Protein AF-0000000087533659 (afdb_homodimer)

Structure (mmCIF, N/CA/C/O backbone):
data_AF-0000000087533659-model_v1
#
loop_
_entity.id
_entity.type
_entity.pdbx_description
1 polymer 'Bifunctional NAD(P)H-hydrate repair enzyme'
#
loop_
_atom_site.group_PDB
_atom_site.id
_atom_site.type_symbol
_atom_site.label_atom_id
_atom_site.label_alt_id
_atom_site.label_comp_id
_atom_site.label_asym_id
_atom_site.label_entity_id
_atom_site.label_seq_id
_atom_site.pdbx_PDB_ins_code
_atom_site.Cartn_x
_atom_site.Cartn_y
_atom_site.Cartn_z
_atom_site.occupancy
_atom_site.B_iso_or_equiv
_atom_site.auth_seq_id
_atom_site.auth_comp_id
_atom_site.auth_asym_id
_atom_site.auth_atom_id
_atom_site.pdbx_PDB_model_num
ATOM 1 N N . MET A 1 1 ? -3.066 15.188 9.977 1 86.69 1 MET A N 1
ATOM 2 C CA . MET A 1 1 ? -1.955 14.453 10.578 1 86.69 1 MET A CA 1
ATOM 3 C C . MET A 1 1 ? -1.372 15.219 11.758 1 86.69 1 MET A C 1
ATOM 5 O O . MET A 1 1 ? -1.217 16.438 11.695 1 86.69 1 MET A O 1
ATOM 9 N N . ARG A 1 2 ? -1.07 14.602 12.844 1 92.38 2 ARG A N 1
ATOM 10 C CA . ARG A 1 2 ? -0.542 15.227 14.055 1 92.38 2 ARG A CA 1
ATOM 11 C C . ARG A 1 2 ? 0.973 15.375 13.969 1 92.38 2 ARG A C 1
ATOM 13 O O . ARG A 1 2 ? 1.664 14.5 13.445 1 92.38 2 ARG A O 1
ATOM 20 N N . VAL A 1 3 ? 1.448 16.5 14.422 1 95.06 3 VAL A N 1
ATOM 21 C CA . VAL A 1 3 ? 2.873 16.766 14.602 1 95.06 3 VAL A CA 1
ATOM 22 C C . VAL A 1 3 ? 3.215 16.781 16.094 1 95.06 3 VAL A C 1
ATOM 24 O O . VAL A 1 3 ? 2.609 17.516 16.859 1 95.06 3 VAL A O 1
ATOM 27 N N . VAL A 1 4 ? 4.207 15.977 16.484 1 94.81 4 VAL A N 1
ATOM 28 C CA . VAL A 1 4 ? 4.348 15.742 17.922 1 94.81 4 VAL A CA 1
ATOM 29 C C . VAL A 1 4 ? 5.805 15.922 18.328 1 94.81 4 VAL A C 1
ATOM 31 O O . VAL A 1 4 ? 6.707 15.836 17.5 1 94.81 4 VAL A O 1
ATOM 34 N N . THR A 1 5 ? 6.008 16.219 19.609 1 92.12 5 THR A N 1
ATOM 35 C CA . THR A 1 5 ? 7.332 16.156 20.219 1 92.12 5 THR A CA 1
ATOM 36 C C . THR A 1 5 ? 7.703 14.727 20.578 1 92.12 5 THR A C 1
ATOM 38 O O . THR A 1 5 ? 6.844 13.836 20.562 1 92.12 5 THR A O 1
ATOM 41 N N . ALA A 1 6 ? 9 14.5 20.812 1 92.81 6 ALA A N 1
ATOM 42 C CA . ALA A 1 6 ? 9.43 13.18 21.266 1 92.81 6 ALA A CA 1
ATOM 43 C C . ALA A 1 6 ? 8.703 12.766 22.531 1 92.81 6 ALA A C 1
ATOM 45 O O . ALA A 1 6 ? 8.344 11.602 22.703 1 92.81 6 ALA A O 1
ATOM 46 N N . GLU A 1 7 ? 8.492 13.719 23.391 1 92.12 7 GLU A N 1
ATOM 47 C CA . GLU A 1 7 ? 7.82 13.453 24.672 1 92.12 7 GLU A CA 1
ATOM 48 C C . GLU A 1 7 ? 6.367 13.047 24.438 1 92.12 7 GLU A C 1
ATOM 50 O O . GLU A 1 7 ? 5.883 12.102 25.062 1 92.12 7 GLU A O 1
ATOM 55 N N . GLN A 1 8 ? 5.688 13.727 23.578 1 92.31 8 GLN A N 1
ATOM 56 C CA . GLN A 1 8 ? 4.297 13.406 23.281 1 92.31 8 GLN A CA 1
ATOM 57 C C . GLN A 1 8 ? 4.176 12.031 22.641 1 92.31 8 GLN A C 1
ATOM 59 O O . GLN A 1 8 ? 3.242 11.281 22.938 1 92.31 8 GLN A O 1
ATOM 64 N N . MET A 1 9 ? 5.086 11.742 21.75 1 93.5 9 MET A N 1
ATOM 65 C CA . MET A 1 9 ? 5.09 10.422 21.109 1 93.5 9 MET A CA 1
ATOM 66 C C . MET A 1 9 ? 5.305 9.32 22.156 1 93.5 9 MET A C 1
ATOM 68 O O . MET A 1 9 ? 4.633 8.289 22.109 1 93.5 9 MET A O 1
ATOM 72 N N . ARG A 1 10 ? 6.234 9.539 23.094 1 93.06 10 ARG A N 1
ATOM 73 C CA . ARG A 1 10 ? 6.5 8.586 24.156 1 93.06 10 ARG A CA 1
ATOM 74 C C . ARG A 1 10 ? 5.27 8.383 25.031 1 93.06 10 ARG A C 1
ATOM 76 O O . ARG A 1 10 ? 4.965 7.254 25.438 1 93.06 10 ARG A O 1
ATOM 83 N N . GLU A 1 11 ? 4.637 9.477 25.25 1 94.75 11 GLU A N 1
ATOM 84 C CA . GLU A 1 11 ? 3.42 9.398 26.047 1 94.75 11 GLU A CA 1
ATOM 85 C C . GLU A 1 11 ? 2.332 8.609 25.328 1 94.75 11 GLU A C 1
ATOM 87 O O . GLU A 1 11 ? 1.639 7.789 25.938 1 94.75 11 GLU A O 1
ATOM 92 N N . ALA A 1 12 ? 2.162 8.875 24.062 1 94.12 12 ALA A N 1
ATOM 93 C CA . ALA A 1 12 ? 1.2 8.117 23.266 1 94.12 12 ALA A CA 1
ATOM 94 C C . ALA A 1 12 ? 1.513 6.625 23.297 1 94.12 12 ALA A C 1
ATOM 96 O O . ALA A 1 12 ? 0.61 5.801 23.453 1 94.12 12 ALA A O 1
ATOM 97 N N . ASP A 1 13 ? 2.814 6.27 23.219 1 94.88 13 ASP A N 1
ATOM 98 C CA . ASP A 1 13 ? 3.254 4.879 23.281 1 94.88 13 ASP A CA 1
ATOM 99 C C . ASP A 1 13 ? 2.9 4.258 24.641 1 94.88 13 ASP A C 1
ATOM 101 O O . ASP A 1 13 ? 2.375 3.145 24.688 1 94.88 13 ASP A O 1
ATOM 105 N N . ARG A 1 14 ? 3.232 5.008 25.625 1 95.5 14 ARG A N 1
ATOM 106 C CA . ARG A 1 14 ? 2.959 4.527 26.969 1 95.5 14 ARG A CA 1
ATOM 107 C C . ARG A 1 14 ? 1.471 4.258 27.172 1 95.5 14 ARG A C 1
ATOM 109 O O . ARG A 1 14 ? 1.088 3.205 27.688 1 95.5 14 ARG A O 1
ATOM 116 N N . LEU A 1 15 ? 0.651 5.207 26.734 1 96.12 15 LEU A N 1
ATOM 117 C CA . LEU A 1 15 ? -0.795 5.066 26.875 1 96.12 15 LEU A CA 1
ATOM 118 C C . LEU A 1 15 ? -1.303 3.871 26.078 1 96.12 15 LEU A C 1
ATOM 120 O O . LEU A 1 15 ? -2.154 3.117 26.547 1 96.12 15 LEU A O 1
ATOM 124 N N . ALA A 1 16 ? -0.802 3.654 24.859 1 96.06 16 ALA A N 1
ATOM 125 C CA . ALA A 1 16 ? -1.194 2.523 24.031 1 96.06 16 ALA A CA 1
ATOM 126 C C . ALA A 1 16 ? -0.857 1.197 24.703 1 96.06 16 ALA A C 1
ATOM 128 O O . ALA A 1 16 ? -1.651 0.254 24.656 1 96.06 16 ALA A O 1
ATOM 129 N N . ILE A 1 17 ? 0.297 1.137 25.344 1 96.25 17 ILE A N 1
ATOM 130 C CA . ILE A 1 17 ? 0.801 -0.095 25.953 1 96.25 17 ILE A CA 1
ATOM 131 C C . ILE A 1 17 ? 0.111 -0.338 27.281 1 96.25 17 ILE A C 1
ATOM 133 O O . ILE A 1 17 ? -0.455 -1.41 27.516 1 96.25 17 ILE A O 1
ATOM 137 N N . GLU A 1 18 ? 0.108 0.674 28.094 1 96.44 18 GLU A N 1
ATOM 138 C CA . GLU A 1 18 ? -0.308 0.487 29.484 1 96.44 18 GLU A CA 1
ATOM 139 C C . GLU A 1 18 ? -1.823 0.601 29.625 1 96.44 18 GLU A C 1
ATOM 141 O O . GLU A 1 18 ? -2.436 -0.134 30.406 1 96.44 18 GLU A O 1
ATOM 146 N N . GLU A 1 19 ? -2.424 1.496 28.938 1 95.31 19 GLU A N 1
ATOM 147 C CA . GLU A 1 19 ? -3.854 1.736 29.109 1 95.31 19 GLU A CA 1
ATOM 148 C C . GLU A 1 19 ? -4.68 0.925 28.125 1 95.31 19 GLU A C 1
ATOM 150 O O . GLU A 1 19 ? -5.664 0.289 28.5 1 95.31 19 GLU A O 1
ATOM 155 N N . ILE A 1 20 ? -4.285 0.924 26.906 1 95.44 20 ILE A N 1
ATOM 156 C CA . ILE A 1 20 ? -5.043 0.204 25.891 1 95.44 20 ILE A CA 1
ATOM 157 C C . ILE A 1 20 ? -4.672 -1.276 25.922 1 95.44 20 ILE A C 1
ATOM 159 O O . ILE A 1 20 ? -5.508 -2.139 25.641 1 95.44 20 ILE A O 1
ATOM 163 N N . GLY A 1 21 ? -3.406 -1.553 26.25 1 96.94 21 GLY A N 1
ATOM 164 C CA . GLY A 1 21 ? -2.975 -2.936 26.375 1 96.94 21 GLY A CA 1
ATOM 165 C C . GLY A 1 21 ? -2.285 -3.465 25.125 1 96.94 21 GLY A C 1
ATOM 166 O O . GLY A 1 21 ? -2.131 -4.676 24.969 1 96.94 21 GLY A O 1
ATOM 167 N N . MET A 1 22 ? -1.903 -2.645 24.203 1 96.88 22 MET A N 1
ATOM 168 C CA . MET A 1 22 ? -1.147 -3.096 23.031 1 96.88 22 MET A CA 1
ATOM 169 C C . MET A 1 22 ? 0.26 -3.527 23.438 1 96.88 22 MET A C 1
ATOM 171 O O . MET A 1 22 ? 0.96 -2.801 24.141 1 96.88 22 MET A O 1
ATOM 175 N N . LYS A 1 23 ? 0.652 -4.68 23.031 1 97.19 23 LYS A N 1
ATOM 176 C CA . LYS A 1 23 ? 2.006 -5.148 23.297 1 97.19 23 LYS A CA 1
ATOM 177 C C . LYS A 1 23 ? 3.041 -4.309 22.562 1 97.19 23 LYS A C 1
ATOM 179 O O . LYS A 1 23 ? 2.824 -3.916 21.422 1 97.19 23 LYS A O 1
ATOM 184 N N . GLU A 1 24 ? 4.137 -4.02 23.266 1 96.81 24 GLU A N 1
ATOM 185 C CA . GLU A 1 24 ? 5.203 -3.23 22.656 1 96.81 24 GLU A CA 1
ATOM 186 C C . GLU A 1 24 ? 5.723 -3.895 21.375 1 96.81 24 GLU A C 1
ATOM 188 O O . GLU A 1 24 ? 6.023 -3.213 20.391 1 96.81 24 GLU A O 1
ATOM 193 N N . GLU A 1 25 ? 5.832 -5.254 21.422 1 97.69 25 GLU A N 1
ATOM 194 C CA . GLU A 1 25 ? 6.297 -6.02 20.281 1 97.69 25 GLU A CA 1
ATOM 195 C C . GLU A 1 25 ? 5.367 -5.832 19.078 1 97.69 25 GLU A C 1
ATOM 197 O O . GLU A 1 25 ? 5.816 -5.828 17.938 1 97.69 25 GLU A O 1
ATOM 202 N N . LEU A 1 26 ? 4.078 -5.656 19.422 1 97.56 26 LEU A N 1
ATOM 203 C CA . LEU A 1 26 ? 3.072 -5.465 18.391 1 97.56 26 LEU A CA 1
ATOM 204 C C . LEU A 1 26 ? 3.25 -4.113 17.703 1 97.56 26 LEU A C 1
ATOM 206 O O . LEU A 1 26 ? 3.232 -4.031 16.484 1 97.56 26 LEU A O 1
ATOM 210 N N . LEU A 1 27 ? 3.473 -3.074 18.453 1 97.12 27 LEU A N 1
ATOM 211 C CA . LEU A 1 27 ? 3.668 -1.733 17.906 1 97.12 27 LEU A CA 1
ATOM 212 C C . LEU A 1 27 ? 4.922 -1.675 17.031 1 97.12 27 LEU A C 1
ATOM 214 O O . LEU A 1 27 ? 4.91 -1.064 15.969 1 97.12 27 LEU A O 1
ATOM 218 N N . MET A 1 28 ? 5.98 -2.311 17.531 1 97.94 28 MET A N 1
ATOM 219 C CA . MET A 1 28 ? 7.23 -2.334 16.781 1 97.94 28 MET A CA 1
ATOM 220 C C . MET A 1 28 ? 7.078 -3.135 15.492 1 97.94 28 MET A C 1
ATOM 222 O O . MET A 1 28 ? 7.617 -2.754 14.453 1 97.94 28 MET A O 1
ATOM 226 N N . GLU A 1 29 ? 6.316 -4.238 15.539 1 98.25 29 GLU A N 1
ATOM 227 C CA . GLU A 1 29 ? 6 -5.02 14.344 1 98.25 29 GLU A CA 1
ATOM 228 C C . GLU A 1 29 ? 5.242 -4.176 13.32 1 98.25 29 GLU A C 1
ATOM 230 O O . GLU A 1 29 ? 5.594 -4.164 12.141 1 98.25 29 GLU A O 1
ATOM 235 N N . ASN A 1 30 ? 4.219 -3.477 13.781 1 98.06 30 ASN A N 1
ATOM 236 C CA . ASN A 1 30 ? 3.447 -2.596 12.906 1 98.06 30 ASN A CA 1
ATOM 237 C C . ASN A 1 30 ? 4.336 -1.554 12.234 1 98.06 30 ASN A C 1
ATOM 239 O O . ASN A 1 30 ? 4.227 -1.32 11.031 1 98.06 30 ASN A O 1
ATOM 243 N N . ALA A 1 31 ? 5.207 -0.966 13.031 1 98.06 31 ALA A N 1
ATOM 244 C CA . ALA A 1 31 ? 6.109 0.076 12.547 1 98.06 31 ALA A CA 1
ATOM 245 C C . ALA A 1 31 ? 7.047 -0.468 11.469 1 98.06 31 ALA A C 1
ATOM 247 O O . ALA A 1 31 ? 7.152 0.104 10.383 1 98.06 31 ALA A O 1
ATOM 248 N N . GLY A 1 32 ? 7.68 -1.577 11.773 1 98.31 32 GLY A N 1
ATOM 249 C CA . GLY A 1 32 ? 8.625 -2.166 10.844 1 98.31 32 GLY A CA 1
ATOM 250 C C . GLY A 1 32 ? 7.984 -2.604 9.539 1 98.31 32 GLY A C 1
ATOM 251 O O . GLY A 1 32 ? 8.539 -2.369 8.461 1 98.31 32 GLY A O 1
ATOM 252 N N . ARG A 1 33 ? 6.844 -3.201 9.594 1 98.06 33 ARG A N 1
ATOM 253 C CA . ARG A 1 33 ? 6.168 -3.688 8.398 1 98.06 33 ARG A CA 1
ATOM 254 C C . ARG A 1 33 ? 5.672 -2.527 7.539 1 98.06 33 ARG A C 1
ATOM 256 O O . ARG A 1 33 ? 5.77 -2.57 6.309 1 98.06 33 ARG A O 1
ATOM 263 N N . ALA A 1 34 ? 5.082 -1.532 8.242 1 97.81 34 ALA A N 1
ATOM 264 C CA . ALA A 1 34 ? 4.637 -0.349 7.508 1 97.81 34 ALA A CA 1
ATOM 265 C C . ALA A 1 34 ? 5.809 0.325 6.797 1 97.81 34 ALA A C 1
ATOM 267 O O . ALA A 1 34 ? 5.691 0.723 5.633 1 97.81 34 ALA A O 1
ATOM 268 N N . ALA A 1 35 ? 6.91 0.418 7.48 1 98.56 35 ALA A N 1
ATOM 269 C CA . ALA A 1 35 ? 8.102 1.027 6.898 1 98.56 35 ALA A CA 1
ATOM 270 C C . ALA A 1 35 ? 8.625 0.203 5.723 1 98.56 35 ALA A C 1
ATOM 272 O O . ALA A 1 35 ? 8.977 0.752 4.676 1 98.56 35 ALA A O 1
ATOM 273 N N . ALA A 1 36 ? 8.703 -1.085 5.883 1 98.44 36 ALA A N 1
ATOM 274 C CA . ALA A 1 36 ? 9.164 -1.969 4.82 1 98.44 36 ALA A CA 1
ATOM 275 C C . ALA A 1 36 ? 8.305 -1.825 3.57 1 98.44 36 ALA A C 1
ATOM 277 O O . ALA A 1 36 ? 8.82 -1.738 2.455 1 98.44 36 ALA A O 1
ATOM 278 N N . ALA A 1 37 ? 7 -1.829 3.777 1 97.44 37 ALA A N 1
ATOM 279 C CA . ALA A 1 37 ? 6.082 -1.674 2.654 1 97.44 37 ALA A CA 1
ATOM 280 C C . ALA A 1 37 ? 6.34 -0.367 1.91 1 97.44 37 ALA A C 1
ATOM 282 O O . ALA A 1 37 ? 6.34 -0.337 0.678 1 97.44 37 ALA A O 1
ATOM 283 N N . LYS A 1 38 ? 6.543 0.7 2.664 1 98.12 38 LYS A N 1
ATOM 284 C CA . LYS A 1 38 ? 6.801 1.998 2.047 1 98.12 38 LYS A CA 1
ATOM 285 C C . LYS A 1 38 ? 8.125 1.99 1.284 1 98.12 38 LYS A C 1
ATOM 287 O O . LYS A 1 38 ? 8.227 2.568 0.201 1 98.12 38 LYS A O 1
ATOM 292 N N . ILE A 1 39 ? 9.141 1.37 1.821 1 98.5 39 ILE A N 1
ATOM 293 C CA . ILE A 1 39 ? 10.445 1.279 1.176 1 98.5 39 ILE A CA 1
ATOM 294 C C . ILE A 1 39 ? 10.312 0.546 -0.157 1 98.5 39 ILE A C 1
ATOM 296 O O . ILE A 1 39 ? 10.875 0.973 -1.167 1 98.5 39 ILE A O 1
ATOM 300 N N . ILE A 1 40 ? 9.578 -0.531 -0.207 1 96.94 40 ILE A N 1
ATOM 301 C CA . ILE A 1 40 ? 9.352 -1.288 -1.433 1 96.94 40 ILE A CA 1
ATOM 302 C C . ILE A 1 40 ? 8.664 -0.398 -2.471 1 96.94 40 ILE A C 1
ATOM 304 O O . ILE A 1 40 ? 8.992 -0.456 -3.658 1 96.94 40 ILE A O 1
ATOM 308 N N . GLU A 1 41 ? 7.707 0.399 -1.991 1 96.12 41 GLU A N 1
ATOM 309 C CA . GLU A 1 41 ? 7.004 1.323 -2.877 1 96.12 41 GLU A CA 1
ATOM 310 C C . GLU A 1 41 ? 7.961 2.357 -3.465 1 96.12 41 GLU A C 1
ATOM 312 O O . GLU A 1 41 ? 7.871 2.691 -4.648 1 96.12 41 GLU A O 1
ATOM 317 N N . LEU A 1 42 ? 8.859 2.895 -2.662 1 96.69 42 LEU A N 1
ATOM 318 C CA . LEU A 1 42 ? 9.773 3.961 -3.062 1 96.69 42 LEU A CA 1
ATOM 319 C C . LEU A 1 42 ? 10.836 3.436 -4.02 1 96.69 42 LEU A C 1
ATOM 321 O O . LEU A 1 42 ? 11.328 4.176 -4.871 1 96.69 42 LEU A O 1
ATOM 325 N N . TYR A 1 43 ? 11.164 2.227 -3.826 1 96.31 43 TYR A N 1
ATOM 326 C CA . TYR A 1 43 ? 12.227 1.638 -4.629 1 96.31 43 TYR A CA 1
ATOM 327 C C . TYR A 1 43 ? 11.75 0.358 -5.309 1 96.31 43 TYR A C 1
ATOM 329 O O . TYR A 1 43 ? 12.211 -0.737 -4.973 1 96.31 43 TYR A O 1
ATOM 337 N N . PRO A 1 44 ? 10.922 0.583 -6.352 1 91.69 44 PRO A N 1
ATOM 338 C CA . PRO A 1 44 ? 10.422 -0.59 -7.066 1 91.69 44 PRO A CA 1
ATOM 339 C C . PRO A 1 44 ? 11.539 -1.429 -7.684 1 91.69 44 PRO A C 1
ATOM 341 O O . PRO A 1 44 ? 12.484 -0.88 -8.258 1 91.69 44 PRO A O 1
ATOM 344 N N . GLY A 1 45 ? 11.516 -2.744 -7.488 1 88.06 45 GLY A N 1
ATOM 345 C CA . GLY A 1 45 ? 12.508 -3.641 -8.055 1 88.06 45 GLY A CA 1
ATOM 346 C C . GLY A 1 45 ? 13.719 -3.836 -7.16 1 88.06 45 GLY A C 1
ATOM 347 O O . GLY A 1 45 ? 14.695 -4.461 -7.562 1 88.06 45 GLY A O 1
ATOM 348 N N . LEU A 1 46 ? 13.633 -3.23 -5.961 1 93.62 46 LEU A N 1
ATOM 349 C CA . LEU A 1 46 ? 14.719 -3.395 -5 1 93.62 46 LEU A CA 1
ATOM 350 C C . LEU A 1 46 ? 15.07 -4.867 -4.82 1 93.62 46 LEU A C 1
ATOM 352 O O . LEU A 1 46 ? 14.188 -5.699 -4.613 1 93.62 46 LEU A O 1
ATOM 356 N N . GLN A 1 47 ? 16.375 -5.18 -4.902 1 92.94 47 GLN A N 1
ATOM 357 C CA . GLN A 1 47 ? 16.812 -6.566 -4.797 1 92.94 47 GLN A CA 1
ATOM 358 C C . GLN A 1 47 ? 17.656 -6.789 -3.545 1 92.94 47 GLN A C 1
ATOM 360 O O . GLN A 1 47 ? 17.578 -7.852 -2.92 1 92.94 47 GLN A O 1
ATOM 365 N N . TYR A 1 48 ? 18.469 -5.742 -3.229 1 96.62 48 TYR A N 1
ATOM 366 C CA . TYR A 1 48 ? 19.391 -5.852 -2.109 1 96.62 48 TYR A CA 1
ATOM 367 C C . TYR A 1 48 ? 19.312 -4.621 -1.212 1 96.62 48 TYR A C 1
ATOM 369 O O . TYR A 1 48 ? 19.328 -3.486 -1.699 1 96.62 48 TYR A O 1
ATOM 377 N N . ALA A 1 49 ? 19.188 -4.812 0.046 1 98.44 49 ALA A N 1
ATOM 378 C CA . ALA A 1 49 ? 19.141 -3.717 1.012 1 98.44 49 ALA A CA 1
ATOM 379 C C . ALA A 1 49 ? 20.062 -3.99 2.199 1 98.44 49 ALA A C 1
ATOM 381 O O . ALA A 1 49 ? 20.422 -5.141 2.465 1 98.44 49 ALA A O 1
ATOM 382 N N . ALA A 1 50 ? 20.516 -2.992 2.797 1 98.75 50 ALA A N 1
ATOM 383 C CA . ALA A 1 50 ? 21.234 -3.074 4.062 1 98.75 50 ALA A CA 1
ATOM 384 C C . ALA A 1 50 ? 20.531 -2.279 5.152 1 98.75 50 ALA A C 1
ATOM 386 O O . ALA A 1 50 ? 20.016 -1.187 4.902 1 98.75 50 ALA A O 1
ATOM 387 N N . VAL A 1 51 ? 20.469 -2.852 6.32 1 98.81 51 VAL A N 1
ATOM 388 C CA . VAL A 1 51 ? 19.938 -2.154 7.488 1 98.81 51 VAL A CA 1
ATOM 389 C C . VAL A 1 51 ? 21.047 -1.92 8.5 1 98.81 51 VAL A C 1
ATOM 391 O O . VAL A 1 51 ? 21.766 -2.855 8.883 1 98.81 51 VAL A O 1
ATOM 394 N N . LEU A 1 52 ? 21.281 -0.685 8.836 1 98.69 52 LEU A N 1
ATOM 395 C CA . LEU A 1 52 ? 22.125 -0.371 9.984 1 98.69 52 LEU A CA 1
ATOM 396 C C . LEU A 1 52 ? 21.266 -0.188 11.242 1 98.69 52 LEU A C 1
ATOM 398 O O . LEU A 1 52 ? 20.5 0.767 11.336 1 98.69 52 LEU A O 1
ATOM 402 N N . ALA A 1 53 ? 21.484 -1.095 12.195 1 97.88 53 ALA A N 1
ATOM 403 C CA . ALA A 1 53 ? 20.578 -1.159 13.344 1 97.88 53 ALA A CA 1
ATOM 404 C C . ALA A 1 53 ? 21.297 -0.716 14.617 1 97.88 53 ALA A C 1
ATOM 406 O O . ALA A 1 53 ? 22.453 -1.079 14.852 1 97.88 53 ALA A O 1
ATOM 407 N N . GLY A 1 54 ? 20.641 0.131 15.406 1 96.25 54 GLY A N 1
ATOM 408 C CA . GLY A 1 54 ? 21.141 0.512 16.719 1 96.25 54 GLY A CA 1
ATOM 409 C C . GLY A 1 54 ? 20.672 -0.405 17.828 1 96.25 54 GLY A C 1
ATOM 410 O O . GLY A 1 54 ? 20.203 -1.518 17.562 1 96.25 54 GLY A O 1
ATOM 411 N N . LYS A 1 55 ? 20.797 0.024 19.078 1 92.94 55 LYS A N 1
ATOM 412 C CA . LYS A 1 55 ? 20.547 -0.825 20.25 1 92.94 55 LYS A CA 1
ATOM 413 C C . LYS A 1 55 ? 19.156 -0.541 20.828 1 92.94 55 LYS A C 1
ATOM 415 O O . LYS A 1 55 ? 18.75 -1.183 21.797 1 92.94 55 LYS A O 1
ATOM 420 N N . GLY A 1 56 ? 18.5 0.427 20.312 1 93.38 56 GLY A N 1
ATOM 421 C CA . GLY A 1 56 ? 17.203 0.809 20.859 1 93.38 56 GLY A CA 1
ATOM 422 C C . GLY A 1 56 ? 16.031 0.411 19.984 1 93.38 56 GLY A C 1
ATOM 423 O O . GLY A 1 56 ? 16.125 -0.573 19.234 1 93.38 56 GLY A O 1
ATOM 424 N N . ASN A 1 57 ? 14.945 1.153 20.109 1 93.56 57 ASN A N 1
ATOM 425 C CA . ASN A 1 57 ? 13.711 0.845 19.391 1 93.56 57 ASN A CA 1
ATOM 426 C C . ASN A 1 57 ? 13.891 0.958 17.891 1 93.56 57 ASN A C 1
ATOM 428 O O . ASN A 1 57 ? 13.32 0.165 17.125 1 93.56 57 ASN A O 1
ATOM 432 N N . ASN A 1 58 ? 14.68 1.933 17.484 1 95.88 58 ASN A N 1
ATOM 433 C CA . ASN A 1 58 ? 14.922 2.043 16.047 1 95.88 58 ASN A CA 1
ATOM 434 C C . ASN A 1 58 ? 15.617 0.8 15.5 1 95.88 58 ASN A C 1
ATOM 436 O O . ASN A 1 58 ? 15.336 0.365 14.383 1 95.88 58 ASN A O 1
ATOM 440 N N . GLY A 1 59 ? 16.578 0.337 16.344 1 96.75 59 GLY A N 1
ATOM 441 C CA . GLY A 1 59 ? 17.188 -0.922 15.961 1 96.75 59 GLY A CA 1
ATOM 442 C C . GLY A 1 59 ? 16.188 -2.053 15.812 1 96.75 59 GLY A C 1
ATOM 443 O O . GLY A 1 59 ? 16.25 -2.83 14.859 1 96.75 59 GLY A O 1
ATOM 444 N N . GLY A 1 60 ? 15.289 -2.148 16.781 1 97.69 60 GLY A N 1
ATOM 445 C CA . GLY A 1 60 ? 14.211 -3.125 16.703 1 97.69 60 GLY A CA 1
ATOM 446 C C . GLY A 1 60 ? 13.391 -2.998 15.43 1 97.69 60 GLY A C 1
ATOM 447 O O . GLY A 1 60 ? 13.094 -4 14.773 1 97.69 60 GLY A O 1
ATOM 448 N N . ASP A 1 61 ? 13.047 -1.742 15.078 1 98.25 61 ASP A N 1
ATOM 449 C CA . ASP A 1 61 ? 12.359 -1.504 13.812 1 98.25 61 ASP A CA 1
ATOM 450 C C . ASP A 1 61 ? 13.172 -2.041 12.641 1 98.25 61 ASP A C 1
ATOM 452 O O . ASP A 1 61 ? 12.617 -2.619 11.703 1 98.25 61 ASP A O 1
ATOM 456 N N . GLY A 1 62 ? 14.453 -1.829 12.75 1 98.56 62 GLY A N 1
ATOM 457 C CA . GLY A 1 62 ? 15.344 -2.289 11.695 1 98.56 62 GLY A CA 1
ATOM 458 C C . GLY A 1 62 ? 15.273 -3.787 11.469 1 98.56 62 GLY A C 1
ATOM 459 O O . GLY A 1 62 ? 15.227 -4.246 10.328 1 98.56 62 GLY A O 1
ATOM 460 N N . TYR A 1 63 ? 15.281 -4.574 12.562 1 98.38 63 TYR A N 1
ATOM 461 C CA . TYR A 1 63 ? 15.195 -6.027 12.453 1 98.38 63 TYR A CA 1
ATOM 462 C C . TYR A 1 63 ? 13.867 -6.449 11.836 1 98.38 63 TYR A C 1
ATOM 464 O O . TYR A 1 63 ? 13.82 -7.375 11.023 1 98.38 63 TYR A O 1
ATOM 472 N N . THR A 1 64 ? 12.797 -5.777 12.242 1 98.38 64 THR A N 1
ATOM 473 C CA . THR A 1 64 ? 11.484 -6.066 11.68 1 98.38 64 THR A CA 1
ATOM 474 C C . THR A 1 64 ? 11.453 -5.754 10.188 1 98.38 64 THR A C 1
ATOM 476 O O . THR A 1 64 ? 10.945 -6.547 9.391 1 98.38 64 THR A O 1
ATOM 479 N N . ILE A 1 65 ? 12.023 -4.598 9.82 1 98.75 65 ILE A N 1
ATOM 480 C CA . ILE A 1 65 ? 12.078 -4.195 8.422 1 98.75 65 ILE A CA 1
ATOM 481 C C . ILE A 1 65 ? 12.828 -5.246 7.609 1 98.75 65 ILE A C 1
ATOM 483 O O . ILE A 1 65 ? 12.352 -5.695 6.566 1 98.75 65 ILE A O 1
ATOM 487 N N . ALA A 1 66 ? 13.977 -5.68 8.094 1 98.62 66 ALA A N 1
ATOM 488 C CA . ALA A 1 66 ? 14.805 -6.656 7.391 1 98.62 66 ALA A CA 1
ATOM 489 C C . ALA A 1 66 ? 14.055 -7.969 7.195 1 98.62 66 ALA A C 1
ATOM 491 O O . ALA A 1 66 ? 14.031 -8.523 6.094 1 98.62 66 ALA A O 1
ATOM 492 N N . ARG A 1 67 ? 13.453 -8.445 8.258 1 97.5 67 ARG A N 1
ATOM 493 C CA . ARG A 1 67 ? 12.695 -9.695 8.188 1 97.5 67 ARG A CA 1
ATOM 494 C C . ARG A 1 67 ? 11.562 -9.594 7.172 1 97.5 67 ARG A C 1
ATOM 496 O O . ARG A 1 67 ? 11.336 -10.523 6.398 1 97.5 67 ARG A O 1
ATOM 503 N N . THR A 1 68 ? 10.867 -8.492 7.188 1 97.19 68 THR A N 1
ATOM 504 C CA . THR A 1 68 ? 9.742 -8.266 6.289 1 97.19 68 THR A CA 1
ATOM 505 C C . THR A 1 68 ? 10.219 -8.211 4.836 1 97.19 68 THR A C 1
ATOM 507 O O . THR A 1 68 ? 9.625 -8.852 3.963 1 97.19 68 THR A O 1
ATOM 510 N N . LEU A 1 69 ? 11.289 -7.465 4.602 1 97.38 69 LEU A N 1
ATOM 511 C CA . LEU A 1 69 ? 11.844 -7.383 3.25 1 97.38 69 LEU A CA 1
ATOM 512 C C . LEU A 1 69 ? 12.258 -8.766 2.746 1 97.38 69 LEU A C 1
ATOM 514 O O . LEU A 1 69 ? 11.984 -9.117 1.596 1 97.38 69 LEU A O 1
ATOM 518 N N . GLU A 1 70 ? 12.875 -9.57 3.6 1 95.56 70 GLU A N 1
ATOM 519 C CA . GLU A 1 70 ? 13.281 -10.922 3.242 1 95.56 70 GLU A CA 1
ATOM 520 C C . GLU A 1 70 ? 12.078 -11.781 2.857 1 95.56 70 GLU A C 1
ATOM 522 O O . GLU A 1 70 ? 12.133 -12.539 1.891 1 95.56 70 GLU A O 1
ATOM 527 N N . SER A 1 71 ? 11.047 -11.586 3.607 1 91.5 71 SER A N 1
ATOM 528 C CA . SER A 1 71 ? 9.836 -12.352 3.328 1 91.5 71 SER A CA 1
ATOM 529 C C . SER A 1 71 ? 9.234 -11.969 1.981 1 91.5 71 SER A C 1
ATOM 531 O O . SER A 1 71 ? 8.5 -12.75 1.376 1 91.5 71 SER A O 1
ATOM 533 N N . GLU A 1 72 ? 9.555 -10.789 1.52 1 90.88 72 GLU A N 1
ATOM 534 C CA . GLU A 1 72 ? 9.055 -10.297 0.238 1 90.88 72 GLU A CA 1
ATOM 535 C C . GLU A 1 72 ? 10.047 -10.586 -0.887 1 90.88 72 GLU A C 1
ATOM 537 O O . GLU A 1 72 ? 9.875 -10.109 -2.01 1 90.88 72 GLU A O 1
ATOM 542 N N . GLY A 1 73 ? 11.102 -11.281 -0.579 1 89.19 73 GLY A N 1
ATOM 543 C CA . GLY A 1 73 ? 12.039 -11.734 -1.596 1 89.19 73 GLY A CA 1
ATOM 544 C C . GLY A 1 73 ? 13.188 -10.766 -1.82 1 89.19 73 GLY A C 1
ATOM 545 O O . GLY A 1 73 ? 13.938 -10.891 -2.795 1 89.19 73 GLY A O 1
ATOM 546 N N . ILE A 1 74 ? 13.328 -9.758 -0.997 1 94.25 74 ILE A N 1
ATOM 547 C CA . ILE A 1 74 ? 14.422 -8.797 -1.085 1 94.25 74 ILE A CA 1
ATOM 548 C C . ILE A 1 74 ? 15.539 -9.203 -0.126 1 94.25 74 ILE A C 1
ATOM 550 O O . ILE A 1 74 ? 15.336 -9.242 1.09 1 94.25 74 ILE A O 1
ATOM 554 N N . ARG A 1 75 ? 16.656 -9.484 -0.642 1 96.31 75 ARG A N 1
ATOM 555 C CA . ARG A 1 75 ? 17.781 -9.859 0.198 1 96.31 75 ARG A CA 1
ATOM 556 C C . ARG A 1 75 ? 18.234 -8.688 1.062 1 96.31 75 ARG A C 1
ATOM 558 O O . ARG A 1 75 ? 18.531 -7.609 0.549 1 96.31 75 ARG A O 1
ATOM 565 N N . THR A 1 76 ? 18.281 -8.883 2.377 1 98.12 76 THR A N 1
ATOM 566 C CA . THR A 1 76 ? 18.562 -7.777 3.283 1 98.12 76 THR A CA 1
ATOM 567 C C . THR A 1 76 ? 19.594 -8.188 4.332 1 98.12 76 THR A C 1
ATOM 569 O O . THR A 1 76 ? 19.391 -9.156 5.066 1 98.12 76 THR A O 1
ATOM 572 N N . ASP A 1 77 ? 20.688 -7.461 4.367 1 98.25 77 ASP A N 1
ATOM 573 C CA . ASP A 1 77 ? 21.688 -7.672 5.402 1 98.25 77 ASP A CA 1
ATOM 574 C C . ASP A 1 77 ? 21.516 -6.684 6.551 1 98.25 77 ASP A C 1
ATOM 576 O O . ASP A 1 77 ? 21.328 -5.488 6.324 1 98.25 77 ASP A O 1
ATOM 580 N N . VAL A 1 78 ? 21.578 -7.223 7.758 1 98.5 78 VAL A N 1
ATOM 581 C CA . VAL A 1 78 ? 21.516 -6.352 8.922 1 98.5 78 VAL A CA 1
ATOM 582 C C . VAL A 1 78 ? 22.906 -6.211 9.539 1 98.5 78 VAL A C 1
ATOM 584 O O . VAL A 1 78 ? 23.578 -7.211 9.812 1 98.5 78 VAL A O 1
ATOM 587 N N . TYR A 1 79 ? 23.328 -4.973 9.656 1 98.31 79 TYR A N 1
ATOM 588 C CA . TYR A 1 79 ? 24.547 -4.633 10.391 1 98.31 79 TYR A CA 1
ATOM 589 C C . TYR A 1 79 ? 24.219 -3.936 11.703 1 98.31 79 TYR A C 1
ATOM 591 O O . TYR A 1 79 ? 23.641 -2.842 11.703 1 98.31 79 TYR A O 1
ATOM 599 N N . PHE A 1 80 ? 24.516 -4.555 12.852 1 97.12 80 PHE A N 1
ATOM 600 C CA . PHE A 1 80 ? 24.297 -3.855 14.117 1 97.12 80 PHE A CA 1
ATOM 601 C C . PHE A 1 80 ? 25.516 -3.004 14.477 1 97.12 80 PHE A C 1
ATOM 603 O O . PHE A 1 80 ? 26.641 -3.5 14.5 1 97.12 80 PHE A O 1
ATOM 610 N N . VAL A 1 81 ? 25.312 -1.719 14.648 1 95 81 VAL A N 1
ATOM 611 C CA . VAL A 1 81 ? 26.375 -0.777 14.992 1 95 81 VAL A CA 1
ATOM 612 C C . VAL A 1 81 ? 26.688 -0.88 16.484 1 95 81 VAL A C 1
ATOM 614 O O . VAL A 1 81 ? 27.859 -0.782 16.891 1 95 81 VAL A O 1
ATOM 617 N N . SER A 1 82 ? 25.688 -1.061 17.25 1 86.75 82 SER A N 1
ATOM 618 C CA . SER A 1 82 ? 25.797 -1.404 18.672 1 86.75 82 SER A CA 1
ATOM 619 C C . SER A 1 82 ? 24.656 -2.311 19.109 1 86.75 82 SER A C 1
ATOM 621 O O . SER A 1 82 ? 23.516 -2.123 18.688 1 86.75 82 SER A O 1
ATOM 623 N N . SER A 1 83 ? 25.031 -3.395 19.703 1 75.56 83 SER A N 1
ATOM 624 C CA . SER A 1 83 ? 23.984 -4.281 20.219 1 75.56 83 SER A CA 1
ATOM 625 C C . SER A 1 83 ? 24.031 -4.379 21.734 1 75.56 83 SER A C 1
ATOM 627 O O . SER A 1 83 ? 23.281 -5.156 22.328 1 75.56 83 SER A O 1
ATOM 629 N N . ASP A 1 84 ? 24.859 -3.576 22.328 1 80.69 84 ASP A N 1
ATOM 630 C CA . ASP A 1 84 ? 25 -3.609 23.781 1 80.69 84 ASP A CA 1
ATOM 631 C C . ASP A 1 84 ? 23.734 -3.129 24.469 1 80.69 84 ASP A C 1
ATOM 633 O O . ASP A 1 84 ? 23.281 -2.008 24.234 1 80.69 84 ASP A O 1
ATOM 637 N N . GLY A 1 85 ? 23.062 -4.078 25.156 1 83.69 85 GLY A N 1
ATOM 638 C CA . GLY A 1 85 ? 21.938 -3.66 25.969 1 83.69 85 GLY A CA 1
ATOM 639 C C . GLY A 1 85 ? 20.609 -3.816 25.266 1 83.69 85 GLY A C 1
ATOM 640 O O . GLY A 1 85 ? 19.578 -3.293 25.719 1 83.69 85 GLY A O 1
ATOM 641 N N . LEU A 1 86 ? 20.656 -4.445 24.156 1 89.38 86 LEU A N 1
ATOM 642 C CA . LEU A 1 86 ? 19.391 -4.688 23.469 1 89.38 86 LEU A CA 1
ATOM 643 C C . LEU A 1 86 ? 18.406 -5.438 24.359 1 89.38 86 LEU A C 1
ATOM 645 O O . LEU A 1 86 ? 18.75 -6.477 24.938 1 89.38 86 LEU A O 1
ATOM 649 N N . LYS A 1 87 ? 17.219 -4.902 24.578 1 93.75 87 LYS A N 1
ATOM 650 C CA . LYS A 1 87 ? 16.219 -5.504 25.469 1 93.75 87 LYS A CA 1
ATOM 651 C C . LYS A 1 87 ? 14.812 -5.25 24.953 1 93.75 87 LYS A C 1
ATOM 653 O O . LYS A 1 87 ? 14.617 -4.547 23.953 1 93.75 87 LYS A O 1
ATOM 658 N N . GLY A 1 88 ? 13.898 -5.891 25.578 1 95.81 88 GLY A N 1
ATOM 659 C CA . GLY A 1 88 ? 12.5 -5.637 25.297 1 95.81 88 GLY A CA 1
ATOM 660 C C . GLY A 1 88 ? 12.086 -6.035 23.891 1 95.81 88 GLY A C 1
ATOM 661 O O . GLY A 1 88 ? 12.453 -7.109 23.422 1 95.81 88 GLY A O 1
ATOM 662 N N . ALA A 1 89 ? 11.266 -5.168 23.312 1 97 89 ALA A N 1
ATOM 663 C CA . ALA A 1 89 ? 10.719 -5.441 21.984 1 97 89 ALA A CA 1
ATOM 664 C C . ALA A 1 89 ? 11.828 -5.535 20.938 1 97 89 ALA A C 1
ATOM 666 O O . ALA A 1 89 ? 11.75 -6.348 20.016 1 97 89 ALA A O 1
ATOM 667 N N . ALA A 1 90 ? 12.875 -4.734 21.094 1 96.94 90 ALA A N 1
ATOM 668 C CA . ALA A 1 90 ? 13.992 -4.762 20.156 1 96.94 90 ALA A CA 1
ATOM 669 C C . ALA A 1 90 ? 14.68 -6.125 20.156 1 96.94 90 ALA A C 1
ATOM 671 O O . ALA A 1 90 ? 14.984 -6.68 19.094 1 96.94 90 ALA A O 1
ATOM 672 N N . LEU A 1 91 ? 14.93 -6.641 21.359 1 97.56 91 LEU A N 1
ATOM 673 C CA . LEU A 1 91 ? 15.531 -7.961 21.484 1 97.56 91 LEU A CA 1
ATOM 674 C C . LEU A 1 91 ? 14.609 -9.039 20.906 1 97.56 91 LEU A C 1
ATOM 676 O O . LEU A 1 91 ? 15.07 -9.961 20.234 1 97.56 91 LEU A O 1
ATOM 680 N N . TYR A 1 92 ? 13.375 -8.938 21.203 1 97.94 92 TYR A N 1
ATOM 681 C CA . TYR A 1 92 ? 12.383 -9.859 20.672 1 97.94 92 TYR A CA 1
ATOM 682 C C . TYR A 1 92 ? 12.469 -9.93 19.141 1 97.94 92 TYR A C 1
ATOM 684 O O . TYR A 1 92 ? 12.539 -11.023 18.578 1 97.94 92 TYR A O 1
ATOM 692 N N . HIS A 1 93 ? 12.492 -8.812 18.453 1 97.94 93 HIS A N 1
ATOM 693 C CA . HIS A 1 93 ? 12.477 -8.781 16.984 1 97.94 93 HIS A CA 1
ATOM 694 C C . HIS A 1 93 ? 13.828 -9.195 16.406 1 97.94 93 HIS A C 1
ATOM 696 O O . HIS A 1 93 ? 13.891 -9.789 15.336 1 97.94 93 HIS A O 1
ATOM 702 N N . ARG A 1 94 ? 14.945 -8.883 17.125 1 97.5 94 ARG A N 1
ATOM 703 C CA . ARG A 1 94 ? 16.219 -9.445 16.703 1 97.5 94 ARG A CA 1
ATOM 704 C C . ARG A 1 94 ? 16.188 -10.969 16.734 1 97.5 94 ARG A C 1
ATOM 706 O O . ARG A 1 94 ? 16.656 -11.625 15.805 1 97.5 94 ARG A O 1
ATOM 713 N N . THR A 1 95 ? 15.625 -11.5 17.812 1 97.44 95 THR A N 1
ATOM 714 C CA . THR A 1 95 ? 15.516 -12.945 17.953 1 97.44 95 THR A CA 1
ATOM 715 C C . THR A 1 95 ? 14.68 -13.539 16.828 1 97.44 95 THR A C 1
ATOM 717 O O . THR A 1 95 ? 15.031 -14.578 16.266 1 97.44 95 THR A O 1
ATOM 720 N N . LEU A 1 96 ? 13.562 -12.922 16.5 1 97.5 96 LEU A N 1
ATOM 721 C CA . LEU A 1 96 ? 12.727 -13.375 15.391 1 97.5 96 LEU A CA 1
ATOM 722 C C . LEU A 1 96 ? 13.508 -13.391 14.086 1 97.5 96 LEU A C 1
ATOM 724 O O . LEU A 1 96 ? 13.391 -14.336 13.297 1 97.5 96 LEU A O 1
ATOM 728 N N . TYR A 1 97 ? 14.266 -12.312 13.883 1 97.31 97 TYR A N 1
ATOM 729 C CA . TYR A 1 97 ? 15.102 -12.219 12.695 1 97.31 97 TYR A CA 1
ATOM 730 C C . TYR A 1 97 ? 16.062 -13.398 12.609 1 97.31 97 TYR A C 1
ATOM 732 O O . TYR A 1 97 ? 16.156 -14.055 11.562 1 97.31 97 TYR A O 1
ATOM 740 N N . GLU A 1 98 ? 16.688 -13.688 13.688 1 97.19 98 GLU A N 1
ATOM 741 C CA . GLU A 1 98 ? 17.656 -14.781 13.742 1 97.19 98 GLU A CA 1
ATOM 742 C C . GLU A 1 98 ? 16.984 -16.125 13.57 1 97.19 98 GLU A C 1
ATOM 744 O O . GLU A 1 98 ? 17.453 -16.984 12.82 1 97.19 98 GLU A O 1
ATOM 749 N N . LYS A 1 99 ? 15.906 -16.297 14.203 1 96.44 99 LYS A N 1
ATOM 750 C CA . LYS A 1 99 ? 15.172 -17.562 14.141 1 96.44 99 LYS A CA 1
ATOM 751 C C . LYS A 1 99 ? 14.555 -17.766 12.758 1 96.44 99 LYS A C 1
ATOM 753 O O . LYS A 1 99 ? 14.156 -18.875 12.406 1 96.44 99 LYS A O 1
ATOM 758 N N . SER A 1 100 ? 14.391 -16.719 12.016 1 95.38 100 SER A N 1
ATOM 759 C CA . SER A 1 100 ? 13.891 -16.812 10.648 1 95.38 100 SER A CA 1
ATOM 760 C C . SER A 1 100 ? 14.984 -17.266 9.688 1 95.38 100 SER A C 1
ATOM 762 O O . SER A 1 100 ? 14.75 -17.375 8.484 1 95.38 100 SER A O 1
ATOM 764 N N . GLY A 1 101 ? 16.172 -17.438 10.148 1 94.12 101 GLY A N 1
ATOM 765 C CA . GLY A 1 101 ? 17.234 -18.031 9.352 1 94.12 101 GLY A CA 1
ATOM 766 C C . GLY A 1 101 ? 18.297 -17.016 8.945 1 94.12 101 GLY A C 1
ATOM 767 O O . GLY A 1 101 ? 19.141 -17.312 8.086 1 94.12 101 GLY A O 1
ATOM 768 N N . PHE A 1 102 ? 18.281 -15.859 9.578 1 96.5 102 PHE A N 1
ATOM 769 C CA . PHE A 1 102 ? 19.219 -14.812 9.18 1 96.5 102 PHE A CA 1
ATOM 770 C C . PHE A 1 102 ? 20.172 -14.477 10.32 1 96.5 102 PHE A C 1
ATOM 772 O O . PHE A 1 102 ? 19.891 -14.781 11.484 1 96.5 102 PHE A O 1
ATOM 779 N N . THR A 1 103 ? 21.312 -13.922 10 1 97 103 THR A N 1
ATOM 780 C CA . THR A 1 103 ? 22.312 -13.586 11 1 97 103 THR A CA 1
ATOM 781 C C . THR A 1 103 ? 22.781 -12.141 10.844 1 97 103 THR A C 1
ATOM 783 O O . THR A 1 103 ? 23.359 -11.773 9.812 1 97 103 THR A O 1
ATOM 786 N N . PRO A 1 104 ? 22.516 -11.383 11.859 1 96.94 104 PRO A N 1
ATOM 787 C CA . PRO A 1 104 ? 23.062 -10.016 11.797 1 96.94 104 PRO A CA 1
ATOM 788 C C . PRO A 1 104 ? 24.578 -9.977 11.922 1 96.94 104 PRO A C 1
ATOM 790 O O . PRO A 1 104 ? 25.172 -10.844 12.578 1 96.94 104 PRO A O 1
ATOM 793 N N . ARG A 1 105 ? 25.188 -8.984 11.305 1 96.69 105 ARG A N 1
ATOM 794 C CA . ARG A 1 105 ? 26.625 -8.805 11.344 1 96.69 105 ARG A CA 1
ATOM 795 C C . ARG A 1 105 ? 27 -7.512 12.07 1 96.69 105 ARG A C 1
ATOM 797 O O . ARG A 1 105 ? 26.234 -6.547 12.055 1 96.69 105 ARG A O 1
ATOM 804 N N . GLN A 1 106 ? 28.125 -7.555 12.734 1 96.62 106 GLN A N 1
ATOM 805 C CA . GLN A 1 106 ? 28.609 -6.316 13.336 1 96.62 106 GLN A CA 1
ATOM 806 C C . GLN A 1 106 ? 29.094 -5.34 12.258 1 96.62 106 GLN A C 1
ATOM 808 O O . GLN A 1 106 ? 29.812 -5.73 11.336 1 96.62 106 GLN A O 1
ATOM 813 N N . PHE A 1 107 ? 28.703 -4.113 12.43 1 97.44 107 PHE A N 1
ATOM 814 C CA . PHE A 1 107 ? 29.109 -3.09 11.477 1 97.44 107 PHE A CA 1
ATOM 815 C C . PHE A 1 107 ? 30.594 -2.811 11.578 1 97.44 107 PHE A C 1
ATOM 817 O O . PHE A 1 107 ? 31.125 -2.607 12.68 1 97.44 107 PHE A O 1
ATOM 824 N N . ASP A 1 108 ? 31.234 -2.881 10.445 1 96.31 108 ASP A N 1
ATOM 825 C CA . ASP A 1 108 ? 32.625 -2.512 10.289 1 96.31 108 ASP A CA 1
ATOM 826 C C . ASP A 1 108 ? 32.812 -1.519 9.141 1 96.31 108 ASP A C 1
ATOM 828 O O . ASP A 1 108 ? 32.656 -1.877 7.973 1 96.31 108 ASP A O 1
ATOM 832 N N . PRO A 1 109 ? 33.188 -0.29 9.539 1 95.06 109 PRO A N 1
ATOM 833 C CA . PRO A 1 109 ? 33.312 0.748 8.516 1 95.06 109 PRO A CA 1
ATOM 834 C C . PRO A 1 109 ? 34.281 0.374 7.406 1 95.06 109 PRO A C 1
ATOM 836 O O . PRO A 1 109 ? 34.125 0.812 6.266 1 95.06 109 PRO A O 1
ATOM 839 N N . SER A 1 110 ? 35.25 -0.42 7.629 1 94 110 SER A N 1
ATOM 840 C CA . SER A 1 110 ? 36.281 -0.766 6.664 1 94 110 SER A CA 1
ATOM 841 C C . SER A 1 110 ? 35.781 -1.823 5.68 1 94 110 SER A C 1
ATOM 843 O O . SER A 1 110 ? 36.25 -1.894 4.547 1 94 110 SER A O 1
ATOM 845 N N . SER A 1 111 ? 34.781 -2.561 6.035 1 94.44 111 SER A N 1
ATOM 846 C CA . SER A 1 111 ? 34.375 -3.678 5.199 1 94.44 111 SER A CA 1
ATOM 847 C C . SER A 1 111 ? 32.969 -3.422 4.602 1 94.44 111 SER A C 1
ATOM 849 O O . SER A 1 111 ? 32.562 -4.113 3.668 1 94.44 111 SER A O 1
ATOM 851 N N . PHE A 1 112 ? 32.312 -2.424 5.125 1 96.25 112 PHE A N 1
ATOM 852 C CA . PHE A 1 112 ? 30.969 -2.154 4.641 1 96.25 112 PHE A CA 1
ATOM 853 C C . PHE A 1 112 ? 31 -1.626 3.213 1 96.25 112 PHE A C 1
ATOM 855 O O . PHE A 1 112 ? 31.594 -0.576 2.945 1 96.25 112 PHE A O 1
ATOM 862 N N . GLN A 1 113 ? 30.391 -2.381 2.26 1 95.12 113 GLN A N 1
ATOM 863 C CA . GLN A 1 113 ? 30.328 -1.996 0.853 1 95.12 113 GLN A CA 1
ATOM 864 C C . GLN A 1 113 ? 28.984 -1.389 0.499 1 95.12 113 GLN A C 1
ATOM 866 O O . GLN A 1 113 ? 28.125 -2.055 -0.1 1 95.12 113 GLN A O 1
ATOM 871 N N . ALA A 1 114 ? 28.875 -0.153 0.681 1 95.19 114 ALA A N 1
ATOM 872 C CA . ALA A 1 114 ? 27.609 0.562 0.521 1 95.19 114 ALA A CA 1
ATOM 873 C C . ALA A 1 114 ? 27.094 0.454 -0.913 1 95.19 114 ALA A C 1
ATOM 875 O O . ALA A 1 114 ? 25.891 0.36 -1.141 1 95.19 114 ALA A O 1
ATOM 876 N N . ASP A 1 115 ? 27.938 0.357 -1.867 1 93.69 115 ASP A N 1
ATOM 877 C CA . ASP A 1 115 ? 27.578 0.42 -3.281 1 93.69 115 ASP A CA 1
ATOM 878 C C . ASP A 1 115 ? 27.031 -0.917 -3.768 1 93.69 115 ASP A C 1
ATOM 880 O O . ASP A 1 115 ? 26.5 -1.012 -4.879 1 93.69 115 ASP A O 1
ATOM 884 N N . SER A 1 116 ? 27.078 -1.908 -2.902 1 95 116 SER A N 1
ATOM 885 C CA . SER A 1 116 ? 26.547 -3.227 -3.256 1 95 116 SER A CA 1
ATOM 886 C C . SER A 1 116 ? 25.047 -3.316 -3 1 95 116 SER A C 1
ATOM 888 O O . SER A 1 116 ? 24.406 -4.305 -3.369 1 95 116 SER A O 1
ATOM 890 N N . TYR A 1 117 ? 24.531 -2.311 -2.381 1 97.38 117 TYR A N 1
ATOM 891 C CA . TYR A 1 117 ? 23.109 -2.334 -2.014 1 97.38 117 TYR A CA 1
ATOM 892 C C . TYR A 1 117 ? 22.328 -1.329 -2.84 1 97.38 117 TYR A C 1
ATOM 894 O O . TYR A 1 117 ? 22.875 -0.341 -3.328 1 97.38 117 TYR A O 1
ATOM 902 N N . GLY A 1 118 ? 21.062 -1.645 -3.023 1 97.38 118 GLY A N 1
ATOM 903 C CA . GLY A 1 118 ? 20.172 -0.703 -3.688 1 97.38 118 GLY A CA 1
ATOM 904 C C . GLY A 1 118 ? 19.688 0.401 -2.77 1 97.38 118 GLY A C 1
ATOM 905 O O . GLY A 1 118 ? 19.359 1.496 -3.23 1 97.38 118 GLY A O 1
ATOM 906 N N . VAL A 1 119 ? 19.594 0.107 -1.495 1 98.5 119 VAL A N 1
ATOM 907 C CA . VAL A 1 119 ? 19.172 1.06 -0.477 1 98.5 119 VAL A CA 1
ATOM 908 C C . VAL A 1 119 ? 19.828 0.729 0.855 1 98.5 119 VAL A C 1
ATOM 910 O O . VAL A 1 119 ? 20.047 -0.443 1.175 1 98.5 119 VAL A O 1
ATOM 913 N N . ILE A 1 120 ? 20.203 1.726 1.571 1 98.88 120 ILE A N 1
ATOM 914 C CA . ILE A 1 120 ? 20.672 1.581 2.943 1 98.88 120 ILE A CA 1
ATOM 915 C C . ILE A 1 120 ? 19.641 2.17 3.906 1 98.88 120 ILE A C 1
ATOM 917 O O . ILE A 1 120 ? 19.203 3.312 3.738 1 98.88 120 ILE A O 1
ATOM 921 N N . ILE A 1 121 ? 19.234 1.39 4.902 1 98.88 121 ILE A N 1
ATOM 922 C CA . ILE A 1 121 ? 18.219 1.786 5.859 1 98.88 121 ILE A CA 1
ATOM 923 C C . ILE A 1 121 ? 18.859 2.184 7.184 1 98.88 121 ILE A C 1
ATOM 925 O O . ILE A 1 121 ? 19.516 1.364 7.828 1 98.88 121 ILE A O 1
ATOM 929 N N . ASP A 1 122 ? 18.703 3.443 7.516 1 98.75 122 ASP A N 1
ATOM 930 C CA . ASP A 1 122 ? 19.188 3.98 8.781 1 98.75 122 ASP A CA 1
ATOM 931 C C . ASP A 1 122 ? 18.203 3.711 9.914 1 98.75 122 ASP A C 1
ATOM 933 O O . ASP A 1 122 ? 17.234 4.457 10.086 1 98.75 122 ASP A O 1
ATOM 937 N N . ALA A 1 123 ? 18.453 2.715 10.656 1 98.38 123 ALA A N 1
ATOM 938 C CA . ALA A 1 123 ? 17.688 2.369 11.852 1 98.38 123 ALA A CA 1
ATOM 939 C C . ALA A 1 123 ? 18.562 2.404 13.094 1 98.38 123 ALA A C 1
ATOM 941 O O . ALA A 1 123 ? 18.453 1.546 13.977 1 98.38 123 ALA A O 1
ATOM 942 N N . MET A 1 124 ? 19.438 3.352 13.156 1 97.31 124 MET A N 1
ATOM 943 C CA . MET A 1 124 ? 20.453 3.361 14.211 1 97.31 124 MET A CA 1
ATOM 944 C C . MET A 1 124 ? 19.938 4.074 15.461 1 97.31 124 MET A C 1
ATOM 946 O O . MET A 1 124 ? 19.781 3.455 16.516 1 97.31 124 MET A O 1
ATOM 950 N N . LEU A 1 125 ? 19.672 5.395 15.242 1 95.38 125 LEU A N 1
ATOM 951 C CA . LEU A 1 125 ? 19.281 6.203 16.391 1 95.38 125 LEU A CA 1
ATOM 952 C C . LEU A 1 125 ? 17.922 6.863 16.172 1 95.38 125 LEU A C 1
ATOM 954 O O . LEU A 1 125 ? 17.578 7.215 15.039 1 95.38 125 LEU A O 1
ATOM 958 N N . GLY A 1 126 ? 17.188 7.012 17.266 1 92.88 126 GLY A N 1
ATOM 959 C CA . GLY A 1 126 ? 15.867 7.609 17.203 1 92.88 126 GLY A CA 1
ATOM 960 C C . GLY A 1 126 ? 15.789 8.969 17.875 1 92.88 126 GLY A C 1
ATOM 961 O O . GLY A 1 126 ? 16.719 9.773 17.766 1 92.88 126 GLY A O 1
ATOM 962 N N . THR A 1 127 ? 14.656 9.258 18.531 1 88.81 127 THR A N 1
ATOM 963 C CA . THR A 1 127 ? 14.336 10.586 19.047 1 88.81 127 THR A CA 1
ATOM 964 C C . THR A 1 127 ? 15.023 10.82 20.391 1 88.81 127 THR A C 1
ATOM 966 O O . THR A 1 127 ? 14.922 11.906 20.969 1 88.81 127 THR A O 1
ATOM 969 N N . GLY A 1 128 ? 15.805 9.906 20.859 1 81.5 128 GLY A N 1
ATOM 970 C CA . GLY A 1 128 ? 16.391 10.031 22.188 1 81.5 128 GLY A CA 1
ATOM 971 C C . GLY A 1 128 ? 17.734 10.711 22.188 1 81.5 128 GLY A C 1
ATOM 972 O O . GLY A 1 128 ? 18.297 11 23.25 1 81.5 128 GLY A O 1
ATOM 973 N N . ILE A 1 129 ? 18.219 11.102 21.109 1 79.62 129 ILE A N 1
ATOM 974 C CA . ILE A 1 129 ? 19.594 11.57 21.031 1 79.62 129 ILE A CA 1
ATOM 975 C C . ILE A 1 129 ? 19.641 13.086 21.203 1 79.62 129 ILE A C 1
ATOM 977 O O . ILE A 1 129 ? 18.734 13.797 20.766 1 79.62 129 ILE A O 1
ATOM 981 N N . LYS A 1 130 ? 20.656 13.43 22 1 82.62 130 LYS A N 1
ATOM 982 C CA . LYS A 1 130 ? 20.953 14.852 22.188 1 82.62 130 LYS A CA 1
ATOM 983 C C . LYS A 1 130 ? 22.406 15.164 21.828 1 82.62 130 LYS A C 1
ATOM 985 O O . LYS A 1 130 ? 23.312 14.422 22.219 1 82.62 130 LYS A O 1
ATOM 990 N N . GLY A 1 131 ? 22.594 16.156 21.031 1 87.88 131 GLY A N 1
ATOM 991 C CA . GLY A 1 131 ? 23.938 16.594 20.703 1 87.88 131 GLY A CA 1
ATOM 992 C C . GLY A 1 131 ? 24.578 15.781 19.594 1 87.88 131 GLY A C 1
ATOM 993 O O . GLY A 1 131 ? 23.875 15.211 18.75 1 87.88 131 GLY A O 1
ATOM 994 N N . GLU A 1 132 ? 25.922 15.789 19.562 1 93.31 132 GLU A N 1
ATOM 995 C CA . GLU A 1 132 ? 26.656 15.109 18.5 1 93.31 132 GLU A CA 1
ATOM 996 C C . GLU A 1 132 ? 26.547 13.594 18.641 1 93.31 132 GLU A C 1
ATOM 998 O O . GLU A 1 132 ? 26.484 13.07 19.75 1 93.31 132 GLU A O 1
ATOM 1003 N N . VAL A 1 133 ? 26.516 12.953 17.469 1 94.31 133 VAL A N 1
ATOM 1004 C CA . VAL A 1 133 ? 26.5 11.492 17.453 1 94.31 133 VAL A CA 1
ATOM 1005 C C . VAL A 1 133 ? 27.828 10.945 17.969 1 94.31 133 VAL A C 1
ATOM 1007 O O . VAL A 1 133 ? 28.891 11.406 17.562 1 94.31 133 VAL A O 1
ATOM 1010 N N . LYS A 1 134 ? 27.75 10.008 18.859 1 92.88 134 LYS A N 1
ATOM 1011 C CA . LYS A 1 134 ? 28.938 9.461 19.516 1 92.88 134 LYS A CA 1
ATOM 1012 C C . LYS A 1 134 ? 29.344 8.133 18.891 1 92.88 134 LYS A C 1
ATOM 1014 O O . LYS A 1 134 ? 28.562 7.508 18.172 1 92.88 134 LYS A O 1
ATOM 1019 N N . PRO A 1 135 ? 30.641 7.691 19.109 1 92.12 135 PRO A N 1
ATOM 1020 C CA . PRO A 1 135 ? 31.031 6.355 18.656 1 92.12 135 PRO A CA 1
ATOM 1021 C C . PRO A 1 135 ? 30.188 5.246 19.266 1 92.12 135 PRO A C 1
ATOM 1023 O O . PRO A 1 135 ? 29.766 5.348 20.422 1 92.12 135 PRO A O 1
ATOM 1026 N N . PRO A 1 136 ? 30 4.223 18.547 1 93.75 136 PRO A N 1
ATOM 1027 C CA . PRO A 1 136 ? 30.516 3.908 17.219 1 93.75 136 PRO A CA 1
ATOM 1028 C C . PRO A 1 136 ? 29.625 4.445 16.094 1 93.75 136 PRO A C 1
ATOM 1030 O O . PRO A 1 136 ? 29.891 4.223 14.922 1 93.75 136 PRO A O 1
ATOM 1033 N N . PHE A 1 137 ? 28.578 5.156 16.422 1 95.88 137 PHE A N 1
ATOM 1034 C CA . PHE A 1 137 ? 27.578 5.582 15.438 1 95.88 137 PHE A CA 1
ATOM 1035 C C . PHE A 1 137 ? 28.141 6.672 14.531 1 95.88 137 PHE A C 1
ATOM 1037 O O . PHE A 1 137 ? 27.766 6.777 13.367 1 95.88 137 PHE A O 1
ATOM 1044 N N . ASP A 1 138 ? 29.062 7.477 15.062 1 95.25 138 ASP A N 1
ATOM 1045 C CA . ASP A 1 138 ? 29.672 8.547 14.281 1 95.25 138 ASP A CA 1
ATOM 1046 C C . ASP A 1 138 ? 30.422 7.996 13.078 1 95.25 138 ASP A C 1
ATOM 1048 O O . ASP A 1 138 ? 30.391 8.594 12 1 95.25 138 ASP A O 1
ATOM 1052 N N . LYS A 1 139 ? 31.062 6.801 13.195 1 95.5 139 LYS A N 1
ATOM 1053 C CA . LYS A 1 139 ? 31.766 6.156 12.094 1 95.5 139 LYS A CA 1
ATOM 1054 C C . LYS A 1 139 ? 30.797 5.707 11 1 95.5 139 LYS A C 1
ATOM 1056 O O . LYS A 1 139 ? 31.094 5.809 9.812 1 95.5 139 LYS A O 1
ATOM 1061 N N . ALA A 1 140 ? 29.688 5.203 11.461 1 96.94 140 ALA A N 1
ATOM 1062 C CA . ALA A 1 140 ? 28.656 4.809 10.5 1 96.94 140 ALA A CA 1
ATOM 1063 C C . ALA A 1 140 ? 28.156 6.008 9.711 1 96.94 140 ALA A C 1
ATOM 1065 O O . ALA A 1 140 ? 27.984 5.926 8.492 1 96.94 140 ALA A O 1
ATOM 1066 N N . VAL A 1 141 ? 27.953 7.113 10.398 1 97.06 141 VAL A N 1
ATOM 1067 C CA . VAL A 1 141 ? 27.484 8.336 9.758 1 97.06 141 VAL A CA 1
ATOM 1068 C C . VAL A 1 141 ? 28.5 8.789 8.703 1 97.06 141 VAL A C 1
ATOM 1070 O O . VAL A 1 141 ? 28.109 9.195 7.602 1 97.06 141 VAL A O 1
ATOM 1073 N N . GLN A 1 142 ? 29.734 8.664 9.016 1 95.94 142 GLN A N 1
ATOM 1074 C CA . GLN A 1 142 ? 30.797 9.055 8.094 1 95.94 142 GLN A CA 1
ATOM 1075 C C . GLN A 1 142 ? 30.766 8.203 6.836 1 95.94 142 GLN A C 1
ATOM 1077 O O . GLN A 1 142 ? 30.906 8.719 5.723 1 95.94 142 GLN A O 1
ATOM 1082 N N . VAL A 1 143 ? 30.594 6.961 7.016 1 96.19 143 VAL A N 1
ATOM 1083 C CA . VAL A 1 143 ? 30.547 6.035 5.891 1 96.19 143 VAL A CA 1
ATOM 1084 C C . VAL A 1 143 ? 29.359 6.363 5 1 96.19 143 VAL A C 1
ATOM 1086 O O . VAL A 1 143 ? 29.484 6.41 3.773 1 96.19 143 VAL A O 1
ATOM 1089 N N . LEU A 1 144 ? 28.188 6.605 5.617 1 97.06 144 LEU A N 1
ATOM 1090 C CA . LEU A 1 144 ? 26.969 6.902 4.883 1 97.06 144 LEU A CA 1
ATOM 1091 C C . LEU A 1 144 ? 27.094 8.219 4.117 1 97.06 144 LEU A C 1
ATOM 1093 O O . LEU A 1 144 ? 26.5 8.383 3.057 1 97.06 144 LEU A O 1
ATOM 1097 N N . GLY A 1 145 ? 27.906 9.117 4.66 1 95.69 145 GLY A N 1
ATOM 1098 C CA . GLY A 1 145 ? 28.094 10.414 4.031 1 95.69 145 GLY A CA 1
ATOM 1099 C C . GLY A 1 145 ? 28.906 10.344 2.746 1 95.69 145 GLY A C 1
ATOM 1100 O O . GLY A 1 145 ? 28.891 11.281 1.95 1 95.69 145 GLY A O 1
ATOM 1101 N N . LYS A 1 146 ? 29.516 9.211 2.416 1 94.69 146 LYS A N 1
ATOM 1102 C CA . LYS A 1 146 ? 30.422 9.086 1.283 1 94.69 146 LYS A CA 1
ATOM 1103 C C . LYS A 1 146 ? 29.812 8.242 0.174 1 94.69 146 LYS A C 1
ATOM 1105 O O . LYS A 1 146 ? 30.406 8.062 -0.888 1 94.69 146 LYS A O 1
ATOM 1110 N N . THR A 1 147 ? 28.703 7.738 0.35 1 95.94 147 THR A N 1
ATOM 1111 C CA . THR A 1 147 ? 28.125 6.828 -0.634 1 95.94 147 THR A CA 1
ATOM 1112 C C . THR A 1 147 ? 27.094 7.539 -1.495 1 95.94 147 THR A C 1
ATOM 1114 O O . THR A 1 147 ? 26.469 8.516 -1.058 1 95.94 147 THR A O 1
ATOM 1117 N N . ASP A 1 148 ? 26.891 7.008 -2.668 1 95.81 148 ASP A N 1
ATOM 1118 C CA . ASP A 1 148 ? 25.812 7.484 -3.543 1 95.81 148 ASP A CA 1
ATOM 1119 C C . ASP A 1 148 ? 24.578 6.59 -3.439 1 95.81 148 ASP A C 1
ATOM 1121 O O . ASP A 1 148 ? 23.547 6.887 -4.035 1 95.81 148 ASP A O 1
ATOM 1125 N N . THR A 1 149 ? 24.719 5.484 -2.666 1 97.62 149 THR A N 1
ATOM 1126 C CA . THR A 1 149 ? 23.562 4.621 -2.447 1 97.62 149 THR A CA 1
ATOM 1127 C C . THR A 1 149 ? 22.469 5.359 -1.682 1 97.62 149 THR A C 1
ATOM 1129 O O . THR A 1 149 ? 22.75 6.043 -0.693 1 97.62 149 THR A O 1
ATOM 1132 N N . PRO A 1 150 ? 21.234 5.301 -2.15 1 98.5 150 PRO A N 1
ATOM 1133 C CA . PRO A 1 150 ? 20.156 5.984 -1.437 1 98.5 150 PRO A CA 1
ATOM 1134 C C . PRO A 1 150 ? 20.047 5.547 0.022 1 98.5 150 PRO A C 1
ATOM 1136 O O . PRO A 1 150 ? 20.219 4.363 0.331 1 98.5 150 PRO A O 1
ATOM 1139 N N . ILE A 1 151 ? 19.828 6.516 0.896 1 98.81 151 ILE A N 1
ATOM 1140 C CA . ILE A 1 151 ? 19.672 6.266 2.324 1 98.81 151 ILE A CA 1
ATOM 1141 C C . ILE A 1 151 ? 18.25 6.57 2.75 1 98.81 151 ILE A C 1
ATOM 1143 O O . ILE A 1 151 ? 17.719 7.656 2.477 1 98.81 151 ILE A O 1
ATOM 1147 N N . VAL A 1 152 ? 17.562 5.617 3.379 1 98.88 152 VAL A N 1
ATOM 1148 C CA . VAL A 1 152 ? 16.234 5.812 3.945 1 98.88 152 VAL A CA 1
ATOM 1149 C C . VAL A 1 152 ? 16.297 5.75 5.469 1 98.88 152 VAL A C 1
ATOM 1151 O O . VAL A 1 152 ? 16.719 4.738 6.035 1 98.88 152 VAL A O 1
ATOM 1154 N N . ALA A 1 153 ? 15.945 6.812 6.105 1 98.88 153 ALA A N 1
ATOM 1155 C CA . ALA A 1 153 ? 15.906 6.828 7.566 1 98.88 153 ALA A CA 1
ATOM 1156 C C . ALA A 1 153 ? 14.555 6.344 8.086 1 98.88 153 ALA A C 1
ATOM 1158 O O . ALA A 1 153 ? 13.516 6.613 7.48 1 98.88 153 ALA A O 1
ATOM 1159 N N . VAL A 1 154 ? 14.633 5.633 9.234 1 98.62 154 VAL A N 1
ATOM 1160 C CA . VAL A 1 154 ? 13.414 5.152 9.883 1 98.62 154 VAL A CA 1
ATOM 1161 C C . VAL A 1 154 ? 13.031 6.094 11.023 1 98.62 154 VAL A C 1
ATOM 1163 O O . VAL A 1 154 ? 13.805 6.301 11.961 1 98.62 154 VAL A O 1
ATOM 1166 N N . ASP A 1 155 ? 11.844 6.652 10.922 1 98.06 155 ASP A N 1
ATOM 1167 C CA . ASP A 1 155 ? 11.211 7.562 11.875 1 98.06 155 ASP A CA 1
ATOM 1168 C C . ASP A 1 155 ? 11.875 8.938 11.844 1 98.06 155 ASP A C 1
ATOM 1170 O O . ASP A 1 155 ? 11.203 9.953 11.648 1 98.06 155 ASP A O 1
ATOM 1174 N N . ILE A 1 156 ? 13.141 9.016 12.062 1 97.81 156 ILE A N 1
ATOM 1175 C CA . ILE A 1 156 ? 13.945 10.227 12.086 1 97.81 156 ILE A CA 1
ATOM 1176 C C . ILE A 1 156 ? 15.391 9.898 11.711 1 97.81 156 ILE A C 1
ATOM 1178 O O . ILE A 1 156 ? 15.93 8.875 12.141 1 97.81 156 ILE A O 1
ATOM 1182 N N . PRO A 1 157 ? 16.047 10.68 10.852 1 98.19 157 PRO A N 1
ATOM 1183 C CA . PRO A 1 157 ? 17.453 10.398 10.57 1 98.19 157 PRO A CA 1
ATOM 1184 C C . PRO A 1 157 ? 18.312 10.398 11.82 1 98.19 157 PRO A C 1
ATOM 1186 O O . PRO A 1 157 ? 18.172 11.281 12.672 1 98.19 157 PRO A O 1
ATOM 1189 N N . SER A 1 158 ? 19.25 9.422 11.906 1 98 158 SER A N 1
ATOM 1190 C CA . SER A 1 158 ? 20.094 9.297 13.078 1 98 158 SER A CA 1
ATOM 1191 C C . SER A 1 158 ? 20.891 10.57 13.32 1 98 158 SER A C 1
ATOM 1193 O O . SER A 1 158 ? 21.562 11.07 12.422 1 98 158 SER A O 1
ATOM 1195 N N . GLY A 1 159 ? 20.734 11.109 14.539 1 96.69 159 GLY A N 1
ATOM 1196 C CA . GLY A 1 159 ? 21.469 12.305 14.938 1 96.69 159 GLY A CA 1
ATOM 1197 C C . GLY A 1 159 ? 20.609 13.562 14.914 1 96.69 159 GLY A C 1
ATOM 1198 O O . GLY A 1 159 ? 20.969 14.578 15.508 1 96.69 159 GLY A O 1
ATOM 1199 N N . ILE A 1 160 ? 19.484 13.555 14.219 1 96.94 160 ILE A N 1
ATOM 1200 C CA . ILE A 1 160 ? 18.625 14.727 14.117 1 96.94 160 ILE A CA 1
ATOM 1201 C C . ILE A 1 160 ? 17.734 14.82 15.359 1 96.94 160 ILE A C 1
ATOM 1203 O O . ILE A 1 160 ? 17.141 13.828 15.781 1 96.94 160 ILE A O 1
ATOM 1207 N N . PRO A 1 161 ? 17.719 15.977 15.969 1 95.38 161 PRO A N 1
ATOM 1208 C CA . PRO A 1 161 ? 16.828 16.141 17.125 1 95.38 161 PRO A CA 1
ATOM 1209 C C . PRO A 1 161 ? 15.352 16.156 16.719 1 95.38 161 PRO A C 1
ATOM 1211 O O . PRO A 1 161 ? 15.016 16.516 15.594 1 95.38 161 PRO A O 1
ATOM 1214 N N . SER A 1 162 ? 14.516 15.734 17.688 1 95.25 162 SER A N 1
ATOM 1215 C CA . SER A 1 162 ? 13.086 15.68 17.406 1 95.25 162 SER A CA 1
ATOM 1216 C C . SER A 1 162 ? 12.445 17.062 17.516 1 95.25 162 SER A C 1
ATOM 1218 O O . SER A 1 162 ? 11.398 17.312 16.922 1 95.25 162 SER A O 1
ATOM 1220 N N . GLY A 1 163 ? 13.023 17.906 18.312 1 94.44 163 GLY A N 1
ATOM 1221 C CA . GLY A 1 163 ? 12.453 19.219 18.578 1 94.44 163 GLY A CA 1
ATOM 1222 C C . GLY A 1 163 ? 13.203 20.344 17.891 1 94.44 163 GLY A C 1
ATOM 1223 O O . GLY A 1 163 ? 13.562 20.234 16.719 1 94.44 163 GLY A O 1
ATOM 1224 N N . GLU A 1 164 ? 13.32 21.406 18.625 1 94.81 164 GLU A N 1
ATOM 1225 C CA . GLU A 1 164 ? 13.867 22.641 18.078 1 94.81 164 GLU A CA 1
ATOM 1226 C C . GLU A 1 164 ? 15.336 22.812 18.453 1 94.81 164 GLU A C 1
ATOM 1228 O O . GLU A 1 164 ? 15.883 23.906 18.344 1 94.81 164 GLU A O 1
ATOM 1233 N N . GLU A 1 165 ? 16.016 21.719 18.766 1 93.44 165 GLU A N 1
ATOM 1234 C CA . GLU A 1 165 ? 17.438 21.766 19.141 1 93.44 165 GLU A CA 1
ATOM 1235 C C . GLU A 1 165 ? 18.312 21.922 17.891 1 93.44 165 GLU A C 1
ATOM 1237 O O . GLU A 1 165 ? 17.859 21.703 16.766 1 93.44 165 GLU A O 1
ATOM 1242 N N . ASP A 1 166 ? 19.578 22.266 18.156 1 93.62 166 ASP A N 1
ATOM 1243 C CA . ASP A 1 166 ? 20.547 22.422 17.078 1 93.62 166 ASP A CA 1
ATOM 1244 C C . ASP A 1 166 ? 20.812 21.094 16.375 1 93.62 166 ASP A C 1
ATOM 1246 O O . ASP A 1 166 ? 20.891 20.047 17.031 1 93.62 166 ASP A O 1
ATOM 1250 N N . VAL A 1 167 ? 20.969 21.156 15.094 1 93.81 167 VAL A N 1
ATOM 1251 C CA . VAL A 1 167 ? 21.281 19.984 14.297 1 93.81 167 VAL A CA 1
ATOM 1252 C C . VAL A 1 167 ? 22.797 19.719 14.328 1 93.81 167 VAL A C 1
ATOM 1254 O O . VAL A 1 167 ? 23.578 20.594 13.945 1 93.81 167 VAL A O 1
ATOM 1257 N N . PRO A 1 168 ? 23.156 18.578 14.773 1 94.44 168 PRO A N 1
ATOM 1258 C CA . PRO A 1 168 ? 24.594 18.281 14.781 1 94.44 168 PRO A CA 1
ATOM 1259 C C . PRO A 1 168 ? 25.141 18.016 13.375 1 94.44 168 PRO A C 1
ATOM 1261 O O . PRO A 1 168 ? 24.391 17.641 12.477 1 94.44 168 PRO A O 1
ATOM 1264 N N . SER A 1 169 ? 26.453 18.281 13.156 1 90.31 169 SER A N 1
ATOM 1265 C CA . SER A 1 169 ? 27.109 18.031 11.875 1 90.31 169 SER A CA 1
ATOM 1266 C C . SER A 1 169 ? 27.234 16.531 11.602 1 90.31 169 SER A C 1
ATOM 1268 O O . SER A 1 169 ? 27.375 16.109 10.453 1 90.31 169 SER A O 1
ATOM 1270 N N . SER A 1 170 ? 27.172 15.719 12.602 1 93.44 170 SER A N 1
ATOM 1271 C CA . SER A 1 170 ? 27.375 14.281 12.508 1 93.44 170 SER A CA 1
ATOM 1272 C C . SER A 1 170 ? 26.062 13.539 12.328 1 93.44 170 SER A C 1
ATOM 1274 O O . SER A 1 170 ? 25.938 12.367 12.711 1 93.44 170 SER A O 1
ATOM 1276 N N . ALA A 1 171 ? 25.078 14.18 11.781 1 96.5 171 ALA A N 1
ATOM 1277 C CA . ALA A 1 171 ? 23.781 13.523 11.578 1 96.5 171 ALA A CA 1
ATOM 1278 C C . ALA A 1 171 ? 23.719 12.883 10.195 1 96.5 171 ALA A C 1
ATOM 1280 O O . ALA A 1 171 ? 24.422 13.289 9.273 1 96.5 171 ALA A O 1
ATOM 1281 N N . VAL A 1 172 ? 22.953 11.875 10.07 1 98 172 VAL A N 1
ATOM 1282 C CA . VAL A 1 172 ? 22.75 11.211 8.789 1 98 172 VAL A CA 1
ATOM 1283 C C . VAL A 1 172 ? 21.891 12.094 7.879 1 98 172 VAL A C 1
ATOM 1285 O O . VAL A 1 172 ? 20.859 12.617 8.305 1 98 172 VAL A O 1
ATOM 1288 N N . LYS A 1 173 ? 22.375 12.391 6.707 1 97.94 173 LYS A N 1
ATOM 1289 C CA . LYS A 1 173 ? 21.547 13.023 5.68 1 97.94 173 LYS A CA 1
ATOM 1290 C C . LYS A 1 173 ? 20.859 11.984 4.805 1 97.94 173 LYS A C 1
ATOM 1292 O O . LYS A 1 173 ? 21.5 11.367 3.947 1 97.94 173 LYS A O 1
ATOM 1297 N N . ALA A 1 174 ? 19.594 11.781 5.012 1 98.5 174 ALA A N 1
ATOM 1298 C CA . ALA A 1 174 ? 18.828 10.75 4.301 1 98.5 174 ALA A CA 1
ATOM 1299 C C . ALA A 1 174 ? 18.297 11.281 2.977 1 98.5 174 ALA A C 1
ATOM 1301 O O . ALA A 1 174 ? 18.141 12.492 2.799 1 98.5 174 ALA A O 1
ATOM 1302 N N . ASP A 1 175 ? 18.094 10.406 2.025 1 98.5 175 ASP A N 1
ATOM 1303 C CA . ASP A 1 175 ? 17.391 10.742 0.79 1 98.5 175 ASP A CA 1
ATOM 1304 C C . ASP A 1 175 ? 15.883 10.727 0.997 1 98.5 175 ASP A C 1
ATOM 1306 O O . ASP A 1 175 ? 15.148 11.484 0.348 1 98.5 175 ASP A O 1
ATOM 1310 N N . ALA A 1 176 ? 15.445 9.906 1.876 1 98.56 176 ALA A N 1
ATOM 1311 C CA . ALA A 1 176 ? 14.047 9.82 2.291 1 98.56 176 ALA A CA 1
ATOM 1312 C C . ALA A 1 176 ? 13.93 9.391 3.75 1 98.56 176 ALA A C 1
ATOM 1314 O O . ALA A 1 176 ? 14.836 8.758 4.289 1 98.56 176 ALA A O 1
ATOM 1315 N N . THR A 1 177 ? 12.883 9.75 4.379 1 98.75 177 THR A N 1
ATOM 1316 C CA . THR A 1 177 ? 12.578 9.32 5.742 1 98.75 177 THR A CA 1
ATOM 1317 C C . THR A 1 177 ? 11.164 8.758 5.832 1 98.75 177 THR A C 1
ATOM 1319 O O . THR A 1 177 ? 10.203 9.406 5.41 1 98.75 177 THR A O 1
ATOM 1322 N N . VAL A 1 178 ? 11.047 7.516 6.285 1 98.75 178 VAL A N 1
ATOM 1323 C CA . VAL A 1 178 ? 9.742 6.941 6.621 1 98.75 178 VAL A CA 1
ATOM 1324 C C . VAL A 1 178 ? 9.414 7.242 8.078 1 98.75 178 VAL A C 1
ATOM 1326 O O . VAL A 1 178 ? 9.953 6.613 8.992 1 98.75 178 VAL A O 1
ATOM 1329 N N . ILE A 1 179 ? 8.555 8.18 8.234 1 98.25 179 ILE A N 1
ATOM 1330 C CA . ILE A 1 179 ? 8.156 8.633 9.562 1 98.25 179 ILE A CA 1
ATOM 1331 C C . ILE A 1 179 ? 7.07 7.707 10.109 1 98.25 179 ILE A C 1
ATOM 1333 O O . ILE A 1 179 ? 6.117 7.367 9.406 1 98.25 179 ILE A O 1
ATOM 1337 N N . LEU A 1 180 ? 7.27 7.293 11.391 1 97.44 180 LEU A N 1
ATOM 1338 C CA . LEU A 1 180 ? 6.355 6.332 12 1 97.44 180 LEU A CA 1
ATOM 1339 C C . LEU A 1 180 ? 5.246 7.047 12.766 1 97.44 180 LEU A C 1
ATOM 1341 O O . LEU A 1 180 ? 5.512 7.734 13.75 1 97.44 180 LEU A O 1
ATOM 1345 N N . GLU A 1 181 ? 4.012 6.906 12.281 1 95.19 181 GLU A N 1
ATOM 1346 C CA . GLU A 1 181 ? 2.764 7.336 12.906 1 95.19 181 GLU A CA 1
ATOM 1347 C C . GLU A 1 181 ? 2.596 8.852 12.82 1 95.19 181 GLU A C 1
ATOM 1349 O O . GLU A 1 181 ? 1.558 9.344 12.367 1 95.19 181 GLU A O 1
ATOM 1354 N N . SER A 1 182 ? 3.635 9.664 13.32 1 95.25 182 SER A N 1
ATOM 1355 C CA . SER A 1 182 ? 3.508 11.117 13.352 1 95.25 182 SER A CA 1
ATOM 1356 C C . SER A 1 182 ? 4.863 11.789 13.18 1 95.25 182 SER A C 1
ATOM 1358 O O . SER A 1 182 ? 5.852 11.391 13.797 1 95.25 182 SER A O 1
ATOM 1360 N N . PRO A 1 183 ? 4.871 12.789 12.375 1 96.25 183 PRO A N 1
ATOM 1361 C CA . PRO A 1 183 ? 6.125 13.539 12.25 1 96.25 183 PRO A CA 1
ATOM 1362 C C . PRO A 1 183 ? 6.477 14.32 13.516 1 96.25 183 PRO A C 1
ATOM 1364 O O . PRO A 1 183 ? 5.586 14.672 14.289 1 96.25 183 PRO A O 1
ATOM 1367 N N . LYS A 1 184 ? 7.793 14.492 13.711 1 96.25 184 LYS A N 1
ATOM 1368 C CA . LYS A 1 184 ? 8.297 15.336 14.789 1 96.25 184 LYS A CA 1
ATOM 1369 C C . LYS A 1 184 ? 8.438 16.781 14.328 1 96.25 184 LYS A C 1
ATOM 1371 O O . LYS A 1 184 ? 8.477 17.062 13.125 1 96.25 184 LYS A O 1
ATOM 1376 N N . LEU A 1 185 ? 8.578 17.672 15.289 1 96 185 LEU A N 1
ATOM 1377 C CA . LEU A 1 185 ? 8.672 19.109 14.992 1 96 185 LEU A CA 1
ATOM 1378 C C . LEU A 1 185 ? 9.812 19.391 14.023 1 96 185 LEU A C 1
ATOM 1380 O O . LEU A 1 185 ? 9.664 20.172 13.094 1 96 185 LEU A O 1
ATOM 1384 N N . SER A 1 186 ? 10.891 18.703 14.148 1 96.06 186 SER A N 1
ATOM 1385 C CA . SER A 1 186 ? 12.109 18.984 13.398 1 96.06 186 SER A CA 1
ATOM 1386 C C . SER A 1 186 ? 11.922 18.703 11.914 1 96.06 186 SER A C 1
ATOM 1388 O O . SER A 1 186 ? 12.648 19.234 11.078 1 96.06 186 SER A O 1
ATOM 1390 N N . ALA A 1 187 ? 10.938 17.859 11.594 1 96.75 187 ALA A N 1
ATOM 1391 C CA . ALA A 1 187 ? 10.664 17.547 10.195 1 96.75 187 ALA A CA 1
ATOM 1392 C C . ALA A 1 187 ? 10.227 18.781 9.422 1 96.75 187 ALA A C 1
ATOM 1394 O O . ALA A 1 187 ? 10.227 18.781 8.188 1 96.75 187 ALA A O 1
ATOM 1395 N N . TYR A 1 188 ? 9.875 19.859 10.156 1 95.56 188 TYR A N 1
ATOM 1396 C CA . TYR A 1 188 ? 9.328 21.062 9.523 1 95.56 188 TYR A CA 1
ATOM 1397 C C . TYR A 1 188 ? 10.234 22.266 9.758 1 95.56 188 TYR A C 1
ATOM 1399 O O . TYR A 1 188 ? 9.867 23.391 9.445 1 95.56 188 TYR A O 1
ATOM 1407 N N . LEU A 1 189 ? 11.406 22.031 10.344 1 94.81 189 LEU A N 1
ATOM 1408 C CA . LEU A 1 189 ? 12.328 23.109 10.711 1 94.81 189 LEU A CA 1
ATOM 1409 C C . LEU A 1 189 ? 13.617 23 9.906 1 94.81 189 LEU A C 1
ATOM 1411 O O . LEU A 1 189 ? 14.117 21.906 9.648 1 94.81 189 LEU A O 1
ATOM 1415 N N . PHE A 1 190 ? 14.133 24.156 9.531 1 93.31 190 PHE A N 1
ATOM 1416 C CA . PHE A 1 190 ? 15.453 24.188 8.906 1 93.31 190 PHE A CA 1
ATOM 1417 C C . PHE A 1 190 ? 16.531 24.438 9.938 1 93.31 190 PHE A C 1
ATOM 1419 O O . PHE A 1 190 ? 16.344 25.219 10.875 1 93.31 190 PHE A O 1
ATOM 1426 N N . PRO A 1 191 ? 17.703 23.812 9.805 1 94.5 191 PRO A N 1
ATOM 1427 C CA . PRO A 1 191 ? 18.141 23.016 8.656 1 94.5 191 PRO A CA 1
ATOM 1428 C C . PRO A 1 191 ? 17.75 21.547 8.781 1 94.5 191 PRO A C 1
ATOM 1430 O O . PRO A 1 191 ? 18.047 20.734 7.891 1 94.5 191 PRO A O 1
ATOM 1433 N N . ALA A 1 192 ? 17.109 21.078 9.867 1 95.19 192 ALA A N 1
ATOM 1434 C CA . ALA A 1 192 ? 16.797 19.672 10.125 1 95.19 192 ALA A CA 1
ATOM 1435 C C . ALA A 1 192 ? 16.047 19.062 8.953 1 95.19 192 ALA A C 1
ATOM 1437 O O . ALA A 1 192 ? 16.328 17.922 8.555 1 95.19 192 ALA A O 1
ATOM 1438 N N . LYS A 1 193 ? 15.125 19.766 8.406 1 95.5 193 LYS A N 1
ATOM 1439 C CA . LYS A 1 193 ? 14.289 19.281 7.309 1 95.5 193 LYS A CA 1
ATOM 1440 C C . LYS A 1 193 ? 15.141 18.766 6.152 1 95.5 193 LYS A C 1
ATOM 1442 O O . LYS A 1 193 ? 14.766 17.797 5.488 1 95.5 193 LYS A O 1
ATOM 1447 N N . GLU A 1 194 ? 16.266 19.391 5.902 1 95.56 194 GLU A N 1
ATOM 1448 C CA . GLU A 1 194 ? 17.156 19.016 4.801 1 95.56 194 GLU A CA 1
ATOM 1449 C C . GLU A 1 194 ? 17.719 17.609 5.016 1 95.56 194 GLU A C 1
ATOM 1451 O O . GLU A 1 194 ? 18.062 16.922 4.055 1 95.56 194 GLU A O 1
ATOM 1456 N N . TYR A 1 195 ? 17.797 17.203 6.211 1 97.56 195 TYR A N 1
ATOM 1457 C CA . TYR A 1 195 ? 18.375 15.914 6.547 1 97.56 195 TYR A CA 1
ATOM 1458 C C . TYR A 1 195 ? 17.344 14.805 6.398 1 97.56 195 TYR A C 1
ATOM 1460 O O . TYR A 1 195 ? 17.703 13.625 6.285 1 97.56 195 TYR A O 1
ATOM 1468 N N . TYR A 1 196 ? 16.078 15.156 6.383 1 97.88 196 TYR A N 1
ATOM 1469 C CA . TYR A 1 196 ? 15.008 14.164 6.258 1 97.88 196 TYR A CA 1
ATOM 1470 C C . TYR A 1 196 ? 14.883 13.68 4.82 1 97.88 196 TYR A C 1
ATOM 1472 O O . TYR A 1 196 ? 14.414 12.562 4.574 1 97.88 196 TYR A O 1
ATOM 1480 N N . GLY A 1 197 ? 15.289 14.477 3.832 1 97.38 197 GLY A N 1
ATOM 1481 C CA . GLY A 1 197 ? 14.953 14.164 2.453 1 97.38 197 GLY A CA 1
ATOM 1482 C C . GLY A 1 197 ? 13.453 14.156 2.193 1 97.38 197 GLY A C 1
ATOM 1483 O O . GLY A 1 197 ? 12.719 14.984 2.73 1 97.38 197 GLY A O 1
ATOM 1484 N N . GLN A 1 198 ? 13 13.352 1.313 1 96.94 198 GLN A N 1
ATOM 1485 C CA . GLN A 1 198 ? 11.57 13.195 1.101 1 96.94 198 GLN A CA 1
ATOM 1486 C C . GLN A 1 198 ? 10.914 12.492 2.283 1 96.94 198 GLN A C 1
ATOM 1488 O O . GLN A 1 198 ? 11.344 11.406 2.682 1 96.94 198 GLN A O 1
ATOM 1493 N N . THR A 1 199 ? 9.898 13.109 2.795 1 97.25 199 THR A N 1
ATOM 1494 C CA . THR A 1 199 ? 9.289 12.531 3.986 1 97.25 199 THR A CA 1
ATOM 1495 C C . THR A 1 199 ? 8.008 11.781 3.627 1 97.25 199 THR A C 1
ATOM 1497 O O . THR A 1 199 ? 7.238 12.234 2.777 1 97.25 199 THR A O 1
ATOM 1500 N N . HIS A 1 200 ? 7.832 10.602 4.23 1 97.44 200 HIS A N 1
ATOM 1501 C CA . HIS A 1 200 ? 6.637 9.773 4.105 1 97.44 200 HIS A CA 1
ATOM 1502 C C . HIS A 1 200 ? 6.172 9.273 5.469 1 97.44 200 HIS A C 1
ATOM 1504 O O . HIS A 1 200 ? 6.906 8.562 6.156 1 97.44 200 HIS A O 1
ATOM 1510 N N . THR A 1 201 ? 4.949 9.594 5.785 1 96.88 201 THR A N 1
ATOM 1511 C CA . THR A 1 201 ? 4.422 9.141 7.07 1 96.88 201 THR A CA 1
ATOM 1512 C C . THR A 1 201 ? 3.574 7.883 6.891 1 96.88 201 THR A C 1
ATOM 1514 O O . THR A 1 201 ? 2.77 7.797 5.961 1 96.88 201 THR A O 1
ATOM 1517 N N . VAL A 1 202 ? 3.824 6.883 7.746 1 96.5 202 VAL A N 1
ATOM 1518 C CA . VAL A 1 202 ? 3.045 5.648 7.703 1 96.5 202 VAL A CA 1
ATOM 1519 C C . VAL A 1 202 ? 2.354 5.426 9.047 1 96.5 202 VAL A C 1
ATOM 1521 O O . VAL A 1 202 ? 2.906 5.758 10.102 1 96.5 202 VAL A O 1
ATOM 1524 N N . SER A 1 203 ? 1.162 4.836 9.008 1 95.38 203 SER A N 1
ATOM 1525 C CA . SER A 1 203 ? 0.419 4.539 10.227 1 95.38 203 SER A CA 1
ATOM 1526 C C . SER A 1 203 ? 0.895 3.234 10.859 1 95.38 203 SER A C 1
ATOM 1528 O O . SER A 1 203 ? 1.121 2.246 10.156 1 95.38 203 SER A O 1
ATOM 1530 N N . ILE A 1 204 ? 1.065 3.242 12.133 1 95 204 ILE A N 1
ATOM 1531 C CA . ILE A 1 204 ? 1.485 2.018 12.805 1 95 204 ILE A CA 1
ATOM 1532 C C . ILE A 1 204 ? 0.333 1.471 13.648 1 95 204 ILE A C 1
ATOM 1534 O O . ILE A 1 204 ? 0.53 0.581 14.477 1 95 204 ILE A O 1
ATOM 1538 N N . GLY A 1 205 ? -0.868 2.084 13.5 1 92.12 205 GLY A N 1
ATOM 1539 C CA . GLY A 1 205 ? -2.066 1.543 14.117 1 92.12 205 GLY A CA 1
ATOM 1540 C C . GLY A 1 205 ? -2.316 2.09 15.516 1 92.12 205 GLY A C 1
ATOM 1541 O O . GLY A 1 205 ? -2.961 1.438 16.344 1 92.12 205 GLY A O 1
ATOM 1542 N N . MET A 1 206 ? -1.766 3.242 15.812 1 92.88 206 MET A N 1
ATOM 1543 C CA . MET A 1 206 ? -2.033 3.883 17.094 1 92.88 206 MET A CA 1
ATOM 1544 C C . MET A 1 206 ? -3.506 4.262 17.219 1 92.88 206 MET A C 1
ATOM 1546 O O . MET A 1 206 ? -4.051 4.941 16.344 1 92.88 206 MET A O 1
ATOM 1550 N N . PRO A 1 207 ? -4.145 3.77 18.281 1 92.31 207 PRO A N 1
ATOM 1551 C CA . PRO A 1 207 ? -5.547 4.148 18.469 1 92.31 207 PRO A CA 1
ATOM 1552 C C . PRO A 1 207 ? -5.73 5.648 18.672 1 92.31 207 PRO A C 1
ATOM 1554 O O . PRO A 1 207 ? -4.941 6.277 19.375 1 92.31 207 PRO A O 1
ATOM 1557 N N . ASN A 1 208 ? -6.789 6.184 18.109 1 89.69 208 ASN A N 1
ATOM 1558 C CA . ASN A 1 208 ? -7.066 7.613 18.219 1 89.69 208 ASN A CA 1
ATOM 1559 C C . ASN A 1 208 ? -7.25 8.039 19.672 1 89.69 208 ASN A C 1
ATOM 1561 O O . ASN A 1 208 ? -6.906 9.164 20.047 1 89.69 208 ASN A O 1
ATOM 1565 N N . ALA A 1 209 ? -7.676 7.102 20.469 1 89.75 209 ALA A N 1
ATOM 1566 C CA . ALA A 1 209 ? -8 7.383 21.859 1 89.75 209 ALA A CA 1
ATOM 1567 C C . ALA A 1 209 ? -6.766 7.828 22.641 1 89.75 209 ALA A C 1
ATOM 1569 O O . ALA A 1 209 ? -6.871 8.578 23.609 1 89.75 209 ALA A O 1
ATOM 1570 N N . VAL A 1 210 ? -5.617 7.438 22.203 1 92.5 210 VAL A N 1
ATOM 1571 C CA . VAL A 1 210 ? -4.402 7.73 22.953 1 92.5 210 VAL A CA 1
ATOM 1572 C C . VAL A 1 210 ? -4.027 9.203 22.781 1 92.5 210 VAL A C 1
ATOM 1574 O O . VAL A 1 210 ? -3.426 9.812 23.656 1 92.5 210 VAL A O 1
ATOM 1577 N N . TRP A 1 211 ? -4.367 9.766 21.641 1 88.75 211 TRP A N 1
ATOM 1578 C CA . TRP A 1 211 ? -3.92 11.109 21.297 1 88.75 211 TRP A CA 1
ATOM 1579 C C . TRP A 1 211 ? -4.707 12.164 22.078 1 88.75 211 TRP A C 1
ATOM 1581 O O . TRP A 1 211 ? -4.211 13.266 22.312 1 88.75 211 TRP A O 1
ATOM 1591 N N . HIS A 1 212 ? -5.906 11.828 22.5 1 83.62 212 HIS A N 1
ATOM 1592 C CA . HIS A 1 212 ? -6.684 12.742 23.312 1 83.62 212 HIS A CA 1
ATOM 1593 C C . HIS A 1 212 ? -5.992 13.023 24.641 1 83.62 212 HIS A C 1
ATOM 1595 O O . HIS A 1 212 ? -6.051 14.141 25.156 1 83.62 212 HIS A O 1
ATOM 1601 N N . LYS A 1 213 ? -5.254 12.078 25.062 1 85.31 213 LYS A N 1
ATOM 1602 C CA . LYS A 1 213 ? -4.594 12.188 26.359 1 85.31 213 LYS A CA 1
ATOM 1603 C C . LYS A 1 213 ? -3.152 12.664 26.203 1 85.31 213 LYS A C 1
ATOM 1605 O O . LYS A 1 213 ? -2.66 13.438 27.031 1 85.31 213 LYS A O 1
ATOM 1610 N N . ALA A 1 214 ? -2.494 12.164 25.234 1 86.25 214 ALA A N 1
ATOM 1611 C CA . ALA A 1 214 ? -1.082 12.484 25.031 1 86.25 214 ALA A CA 1
ATOM 1612 C C . ALA A 1 214 ? -0.901 13.93 24.578 1 86.25 214 ALA A C 1
ATOM 1614 O O . ALA A 1 214 ? 0.166 14.516 24.781 1 86.25 214 ALA A O 1
ATOM 1615 N N . GLY A 1 215 ? -2.023 14.578 24.078 1 78.19 215 GLY A N 1
ATOM 1616 C CA . GLY A 1 215 ? -1.914 15.922 23.516 1 78.19 215 GLY A CA 1
ATOM 1617 C C . GLY A 1 215 ? -1.169 15.961 22.188 1 78.19 215 GLY A C 1
ATOM 1618 O O . GLY A 1 215 ? -0.554 14.969 21.797 1 78.19 215 GLY A O 1
ATOM 1619 N N . ASN A 1 216 ? -1.473 16.922 21.422 1 73 216 ASN A N 1
ATOM 1620 C CA . ASN A 1 216 ? -0.705 17.203 20.219 1 73 216 ASN A CA 1
ATOM 1621 C C . ASN A 1 216 ? -0.09 18.594 20.25 1 73 216 ASN A C 1
ATOM 1623 O O . ASN A 1 216 ? -0.609 19.5 20.922 1 73 216 ASN A O 1
ATOM 1627 N N . GLU A 1 217 ? 1.119 18.547 19.547 1 72 217 GLU A N 1
ATOM 1628 C CA . GLU A 1 217 ? 1.776 19.859 19.484 1 72 217 GLU A CA 1
ATOM 1629 C C . GLU A 1 217 ? 1.198 20.703 18.359 1 72 217 GLU A C 1
ATOM 1631 O O . GLU A 1 217 ? 1.014 21.922 18.516 1 72 217 GLU A O 1
ATOM 1636 N N . ALA A 1 218 ? 0.985 20.062 17.281 1 93.38 218 ALA A N 1
ATOM 1637 C CA . ALA A 1 218 ? 0.511 20.75 16.078 1 93.38 218 ALA A CA 1
ATOM 1638 C C . ALA A 1 218 ? -0.163 19.781 15.117 1 93.38 218 ALA A C 1
ATOM 1640 O O . ALA A 1 218 ? -0.208 18.578 15.367 1 93.38 218 ALA A O 1
ATOM 1641 N N . VAL A 1 219 ? -0.845 20.297 14.172 1 94.38 219 VAL A N 1
ATOM 1642 C CA . VAL A 1 219 ? -1.465 19.5 13.125 1 94.38 219 VAL A CA 1
ATOM 1643 C C . VAL A 1 219 ? -1.002 20 11.758 1 94.38 219 VAL A C 1
ATOM 1645 O O . VAL A 1 219 ? -0.832 21.203 11.555 1 94.38 219 VAL A O 1
ATOM 1648 N N . GLU A 1 220 ? -0.681 19.047 10.891 1 94.62 220 GLU A N 1
ATOM 1649 C CA . GLU A 1 220 ? -0.492 19.453 9.508 1 94.62 220 GLU A CA 1
ATOM 1650 C C . GLU A 1 220 ? -1.819 19.844 8.859 1 94.62 220 GLU A C 1
ATOM 1652 O O . GLU A 1 220 ? -2.816 19.141 9 1 94.62 220 GLU A O 1
ATOM 1657 N N . TRP A 1 221 ? -1.848 21 8.266 1 95 221 TRP A N 1
ATOM 1658 C CA . TRP A 1 221 ? -3.061 21.516 7.637 1 95 221 TRP A CA 1
ATOM 1659 C C . TRP A 1 221 ? -2.951 21.469 6.117 1 95 221 TRP A C 1
ATOM 1661 O O . TRP A 1 221 ? -2.166 22.203 5.52 1 95 221 TRP A O 1
ATOM 1671 N N . GLY A 1 222 ? -3.652 20.531 5.5 1 93.94 222 GLY A N 1
ATOM 1672 C CA . GLY A 1 222 ? -3.645 20.344 4.059 1 93.94 222 GLY A CA 1
ATOM 1673 C C . GLY A 1 222 ? -5.031 20.375 3.445 1 93.94 222 GLY A C 1
ATOM 1674 O O . GLY A 1 222 ? -5.93 21.047 3.957 1 93.94 222 GLY A O 1
ATOM 1675 N N . MET A 1 223 ? -5.137 19.703 2.316 1 92.88 223 MET A N 1
ATOM 1676 C CA . MET A 1 223 ? -6.379 19.672 1.55 1 92.88 223 MET A CA 1
ATOM 1677 C C . MET A 1 223 ? -7.512 19.078 2.377 1 92.88 223 MET A C 1
ATOM 1679 O O . MET A 1 223 ? -8.625 19.594 2.381 1 92.88 223 MET A O 1
ATOM 1683 N N . THR A 1 224 ? -7.191 18.078 3.135 1 88.44 224 THR A N 1
ATOM 1684 C CA . THR A 1 224 ? -8.203 17.375 3.908 1 88.44 224 THR A CA 1
ATOM 1685 C C . THR A 1 224 ? -8.781 18.281 4.992 1 88.44 224 THR A C 1
ATOM 1687 O O . THR A 1 224 ? -10 18.391 5.129 1 88.44 224 THR A O 1
ATOM 1690 N N . GLU A 1 225 ? -7.953 18.906 5.75 1 91.69 225 GLU A N 1
ATOM 1691 C CA . GLU A 1 225 ? -8.383 19.797 6.824 1 91.69 225 GLU A CA 1
ATOM 1692 C C . GLU A 1 225 ? -9.125 21.016 6.27 1 91.69 225 GLU A C 1
ATOM 1694 O O . GLU A 1 225 ? -10.141 21.438 6.832 1 91.69 225 GLU A O 1
ATOM 1699 N N . THR A 1 226 ? -8.57 21.5 5.184 1 95 226 THR A N 1
ATOM 1700 C CA . THR A 1 226 ? -9.172 22.672 4.562 1 95 226 THR A CA 1
ATOM 1701 C C . THR A 1 226 ? -10.57 22.359 4.043 1 95 226 THR A C 1
ATOM 1703 O O . THR A 1 226 ? -11.523 23.094 4.301 1 95 226 THR A O 1
ATOM 1706 N N . SER A 1 227 ? -10.703 21.266 3.361 1 93.06 227 SER A N 1
ATOM 1707 C CA . SER A 1 227 ? -11.992 20.891 2.807 1 93.06 227 SER A CA 1
ATOM 1708 C C . SER A 1 227 ? -13.016 20.641 3.91 1 93.06 227 SER A C 1
ATOM 1710 O O . SER A 1 227 ? -14.195 20.984 3.76 1 93.06 227 SER A O 1
ATOM 1712 N N . ALA A 1 228 ? -12.594 20.109 4.984 1 89.69 228 ALA A N 1
ATOM 1713 C CA . ALA A 1 228 ? -13.484 19.781 6.094 1 89.69 228 ALA A CA 1
ATOM 1714 C C . ALA A 1 228 ? -13.992 21.047 6.781 1 89.69 228 ALA A C 1
ATOM 1716 O O . ALA A 1 228 ? -15.094 21.062 7.336 1 89.69 228 ALA A O 1
ATOM 1717 N N . SER A 1 229 ? -13.203 22.062 6.75 1 92.94 229 SER A N 1
ATOM 1718 C CA . SER A 1 229 ? -13.531 23.266 7.488 1 92.94 229 SER A CA 1
ATOM 1719 C C . SER A 1 229 ? -14.023 24.375 6.559 1 92.94 229 SER A C 1
ATOM 1721 O O . SER A 1 229 ? -14.406 25.453 7.012 1 92.94 229 SER A O 1
ATOM 1723 N N . PHE A 1 230 ? -14.016 24.031 5.309 1 92.69 230 PHE A N 1
ATOM 1724 C CA . PHE A 1 230 ? -14.406 25.031 4.328 1 92.69 230 PHE A CA 1
ATOM 1725 C C . PHE A 1 230 ? -15.914 25.266 4.363 1 92.69 230 PHE A C 1
ATOM 1727 O O . PHE A 1 230 ? -16.688 24.297 4.402 1 92.69 230 PHE A O 1
ATOM 1734 N N . PRO A 1 231 ? -16.375 26.469 4.441 1 87.44 231 PRO A N 1
ATOM 1735 C CA . PRO A 1 231 ? -17.812 26.734 4.52 1 87.44 231 PRO A CA 1
ATOM 1736 C C . PRO A 1 231 ? -18.562 26.234 3.297 1 87.44 231 PRO A C 1
ATOM 1738 O O . PRO A 1 231 ? -18.062 26.297 2.176 1 87.44 231 PRO A O 1
ATOM 1741 N N . VAL A 1 232 ? -19.719 25.406 3.527 1 77.56 232 VAL A N 1
ATOM 1742 C CA . VAL A 1 232 ? -20.562 24.891 2.455 1 77.56 232 VAL A CA 1
ATOM 1743 C C . VAL A 1 232 ? -21.516 25.969 1.964 1 77.56 232 VAL A C 1
ATOM 1745 O O . VAL A 1 232 ? -22.141 26.656 2.766 1 77.56 232 VAL A O 1
ATOM 1748 N N . ARG A 1 233 ? -21.281 26.438 0.766 1 61.06 233 ARG A N 1
ATOM 1749 C CA . ARG A 1 233 ? -22.203 27.438 0.24 1 61.06 233 ARG A CA 1
ATOM 1750 C C . ARG A 1 233 ? -23.609 26.859 0.092 1 61.06 233 ARG A C 1
ATOM 1752 O O . ARG A 1 233 ? -23.797 25.797 -0.5 1 61.06 233 ARG A O 1
ATOM 1759 N N . LYS A 1 234 ? -24.422 27.156 1.057 1 52.22 234 LYS A N 1
ATOM 1760 C CA . LYS A 1 234 ? -25.828 26.797 0.845 1 52.22 234 LYS A CA 1
ATOM 1761 C C . LYS A 1 234 ? -26.391 27.484 -0.392 1 52.22 234 LYS A C 1
ATOM 1763 O O . LYS A 1 234 ? -25.969 28.594 -0.739 1 52.22 234 LYS A O 1
ATOM 1768 N N . GLU A 1 235 ? -26.953 26.734 -1.279 1 48.19 235 GLU A N 1
ATOM 1769 C CA . GLU A 1 235 ? -27.625 27.234 -2.477 1 48.19 235 GLU A CA 1
ATOM 1770 C C . GLU A 1 235 ? -28.234 28.609 -2.246 1 48.19 235 GLU A C 1
ATOM 1772 O O . GLU A 1 235 ? -28.219 29.453 -3.141 1 48.19 235 GLU A O 1
ATOM 1777 N N . ASN A 1 236 ? -29.062 28.797 -1.258 1 42.41 236 ASN A N 1
ATOM 1778 C CA . ASN A 1 236 ? -29.859 30 -1.06 1 42.41 236 ASN A CA 1
ATOM 1779 C C . ASN A 1 236 ? -29.031 31.109 -0.425 1 42.41 236 ASN A C 1
ATOM 1781 O O . ASN A 1 236 ? -29.594 32.031 0.211 1 42.41 236 ASN A O 1
ATOM 1785 N N . ALA A 1 237 ? -27.859 31.125 -0.358 1 45.59 237 ALA A N 1
ATOM 1786 C CA . ALA A 1 237 ? -27.141 32.219 0.312 1 45.59 237 ALA A CA 1
ATOM 1787 C C . ALA A 1 237 ? -27.297 33.531 -0.458 1 45.59 237 ALA A C 1
ATOM 1789 O O . ALA A 1 237 ? -26.906 33.625 -1.62 1 45.59 237 ALA A O 1
ATOM 1790 N N . HIS A 1 238 ? -28.328 34.375 -0.32 1 42.19 238 HIS A N 1
ATOM 1791 C CA . HIS A 1 238 ? -28.469 35.75 -0.78 1 42.19 238 HIS A CA 1
ATOM 1792 C C . HIS A 1 238 ? -27.125 36.469 -0.836 1 42.19 238 HIS A C 1
ATOM 1794 O O . HIS A 1 238 ? -26.203 36.125 -0.097 1 42.19 238 HIS A O 1
ATOM 1800 N N . LYS A 1 239 ? -26.922 37.594 -1.723 1 46.12 239 LYS A N 1
ATOM 1801 C CA . LYS A 1 239 ? -25.891 38.562 -2.043 1 46.12 239 LYS A CA 1
ATOM 1802 C C . LYS A 1 239 ? -25.172 39.031 -0.779 1 46.12 239 LYS A C 1
ATOM 1804 O O . LYS A 1 239 ? -24.094 39.625 -0.854 1 46.12 239 LYS A O 1
ATOM 1809 N N . GLY A 1 240 ? -25.734 39.062 0.376 1 44.78 240 GLY A N 1
ATOM 1810 C CA . GLY A 1 240 ? -25.312 39.938 1.47 1 44.78 240 GLY A CA 1
ATOM 1811 C C . GLY A 1 240 ? -24.266 39.281 2.367 1 44.78 240 GLY A C 1
ATOM 1812 O O . GLY A 1 240 ? -23.766 39.938 3.297 1 44.78 240 GLY A O 1
ATOM 1813 N N . ARG A 1 241 ? -23.984 37.969 2.391 1 55.69 241 ARG A N 1
ATOM 1814 C CA . ARG A 1 241 ? -23.25 37.469 3.559 1 55.69 241 ARG A CA 1
ATOM 1815 C C . ARG A 1 241 ? -21.766 37.406 3.275 1 55.69 241 ARG A C 1
ATOM 1817 O O . ARG A 1 241 ? -21.016 36.719 3.98 1 55.69 241 ARG A O 1
ATOM 1824 N N . HIS A 1 242 ? -21.266 38.031 2.365 1 73.75 242 HIS A N 1
ATOM 1825 C CA . HIS A 1 242 ? -19.844 37.906 2.047 1 73.75 242 HIS A CA 1
ATOM 1826 C C . HIS A 1 242 ? -19 38.875 2.871 1 73.75 242 HIS A C 1
ATOM 1828 O O . HIS A 1 242 ? -17.766 38.875 2.764 1 73.75 242 HIS A O 1
ATOM 1834 N N . GLY A 1 243 ? -19.406 39.406 3.814 1 87.25 243 GLY A N 1
ATOM 1835 C CA . GLY A 1 243 ? -18.75 40.25 4.809 1 87.25 243 GLY A CA 1
ATOM 1836 C C . GLY A 1 243 ? -18.234 41.531 4.246 1 87.25 243 GLY A C 1
ATOM 1837 O O . GLY A 1 243 ? -18.047 41.688 3.035 1 87.25 243 GLY A O 1
ATOM 1838 N N . ARG A 1 244 ? -18.094 42.625 4.949 1 92.88 244 ARG A N 1
ATOM 1839 C CA . ARG A 1 244 ? -17.547 43.938 4.629 1 92.88 244 ARG A CA 1
ATOM 1840 C C . ARG A 1 244 ? -16.141 44.062 5.188 1 92.88 244 ARG A C 1
ATOM 1842 O O . ARG A 1 244 ? -15.938 44.031 6.406 1 92.88 244 ARG A O 1
ATOM 1849 N N . GLY A 1 245 ? -15.133 44.281 4.207 1 96.5 245 GLY A N 1
ATOM 1850 C CA . GLY A 1 245 ? -13.742 44.406 4.617 1 96.5 245 GLY A CA 1
ATOM 1851 C C . GLY A 1 245 ? -13.164 45.781 4.375 1 96.5 245 GLY A C 1
ATOM 1852 O O . GLY A 1 245 ? -13.57 46.469 3.445 1 96.5 245 GLY A O 1
ATOM 1853 N N . LEU A 1 246 ? -12.234 46.156 5.227 1 97.25 246 LEU A N 1
ATOM 1854 C CA . LEU A 1 246 ? -11.461 47.375 5.074 1 97.25 246 LEU A CA 1
ATOM 1855 C C . LEU A 1 246 ? -9.969 47.062 4.992 1 97.25 246 LEU A C 1
ATOM 1857 O O . LEU A 1 246 ? -9.445 46.312 5.816 1 97.25 246 LEU A O 1
ATOM 1861 N N . LEU A 1 247 ? -9.359 47.562 3.963 1 96.75 247 LEU A N 1
ATOM 1862 C CA . LEU A 1 247 ? -7.914 47.406 3.781 1 96.75 247 LEU A CA 1
ATOM 1863 C C . LEU A 1 247 ? -7.23 48.781 3.854 1 96.75 247 LEU A C 1
ATOM 1865 O O . LEU A 1 247 ? -7.586 49.688 3.109 1 96.75 247 LEU A O 1
ATOM 1869 N N . ILE A 1 248 ? -6.332 48.906 4.801 1 95.81 248 ILE A N 1
ATOM 1870 C CA . ILE A 1 248 ? -5.605 50.156 4.965 1 95.81 248 ILE A CA 1
ATOM 1871 C C . ILE A 1 248 ? -4.125 49.938 4.66 1 95.81 248 ILE A C 1
ATOM 1873 O O . ILE A 1 248 ? -3.473 49.094 5.281 1 95.81 248 ILE A O 1
ATOM 1877 N N . GLY A 1 249 ? -3.619 50.625 3.719 1 93.19 249 GLY A N 1
ATOM 1878 C CA . GLY A 1 249 ? -2.211 50.5 3.383 1 93.19 249 GLY A CA 1
ATOM 1879 C C . GLY A 1 249 ? -1.75 51.469 2.324 1 93.19 249 GLY A C 1
ATOM 1880 O O . GLY A 1 249 ? -2.443 52.438 2.033 1 93.19 249 GLY A O 1
ATOM 1881 N N . GLY A 1 250 ? -0.503 51.25 1.945 1 90.25 250 GLY A N 1
ATOM 1882 C CA . GLY A 1 250 ? 0.046 52.031 0.845 1 90.25 250 GLY A CA 1
ATOM 1883 C C . GLY A 1 250 ? 0.893 53.219 1.306 1 90.25 250 GLY A C 1
ATOM 1884 O O . GLY A 1 250 ? 0.585 53.844 2.316 1 90.25 250 GLY A O 1
ATOM 1885 N N . SER A 1 251 ? 1.926 53.406 0.605 1 85.38 251 SER A N 1
ATOM 1886 C CA . SER A 1 251 ? 2.809 54.562 0.698 1 85.38 251 SER A CA 1
ATOM 1887 C C . SER A 1 251 ? 3.439 54.906 -0.652 1 85.38 251 SER A C 1
ATOM 1889 O O . SER A 1 251 ? 3.312 54.125 -1.604 1 85.38 251 SER A O 1
ATOM 1891 N N . LYS A 1 252 ? 3.971 56.031 -0.707 1 76.94 252 LYS A N 1
ATOM 1892 C CA . LYS A 1 252 ? 4.492 56.562 -1.97 1 76.94 252 LYS A CA 1
ATOM 1893 C C . LYS A 1 252 ? 5.344 55.5 -2.682 1 76.94 252 LYS A C 1
ATOM 1895 O O . LYS A 1 252 ? 5.234 55.312 -3.896 1 76.94 252 LYS A O 1
ATOM 1900 N N . ASN A 1 253 ? 6.062 54.781 -2.018 1 77.06 253 ASN A N 1
ATOM 1901 C CA . ASN A 1 253 ? 6.988 53.844 -2.645 1 77.06 253 ASN A CA 1
ATOM 1902 C C . ASN A 1 253 ? 6.43 52.438 -2.66 1 77.06 253 ASN A C 1
ATOM 1904 O O . ASN A 1 253 ? 7.074 51.5 -3.16 1 77.06 253 ASN A O 1
ATOM 1908 N N . MET A 1 254 ? 5.238 52.219 -2.207 1 84.94 254 MET A N 1
ATOM 1909 C CA . MET A 1 254 ? 4.668 50.875 -2.104 1 84.94 254 MET A CA 1
ATOM 1910 C C . MET A 1 254 ? 3.203 50.875 -2.52 1 84.94 254 MET A C 1
ATOM 1912 O O . MET A 1 254 ? 2.352 50.344 -1.806 1 84.94 254 MET A O 1
ATOM 1916 N N . ALA A 1 255 ? 2.92 51.438 -3.621 1 78.25 255 ALA A N 1
ATOM 1917 C CA . ALA A 1 255 ? 1.554 51.562 -4.121 1 78.25 255 ALA A CA 1
ATOM 1918 C C . ALA A 1 255 ? 1.006 50.219 -4.57 1 78.25 255 ALA A C 1
ATOM 1920 O O . ALA A 1 255 ? -0.208 50 -4.555 1 78.25 255 ALA A O 1
ATOM 1921 N N . GLY A 1 256 ? 1.883 49.375 -4.898 1 84 256 GLY A N 1
ATOM 1922 C CA . GLY A 1 256 ? 1.474 48.094 -5.406 1 84 256 GLY A CA 1
ATOM 1923 C C . GLY A 1 256 ? 0.952 47.156 -4.32 1 84 256 GLY A C 1
ATOM 1924 O O . GLY A 1 256 ? 0.103 46.312 -4.582 1 84 256 GLY A O 1
ATOM 1925 N N . ALA A 1 257 ? 1.371 47.375 -3.096 1 90.19 257 ALA A N 1
ATOM 1926 C CA . ALA A 1 257 ? 1.086 46.438 -1.99 1 90.19 257 ALA A CA 1
ATOM 1927 C C . ALA A 1 257 ? -0.407 46.406 -1.677 1 90.19 257 ALA A C 1
ATOM 1929 O O . ALA A 1 257 ? -1.023 45.344 -1.668 1 90.19 257 ALA A O 1
ATOM 1930 N N . PRO A 1 258 ? -1.044 47.531 -1.474 1 91.25 258 PRO A N 1
ATOM 1931 C CA . PRO A 1 258 ? -2.484 47.5 -1.203 1 91.25 258 PRO A CA 1
ATOM 1932 C C . PRO A 1 258 ? -3.293 46.969 -2.385 1 91.25 258 PRO A C 1
ATOM 1934 O O . PRO A 1 258 ? -4.332 46.344 -2.191 1 91.25 258 PRO A O 1
ATOM 1937 N N . ALA A 1 259 ? -2.814 47.219 -3.602 1 89.12 259 ALA A N 1
ATOM 1938 C CA . ALA A 1 259 ? -3.51 46.719 -4.785 1 89.12 259 ALA A CA 1
ATOM 1939 C C . ALA A 1 259 ? -3.502 45.188 -4.824 1 89.12 259 ALA A C 1
ATOM 1941 O O . ALA A 1 259 ? -4.527 44.562 -5.098 1 89.12 259 ALA A O 1
ATOM 1942 N N . ILE A 1 260 ? -2.363 44.656 -4.586 1 91.75 260 ILE A N 1
ATOM 1943 C CA . ILE A 1 260 ? -2.203 43.188 -4.578 1 91.75 260 ILE A CA 1
ATOM 1944 C C . ILE A 1 260 ? -3.084 42.594 -3.49 1 91.75 260 ILE A C 1
ATOM 1946 O O . ILE A 1 260 ? -3.797 41.625 -3.734 1 91.75 260 ILE A O 1
ATOM 1950 N N . ALA A 1 261 ? -3.08 43.156 -2.328 1 95.12 261 ALA A N 1
ATOM 1951 C CA . ALA A 1 261 ? -3.873 42.688 -1.204 1 95.12 261 ALA A CA 1
ATOM 1952 C C . ALA A 1 261 ? -5.367 42.781 -1.5 1 95.12 261 ALA A C 1
ATOM 1954 O O . ALA A 1 261 ? -6.137 41.875 -1.185 1 95.12 261 ALA A O 1
ATOM 1955 N N . ALA A 1 262 ? -5.73 43.875 -2.094 1 93.31 262 ALA A N 1
ATOM 1956 C CA . ALA A 1 262 ? -7.137 44.094 -2.428 1 93.31 262 ALA A CA 1
ATOM 1957 C C . ALA A 1 262 ? -7.625 43.062 -3.441 1 93.31 262 ALA A C 1
ATOM 1959 O O . ALA A 1 262 ? -8.703 42.469 -3.279 1 93.31 262 ALA A O 1
ATOM 1960 N N . LEU A 1 263 ? -6.832 42.875 -4.438 1 91.44 263 LEU A N 1
ATOM 1961 C CA . LEU A 1 263 ? -7.176 41.906 -5.445 1 91.44 263 LEU A CA 1
ATOM 1962 C C . LEU A 1 263 ? -7.336 40.5 -4.812 1 91.44 263 LEU A C 1
ATOM 1964 O O . LEU A 1 263 ? -8.305 39.812 -5.098 1 91.44 263 LEU A O 1
ATOM 1968 N N . ALA A 1 264 ? -6.395 40.156 -3.984 1 94.81 264 ALA A N 1
ATOM 1969 C CA . ALA A 1 264 ? -6.414 38.844 -3.33 1 94.81 264 ALA A CA 1
ATOM 1970 C C . ALA A 1 264 ? -7.648 38.688 -2.449 1 94.81 264 ALA A C 1
ATOM 1972 O O . ALA A 1 264 ? -8.242 37.625 -2.383 1 94.81 264 ALA A O 1
ATOM 1973 N N . ALA A 1 265 ? -8.031 39.75 -1.758 1 95.56 265 ALA A N 1
ATOM 1974 C CA . ALA A 1 265 ? -9.211 39.719 -0.899 1 95.56 265 ALA A CA 1
ATOM 1975 C C . ALA A 1 265 ? -10.477 39.438 -1.713 1 95.56 265 ALA A C 1
ATOM 1977 O O . ALA A 1 265 ? -11.305 38.625 -1.33 1 95.56 265 ALA A O 1
ATOM 1978 N N . LEU A 1 266 ? -10.57 40.094 -2.791 1 91.19 266 LEU A N 1
ATOM 1979 C CA . LEU A 1 266 ? -11.734 39.938 -3.656 1 91.19 266 LEU A CA 1
ATOM 1980 C C . LEU A 1 266 ? -11.781 38.562 -4.273 1 91.19 266 LEU A C 1
ATOM 1982 O O . LEU A 1 266 ? -12.844 37.938 -4.34 1 91.19 266 LEU A O 1
ATOM 1986 N N . GLU A 1 267 ? -10.672 38.094 -4.617 1 92.12 267 GLU A N 1
ATOM 1987 C CA . GLU A 1 267 ? -10.57 36.781 -5.242 1 92.12 267 GLU A CA 1
ATOM 1988 C C . GLU A 1 267 ? -10.82 35.656 -4.227 1 92.12 267 GLU A C 1
ATOM 1990 O O . GLU A 1 267 ? -11.055 34.531 -4.602 1 92.12 267 GLU A O 1
ATOM 1995 N N . SER A 1 268 ? -10.703 36 -2.982 1 93 268 SER A N 1
ATOM 1996 C CA . SER A 1 268 ? -10.773 34.969 -1.945 1 93 268 SER A CA 1
ATOM 1997 C C . SER A 1 268 ? -12.141 34.969 -1.275 1 93 268 SER A C 1
ATOM 1999 O O . SER A 1 268 ? -12.367 34.219 -0.333 1 93 268 SER A O 1
ATOM 2001 N N . GLY A 1 269 ? -13.047 35.906 -1.673 1 86.81 269 GLY A N 1
ATOM 2002 C CA . GLY A 1 269 ? -14.414 35.75 -1.195 1 86.81 269 GLY A CA 1
ATOM 2003 C C . GLY A 1 269 ? -14.969 37 -0.562 1 86.81 269 GLY A C 1
ATOM 2004 O O . GLY A 1 269 ? -16.109 37 -0.102 1 86.81 269 GLY A O 1
ATOM 2005 N N . ALA A 1 270 ? -14.18 38.031 -0.538 1 89.19 270 ALA A N 1
ATOM 2006 C CA . ALA A 1 270 ? -14.695 39.281 0.049 1 89.19 270 ALA A CA 1
ATOM 2007 C C . ALA A 1 270 ? -15.883 39.781 -0.75 1 89.19 270 ALA A C 1
ATOM 2009 O O . ALA A 1 270 ? -15.812 39.906 -1.976 1 89.19 270 ALA A O 1
ATOM 2010 N N . GLY A 1 271 ? -16.953 40.031 -0.076 1 86.56 271 GLY A N 1
ATOM 2011 C CA . GLY A 1 271 ? -18.141 40.594 -0.721 1 86.56 271 GLY A CA 1
ATOM 2012 C C . GLY A 1 271 ? -17.984 42.062 -1.068 1 86.56 271 GLY A C 1
ATOM 2013 O O . GLY A 1 271 ? -18.172 42.469 -2.223 1 86.56 271 GLY A O 1
ATOM 2014 N N . LEU A 1 272 ? -17.734 42.875 -0.015 1 91.56 272 LEU A N 1
ATOM 2015 C CA . LEU A 1 272 ? -17.469 44.312 -0.154 1 91.56 272 LEU A CA 1
ATOM 2016 C C . LEU A 1 272 ? -16.094 44.656 0.418 1 91.56 272 LEU A C 1
ATOM 2018 O O . LEU A 1 272 ? -15.711 44.156 1.479 1 91.56 272 LEU A O 1
ATOM 2022 N N . LEU A 1 273 ? -15.398 45.438 -0.359 1 94.56 273 LEU A N 1
ATOM 2023 C CA . LEU A 1 273 ? -14.062 45.812 0.079 1 94.56 273 LEU A CA 1
ATOM 2024 C C . LEU A 1 273 ? -13.859 47.344 -0.059 1 94.56 273 LEU A C 1
ATOM 2026 O O . LEU A 1 273 ? -14.227 47.906 -1.081 1 94.56 273 LEU A O 1
ATOM 2030 N N . THR A 1 274 ? -13.438 47.906 1.002 1 95.25 274 THR A N 1
ATOM 2031 C CA . THR A 1 274 ? -12.961 49.281 0.979 1 95.25 274 THR A CA 1
ATOM 2032 C C . THR A 1 274 ? -11.453 49.344 1.154 1 95.25 274 THR A C 1
ATOM 2034 O O . THR A 1 274 ? -10.898 48.719 2.062 1 95.25 274 THR A O 1
ATOM 2037 N N . THR A 1 275 ? -10.828 50.031 0.238 1 94 275 THR A N 1
ATOM 2038 C CA . THR A 1 275 ? -9.383 50.219 0.312 1 94 275 THR A CA 1
ATOM 2039 C C . THR A 1 275 ? -9.023 51.656 0.664 1 94 275 THR A C 1
ATOM 2041 O O . THR A 1 275 ? -9.336 52.594 -0.094 1 94 275 THR A O 1
ATOM 2044 N N . ALA A 1 276 ? -8.445 51.812 1.836 1 94.19 276 ALA A N 1
ATOM 2045 C CA . ALA A 1 276 ? -8.008 53.125 2.299 1 94.19 276 ALA A CA 1
ATOM 2046 C C . ALA A 1 276 ? -6.523 53.344 2.014 1 94.19 276 ALA A C 1
ATOM 2048 O O . ALA A 1 276 ? -5.676 52.594 2.494 1 94.19 276 ALA A O 1
ATOM 2049 N N . LEU A 1 277 ? -6.211 54.312 1.266 1 91.75 277 LEU A N 1
ATOM 2050 C CA . LEU A 1 277 ? -4.832 54.594 0.874 1 91.75 277 LEU A CA 1
ATOM 2051 C C . LEU A 1 277 ? -4.629 56.062 0.636 1 91.75 277 LEU A C 1
ATOM 2053 O O . LEU A 1 277 ? -5.598 56.812 0.479 1 91.75 277 LEU A O 1
ATOM 2057 N N . PRO A 1 278 ? -3.363 56.5 0.692 1 89.12 278 PRO A N 1
ATOM 2058 C CA . PRO A 1 278 ? -3.104 57.875 0.328 1 89.12 278 PRO A CA 1
ATOM 2059 C C . PRO A 1 278 ? -3.695 58.25 -1.028 1 89.12 278 PRO A C 1
ATOM 2061 O O . PRO A 1 278 ? -3.645 57.469 -1.97 1 89.12 278 PRO A O 1
ATOM 2064 N N . GLU A 1 279 ? -4.176 59.438 -1.113 1 88.25 279 GLU A N 1
ATOM 2065 C CA . GLU A 1 279 ? -5.004 59.906 -2.229 1 88.25 279 GLU A CA 1
ATOM 2066 C C . GLU A 1 279 ? -4.289 59.688 -3.562 1 88.25 279 GLU A C 1
ATOM 2068 O O . GLU A 1 279 ? -4.898 59.219 -4.535 1 88.25 279 GLU A O 1
ATOM 2073 N N . SER A 1 280 ? -3.045 59.938 -3.639 1 86.19 280 SER A N 1
ATOM 2074 C CA . SER A 1 280 ? -2.314 59.875 -4.898 1 86.19 280 SER A CA 1
ATOM 2075 C C . SER A 1 280 ? -2.18 58.438 -5.383 1 86.19 280 SER A C 1
ATOM 2077 O O . SER A 1 280 ? -2.02 58.188 -6.582 1 86.19 280 SER A O 1
ATOM 2079 N N . LEU A 1 281 ? -2.312 57.531 -4.48 1 86.75 281 LEU A N 1
ATOM 2080 C CA . LEU A 1 281 ? -2.109 56.125 -4.824 1 86.75 281 LEU A CA 1
ATOM 2081 C C . LEU A 1 281 ? -3.35 55.562 -5.496 1 86.75 281 LEU A C 1
ATOM 2083 O O . LEU A 1 281 ? -3.281 54.5 -6.121 1 86.75 281 LEU A O 1
ATOM 2087 N N . MET A 1 282 ? -4.441 56.219 -5.375 1 84.69 282 MET A N 1
ATOM 2088 C CA . MET A 1 282 ? -5.688 55.75 -5.969 1 84.69 282 MET A CA 1
ATOM 2089 C C . MET A 1 282 ? -5.555 55.625 -7.48 1 84.69 282 MET A C 1
ATOM 2091 O O . MET A 1 282 ? -6.105 54.688 -8.086 1 84.69 282 MET A O 1
ATOM 2095 N N . TYR A 1 283 ? -4.793 56.375 -8.023 1 80.5 283 TYR A N 1
ATOM 2096 C CA . TYR A 1 283 ? -4.664 56.406 -9.469 1 80.5 283 TYR A CA 1
ATOM 2097 C C . TYR A 1 283 ? -3.91 55.188 -9.984 1 80.5 283 TYR A C 1
ATOM 2099 O O . TYR A 1 283 ? -4.141 54.75 -11.102 1 80.5 283 TYR A O 1
ATOM 2107 N N . THR A 1 284 ? -3.148 54.719 -9.18 1 79.19 284 THR A N 1
ATOM 2108 C CA . THR A 1 284 ? -2.375 53.562 -9.578 1 79.19 284 THR A CA 1
ATOM 2109 C C . THR A 1 284 ? -3.084 52.281 -9.156 1 79.19 284 THR A C 1
ATOM 2111 O O . THR A 1 284 ? -2.959 51.25 -9.828 1 79.19 284 THR A O 1
ATOM 2114 N N . THR A 1 285 ? -3.805 52.312 -8.102 1 84.69 285 THR A N 1
ATOM 2115 C CA . THR A 1 285 ? -4.426 51.125 -7.527 1 84.69 285 THR A CA 1
ATOM 2116 C C . THR A 1 285 ? -5.777 50.844 -8.188 1 84.69 285 THR A C 1
ATOM 2118 O O . THR A 1 285 ? -6.121 49.688 -8.453 1 84.69 285 THR A O 1
ATOM 2121 N N . ALA A 1 286 ? -6.473 51.812 -8.539 1 83.88 286 ALA A N 1
ATOM 2122 C CA . ALA A 1 286 ? -7.852 51.719 -9.016 1 83.88 286 ALA A CA 1
ATOM 2123 C C . ALA A 1 286 ? -7.934 50.906 -10.297 1 83.88 286 ALA A C 1
ATOM 2125 O O . ALA A 1 286 ? -8.828 50.062 -10.453 1 83.88 286 ALA A O 1
ATOM 2126 N N . PRO A 1 287 ? -6.984 51.062 -11.141 1 78.81 287 PRO A N 1
ATOM 2127 C CA . PRO A 1 287 ? -7.062 50.25 -12.367 1 78.81 287 PRO A CA 1
ATOM 2128 C C . PRO A 1 287 ? -6.828 48.781 -12.117 1 78.81 287 PRO A C 1
ATOM 2130 O O . PRO A 1 287 ? -7.285 47.938 -12.898 1 78.81 287 PRO A O 1
ATOM 2133 N N . LEU A 1 288 ? -6.184 48.562 -11.164 1 79.06 288 LEU A N 1
ATOM 2134 C CA . LEU A 1 288 ? -5.809 47.156 -10.891 1 79.06 288 LEU A CA 1
ATOM 2135 C C . LEU A 1 288 ? -6.922 46.438 -10.148 1 79.06 288 LEU A C 1
ATOM 2137 O O . LEU A 1 288 ? -7.043 45.219 -10.25 1 79.06 288 LEU A O 1
ATOM 2141 N N . VAL A 1 289 ? -7.707 47.156 -9.359 1 87.81 289 VAL A N 1
ATOM 2142 C CA . VAL A 1 289 ? -8.781 46.562 -8.578 1 87.81 289 VAL A CA 1
ATOM 2143 C C . VAL A 1 289 ? -10 47.469 -8.578 1 87.81 289 VAL A C 1
ATOM 2145 O O . VAL A 1 289 ? -10.398 48 -7.535 1 87.81 289 VAL A O 1
ATOM 2148 N N . PRO A 1 290 ? -10.617 47.5 -9.664 1 78.5 290 PRO A N 1
ATOM 2149 C CA . PRO A 1 290 ? -11.719 48.438 -9.805 1 78.5 290 PRO A CA 1
ATOM 2150 C C . PRO A 1 290 ? -12.93 48.094 -8.938 1 78.5 290 PRO A C 1
ATOM 2152 O O . PRO A 1 290 ? -13.789 48.938 -8.688 1 78.5 290 PRO A O 1
ATOM 2155 N N . GLU A 1 291 ? -12.984 47 -8.453 1 80.88 291 GLU A N 1
ATOM 2156 C CA . GLU A 1 291 ? -14.148 46.531 -7.73 1 80.88 291 GLU A CA 1
ATOM 2157 C C . GLU A 1 291 ? -14.172 47.031 -6.297 1 80.88 291 GLU A C 1
ATOM 2159 O O . GLU A 1 291 ? -15.203 47 -5.629 1 80.88 291 GLU A O 1
ATOM 2164 N N . THR A 1 292 ? -13.062 47.562 -5.809 1 84.62 292 THR A N 1
ATOM 2165 C CA . THR A 1 292 ? -13.008 48.031 -4.434 1 84.62 292 THR A CA 1
ATOM 2166 C C . THR A 1 292 ? -13.469 49.5 -4.348 1 84.62 292 THR A C 1
ATOM 2168 O O . THR A 1 292 ? -13.305 50.25 -5.301 1 84.62 292 THR A O 1
ATOM 2171 N N . THR A 1 293 ? -14.086 49.812 -3.223 1 87.44 293 THR A N 1
ATOM 2172 C CA . THR A 1 293 ? -14.32 51.219 -2.896 1 87.44 293 THR A CA 1
ATOM 2173 C C . THR A 1 293 ? -13.07 51.844 -2.268 1 87.44 293 THR A C 1
ATOM 2175 O O . THR A 1 293 ? -12.336 51.156 -1.542 1 87.44 293 THR A O 1
ATOM 2178 N N . PHE A 1 294 ? -12.922 53.125 -2.609 1 89.81 294 PHE A N 1
ATOM 2179 C CA . PHE A 1 294 ? -11.703 53.75 -2.115 1 89.81 294 PHE A CA 1
ATOM 2180 C C . PHE A 1 294 ? -12.016 54.781 -1.042 1 89.81 294 PHE A C 1
ATOM 2182 O O . PHE A 1 294 ? -13 55.531 -1.155 1 89.81 294 PHE A O 1
ATOM 2189 N N . LEU A 1 295 ? -11.305 54.656 -0.029 1 88.81 295 LEU A N 1
ATOM 2190 C CA . LEU A 1 295 ? -11.227 55.75 0.944 1 88.81 295 LEU A CA 1
ATOM 2191 C C . LEU A 1 295 ? -9.922 56.531 0.801 1 88.81 295 LEU A C 1
ATOM 2193 O O . LEU A 1 295 ? -8.844 56 1.089 1 88.81 295 LEU A O 1
ATOM 2197 N N . ARG A 1 296 ? -10.031 57.781 0.396 1 90.19 296 ARG A N 1
ATOM 2198 C CA . ARG A 1 296 ? -8.852 58.594 0.13 1 90.19 296 ARG A CA 1
ATOM 2199 C C . ARG A 1 296 ? -8.344 59.25 1.408 1 90.19 296 ARG A C 1
ATOM 2201 O O . ARG A 1 296 ? -9.062 60 2.055 1 90.19 296 ARG A O 1
ATOM 2208 N N . LEU A 1 297 ? -7.148 58.969 1.653 1 90.19 297 LEU A N 1
ATOM 2209 C CA . LEU A 1 297 ? -6.547 59.531 2.859 1 90.19 297 LEU A CA 1
ATOM 2210 C C . LEU A 1 297 ? -5.668 60.719 2.521 1 90.19 297 LEU A C 1
ATOM 2212 O O . LEU A 1 297 ? -4.941 60.719 1.524 1 90.19 297 LEU A O 1
ATOM 2216 N N . PRO A 1 298 ? -5.789 61.688 3.402 1 89.12 298 PRO A N 1
ATOM 2217 C CA . PRO A 1 298 ? -4.898 62.844 3.197 1 89.12 298 PRO A CA 1
ATOM 2218 C C . PRO A 1 298 ? -3.424 62.438 3.195 1 89.12 298 PRO A C 1
ATOM 2220 O O . PRO A 1 298 ? -3.02 61.531 3.943 1 89.12 298 PRO A O 1
ATOM 2223 N N . GLU A 1 299 ? -2.689 63.125 2.293 1 86 299 GLU A N 1
ATOM 2224 C CA . GLU A 1 299 ? -1.285 62.75 2.164 1 86 299 GLU A CA 1
ATOM 2225 C C . GLU A 1 299 ? -0.397 64 2.02 1 86 299 GLU A C 1
ATOM 2227 O O . GLU A 1 299 ? -0.885 65.062 1.722 1 86 299 GLU A O 1
ATOM 2232 N N . LYS A 1 300 ? 0.794 63.812 2.475 1 80.62 300 LYS A N 1
ATOM 2233 C CA . LYS A 1 300 ? 1.868 64.75 2.172 1 80.62 300 LYS A CA 1
ATOM 2234 C C . LYS A 1 300 ? 3.029 64.062 1.467 1 80.62 300 LYS A C 1
ATOM 2236 O O . LYS A 1 300 ? 3.711 63.219 2.062 1 80.62 300 LYS A O 1
ATOM 2241 N N . GLU A 1 301 ? 3.32 64.375 0.209 1 75.06 301 GLU A N 1
ATOM 2242 C CA . GLU A 1 301 ? 4.391 63.844 -0.615 1 75.06 301 GLU A CA 1
ATOM 2243 C C . GLU A 1 301 ? 4.293 62.312 -0.702 1 75.06 301 GLU A C 1
ATOM 2245 O O . GLU A 1 301 ? 5.281 61.625 -0.49 1 75.06 301 GLU A O 1
ATOM 2250 N N . GLY A 1 302 ? 3.09 61.875 -0.777 1 69.44 302 GLY A N 1
ATOM 2251 C CA . GLY A 1 302 ? 2.871 60.469 -1.023 1 69.44 302 GLY A CA 1
ATOM 2252 C C . GLY A 1 302 ? 2.803 59.625 0.248 1 69.44 302 GLY A C 1
ATOM 2253 O O . GLY A 1 302 ? 2.629 58.406 0.195 1 69.44 302 GLY A O 1
ATOM 2254 N N . GLU A 1 303 ? 2.936 60.312 1.381 1 78.44 303 GLU A N 1
ATOM 2255 C CA . GLU A 1 303 ? 2.855 59.656 2.686 1 78.44 303 GLU A CA 1
ATOM 2256 C C . GLU A 1 303 ? 1.641 60.156 3.471 1 78.44 303 GLU A C 1
ATOM 2258 O O . GLU A 1 303 ? 1.118 61.219 3.205 1 78.44 303 GLU A O 1
ATOM 2263 N N . LEU A 1 304 ? 1.266 59.312 4.348 1 81.94 304 LEU A N 1
ATOM 2264 C CA . LEU A 1 304 ? 0.116 59.688 5.168 1 81.94 304 LEU A CA 1
ATOM 2265 C C . LEU A 1 304 ? 0.361 61 5.895 1 81.94 304 LEU A C 1
ATOM 2267 O O . LEU A 1 304 ? 1.421 61.188 6.492 1 81.94 304 LEU A O 1
ATOM 2271 N N . ALA A 1 305 ? -0.581 61.812 5.781 1 80.88 305 ALA A N 1
ATOM 2272 C CA . ALA A 1 305 ? -0.507 63.094 6.473 1 80.88 305 ALA A CA 1
ATOM 2273 C C . ALA A 1 305 ? -1.188 63.031 7.836 1 80.88 305 ALA A C 1
ATOM 2275 O O . ALA A 1 305 ? -1.916 62.062 8.125 1 80.88 305 ALA A O 1
ATOM 2276 N N . GLU A 1 306 ? -0.907 64.062 8.617 1 81.38 306 GLU A N 1
ATOM 2277 C CA . GLU A 1 306 ? -1.458 64.125 9.969 1 81.38 306 GLU A CA 1
ATOM 2278 C C . GLU A 1 306 ? -2.982 64 9.953 1 81.38 306 GLU A C 1
ATOM 2280 O O . GLU A 1 306 ? -3.586 63.375 10.812 1 81.38 306 GLU A O 1
ATOM 2285 N N . ASP A 1 307 ? -3.559 64.562 9.023 1 82.19 307 ASP A N 1
ATOM 2286 C CA . ASP A 1 307 ? -5.016 64.625 8.922 1 82.19 307 ASP A CA 1
ATOM 2287 C C . ASP A 1 307 ? -5.582 63.25 8.594 1 82.19 307 ASP A C 1
ATOM 2289 O O . ASP A 1 307 ? -6.777 63 8.781 1 82.19 307 ASP A O 1
ATOM 2293 N N . SER A 1 308 ? -4.715 62.5 8.047 1 81.88 308 SER A N 1
ATOM 2294 C CA . SER A 1 308 ? -5.137 61.156 7.723 1 81.88 308 SER A CA 1
ATOM 2295 C C . SER A 1 308 ? -5.547 60.375 8.977 1 81.88 308 SER A C 1
ATOM 2297 O O . SER A 1 308 ? -6.426 59.531 8.93 1 81.88 308 SER A O 1
ATOM 2299 N N . VAL A 1 309 ? -5.016 60.688 10.047 1 83 309 VAL A N 1
ATOM 2300 C CA . VAL A 1 309 ? -5.266 60.031 11.32 1 83 309 VAL A CA 1
ATOM 2301 C C . VAL A 1 309 ? -6.691 60.312 11.781 1 83 309 VAL A C 1
ATOM 2303 O O . VAL A 1 309 ? -7.34 59.469 12.383 1 83 309 VAL A O 1
ATOM 2306 N N . SER A 1 310 ? -7.148 61.438 11.422 1 84.19 310 SER A N 1
ATOM 2307 C CA . SER A 1 310 ? -8.461 61.875 11.898 1 84.19 310 SER A CA 1
ATOM 2308 C C . SER A 1 310 ? -9.562 61.438 10.938 1 84.19 310 SER A C 1
ATOM 2310 O O . SER A 1 310 ? -10.75 61.688 11.195 1 84.19 310 SER A O 1
ATOM 2312 N N . SER A 1 311 ? -9.141 60.812 9.938 1 87.19 311 SER A N 1
ATOM 2313 C CA . SER A 1 311 ? -10.133 60.375 8.969 1 87.19 311 SER A CA 1
ATOM 2314 C C . SER A 1 311 ? -11.117 59.375 9.602 1 87.19 311 SER A C 1
ATOM 2316 O O . SER A 1 311 ? -10.742 58.594 10.484 1 87.19 311 SER A O 1
ATOM 2318 N N . ASP A 1 312 ? -12.32 59.469 9.188 1 88.44 312 ASP A N 1
ATOM 2319 C CA . ASP A 1 312 ? -13.32 58.5 9.648 1 88.44 312 ASP A CA 1
ATOM 2320 C C . ASP A 1 312 ? -13.25 57.219 8.844 1 88.44 312 ASP A C 1
ATOM 2322 O O . ASP A 1 312 ? -13.867 57.094 7.789 1 88.44 312 ASP A O 1
ATOM 2326 N N . PHE A 1 313 ? -12.609 56.281 9.383 1 88.62 313 PHE A N 1
ATOM 2327 C CA . PHE A 1 313 ? -12.477 55 8.734 1 88.62 313 PHE A CA 1
ATOM 2328 C C . PHE A 1 313 ? -13.734 54.156 8.922 1 88.62 313 PHE A C 1
ATOM 2330 O O . PHE A 1 313 ? -13.953 53.188 8.203 1 88.62 313 PHE A O 1
ATOM 2337 N N . GLY A 1 314 ? -14.586 54.469 9.961 1 90.12 314 GLY A N 1
ATOM 2338 C CA . GLY A 1 314 ? -15.75 53.656 10.266 1 90.12 314 GLY A CA 1
ATOM 2339 C C . GLY A 1 314 ? -15.406 52.219 10.617 1 90.12 314 GLY A C 1
ATOM 2340 O O . GLY A 1 314 ? -15.992 51.281 10.07 1 90.12 314 GLY A O 1
ATOM 2341 N N . PHE A 1 315 ? -14.492 52.094 11.469 1 92.75 315 PHE A N 1
ATOM 2342 C CA . PHE A 1 315 ? -13.961 50.75 11.781 1 92.75 315 PHE A CA 1
ATOM 2343 C C . PHE A 1 315 ? -15.078 49.812 12.219 1 92.75 315 PHE A C 1
ATOM 2345 O O . PHE A 1 315 ? -15.008 48.625 11.992 1 92.75 315 PHE A O 1
ATOM 2352 N N . ASP A 1 316 ? -16.125 50.25 12.805 1 90.25 316 ASP A N 1
ATOM 2353 C CA . ASP A 1 316 ? -17.203 49.469 13.383 1 90.25 316 ASP A CA 1
ATOM 2354 C C . ASP A 1 316 ? -18.125 48.938 12.289 1 90.25 316 ASP A C 1
ATOM 2356 O O . ASP A 1 316 ? -18.938 48.031 12.539 1 90.25 316 ASP A O 1
ATOM 2360 N N . ARG A 1 317 ? -17.953 49.406 11.102 1 92 317 ARG A N 1
ATOM 2361 C CA . ARG A 1 317 ? -18.844 49.031 10.008 1 92 317 ARG A CA 1
ATOM 2362 C C . ARG A 1 317 ? -18.297 47.812 9.266 1 92 317 ARG A C 1
ATOM 2364 O O . ARG A 1 317 ? -18.969 47.25 8.406 1 92 317 ARG A O 1
ATOM 2371 N N . TYR A 1 318 ? -17.156 47.5 9.633 1 94.88 318 TYR A N 1
ATOM 2372 C CA . TYR A 1 318 ? -16.516 46.406 8.875 1 94.88 318 TYR A CA 1
ATOM 2373 C C . TYR A 1 318 ? -16.438 45.156 9.703 1 94.88 318 TYR A C 1
ATOM 2375 O O . TYR A 1 318 ? -16.25 45.188 10.914 1 94.88 318 TYR A O 1
ATOM 2383 N N . ASP A 1 319 ? -16.641 44.031 9.016 1 95.5 319 ASP A N 1
ATOM 2384 C CA . ASP A 1 319 ? -16.516 42.719 9.664 1 95.5 319 ASP A CA 1
ATOM 2385 C C . ASP A 1 319 ? -15.055 42.375 9.938 1 95.5 319 ASP A C 1
ATOM 2387 O O . ASP A 1 319 ? -14.75 41.656 10.898 1 95.5 319 ASP A O 1
ATOM 2391 N N . ALA A 1 320 ? -14.195 42.875 9.07 1 97.25 320 ALA A N 1
ATOM 2392 C CA . ALA A 1 320 ? -12.758 42.656 9.234 1 97.25 320 ALA A CA 1
ATOM 2393 C C . ALA A 1 320 ? -11.961 43.812 8.656 1 97.25 320 ALA A C 1
ATOM 2395 O O . ALA A 1 320 ? -12.375 44.438 7.672 1 97.25 320 ALA A O 1
ATOM 2396 N N . VAL A 1 321 ? -10.852 44.125 9.25 1 98.25 321 VAL A N 1
ATOM 2397 C CA . VAL A 1 321 ? -9.961 45.188 8.844 1 98.25 321 VAL A CA 1
ATOM 2398 C C . VAL A 1 321 ? -8.531 44.688 8.734 1 98.25 321 VAL A C 1
ATOM 2400 O O . VAL A 1 321 ? -8.055 43.969 9.609 1 98.25 321 VAL A O 1
ATOM 2403 N N . ALA A 1 322 ? -7.902 44.969 7.652 1 98.38 322 ALA A N 1
ATOM 2404 C CA . ALA A 1 322 ? -6.484 44.656 7.469 1 98.38 322 ALA A CA 1
ATOM 2405 C C . ALA A 1 322 ? -5.66 45.938 7.344 1 98.38 322 ALA A C 1
ATOM 2407 O O . ALA A 1 322 ? -6.02 46.844 6.594 1 98.38 322 ALA A O 1
ATOM 2408 N N . VAL A 1 323 ? -4.586 46 8.094 1 97.56 323 VAL A N 1
ATOM 2409 C CA . VAL A 1 323 ? -3.721 47.188 8.078 1 97.56 323 VAL A CA 1
ATOM 2410 C C . VAL A 1 323 ? -2.268 46.75 7.879 1 97.56 323 VAL A C 1
ATOM 2412 O O . VAL A 1 323 ? -1.791 45.812 8.539 1 97.56 323 VAL A O 1
ATOM 2415 N N . GLY A 1 324 ? -1.598 47.469 6.922 1 94.94 324 GLY A N 1
ATOM 2416 C CA . GLY A 1 324 ? -0.166 47.25 6.988 1 94.94 324 GLY A CA 1
ATOM 2417 C C . GLY A 1 324 ? 0.505 47.25 5.629 1 94.94 324 GLY A C 1
ATOM 2418 O O . GLY A 1 324 ? 1.567 47.844 5.461 1 94.94 324 GLY A O 1
ATOM 2419 N N . PRO A 1 325 ? -0.084 46.594 4.586 1 93.75 325 PRO A N 1
ATOM 2420 C CA . PRO A 1 325 ? 0.583 46.5 3.283 1 93.75 325 PRO A CA 1
ATOM 2421 C C . PRO A 1 325 ? 1.034 47.875 2.75 1 93.75 325 PRO A C 1
ATOM 2423 O O . PRO A 1 325 ? 0.202 48.688 2.342 1 93.75 325 PRO A O 1
ATOM 2426 N N . GLY A 1 326 ? 2.303 48.062 2.861 1 89.62 326 GLY A N 1
ATOM 2427 C CA . GLY A 1 326 ? 2.889 49.281 2.324 1 89.62 326 GLY A CA 1
ATOM 2428 C C . GLY A 1 326 ? 2.531 50.5 3.127 1 89.62 326 GLY A C 1
ATOM 2429 O O . GLY A 1 326 ? 2.516 51.625 2.592 1 89.62 326 GLY A O 1
ATOM 2430 N N . LEU A 1 327 ? 2.258 50.375 4.336 1 90.5 327 LEU A N 1
ATOM 2431 C CA . LEU A 1 327 ? 1.748 51.438 5.176 1 90.5 327 LEU A CA 1
ATOM 2432 C C . LEU A 1 327 ? 2.838 52.469 5.465 1 90.5 327 LEU A C 1
ATOM 2434 O O . LEU A 1 327 ? 2.549 53.656 5.637 1 90.5 327 LEU A O 1
ATOM 2438 N N . GLY A 1 328 ? 4.047 52 5.449 1 86.88 328 GLY A N 1
ATOM 2439 C CA . GLY A 1 328 ? 5.145 52.875 5.867 1 86.88 328 GLY A CA 1
ATOM 2440 C C . GLY A 1 328 ? 5.32 52.938 7.371 1 86.88 328 GLY A C 1
ATOM 2441 O O . GLY A 1 328 ? 4.559 52.312 8.117 1 86.88 328 GLY A O 1
ATOM 2442 N N . ARG A 1 329 ? 6.352 53.719 7.852 1 87.56 329 ARG A N 1
ATOM 2443 C CA . ARG A 1 329 ? 6.688 53.688 9.266 1 87.56 329 ARG A CA 1
ATOM 2444 C C . ARG A 1 329 ? 6.809 55.094 9.836 1 87.56 329 ARG A C 1
ATOM 2446 O O . ARG A 1 329 ? 7.652 55.375 10.695 1 87.56 329 ARG A O 1
ATOM 2453 N N . LEU A 1 330 ? 5.93 55.906 9.312 1 86.56 330 LEU A N 1
ATOM 2454 C CA . LEU A 1 330 ? 5.84 57.25 9.867 1 86.56 330 LEU A CA 1
ATOM 2455 C C . LEU A 1 330 ? 4.902 57.281 11.07 1 86.56 330 LEU A C 1
ATOM 2457 O O . LEU A 1 330 ? 4.172 56.312 11.32 1 86.56 330 LEU A O 1
ATOM 2461 N N . LYS A 1 331 ? 4.965 58.406 11.766 1 89.12 331 LYS A N 1
ATOM 2462 C CA . LYS A 1 331 ? 4.184 58.562 12.992 1 89.12 331 LYS A CA 1
ATOM 2463 C C . LYS A 1 331 ? 2.693 58.406 12.711 1 89.12 331 LYS A C 1
ATOM 2465 O O . LYS A 1 331 ? 1.95 57.875 13.547 1 89.12 331 LYS A O 1
ATOM 2470 N N . GLU A 1 332 ? 2.283 58.844 11.602 1 89.38 332 GLU A N 1
ATOM 2471 C CA . GLU A 1 332 ? 0.878 58.75 11.211 1 89.38 332 GLU A CA 1
ATOM 2472 C C . GLU A 1 332 ? 0.439 57.312 11.078 1 89.38 332 GLU A C 1
ATOM 2474 O O . GLU A 1 332 ? -0.691 56.969 11.422 1 89.38 332 GLU A O 1
ATOM 2479 N N . ALA A 1 333 ? 1.354 56.562 10.586 1 90.94 333 ALA A N 1
ATOM 2480 C CA . ALA A 1 333 ? 1.079 55.156 10.453 1 90.94 333 ALA A CA 1
ATOM 2481 C C . ALA A 1 333 ? 0.85 54.5 11.82 1 90.94 333 ALA A C 1
ATOM 2483 O O . ALA A 1 333 ? -0.041 53.656 11.977 1 90.94 333 ALA A O 1
ATOM 2484 N N . LYS A 1 334 ? 1.655 54.844 12.797 1 94 334 LYS A N 1
ATOM 2485 C CA . LYS A 1 334 ? 1.495 54.312 14.156 1 94 334 LYS A CA 1
ATOM 2486 C C . LYS A 1 334 ? 0.103 54.625 14.703 1 94 334 LYS A C 1
ATOM 2488 O O . LYS A 1 334 ? -0.539 53.781 15.305 1 94 334 LYS A O 1
ATOM 2493 N N . GLU A 1 335 ? -0.299 55.844 14.484 1 94.38 335 GLU A N 1
ATOM 2494 C CA . GLU A 1 335 ? -1.596 56.281 15 1 94.38 335 GLU A CA 1
ATOM 2495 C C . GLU A 1 335 ? -2.734 55.5 14.328 1 94.38 335 GLU A C 1
ATOM 2497 O O . GLU A 1 335 ? -3.75 55.219 14.961 1 94.38 335 GLU A O 1
ATOM 2502 N N . ILE A 1 336 ? -2.594 55.25 13.094 1 94.06 336 ILE A N 1
ATOM 2503 C CA . ILE A 1 336 ? -3.596 54.469 12.375 1 94.06 336 ILE A CA 1
ATOM 2504 C C . ILE A 1 336 ? -3.678 53.062 12.977 1 94.06 336 ILE A C 1
ATOM 2506 O O . ILE A 1 336 ? -4.773 52.562 13.211 1 94.06 336 ILE A O 1
ATOM 2510 N N . VAL A 1 337 ? -2.514 52.469 13.203 1 96.25 337 VAL A N 1
ATOM 2511 C CA . VAL A 1 337 ? -2.461 51.125 13.797 1 96.25 337 VAL A CA 1
ATOM 2512 C C . VAL A 1 337 ? -3.094 51.156 15.188 1 96.25 337 VAL A C 1
ATOM 2514 O O . VAL A 1 337 ? -3.863 50.281 15.547 1 96.25 337 VAL A O 1
ATOM 2517 N N . ARG A 1 338 ? -2.758 52.156 15.969 1 96.56 338 ARG A N 1
ATOM 2518 C CA . ARG A 1 338 ? -3.332 52.312 17.297 1 96.56 338 ARG A CA 1
ATOM 2519 C C . ARG A 1 338 ? -4.855 52.375 17.234 1 96.56 338 ARG A C 1
ATOM 2521 O O . ARG A 1 338 ? -5.543 51.688 18 1 96.56 338 ARG A O 1
ATOM 2528 N N . ARG A 1 339 ? -5.395 53.188 16.359 1 96 339 ARG A N 1
ATOM 2529 C CA . ARG A 1 339 ? -6.84 53.344 16.219 1 96 339 ARG A CA 1
ATOM 2530 C C . ARG A 1 339 ? -7.48 52.031 15.773 1 96 339 ARG A C 1
ATOM 2532 O O . ARG A 1 339 ? -8.555 51.656 16.25 1 96 339 ARG A O 1
ATOM 2539 N N . ALA A 1 340 ? -6.82 51.438 14.828 1 96.5 340 ALA A N 1
ATOM 2540 C CA . ALA A 1 340 ? -7.34 50.125 14.383 1 96.5 340 ALA A CA 1
ATOM 2541 C C . ALA A 1 340 ? -7.461 49.156 15.539 1 96.5 340 ALA A C 1
ATOM 2543 O O . ALA A 1 340 ? -8.453 48.438 15.648 1 96.5 340 ALA A O 1
ATOM 2544 N N . LEU A 1 341 ? -6.457 49.062 16.422 1 97.19 341 LEU A N 1
ATOM 2545 C CA . LEU A 1 341 ? -6.434 48.188 17.578 1 97.19 341 LEU A CA 1
ATOM 2546 C C . LEU A 1 341 ? -7.594 48.5 18.516 1 97.19 341 LEU A C 1
ATOM 2548 O O . LEU A 1 341 ? -8.195 47.562 19.078 1 97.19 341 LEU A O 1
ATOM 2552 N N . VAL A 1 342 ? -7.957 49.719 18.578 1 95.81 342 VAL A N 1
ATOM 2553 C CA . VAL A 1 342 ? -8.891 50.156 19.609 1 95.81 342 VAL A CA 1
ATOM 2554 C C . VAL A 1 342 ? -10.305 50.188 19.031 1 95.81 342 VAL A C 1
ATOM 2556 O O . VAL A 1 342 ? -11.266 49.844 19.719 1 95.81 342 VAL A O 1
ATOM 2559 N N . GLU A 1 343 ? -10.414 50.562 17.797 1 95.62 343 GLU A N 1
ATOM 2560 C CA . GLU A 1 343 ? -11.719 50.969 17.266 1 95.62 343 GLU A CA 1
ATOM 2561 C C . GLU A 1 343 ? -12.336 49.812 16.438 1 95.62 343 GLU A C 1
ATOM 2563 O O . GLU A 1 343 ? -13.531 49.844 16.156 1 95.62 343 GLU A O 1
ATOM 2568 N N . THR A 1 344 ? -11.539 48.938 15.977 1 96.12 344 THR A N 1
ATOM 2569 C CA . THR A 1 344 ? -12.086 47.844 15.172 1 96.12 344 THR A CA 1
ATOM 2570 C C . THR A 1 344 ? -12.852 46.875 16.062 1 96.12 344 THR A C 1
ATOM 2572 O O . THR A 1 344 ? -12.266 46.188 16.906 1 96.12 344 THR A O 1
ATOM 2575 N N . ALA A 1 345 ? -14.109 46.688 15.805 1 94.06 345 ALA A N 1
ATOM 2576 C CA . ALA A 1 345 ? -14.945 45.812 16.594 1 94.06 345 ALA A CA 1
ATOM 2577 C C . ALA A 1 345 ? -14.852 44.375 16.062 1 94.06 345 ALA A C 1
ATOM 2579 O O . ALA A 1 345 ? -15.047 43.406 16.812 1 94.06 345 ALA A O 1
ATOM 2580 N N . GLY A 1 346 ? -14.609 44.25 14.805 1 95.5 346 GLY A N 1
ATOM 2581 C CA . GLY A 1 346 ? -14.484 42.938 14.195 1 95.5 346 GLY A CA 1
ATOM 2582 C C . GLY A 1 346 ? -13.062 42.406 14.203 1 95.5 346 GLY A C 1
ATOM 2583 O O . GLY A 1 346 ? -12.289 42.719 15.117 1 95.5 346 GLY A O 1
ATOM 2584 N N . ILE A 1 347 ? -12.766 41.562 13.242 1 97.62 347 ILE A N 1
ATOM 2585 C CA . ILE A 1 347 ? -11.453 40.938 13.148 1 97.62 347 ILE A CA 1
ATOM 2586 C C . ILE A 1 347 ? -10.438 41.938 12.625 1 97.62 347 ILE A C 1
ATOM 2588 O O . ILE A 1 347 ? -10.719 42.688 11.695 1 97.62 347 ILE A O 1
ATOM 2592 N N . LEU A 1 348 ? -9.297 42 13.211 1 98.56 348 LEU A N 1
ATOM 2593 C CA . LEU A 1 348 ? -8.219 42.875 12.781 1 98.56 348 LEU A CA 1
ATOM 2594 C C . LEU A 1 348 ? -7.004 42.062 12.336 1 98.56 348 LEU A C 1
ATOM 2596 O O . LEU A 1 348 ? -6.566 41.156 13.047 1 98.56 348 LEU A O 1
ATOM 2600 N N . ILE A 1 349 ? -6.531 42.344 11.164 1 98.69 349 ILE A N 1
ATOM 2601 C CA . ILE A 1 349 ? -5.328 41.75 10.609 1 98.69 349 ILE A CA 1
ATOM 2602 C C . ILE A 1 349 ? -4.219 42.781 10.508 1 98.69 349 ILE A C 1
ATOM 2604 O O . ILE A 1 349 ? -4.406 43.844 9.891 1 98.69 349 ILE A O 1
ATOM 2608 N N . LEU A 1 350 ? -3.105 42.531 11.125 1 98.44 350 LEU A N 1
ATOM 2609 C CA . LEU A 1 350 ? -1.945 43.406 11.008 1 98.44 350 LEU A CA 1
ATOM 2610 C C . LEU A 1 350 ? -0.792 42.719 10.312 1 98.44 350 LEU A C 1
ATOM 2612 O O . LEU A 1 350 ? -0.443 41.594 10.664 1 98.44 350 LEU A O 1
ATOM 2616 N N . ASP A 1 351 ? -0.219 43.312 9.352 1 96.81 351 ASP A N 1
ATOM 2617 C CA . ASP A 1 351 ? 0.882 42.781 8.562 1 96.81 351 ASP A CA 1
ATOM 2618 C C . ASP A 1 351 ? 1.938 43.844 8.281 1 96.81 351 ASP A C 1
ATOM 2620 O O . ASP A 1 351 ? 1.719 45.031 8.539 1 96.81 351 ASP A O 1
ATOM 2624 N N . ALA A 1 352 ? 3.109 43.375 7.926 1 93.75 352 ALA A N 1
ATOM 2625 C CA . ALA A 1 352 ? 4.172 44.219 7.395 1 93.75 352 ALA A CA 1
ATOM 2626 C C . ALA A 1 352 ? 4.449 45.406 8.32 1 93.75 352 ALA A C 1
ATOM 2628 O O . ALA A 1 352 ? 4.758 45.219 9.5 1 93.75 352 ALA A O 1
ATOM 2629 N N . ASP A 1 353 ? 4.207 46.625 7.793 1 92.25 353 ASP A N 1
ATOM 2630 C CA . ASP A 1 353 ? 4.609 47.844 8.516 1 92.25 353 ASP A CA 1
ATOM 2631 C C . ASP A 1 353 ? 3.75 48.062 9.758 1 92.25 353 ASP A C 1
ATOM 2633 O O . ASP A 1 353 ? 4.184 48.688 10.711 1 92.25 353 ASP A O 1
ATOM 2637 N N . ALA A 1 354 ? 2.604 47.562 9.734 1 95.88 354 ALA A N 1
ATOM 2638 C CA . ALA A 1 354 ? 1.738 47.688 10.906 1 95.88 354 ALA A CA 1
ATOM 2639 C C . ALA A 1 354 ? 2.33 46.938 12.109 1 95.88 354 ALA A C 1
ATOM 2641 O O . ALA A 1 354 ? 2.121 47.344 13.25 1 95.88 354 ALA A O 1
ATOM 2642 N N . LEU A 1 355 ? 3.07 45.906 11.891 1 97 355 LEU A N 1
ATOM 2643 C CA . LEU A 1 355 ? 3.656 45.094 12.945 1 97 355 LEU A CA 1
ATOM 2644 C C . LEU A 1 355 ? 4.789 45.844 13.641 1 97 355 LEU A C 1
ATOM 2646 O O . LEU A 1 355 ? 5.074 45.594 14.812 1 97 355 LEU A O 1
ATOM 2650 N N . TYR A 1 356 ? 5.371 46.719 12.93 1 95.44 356 TYR A N 1
ATOM 2651 C CA . TYR A 1 356 ? 6.543 47.406 13.414 1 95.44 356 TYR A CA 1
ATOM 2652 C C . TYR A 1 356 ? 6.227 48.188 14.695 1 95.44 356 TYR A C 1
ATOM 2654 O O . TYR A 1 356 ? 7.074 48.281 15.586 1 95.44 356 TYR A O 1
ATOM 2662 N N . TRP A 1 357 ? 5.035 48.656 14.883 1 94.56 357 TRP A N 1
ATOM 2663 C CA . TRP A 1 357 ? 4.688 49.562 15.945 1 94.56 357 TRP A CA 1
ATOM 2664 C C . TRP A 1 357 ? 4.109 48.844 17.156 1 94.56 357 TRP A C 1
ATOM 2666 O O . TRP A 1 357 ? 3.914 49.438 18.219 1 94.56 357 TRP A O 1
ATOM 2676 N N . LEU A 1 358 ? 3.891 47.656 17.016 1 96.31 358 LEU A N 1
ATOM 2677 C CA . LEU A 1 358 ? 3.133 46.906 18.016 1 96.31 358 LEU A CA 1
ATOM 2678 C C . LEU A 1 358 ? 3.859 46.875 19.359 1 96.31 358 LEU A C 1
ATOM 2680 O O . LEU A 1 358 ? 3.227 47 20.406 1 96.31 358 LEU A O 1
ATOM 2684 N N . PRO A 1 359 ? 5.184 46.719 19.391 1 95.44 359 PRO A N 1
ATOM 2685 C CA . PRO A 1 359 ? 5.875 46.75 20.672 1 95.44 359 PRO A CA 1
ATOM 2686 C C . PRO A 1 359 ? 5.629 48.031 21.469 1 95.44 359 PRO A C 1
ATOM 2688 O O . PRO A 1 359 ? 5.719 48.031 22.703 1 95.44 359 PRO A O 1
ATOM 2691 N N . GLU A 1 360 ? 5.23 49.094 20.797 1 95.62 360 GLU A N 1
ATOM 2692 C CA . GLU A 1 360 ? 4.957 50.375 21.438 1 95.62 360 GLU A CA 1
ATOM 2693 C C . GLU A 1 360 ? 3.48 50.531 21.797 1 95.62 360 GLU A C 1
ATOM 2695 O O . GLU A 1 360 ? 3.074 51.5 22.422 1 95.62 360 GLU A O 1
ATOM 2700 N N . LEU A 1 361 ? 2.693 49.625 21.391 1 96.56 361 LEU A N 1
ATOM 2701 C CA . LEU A 1 361 ? 1.25 49.688 21.578 1 96.56 361 LEU A CA 1
ATOM 2702 C C . LEU A 1 361 ? 0.77 48.5 22.406 1 96.56 361 LEU A C 1
ATOM 2704 O O . LEU A 1 361 ? -0.253 47.875 22.078 1 96.56 361 LEU A O 1
ATOM 2708 N N . GLU A 1 362 ? 1.515 48.125 23.375 1 94.19 362 GLU A N 1
ATOM 2709 C CA . GLU A 1 362 ? 1.266 46.938 24.172 1 94.19 362 GLU A CA 1
ATOM 2710 C C . GLU A 1 362 ? -0.05 47.031 24.938 1 94.19 362 GLU A C 1
ATOM 2712 O O . GLU A 1 362 ? -0.752 46.062 25.125 1 94.19 362 GLU A O 1
ATOM 2717 N N . GLN A 1 363 ? -0.356 48.219 25.406 1 94.75 363 GLN A N 1
ATOM 2718 C CA . GLN A 1 363 ? -1.586 48.438 26.156 1 94.75 363 GLN A CA 1
ATOM 2719 C C . GLN A 1 363 ? -2.816 48.188 25.297 1 94.75 363 GLN A C 1
ATOM 2721 O O . GLN A 1 363 ? -3.73 47.469 25.672 1 94.75 363 GLN A O 1
ATOM 2726 N N . GLU A 1 364 ? -2.818 48.844 24.141 1 95.38 364 GLU A N 1
ATOM 2727 C CA . GLU A 1 364 ? -3.924 48.656 23.203 1 95.38 364 GLU A CA 1
ATOM 2728 C C . GLU A 1 364 ? -4.066 47.188 22.781 1 95.38 364 GLU A C 1
ATOM 2730 O O . GLU A 1 364 ? -5.18 46.688 22.672 1 95.38 364 GLU A O 1
ATOM 2735 N N . LEU A 1 365 ? -2.932 46.594 22.609 1 94.44 365 LEU A N 1
ATOM 2736 C CA . LEU A 1 365 ? -2.895 45.188 22.234 1 94.44 365 LEU A CA 1
ATOM 2737 C C . LEU A 1 365 ? -3.523 44.312 23.312 1 94.44 365 LEU A C 1
ATOM 2739 O O . LEU A 1 365 ? -4.32 43.438 23 1 94.44 365 LEU A O 1
ATOM 2743 N N . SER A 1 366 ? -3.195 44.531 24.516 1 92.25 366 SER A N 1
ATOM 2744 C CA . SER A 1 366 ? -3.648 43.719 25.641 1 92.25 366 SER A CA 1
ATOM 2745 C C . SER A 1 366 ? -5.125 43.938 25.922 1 92.25 366 SER A C 1
ATOM 2747 O O . SER A 1 366 ? -5.805 43.062 26.453 1 92.25 366 SER A O 1
ATOM 2749 N N . GLU A 1 367 ? -5.645 45.062 25.531 1 93.88 367 GLU A N 1
ATOM 2750 C CA . GLU A 1 367 ? -7.02 45.438 25.859 1 93.88 367 GLU A CA 1
ATOM 2751 C C . GLU A 1 367 ? -7.984 44.938 24.781 1 93.88 367 GLU A C 1
ATOM 2753 O O . GLU A 1 367 ? -9.195 44.875 25 1 93.88 367 GLU A O 1
ATOM 2758 N N . ARG A 1 368 ? -7.406 44.594 23.703 1 95.06 368 ARG A N 1
ATOM 2759 C CA . ARG A 1 368 ? -8.281 44.156 22.625 1 95.06 368 ARG A CA 1
ATOM 2760 C C . ARG A 1 368 ? -8.867 42.781 22.922 1 95.06 368 ARG A C 1
ATOM 2762 O O . ARG A 1 368 ? -8.156 41.875 23.328 1 95.06 368 ARG A O 1
ATOM 2769 N N . THR A 1 369 ? -10.211 42.688 22.656 1 93.12 369 THR A N 1
ATOM 2770 C CA . THR A 1 369 ? -10.898 41.438 22.938 1 93.12 369 THR A CA 1
ATOM 2771 C C . THR A 1 369 ? -11.352 40.75 21.656 1 93.12 369 THR A C 1
ATOM 2773 O O . THR A 1 369 ? -11.531 39.531 21.625 1 93.12 369 THR A O 1
ATOM 2776 N N . ALA A 1 370 ? -11.539 41.594 20.594 1 95.44 370 ALA A N 1
ATOM 2777 C CA . ALA A 1 370 ? -11.891 41.031 19.297 1 95.44 370 ALA A CA 1
ATOM 2778 C C . ALA A 1 370 ? -10.695 40.312 18.672 1 95.44 370 ALA A C 1
ATOM 2780 O O . ALA A 1 370 ? -9.547 40.625 19 1 95.44 370 ALA A O 1
ATOM 2781 N N . PRO A 1 371 ? -10.961 39.344 17.781 1 97.62 371 PRO A N 1
ATOM 2782 C CA . PRO A 1 371 ? -9.867 38.562 17.188 1 97.62 371 PRO A CA 1
ATOM 2783 C C . PRO A 1 371 ? -8.828 39.438 16.484 1 97.62 371 PRO A C 1
ATOM 2785 O O . PRO A 1 371 ? -9.188 40.375 15.75 1 97.62 371 PRO A O 1
ATOM 2788 N N . LEU A 1 372 ? -7.59 39.219 16.781 1 98.5 372 LEU A N 1
ATOM 2789 C CA . LEU A 1 372 ? -6.43 39.875 16.188 1 98.5 372 LEU A CA 1
ATOM 2790 C C . LEU A 1 372 ? -5.539 38.844 15.477 1 98.5 372 LEU A C 1
ATOM 2792 O O . LEU A 1 372 ? -5.16 37.844 16.062 1 98.5 372 LEU A O 1
ATOM 2796 N N . ILE A 1 373 ? -5.277 39.062 14.219 1 98.69 373 ILE A N 1
ATOM 2797 C CA . ILE A 1 373 ? -4.414 38.219 13.422 1 98.69 373 ILE A CA 1
ATOM 2798 C C . ILE A 1 373 ? -3.131 38.938 13.062 1 98.69 373 ILE A C 1
ATOM 2800 O O . ILE A 1 373 ? -3.176 40.031 12.5 1 98.69 373 ILE A O 1
ATOM 2804 N N . LEU A 1 374 ? -1.991 38.406 13.406 1 98.62 374 LEU A N 1
ATOM 2805 C CA . LEU A 1 374 ? -0.685 38.938 13.039 1 98.62 374 LEU A CA 1
ATOM 2806 C C . LEU A 1 374 ? 0.015 38 12.039 1 98.62 374 LEU A C 1
ATOM 2808 O O . LEU A 1 374 ? -0.041 36.781 12.172 1 98.62 374 LEU A O 1
ATOM 2812 N N . THR A 1 375 ? 0.663 38.562 11.039 1 98.31 375 THR A N 1
ATOM 2813 C CA . THR A 1 375 ? 1.242 37.719 9.992 1 98.31 375 THR A CA 1
ATOM 2814 C C . THR A 1 375 ? 2.719 38.031 9.789 1 98.31 375 THR A C 1
ATOM 2816 O O . THR A 1 375 ? 3.148 38.312 8.672 1 98.31 375 THR A O 1
ATOM 2819 N N . PRO A 1 376 ? 3.52 37.938 10.75 1 98.06 376 PRO A N 1
ATOM 2820 C CA . PRO A 1 376 ? 4.922 38.312 10.641 1 98.06 376 PRO A CA 1
ATOM 2821 C C . PRO A 1 376 ? 5.766 37.312 9.867 1 98.06 376 PRO A C 1
ATOM 2823 O O . PRO A 1 376 ? 5.535 36.094 9.969 1 98.06 376 PRO A O 1
ATOM 2826 N N . HIS A 1 377 ? 6.691 37.812 9.086 1 96.31 377 HIS A N 1
ATOM 2827 C CA . HIS A 1 377 ? 7.824 37 8.664 1 96.31 377 HIS A CA 1
ATOM 2828 C C . HIS A 1 377 ? 8.891 36.906 9.75 1 96.31 377 HIS A C 1
ATOM 2830 O O . HIS A 1 377 ? 8.75 37.562 10.805 1 96.31 377 HIS A O 1
ATOM 2836 N N . PRO A 1 378 ? 9.938 36.156 9.57 1 96.31 378 PRO A N 1
ATOM 2837 C CA . PRO A 1 378 ? 10.891 35.938 10.664 1 96.31 378 PRO A CA 1
ATOM 2838 C C . PRO A 1 378 ? 11.523 37.219 11.164 1 96.31 378 PRO A C 1
ATOM 2840 O O . PRO A 1 378 ? 11.695 37.406 12.367 1 96.31 378 PRO A O 1
ATOM 2843 N N . GLY A 1 379 ? 11.867 38.094 10.289 1 96.62 379 GLY A N 1
ATOM 2844 C CA . GLY A 1 379 ? 12.391 39.375 10.688 1 96.62 379 GLY A CA 1
ATOM 2845 C C . GLY A 1 379 ? 11.414 40.188 11.523 1 96.62 379 GLY A C 1
ATOM 2846 O O . GLY A 1 379 ? 11.789 40.75 12.555 1 96.62 379 GLY A O 1
ATOM 2847 N N . GLU A 1 380 ? 10.188 40.281 11.094 1 97.31 380 GLU A N 1
ATOM 2848 C CA . GLU A 1 380 ? 9.141 41 11.812 1 97.31 380 GLU A CA 1
ATOM 2849 C C . GLU A 1 380 ? 8.867 40.344 13.164 1 97.31 380 GLU A C 1
ATOM 2851 O O . GLU A 1 380 ? 8.68 41.031 14.172 1 97.31 380 GLU A O 1
ATOM 2856 N N . MET A 1 381 ? 8.891 39.062 13.156 1 97.88 381 MET A N 1
ATOM 2857 C CA . MET A 1 381 ? 8.664 38.344 14.398 1 97.88 381 MET A CA 1
ATOM 2858 C C . MET A 1 381 ? 9.781 38.594 15.398 1 97.88 381 MET A C 1
ATOM 2860 O O . MET A 1 381 ? 9.531 38.719 16.609 1 97.88 381 MET A O 1
ATOM 2864 N N . ALA A 1 382 ? 10.992 38.625 14.859 1 97.75 382 ALA A N 1
ATOM 2865 C CA . ALA A 1 382 ? 12.133 38.969 15.711 1 97.75 382 ALA A CA 1
ATOM 2866 C C . ALA A 1 382 ? 11.945 40.312 16.406 1 97.75 382 ALA A C 1
ATOM 2868 O O . ALA A 1 382 ? 12.203 40.438 17.609 1 97.75 382 ALA A O 1
ATOM 2869 N N . HIS A 1 383 ? 11.43 41.281 15.68 1 97.31 383 HIS A N 1
ATOM 2870 C CA . HIS A 1 383 ? 11.148 42.594 16.219 1 97.31 383 HIS A CA 1
ATOM 2871 C C . HIS A 1 383 ? 10.047 42.531 17.266 1 97.31 383 HIS A C 1
ATOM 2873 O O . HIS A 1 383 ? 10.18 43.156 18.344 1 97.31 383 HIS A O 1
ATOM 2879 N N . LEU A 1 384 ? 9.016 41.812 17 1 97.38 384 LEU A N 1
ATOM 2880 C CA . LEU A 1 384 ? 7.875 41.688 17.891 1 97.38 384 LEU A CA 1
ATOM 2881 C C . LEU A 1 384 ? 8.281 41.031 19.203 1 97.38 384 LEU A C 1
ATOM 2883 O O . LEU A 1 384 ? 7.844 41.406 20.281 1 97.38 384 LEU A O 1
ATOM 2887 N N . ALA A 1 385 ? 9.133 40 19.062 1 96.19 385 ALA A N 1
ATOM 2888 C CA . ALA A 1 385 ? 9.477 39.188 20.203 1 96.19 385 ALA A CA 1
ATOM 2889 C C . ALA A 1 385 ? 10.742 39.688 20.891 1 96.19 385 ALA A C 1
ATOM 2891 O O . ALA A 1 385 ? 11.148 39.156 21.922 1 96.19 385 ALA A O 1
ATOM 2892 N N . GLY A 1 386 ? 11.359 40.656 20.391 1 95.81 386 GLY A N 1
ATOM 2893 C CA . GLY A 1 386 ? 12.586 41.156 20.969 1 95.81 386 GLY A CA 1
ATOM 2894 C C . GLY A 1 386 ? 13.742 40.188 20.875 1 95.81 386 GLY A C 1
ATOM 2895 O O . GLY A 1 386 ? 14.453 39.969 21.859 1 95.81 386 GLY A O 1
ATOM 2896 N N . THR A 1 387 ? 13.891 39.562 19.75 1 96.88 387 THR A N 1
ATOM 2897 C CA . THR A 1 387 ? 14.945 38.562 19.516 1 96.88 387 THR A CA 1
ATOM 2898 C C . THR A 1 387 ? 15.523 38.719 18.109 1 96.88 387 THR A C 1
ATOM 2900 O O . THR A 1 387 ? 15.477 39.781 17.516 1 96.88 387 THR A O 1
ATOM 2903 N N . THR A 1 388 ? 16.234 37.719 17.594 1 96.94 388 THR A N 1
ATOM 2904 C CA . THR A 1 388 ? 16.844 37.781 16.266 1 96.94 388 THR A CA 1
ATOM 2905 C C . THR A 1 388 ? 16.125 36.844 15.297 1 96.94 388 THR A C 1
ATOM 2907 O O . THR A 1 388 ? 15.461 35.906 15.719 1 96.94 388 THR A O 1
ATOM 2910 N N . PRO A 1 389 ? 16.219 37.188 14.07 1 95.81 389 PRO A N 1
ATOM 2911 C CA . PRO A 1 389 ? 15.625 36.281 13.07 1 95.81 389 PRO A CA 1
ATOM 2912 C C . PRO A 1 389 ? 16.156 34.844 13.188 1 95.81 389 PRO A C 1
ATOM 2914 O O . PRO A 1 389 ? 15.422 33.875 12.969 1 95.81 389 PRO A O 1
ATOM 2917 N N . GLY A 1 390 ? 17.406 34.719 13.484 1 94.06 390 GLY A N 1
ATOM 2918 C CA . GLY A 1 390 ? 17.984 33.406 13.695 1 94.06 390 GLY A CA 1
ATOM 2919 C C . GLY A 1 390 ? 17.312 32.625 14.797 1 94.06 390 GLY A C 1
ATOM 2920 O O . GLY A 1 390 ? 17.031 31.438 14.633 1 94.06 390 GLY A O 1
ATOM 2921 N N . GLU A 1 391 ? 17.031 33.281 15.891 1 95.31 391 GLU A N 1
ATOM 2922 C CA . GLU A 1 391 ? 16.344 32.656 17.016 1 95.31 391 GLU A CA 1
ATOM 2923 C C . GLU A 1 391 ? 14.914 32.281 16.656 1 95.31 391 GLU A C 1
ATOM 2925 O O . GLU A 1 391 ? 14.406 31.234 17.062 1 95.31 391 GLU A O 1
ATOM 2930 N N . VAL A 1 392 ? 14.289 33.125 15.891 1 96.25 392 VAL A N 1
ATOM 2931 C CA . VAL A 1 392 ? 12.93 32.844 15.438 1 96.25 392 VAL A CA 1
ATOM 2932 C C . VAL A 1 392 ? 12.906 31.594 14.578 1 96.25 392 VAL A C 1
ATOM 2934 O O . VAL A 1 392 ? 12.062 30.719 14.781 1 96.25 392 VAL A O 1
ATOM 2937 N N . ASN A 1 393 ? 13.844 31.516 13.711 1 94.56 393 ASN A N 1
ATOM 2938 C CA . ASN A 1 393 ? 13.883 30.359 12.805 1 94.56 393 ASN A CA 1
ATOM 2939 C C . ASN A 1 393 ? 14.211 29.078 13.547 1 94.56 393 ASN A C 1
ATOM 2941 O O . ASN A 1 393 ? 13.734 28 13.172 1 94.56 393 ASN A O 1
ATOM 2945 N N . LYS A 1 394 ? 14.914 29.156 14.594 1 92.69 394 LYS A N 1
ATOM 2946 C CA . LYS A 1 394 ? 15.305 28 15.391 1 92.69 394 LYS A CA 1
ATOM 2947 C C . LYS A 1 394 ? 14.156 27.531 16.266 1 92.69 394 LYS A C 1
ATOM 2949 O O . LYS A 1 394 ? 14.031 26.328 16.547 1 92.69 394 LYS A O 1
ATOM 2954 N N . HIS A 1 395 ? 13.383 28.438 16.75 1 95.38 395 HIS A N 1
ATOM 2955 C CA . HIS A 1 395 ? 12.352 28.156 17.734 1 95.38 395 HIS A CA 1
ATOM 2956 C C . HIS A 1 395 ? 10.977 28.578 17.219 1 95.38 395 HIS A C 1
ATOM 2958 O O . HIS A 1 395 ? 10.219 29.234 17.938 1 95.38 395 HIS A O 1
ATOM 2964 N N . ARG A 1 396 ? 10.703 28.188 16.047 1 96.88 396 ARG A N 1
ATOM 2965 C CA . ARG A 1 396 ? 9.5 28.672 15.383 1 96.88 396 ARG A CA 1
ATOM 2966 C C . ARG A 1 396 ? 8.242 28.25 16.141 1 96.88 396 ARG A C 1
ATOM 2968 O O . ARG A 1 396 ? 7.348 29.062 16.375 1 96.88 396 ARG A O 1
ATOM 2975 N N . PHE A 1 397 ? 8.172 26.953 16.594 1 96.5 397 PHE A N 1
ATOM 2976 C CA . PHE A 1 397 ? 6.984 26.438 17.266 1 96.5 397 PHE A CA 1
ATOM 2977 C C . PHE A 1 397 ? 6.828 27.078 18.656 1 96.5 397 PHE A C 1
ATOM 2979 O O . PHE A 1 397 ? 5.785 27.656 18.953 1 96.5 397 PHE A O 1
ATOM 2986 N N . SER A 1 398 ? 7.906 27.016 19.438 1 96 398 SER A N 1
ATOM 2987 C CA . SER A 1 398 ? 7.84 27.5 20.828 1 96 398 SER A CA 1
ATOM 2988 C C . SER A 1 398 ? 7.602 29 20.875 1 96 398 SER A C 1
ATOM 2990 O O . SER A 1 398 ? 6.762 29.469 21.641 1 96 398 SER A O 1
ATOM 2992 N N . LEU A 1 399 ? 8.312 29.734 20.016 1 96.69 399 LEU A N 1
ATOM 2993 C CA . LEU A 1 399 ? 8.195 31.188 20.016 1 96.69 399 LEU A CA 1
ATOM 2994 C C . LEU A 1 399 ? 6.812 31.625 19.547 1 96.69 399 LEU A C 1
ATOM 2996 O O . LEU A 1 399 ? 6.211 32.531 20.141 1 96.69 399 LEU A O 1
ATOM 3000 N N . ALA A 1 400 ? 6.332 31.031 18.516 1 97.38 400 ALA A N 1
ATOM 3001 C CA . ALA A 1 400 ? 4.996 31.344 18.016 1 97.38 400 ALA A CA 1
ATOM 3002 C C . ALA A 1 400 ? 3.934 31.047 19.078 1 97.38 400 ALA A C 1
ATOM 3004 O O . ALA A 1 400 ? 3.027 31.859 19.297 1 97.38 400 ALA A O 1
ATOM 3005 N N . GLY A 1 401 ? 4.051 29.906 19.688 1 96.94 401 GLY A N 1
ATOM 3006 C CA . GLY A 1 401 ? 3.111 29.531 20.734 1 96.94 401 GLY A CA 1
ATOM 3007 C C . GLY A 1 401 ? 3.119 30.484 21.906 1 96.94 401 GLY A C 1
ATOM 3008 O O . GLY A 1 401 ? 2.061 30.922 22.375 1 96.94 401 GLY A O 1
ATOM 3009 N N . GLN A 1 402 ? 4.273 30.828 22.375 1 96.44 402 GLN A N 1
ATOM 3010 C CA . GLN A 1 402 ? 4.426 31.719 23.516 1 96.44 402 GLN A CA 1
ATOM 3011 C C . GLN A 1 402 ? 3.865 33.094 23.203 1 96.44 402 GLN A C 1
ATOM 3013 O O . GLN A 1 402 ? 3.137 33.688 24.016 1 96.44 402 GLN A O 1
ATOM 3018 N N . TYR A 1 403 ? 4.207 33.594 22.062 1 97 403 TYR A N 1
ATOM 3019 C CA . TYR A 1 403 ? 3.777 34.938 21.703 1 97 403 TYR A CA 1
ATOM 3020 C C . TYR A 1 403 ? 2.264 35.031 21.531 1 97 403 TYR A C 1
ATOM 3022 O O . TYR A 1 403 ? 1.624 35.969 22.016 1 97 403 TYR A O 1
ATOM 3030 N N . ALA A 1 404 ? 1.69 34.062 20.844 1 97.38 404 ALA A N 1
ATOM 3031 C CA . ALA A 1 404 ? 0.247 34.031 20.609 1 97.38 404 ALA A CA 1
ATOM 3032 C C . ALA A 1 404 ? -0.51 33.969 21.938 1 97.38 404 ALA A C 1
ATOM 3034 O O . ALA A 1 404 ? -1.492 34.688 22.141 1 97.38 404 ALA A O 1
ATOM 3035 N N . ARG A 1 405 ? -0.028 33.125 22.828 1 96 405 ARG A N 1
ATOM 3036 C CA . ARG A 1 405 ? -0.669 33 24.125 1 96 405 ARG A CA 1
ATOM 3037 C C . ARG A 1 405 ? -0.562 34.281 24.938 1 96 405 ARG A C 1
ATOM 3039 O O . ARG A 1 405 ? -1.529 34.719 25.562 1 96 405 ARG A O 1
ATOM 3046 N N . LYS A 1 406 ? 0.584 34.844 24.891 1 95.12 406 LYS A N 1
ATOM 3047 C CA . LYS A 1 406 ? 0.847 36.062 25.641 1 95.12 406 LYS A CA 1
ATOM 3048 C C . LYS A 1 406 ? -0.038 37.219 25.156 1 95.12 406 LYS A C 1
ATOM 3050 O O . LYS A 1 406 ? -0.549 38 25.969 1 95.12 406 LYS A O 1
ATOM 3055 N N . THR A 1 407 ? -0.234 37.375 23.844 1 95.62 407 THR A N 1
ATOM 3056 C CA . THR A 1 407 ? -0.907 38.531 23.266 1 95.62 407 THR A CA 1
ATOM 3057 C C . THR A 1 407 ? -2.365 38.219 22.953 1 95.62 407 THR A C 1
ATOM 3059 O O . THR A 1 407 ? -3.158 39.094 22.672 1 95.62 407 THR A O 1
ATOM 3062 N N . GLY A 1 408 ? -2.727 36.906 23 1 96.31 408 GLY A N 1
ATOM 3063 C CA . GLY A 1 408 ? -4.086 36.5 22.688 1 96.31 408 GLY A CA 1
ATOM 3064 C C . GLY A 1 408 ? -4.418 36.656 21.203 1 96.31 408 GLY A C 1
ATOM 3065 O O . GLY A 1 408 ? -5.578 36.875 20.859 1 96.31 408 GLY A O 1
ATOM 3066 N N . CYS A 1 409 ? -3.473 36.594 20.391 1 97.62 409 CYS A N 1
ATOM 3067 C CA . CYS A 1 409 ? -3.691 36.812 18.969 1 97.62 409 CYS A CA 1
ATOM 3068 C C . CYS A 1 409 ? -3.615 35.5 18.203 1 97.62 409 CYS A C 1
ATOM 3070 O O . CYS A 1 409 ? -3.166 34.5 18.734 1 97.62 409 CYS A O 1
ATOM 3072 N N . TYR A 1 410 ? -4.203 35.469 17.016 1 98.44 410 TYR A N 1
ATOM 3073 C CA . TYR A 1 410 ? -3.861 34.469 16 1 98.44 410 TYR A CA 1
ATOM 3074 C C . TYR A 1 410 ? -2.568 34.844 15.289 1 98.44 410 TYR A C 1
ATOM 3076 O O . TYR A 1 410 ? -2.471 35.906 14.688 1 98.44 410 TYR A O 1
ATOM 3084 N N . LEU A 1 411 ? -1.621 34 15.375 1 98.5 411 LEU A N 1
ATOM 3085 C CA . LEU A 1 411 ? -0.312 34.312 14.82 1 98.5 411 LEU A CA 1
ATOM 3086 C C . LEU A 1 411 ? -0.015 33.438 13.602 1 98.5 411 LEU A C 1
ATOM 3088 O O . LEU A 1 411 ? -0.047 32.219 13.68 1 98.5 411 LEU A O 1
ATOM 3092 N N . VAL A 1 412 ? 0.207 34.062 12.445 1 98.62 412 VAL A N 1
ATOM 3093 C CA . VAL A 1 412 ? 0.688 33.406 11.242 1 98.62 412 VAL A CA 1
ATOM 3094 C C . VAL A 1 412 ? 2.176 33.688 11.055 1 98.62 412 VAL A C 1
ATOM 3096 O O . VAL A 1 412 ? 2.553 34.75 10.523 1 98.62 412 VAL A O 1
ATOM 3099 N N . LEU A 1 413 ? 3.012 32.812 11.492 1 98.12 413 LEU A N 1
ATOM 3100 C CA . LEU A 1 413 ? 4.449 32.969 11.297 1 98.12 413 LEU A CA 1
ATOM 3101 C C . LEU A 1 413 ? 4.867 32.469 9.922 1 98.12 413 LEU A C 1
ATOM 3103 O O . LEU A 1 413 ? 4.973 31.266 9.688 1 98.12 413 LEU A O 1
ATOM 3107 N N . LYS A 1 414 ? 5.117 33.438 9.086 1 96.19 414 LYS A N 1
ATOM 3108 C CA . LYS A 1 414 ? 5.445 33.125 7.699 1 96.19 414 LYS A CA 1
ATOM 3109 C C . LYS A 1 414 ? 6.844 32.5 7.586 1 96.19 414 LYS A C 1
ATOM 3111 O O . LYS A 1 414 ? 7.691 32.719 8.453 1 96.19 414 LYS A O 1
ATOM 3116 N N . GLY A 1 415 ? 7.055 31.797 6.551 1 90.31 415 GLY A N 1
ATOM 3117 C CA . GLY A 1 415 ? 8.312 31.109 6.262 1 90.31 415 GLY A CA 1
ATOM 3118 C C . GLY A 1 415 ? 8.117 29.75 5.613 1 90.31 415 GLY A C 1
ATOM 3119 O O . GLY A 1 415 ? 7.008 29.391 5.23 1 90.31 415 GLY A O 1
ATOM 3120 N N . ALA A 1 416 ? 9.375 29.125 5.473 1 85.56 416 ALA A N 1
ATOM 3121 C CA . ALA A 1 416 ? 9.242 27.75 5.008 1 85.56 416 ALA A CA 1
ATOM 3122 C C . ALA A 1 416 ? 8.383 26.922 5.969 1 85.56 416 ALA A C 1
ATOM 3124 O O . ALA A 1 416 ? 8.68 26.844 7.16 1 85.56 416 ALA A O 1
ATOM 3125 N N . ASN A 1 417 ? 7.281 26.391 5.59 1 92.88 417 ASN A N 1
ATOM 3126 C CA . ASN A 1 417 ? 6.297 25.688 6.406 1 92.88 417 ASN A CA 1
ATOM 3127 C C . ASN A 1 417 ? 5.637 26.625 7.414 1 92.88 417 ASN A C 1
ATOM 3129 O O . ASN A 1 417 ? 5.867 26.516 8.617 1 92.88 417 ASN A O 1
ATOM 3133 N N . THR A 1 418 ? 4.809 27.484 6.988 1 96.69 418 THR A N 1
ATOM 3134 C CA . THR A 1 418 ? 4.129 28.484 7.801 1 96.69 418 THR A CA 1
ATOM 3135 C C . THR A 1 418 ? 3.441 27.844 9 1 96.69 418 THR A C 1
ATOM 3137 O O . THR A 1 418 ? 2.842 26.766 8.875 1 96.69 418 THR A O 1
ATOM 3140 N N . ILE A 1 419 ? 3.615 28.453 10.172 1 97.5 419 ILE A N 1
ATOM 3141 C CA . ILE A 1 419 ? 2.998 27.953 11.398 1 97.5 419 ILE A CA 1
ATOM 3142 C C . ILE A 1 419 ? 1.914 28.922 11.859 1 97.5 419 ILE A C 1
ATOM 3144 O O . ILE A 1 419 ? 2.18 30.109 12.062 1 97.5 419 ILE A O 1
ATOM 3148 N N . CYS A 1 420 ? 0.708 28.469 11.945 1 98.44 420 CYS A N 1
ATOM 3149 C CA . CYS A 1 420 ? -0.4 29.234 12.508 1 98.44 420 CYS A CA 1
ATOM 3150 C C . CYS A 1 420 ? -0.67 28.828 13.953 1 98.44 420 CYS A C 1
ATOM 3152 O O . CYS A 1 420 ? -0.74 27.641 14.258 1 98.44 420 CYS A O 1
ATOM 3154 N N . THR A 1 421 ? -0.729 29.781 14.773 1 98.06 421 THR A N 1
ATOM 3155 C CA . THR A 1 421 ? -0.966 29.516 16.188 1 98.06 421 THR A CA 1
ATOM 3156 C C . THR A 1 421 ? -2.193 30.281 16.688 1 98.06 421 THR A C 1
ATOM 3158 O O . THR A 1 421 ? -2.346 31.469 16.406 1 98.06 421 THR A O 1
ATOM 3161 N N . THR A 1 422 ? -3.092 29.609 17.422 1 97.88 422 THR A N 1
ATOM 3162 C CA . THR A 1 422 ? -4.27 30.25 18 1 97.88 422 THR A CA 1
ATOM 3163 C C . THR A 1 422 ? -3.924 30.922 19.344 1 97.88 422 THR A C 1
ATOM 3165 O O . THR A 1 422 ? -2.84 30.703 19.875 1 97.88 422 THR A O 1
ATOM 3168 N N . PRO A 1 423 ? -4.883 31.781 19.828 1 96.94 423 PRO A N 1
ATOM 3169 C CA . PRO A 1 423 ? -4.656 32.406 21.125 1 96.94 423 PRO A CA 1
ATOM 3170 C C . PRO A 1 423 ? -4.434 31.422 22.25 1 96.94 423 PRO A C 1
ATOM 3172 O O . PRO A 1 423 ? -3.756 31.719 23.234 1 96.94 423 PRO A O 1
ATOM 3175 N N . GLU A 1 424 ? -4.996 30.188 22.094 1 94.69 424 GLU A N 1
ATOM 3176 C CA . GLU A 1 424 ? -4.875 29.141 23.109 1 94.69 424 GLU A CA 1
ATOM 3177 C C . GLU A 1 424 ? -3.564 28.375 22.953 1 94.69 424 GLU A C 1
ATOM 3179 O O . GLU A 1 424 ? -3.16 27.641 23.859 1 94.69 424 GLU A O 1
ATOM 3184 N N . GLY A 1 425 ? -2.947 28.531 21.844 1 95 425 GLY A N 1
ATOM 3185 C CA . GLY A 1 425 ? -1.655 27.891 21.656 1 95 425 GLY A CA 1
ATOM 3186 C C . GLY A 1 425 ? -1.708 26.719 20.688 1 95 425 GLY A C 1
ATOM 3187 O O . GLY A 1 425 ? -0.684 26.094 20.422 1 95 425 GLY A O 1
ATOM 3188 N N . ASP A 1 426 ? -2.893 26.406 20.109 1 95.06 426 ASP A N 1
ATOM 3189 C CA . ASP A 1 426 ? -2.992 25.344 19.109 1 95.06 426 ASP A CA 1
ATOM 3190 C C . ASP A 1 426 ? -2.279 25.734 17.828 1 95.06 426 ASP A C 1
ATOM 3192 O O . ASP A 1 426 ? -2.367 26.875 17.375 1 95.06 426 ASP A O 1
ATOM 3196 N N . GLN A 1 427 ? -1.562 24.781 17.281 1 97 427 GLN A N 1
ATOM 3197 C CA . GLN A 1 427 ? -0.735 25.141 16.125 1 97 427 GLN A CA 1
ATOM 3198 C C . GLN A 1 427 ? -1.048 24.266 14.922 1 97 427 GLN A C 1
ATOM 3200 O O . GLN A 1 427 ? -1.426 23.109 15.078 1 97 427 GLN A O 1
ATOM 3205 N N . ALA A 1 428 ? -0.969 24.844 13.758 1 97.31 428 ALA A N 1
ATOM 3206 C CA . ALA A 1 428 ? -1.048 24.172 12.469 1 97.31 428 ALA A CA 1
ATOM 3207 C C . ALA A 1 428 ? 0.174 24.484 11.609 1 97.31 428 ALA A C 1
ATOM 3209 O O . ALA A 1 428 ? 0.654 25.625 11.594 1 97.31 428 ALA A O 1
ATOM 3210 N N . VAL A 1 429 ? 0.71 23.484 11.023 1 96.56 429 VAL A N 1
ATOM 3211 C CA . VAL A 1 429 ? 1.837 23.656 10.109 1 96.56 429 VAL A CA 1
ATOM 3212 C C . VAL A 1 429 ? 1.368 23.484 8.664 1 96.56 429 VAL A C 1
ATOM 3214 O O . VAL A 1 429 ? 0.6 22.562 8.367 1 96.56 429 VAL A O 1
ATOM 3217 N N . HIS A 1 430 ? 1.812 24.375 7.801 1 95.94 430 HIS A N 1
ATOM 3218 C CA . HIS A 1 430 ? 1.401 24.359 6.402 1 95.94 430 HIS A CA 1
ATOM 3219 C C . HIS A 1 430 ? 2.572 24.016 5.488 1 95.94 430 HIS A C 1
ATOM 3221 O O . HIS A 1 430 ? 3.602 24.688 5.508 1 95.94 430 HIS A O 1
ATOM 3227 N N . THR A 1 431 ? 2.357 22.953 4.672 1 90.69 431 THR A N 1
ATOM 3228 C CA . THR A 1 431 ? 3.453 22.516 3.816 1 90.69 431 THR A CA 1
ATOM 3229 C C . THR A 1 431 ? 3.197 22.906 2.363 1 90.69 431 THR A C 1
ATOM 3231 O O . THR A 1 431 ? 4.051 22.688 1.5 1 90.69 431 THR A O 1
ATOM 3234 N N . SER A 1 432 ? 2.031 23.469 2.107 1 88.5 432 SER A N 1
ATOM 3235 C CA . SER A 1 432 ? 1.748 23.938 0.755 1 88.5 432 SER A CA 1
ATOM 3236 C C . SER A 1 432 ? 2.627 25.141 0.39 1 88.5 432 SER A C 1
ATOM 3238 O O . SER A 1 432 ? 3.1 25.859 1.27 1 88.5 432 SER A O 1
ATOM 3240 N N . GLY A 1 433 ? 2.857 25.312 -0.916 1 85.69 433 GLY A N 1
ATOM 3241 C CA . GLY A 1 433 ? 3.623 26.438 -1.402 1 85.69 433 GLY A CA 1
ATOM 3242 C C . GLY A 1 433 ? 4.988 26.062 -1.939 1 85.69 433 GLY A C 1
ATOM 3243 O O . GLY A 1 433 ? 5.398 24.906 -1.832 1 85.69 433 GLY A O 1
ATOM 3244 N N . ASN A 1 434 ? 5.637 26.969 -2.586 1 78.94 434 ASN A N 1
ATOM 3245 C CA . ASN A 1 434 ? 6.938 26.766 -3.215 1 78.94 434 ASN A CA 1
ATOM 3246 C C . ASN A 1 434 ? 7.828 28 -3.07 1 78.94 434 ASN A C 1
ATOM 3248 O O . ASN A 1 434 ? 7.438 28.984 -2.438 1 78.94 434 ASN A O 1
ATOM 3252 N N . ALA A 1 435 ? 9.016 27.844 -3.514 1 72.88 435 ALA A N 1
ATOM 3253 C CA . ALA A 1 435 ? 10.039 28.875 -3.342 1 72.88 435 ALA A CA 1
ATOM 3254 C C . ALA A 1 435 ? 9.586 30.203 -3.961 1 72.88 435 ALA A C 1
ATOM 3256 O O . ALA A 1 435 ? 10.109 31.266 -3.613 1 72.88 435 ALA A O 1
ATOM 3257 N N . GLY A 1 436 ? 8.602 30.109 -4.73 1 71.94 436 GLY A N 1
ATOM 3258 C CA . GLY A 1 436 ? 8.07 31.312 -5.359 1 71.94 436 GLY A CA 1
ATOM 3259 C C . GLY A 1 436 ? 7.371 32.219 -4.383 1 71.94 436 GLY A C 1
ATOM 3260 O O . GLY A 1 436 ? 7.199 33.406 -4.66 1 71.94 436 GLY A O 1
ATOM 3261 N N . LEU A 1 437 ? 7.012 31.766 -3.24 1 77.69 437 LEU A N 1
ATOM 3262 C CA . LEU A 1 437 ? 6.312 32.562 -2.234 1 77.69 437 LEU A CA 1
ATOM 3263 C C . LEU A 1 437 ? 7.281 33.5 -1.502 1 77.69 437 LEU A C 1
ATOM 3265 O O . LEU A 1 437 ? 6.859 34.375 -0.766 1 77.69 437 LEU A O 1
ATOM 3269 N N . ALA A 1 438 ? 8.562 33.281 -1.766 1 71.06 438 ALA A N 1
ATOM 3270 C CA . ALA A 1 438 ? 9.57 34.125 -1.138 1 71.06 438 ALA A CA 1
ATOM 3271 C C . ALA A 1 438 ? 9.797 35.406 -1.956 1 71.06 438 ALA A C 1
ATOM 3273 O O . ALA A 1 438 ? 10.758 36.125 -1.715 1 71.06 438 ALA A O 1
ATOM 3274 N N . LYS A 1 439 ? 8.938 35.75 -2.807 1 72 439 LYS A N 1
ATOM 3275 C CA . LYS A 1 439 ? 9.047 36.938 -3.656 1 72 439 LYS A CA 1
ATOM 3276 C C . LYS A 1 439 ? 8.203 38.062 -3.113 1 72 439 LYS A C 1
ATOM 3278 O O . LYS A 1 439 ? 7.27 37.844 -2.334 1 72 439 LYS A O 1
ATOM 3283 N N . GLY A 1 440 ? 8.594 39.25 -3.555 1 73.94 440 GLY A N 1
ATOM 3284 C CA . GLY A 1 440 ? 7.875 40.438 -3.145 1 73.94 440 GLY A CA 1
ATOM 3285 C C . GLY A 1 440 ? 6.402 40.406 -3.494 1 73.94 440 GLY A C 1
ATOM 3286 O O . GLY A 1 440 ? 6.023 39.938 -4.57 1 73.94 440 GLY A O 1
ATOM 3287 N N . GLY A 1 441 ? 5.566 40.719 -2.43 1 84.81 441 GLY A N 1
ATOM 3288 C CA . GLY A 1 441 ? 4.133 40.812 -2.67 1 84.81 441 GLY A CA 1
ATOM 3289 C C . GLY A 1 441 ? 3.365 39.594 -2.213 1 84.81 441 GLY A C 1
ATOM 3290 O O . GLY A 1 441 ? 2.143 39.656 -2.062 1 84.81 441 GLY A O 1
ATOM 3291 N N . SER A 1 442 ? 4.102 38.531 -2.066 1 89.75 442 SER A N 1
ATOM 3292 C CA . SER A 1 442 ? 3.439 37.312 -1.614 1 89.75 442 SER A CA 1
ATOM 3293 C C . SER A 1 442 ? 2.773 37.5 -0.258 1 89.75 442 SER A C 1
ATOM 3295 O O . SER A 1 442 ? 1.682 37 -0.013 1 89.75 442 SER A O 1
ATOM 3297 N N . GLY A 1 443 ? 3.455 38.281 0.535 1 93 443 GLY A N 1
ATOM 3298 C CA . GLY A 1 443 ? 2.883 38.594 1.834 1 93 443 GLY A CA 1
ATOM 3299 C C . GLY A 1 443 ? 1.61 39.406 1.742 1 93 443 GLY A C 1
ATOM 3300 O O . GLY A 1 443 ? 0.655 39.156 2.482 1 93 443 GLY A O 1
ATOM 3301 N N . ASP A 1 444 ? 1.588 40.344 0.834 1 94.12 444 ASP A N 1
ATOM 3302 C CA . ASP A 1 444 ? 0.398 41.156 0.604 1 94.12 444 ASP A CA 1
ATOM 3303 C C . ASP A 1 444 ? -0.768 40.281 0.119 1 94.12 444 ASP A C 1
ATOM 3305 O O . ASP A 1 444 ? -1.912 40.5 0.526 1 94.12 444 ASP A O 1
ATOM 3309 N N . THR A 1 445 ? -0.409 39.406 -0.747 1 94.44 445 THR A N 1
ATOM 3310 C CA . THR A 1 445 ? -1.428 38.469 -1.237 1 94.44 445 THR A CA 1
ATOM 3311 C C . THR A 1 445 ? -2.039 37.688 -0.087 1 94.44 445 THR A C 1
ATOM 3313 O O . THR A 1 445 ? -3.262 37.562 0.004 1 94.44 445 THR A O 1
ATOM 3316 N N . LEU A 1 446 ? -1.157 37.188 0.825 1 96.94 446 LEU A N 1
ATOM 3317 C CA . LEU A 1 446 ? -1.644 36.438 1.968 1 96.94 446 LEU A CA 1
ATOM 3318 C C . LEU A 1 446 ? -2.561 37.281 2.84 1 96.94 446 LEU A C 1
ATOM 3320 O O . LEU A 1 446 ? -3.611 36.812 3.285 1 96.94 446 LEU A O 1
ATOM 3324 N N . THR A 1 447 ? -2.168 38.469 3.059 1 97.31 447 THR A N 1
ATOM 3325 C CA . THR A 1 447 ? -2.986 39.375 3.855 1 97.31 447 THR A CA 1
ATOM 3326 C C . THR A 1 447 ? -4.363 39.562 3.223 1 97.31 447 THR A C 1
ATOM 3328 O O . THR A 1 447 ? -5.379 39.562 3.92 1 97.31 447 THR A O 1
ATOM 3331 N N . GLY A 1 448 ? -4.379 39.75 1.936 1 96.94 448 GLY A N 1
ATOM 3332 C CA . GLY A 1 448 ? -5.637 39.844 1.214 1 96.94 448 GLY A CA 1
ATOM 3333 C C . GLY A 1 448 ? -6.504 38.625 1.333 1 96.94 448 GLY A C 1
ATOM 3334 O O . GLY A 1 448 ? -7.703 38.719 1.593 1 96.94 448 GLY A O 1
ATOM 3335 N N . ILE A 1 449 ? -5.895 37.5 1.115 1 97.31 449 ILE A N 1
ATOM 3336 C CA . ILE A 1 449 ? -6.625 36.219 1.212 1 97.31 449 ILE A CA 1
ATOM 3337 C C . ILE A 1 449 ? -7.199 36.062 2.617 1 97.31 449 ILE A C 1
ATOM 3339 O O . ILE A 1 449 ? -8.359 35.656 2.781 1 97.31 449 ILE A O 1
ATOM 3343 N N . LEU A 1 450 ? -6.391 36.406 3.648 1 98.12 450 LEU A N 1
ATOM 3344 C CA . LEU A 1 450 ? -6.844 36.344 5.035 1 98.12 450 LEU A CA 1
ATOM 3345 C C . LEU A 1 450 ? -8.078 37.219 5.227 1 98.12 450 LEU A C 1
ATOM 3347 O O . LEU A 1 450 ? -9.078 36.781 5.801 1 98.12 450 LEU A O 1
ATOM 3351 N N . LEU A 1 451 ? -7.988 38.438 4.707 1 97.5 451 LEU A N 1
ATOM 3352 C CA . LEU A 1 451 ? -9.094 39.375 4.84 1 97.5 451 LEU A CA 1
ATOM 3353 C C . LEU A 1 451 ? -10.367 38.812 4.203 1 97.5 451 LEU A C 1
ATOM 3355 O O . LEU A 1 451 ? -11.445 38.906 4.781 1 97.5 451 LEU A O 1
ATOM 3359 N N . GLY A 1 452 ? -10.219 38.219 3.092 1 95.5 452 GLY A N 1
ATOM 3360 C CA . GLY A 1 452 ? -11.359 37.656 2.4 1 95.5 452 GLY A CA 1
ATOM 3361 C C . GLY A 1 452 ? -11.93 36.438 3.104 1 95.5 452 GLY A C 1
ATOM 3362 O O . GLY A 1 452 ? -13.148 36.281 3.213 1 95.5 452 GLY A O 1
ATOM 3363 N N . GLN A 1 453 ? -11.086 35.594 3.598 1 95.75 453 GLN A N 1
ATOM 3364 C CA . GLN A 1 453 ? -11.492 34.281 4.125 1 95.75 453 GLN A CA 1
ATOM 3365 C C . GLN A 1 453 ? -12.086 34.406 5.523 1 95.75 453 GLN A C 1
ATOM 3367 O O . GLN A 1 453 ? -13.07 33.75 5.852 1 95.75 453 GLN A O 1
ATOM 3372 N N . VAL A 1 454 ? -11.555 35.281 6.371 1 96.44 454 VAL A N 1
ATOM 3373 C CA . VAL A 1 454 ? -11.938 35.312 7.777 1 96.44 454 VAL A CA 1
ATOM 3374 C C . VAL A 1 454 ? -13.359 35.844 7.906 1 96.44 454 VAL A C 1
ATOM 3376 O O . VAL A 1 454 ? -13.992 35.688 8.953 1 96.44 454 VAL A O 1
ATOM 3379 N N . MET A 1 455 ? -13.891 36.406 6.848 1 93.94 455 MET A N 1
ATOM 3380 C CA . MET A 1 455 ? -15.242 36.969 6.879 1 93.94 455 MET A CA 1
ATOM 3381 C C . MET A 1 455 ? -16.266 35.906 6.449 1 93.94 455 MET A C 1
ATOM 3383 O O . MET A 1 455 ? -17.469 36.156 6.5 1 93.94 455 MET A O 1
ATOM 3387 N N . GLN A 1 456 ? -15.781 34.719 6.098 1 91.12 456 GLN A N 1
ATOM 3388 C CA . GLN A 1 456 ? -16.672 33.75 5.492 1 91.12 456 GLN A CA 1
ATOM 3389 C C . GLN A 1 456 ? -17.312 32.844 6.555 1 91.12 456 GLN A C 1
ATOM 3391 O O . GLN A 1 456 ? -18.312 32.188 6.289 1 91.12 456 GLN A O 1
ATOM 3396 N N . ASP A 1 457 ? -16.688 32.719 7.695 1 91.25 457 ASP A N 1
ATOM 3397 C CA . ASP A 1 457 ? -17.172 31.844 8.758 1 91.25 457 ASP A CA 1
ATOM 3398 C C . ASP A 1 457 ? -16.75 32.344 10.133 1 91.25 457 ASP A C 1
ATOM 3400 O O . ASP A 1 457 ? -15.82 33.156 10.242 1 91.25 457 ASP A O 1
ATOM 3404 N N . GLU A 1 458 ? -17.422 31.891 11.133 1 92.38 458 GLU A N 1
ATOM 3405 C CA . GLU A 1 458 ? -17.172 32.375 12.492 1 92.38 458 GLU A CA 1
ATOM 3406 C C . GLU A 1 458 ? -15.945 31.672 13.094 1 92.38 458 GLU A C 1
ATOM 3408 O O . GLU A 1 458 ? -15.375 32.156 14.07 1 92.38 458 GLU A O 1
ATOM 3413 N N . ASP A 1 459 ? -15.578 30.562 12.594 1 95.75 459 ASP A N 1
ATOM 3414 C CA . ASP A 1 459 ? -14.406 29.859 13.086 1 95.75 459 ASP A CA 1
ATOM 3415 C C . ASP A 1 459 ? -13.117 30.516 12.586 1 95.75 459 ASP A C 1
ATOM 3417 O O . ASP A 1 459 ? -12.531 30.062 11.594 1 95.75 459 ASP A O 1
ATOM 3421 N N . THR A 1 460 ? -12.609 31.5 13.344 1 97.12 460 THR A N 1
ATOM 3422 C CA . THR A 1 460 ? -11.461 32.281 12.938 1 97.12 460 THR A CA 1
ATOM 3423 C C . THR A 1 460 ? -10.227 31.406 12.734 1 97.12 460 THR A C 1
ATOM 3425 O O . THR A 1 460 ? -9.484 31.578 11.766 1 97.12 460 THR A O 1
ATOM 3428 N N . ALA A 1 461 ? -10.07 30.422 13.633 1 97.31 461 ALA A N 1
ATOM 3429 C CA . ALA A 1 461 ? -8.914 29.547 13.547 1 97.31 461 ALA A CA 1
ATOM 3430 C C . ALA A 1 461 ? -8.906 28.781 12.219 1 97.31 461 ALA A C 1
ATOM 3432 O O . ALA A 1 461 ? -7.895 28.75 11.523 1 97.31 461 ALA A O 1
ATOM 3433 N N . ALA A 1 462 ? -10.031 28.203 11.867 1 97.06 462 ALA A N 1
ATOM 3434 C CA . ALA A 1 462 ? -10.148 27.453 10.625 1 97.06 462 ALA A CA 1
ATOM 3435 C C . ALA A 1 462 ? -9.93 28.359 9.414 1 97.06 462 ALA A C 1
ATOM 3437 O O . ALA A 1 462 ? -9.242 27.969 8.461 1 97.06 462 ALA A O 1
ATOM 3438 N N . MET A 1 463 ? -10.477 29.531 9.492 1 96.94 463 MET A N 1
ATOM 3439 C CA . MET A 1 463 ? -10.398 30.438 8.344 1 96.94 463 MET A CA 1
ATOM 3440 C C . MET A 1 463 ? -8.977 30.938 8.141 1 96.94 463 MET A C 1
ATOM 3442 O O . MET A 1 463 ? -8.539 31.125 7.004 1 96.94 463 MET A O 1
ATOM 3446 N N . VAL A 1 464 ? -8.258 31.203 9.219 1 98.25 464 VAL A N 1
ATOM 3447 C CA . VAL A 1 464 ? -6.852 31.609 9.125 1 98.25 464 VAL A CA 1
ATOM 3448 C C . VAL A 1 464 ? -6.047 30.484 8.469 1 98.25 464 VAL A C 1
ATOM 3450 O O . VAL A 1 464 ? -5.293 30.734 7.523 1 98.25 464 VAL A O 1
ATOM 3453 N N . ASN A 1 465 ? -6.266 29.281 8.93 1 98.06 465 ASN A N 1
ATOM 3454 C CA . ASN A 1 465 ? -5.559 28.141 8.367 1 98.06 465 ASN A CA 1
ATOM 3455 C C . ASN A 1 465 ? -5.922 27.906 6.906 1 98.06 465 ASN A C 1
ATOM 3457 O O . ASN A 1 465 ? -5.051 27.641 6.078 1 98.06 465 ASN A O 1
ATOM 3461 N N . ASN A 1 466 ? -7.188 28.016 6.582 1 97.44 466 ASN A N 1
ATOM 3462 C CA . ASN A 1 466 ? -7.637 27.875 5.199 1 97.44 466 ASN A CA 1
ATOM 3463 C C . ASN A 1 466 ? -6.984 28.906 4.285 1 97.44 466 ASN A C 1
ATOM 3465 O O . ASN A 1 466 ? -6.574 28.594 3.17 1 97.44 466 ASN A O 1
ATOM 3469 N N . ALA A 1 467 ? -6.883 30.109 4.785 1 97.75 467 ALA A N 1
ATOM 3470 C CA . ALA A 1 467 ? -6.273 31.188 4 1 97.75 467 ALA A CA 1
ATOM 3471 C C . ALA A 1 467 ? -4.82 30.859 3.676 1 97.75 467 ALA A C 1
ATOM 3473 O O . ALA A 1 467 ? -4.375 31.047 2.539 1 97.75 467 ALA A O 1
ATOM 3474 N N . VAL A 1 468 ? -4.117 30.406 4.664 1 97.69 468 VAL A N 1
ATOM 3475 C CA . VAL A 1 468 ? -2.709 30.078 4.48 1 97.69 468 VAL A CA 1
ATOM 3476 C C . VAL A 1 468 ? -2.572 28.922 3.5 1 97.69 468 VAL A C 1
ATOM 3478 O O . VAL A 1 468 ? -1.714 28.938 2.615 1 97.69 468 VAL A O 1
ATOM 3481 N N . PHE A 1 469 ? -3.398 27.922 3.629 1 97.06 469 PHE A N 1
ATOM 3482 C CA . PHE A 1 469 ? -3.381 26.797 2.705 1 97.06 469 PHE A CA 1
ATOM 3483 C C . PHE A 1 469 ? -3.664 27.266 1.281 1 97.06 469 PHE A C 1
ATOM 3485 O O . PHE A 1 469 ? -2.965 26.875 0.344 1 97.06 469 PHE A O 1
ATOM 3492 N N . LEU A 1 470 ? -4.688 28.078 1.097 1 96.69 470 LEU A N 1
ATOM 3493 C CA . LEU A 1 470 ? -5.07 28.578 -0.22 1 96.69 470 LEU A CA 1
ATOM 3494 C C . LEU A 1 470 ? -3.934 29.375 -0.854 1 96.69 470 LEU A C 1
ATOM 3496 O O . LEU A 1 470 ? -3.688 29.25 -2.059 1 96.69 470 LEU A O 1
ATOM 3500 N N . HIS A 1 471 ? -3.314 30.141 -0.019 1 96.31 471 HIS A N 1
ATOM 3501 C CA . HIS A 1 471 ? -2.166 30.922 -0.473 1 96.31 471 HIS A CA 1
ATOM 3502 C C . HIS A 1 471 ? -1.081 30.016 -1.044 1 96.31 471 HIS A C 1
ATOM 3504 O O . HIS A 1 471 ? -0.611 30.234 -2.164 1 96.31 471 HIS A O 1
ATOM 3510 N N . GLY A 1 472 ? -0.739 29 -0.292 1 94.88 472 GLY A N 1
ATOM 3511 C CA . GLY A 1 472 ? 0.269 28.047 -0.741 1 94.88 472 GLY A CA 1
ATOM 3512 C C . GLY A 1 472 ? -0.17 27.25 -1.945 1 94.88 472 GLY A C 1
ATOM 3513 O O . GLY A 1 472 ? 0.608 27.047 -2.881 1 94.88 472 GLY A O 1
ATOM 3514 N N . HIS A 1 473 ? -1.414 26.766 -1.918 1 94.94 473 HIS A N 1
ATOM 3515 C CA . HIS A 1 473 ? -1.947 25.938 -3.004 1 94.94 473 HIS A CA 1
ATOM 3516 C C . HIS A 1 473 ? -2.027 26.734 -4.301 1 94.94 473 HIS A C 1
ATOM 3518 O O . HIS A 1 473 ? -1.755 26.203 -5.379 1 94.94 473 HIS A O 1
ATOM 3524 N N . ALA A 1 474 ? -2.373 27.984 -4.203 1 93.06 474 ALA A N 1
ATOM 3525 C CA . ALA A 1 474 ? -2.391 28.859 -5.371 1 93.06 474 ALA A CA 1
ATOM 3526 C C . ALA A 1 474 ? -0.998 29 -5.98 1 93.06 474 ALA A C 1
ATOM 3528 O O . ALA A 1 474 ? -0.847 29 -7.203 1 93.06 474 ALA A O 1
ATOM 3529 N N . ALA A 1 475 ? -0.035 29.156 -5.125 1 91.62 475 ALA A N 1
ATOM 3530 C CA . ALA A 1 475 ? 1.345 29.25 -5.594 1 91.62 475 ALA A CA 1
ATOM 3531 C C . ALA A 1 475 ? 1.769 27.969 -6.305 1 91.62 475 ALA A C 1
ATOM 3533 O O . ALA A 1 475 ? 2.439 28.016 -7.336 1 91.62 475 ALA A O 1
ATOM 3534 N N . ASP A 1 476 ? 1.382 26.859 -5.746 1 92.12 476 ASP A N 1
ATOM 3535 C CA . ASP A 1 476 ? 1.683 25.562 -6.363 1 92.12 476 ASP A CA 1
ATOM 3536 C C . ASP A 1 476 ? 1.054 25.469 -7.75 1 92.12 476 ASP A C 1
ATOM 3538 O O . ASP A 1 476 ? 1.696 25 -8.695 1 92.12 476 ASP A O 1
ATOM 3542 N N . LEU A 1 477 ? -0.187 25.828 -7.863 1 89.25 477 LEU A N 1
ATOM 3543 C CA . LEU A 1 477 ? -0.908 25.812 -9.133 1 89.25 477 LEU A CA 1
ATOM 3544 C C . LEU A 1 477 ? -0.237 26.719 -10.156 1 89.25 477 LEU A C 1
ATOM 3546 O O . LEU A 1 477 ? -0.155 26.375 -11.336 1 89.25 477 LEU A O 1
ATOM 3550 N N . ALA A 1 478 ? 0.198 27.859 -9.656 1 86.5 478 ALA A N 1
ATOM 3551 C CA . ALA A 1 478 ? 0.844 28.812 -10.547 1 86.5 478 ALA A CA 1
ATOM 3552 C C . ALA A 1 478 ? 2.109 28.234 -11.164 1 86.5 478 ALA A C 1
ATOM 3554 O O . ALA A 1 478 ? 2.371 28.422 -12.352 1 86.5 478 ALA A O 1
ATOM 3555 N N . VAL A 1 479 ? 2.875 27.578 -10.406 1 83.25 479 VAL A N 1
ATOM 3556 C CA . VAL A 1 479 ? 4.121 26.984 -10.883 1 83.25 479 VAL A CA 1
ATOM 3557 C C . VAL A 1 479 ? 3.82 25.844 -11.844 1 83.25 479 VAL A C 1
ATOM 3559 O O . VAL A 1 479 ? 4.531 25.656 -12.836 1 83.25 479 VAL A O 1
ATOM 3562 N N . GLU A 1 480 ? 2.881 25.016 -11.5 1 81.25 480 GLU A N 1
ATOM 3563 C CA . GLU A 1 480 ? 2.504 23.891 -12.344 1 81.25 480 GLU A CA 1
ATOM 3564 C C . GLU A 1 480 ? 2.068 24.359 -13.727 1 81.25 480 GLU A C 1
ATOM 3566 O O . GLU A 1 480 ? 2.363 23.703 -14.734 1 81.25 480 GLU A O 1
ATOM 3571 N N . GLN A 1 481 ? 1.299 25.25 -13.766 1 72.75 481 GLN A N 1
ATOM 3572 C CA . GLN A 1 481 ? 0.712 25.703 -15.023 1 72.75 481 GLN A CA 1
ATOM 3573 C C . GLN A 1 481 ? 1.67 26.625 -15.781 1 72.75 481 GLN A C 1
ATOM 3575 O O . GLN A 1 481 ? 1.616 26.703 -17.016 1 72.75 481 GLN A O 1
ATOM 3580 N N . GLU A 1 482 ? 2.285 27.422 -15.047 1 64.25 482 GLU A N 1
ATOM 3581 C CA . GLU A 1 482 ? 3.145 28.375 -15.75 1 64.25 482 GLU A CA 1
ATOM 3582 C C . GLU A 1 482 ? 4.531 27.781 -15.992 1 64.25 482 GLU A C 1
ATOM 3584 O O . GLU A 1 482 ? 4.98 26.906 -15.25 1 64.25 482 GLU A O 1
ATOM 3589 N N . GLU A 1 483 ? 5.137 27.812 -17.125 1 53.47 483 GLU A N 1
ATOM 3590 C CA . GLU A 1 483 ? 6.383 27.281 -17.656 1 53.47 483 GLU A CA 1
ATOM 3591 C C . GLU A 1 483 ? 7.543 27.5 -16.688 1 53.47 483 GLU A C 1
ATOM 3593 O O . GLU A 1 483 ? 8.531 26.766 -16.719 1 53.47 483 GLU A O 1
ATOM 3598 N N . THR A 1 484 ? 7.824 28.734 -16.125 1 51.94 484 THR A N 1
ATOM 3599 C CA . THR A 1 484 ? 9.055 28.906 -15.367 1 51.94 484 THR A CA 1
ATOM 3600 C C . THR A 1 484 ? 8.766 29.422 -13.961 1 51.94 484 THR A C 1
ATOM 3602 O O . THR A 1 484 ? 7.848 30.234 -13.773 1 51.94 484 THR A O 1
ATOM 3605 N N . ASP A 1 485 ? 9.141 28.797 -12.914 1 51.5 485 ASP A N 1
ATOM 3606 C CA . ASP A 1 485 ? 9.078 29.188 -11.508 1 51.5 485 ASP A CA 1
ATOM 3607 C C . ASP A 1 485 ? 9.484 30.641 -11.328 1 51.5 485 ASP A C 1
ATOM 3609 O O . ASP A 1 485 ? 9.047 31.297 -10.375 1 51.5 485 ASP A O 1
ATOM 3613 N N . TYR A 1 486 ? 10.305 31.219 -12.211 1 49.28 486 TYR A N 1
ATOM 3614 C CA . TYR A 1 486 ? 10.977 32.5 -12.016 1 49.28 486 TYR A CA 1
ATOM 3615 C C . TYR A 1 486 ? 9.984 33.656 -12.086 1 49.28 486 TYR A C 1
ATOM 3617 O O . TYR A 1 486 ? 10.219 34.719 -11.5 1 49.28 486 TYR A O 1
ATOM 3625 N N . SER A 1 487 ? 8.883 33.469 -12.781 1 51.66 487 SER A N 1
ATOM 3626 C CA . SER A 1 487 ? 8.117 34.656 -13.07 1 51.66 487 SER A CA 1
ATOM 3627 C C . SER A 1 487 ? 6.809 34.688 -12.289 1 51.66 487 SER A C 1
ATOM 3629 O O . SER A 1 487 ? 5.812 35.25 -12.758 1 51.66 487 SER A O 1
ATOM 3631 N N . LEU A 1 488 ? 6.883 34.094 -11.055 1 60.53 488 LEU A N 1
ATOM 3632 C CA . LEU A 1 488 ? 5.582 34.219 -10.398 1 60.53 488 LEU A CA 1
ATOM 3633 C C . LEU A 1 488 ? 5.406 35.625 -9.805 1 60.53 488 LEU A C 1
ATOM 3635 O O . LEU A 1 488 ? 6.031 35.969 -8.797 1 60.53 488 LEU A O 1
ATOM 3639 N N . ARG A 1 489 ? 4.66 36.5 -10.539 1 62.88 489 ARG A N 1
ATOM 3640 C CA . ARG A 1 489 ? 4.258 37.812 -10.031 1 62.88 489 ARG A CA 1
ATOM 3641 C C . ARG A 1 489 ? 3.109 37.688 -9.031 1 62.88 489 ARG A C 1
ATOM 3643 O O . ARG A 1 489 ? 2.229 36.812 -9.195 1 62.88 489 ARG A O 1
ATOM 3650 N N . ALA A 1 490 ? 3.287 38.406 -7.855 1 68.56 490 ALA A N 1
ATOM 3651 C CA . ALA A 1 490 ? 2.303 38.344 -6.777 1 68.56 490 ALA A CA 1
ATOM 3652 C C . ALA A 1 490 ? 0.889 38.562 -7.316 1 68.56 490 ALA A C 1
ATOM 3654 O O . ALA A 1 490 ? -0.058 37.906 -6.855 1 68.56 490 ALA A O 1
ATOM 3655 N N . SER A 1 491 ? 0.712 39.5 -8.18 1 70.12 491 SER A N 1
ATOM 3656 C CA . SER A 1 491 ? -0.597 39.719 -8.781 1 70.12 491 SER A CA 1
ATOM 3657 C C . SER A 1 491 ? -1.105 38.469 -9.5 1 70.12 491 SER A C 1
ATOM 3659 O O . SER A 1 491 ? -2.303 38.188 -9.469 1 70.12 491 SER A O 1
ATOM 3661 N N . LYS A 1 492 ? -0.213 37.781 -10.023 1 79.75 492 LYS A N 1
ATOM 3662 C CA . LYS A 1 492 ? -0.588 36.531 -10.695 1 79.75 492 LYS A CA 1
ATOM 3663 C C . LYS A 1 492 ? -0.977 35.469 -9.68 1 79.75 492 LYS A C 1
ATOM 3665 O O . LYS A 1 492 ? -1.885 34.656 -9.93 1 79.75 492 LYS A O 1
ATOM 3670 N N . LEU A 1 493 ? -0.31 35.531 -8.562 1 86.5 493 LEU A N 1
ATOM 3671 C CA . LEU A 1 493 ? -0.643 34.594 -7.496 1 86.5 493 LEU A CA 1
ATOM 3672 C C . LEU A 1 493 ? -2.104 34.75 -7.082 1 86.5 493 LEU A C 1
ATOM 3674 O O . LEU A 1 493 ? -2.807 33.75 -6.902 1 86.5 493 LEU A O 1
ATOM 3678 N N . ALA A 1 494 ? -2.551 35.969 -6.969 1 89.38 494 ALA A N 1
ATOM 3679 C CA . ALA A 1 494 ? -3.922 36.25 -6.559 1 89.38 494 ALA A CA 1
ATOM 3680 C C . ALA A 1 494 ? -4.926 35.656 -7.551 1 89.38 494 ALA A C 1
ATOM 3682 O O . ALA A 1 494 ? -6.012 35.219 -7.156 1 89.38 494 ALA A O 1
ATOM 3683 N N . SER A 1 495 ? -4.527 35.562 -8.758 1 87.5 495 SER A N 1
ATOM 3684 C CA . SER A 1 495 ? -5.43 35.094 -9.797 1 87.5 495 SER A CA 1
ATOM 3685 C C . SER A 1 495 ? -5.625 33.594 -9.711 1 87.5 495 SER A C 1
ATOM 3687 O O . SER A 1 495 ? -6.566 33.031 -10.297 1 87.5 495 SER A O 1
ATOM 3689 N N . TYR A 1 496 ? -4.77 32.938 -9.023 1 91.88 496 TYR A N 1
ATOM 3690 C CA . TYR A 1 496 ? -4.867 31.5 -8.898 1 91.88 496 TYR A CA 1
ATOM 3691 C C . TYR A 1 496 ? -5.691 31.109 -7.68 1 91.88 496 TYR A C 1
ATOM 3693 O O . TYR A 1 496 ? -6.027 29.938 -7.5 1 91.88 496 TYR A O 1
ATOM 3701 N N . VAL A 1 497 ? -6.086 32.031 -6.891 1 93.19 497 VAL A N 1
ATOM 3702 C CA . VAL A 1 497 ? -6.781 31.766 -5.641 1 93.19 497 VAL A CA 1
ATOM 3703 C C . VAL A 1 497 ? -8.148 31.156 -5.934 1 93.19 497 VAL A C 1
ATOM 3705 O O . VAL A 1 497 ? -8.539 30.172 -5.312 1 93.19 497 VAL A O 1
ATOM 3708 N N . PRO A 1 498 ? -8.875 31.672 -6.938 1 92.06 498 PRO A N 1
ATOM 3709 C CA . PRO A 1 498 ? -10.164 31.062 -7.25 1 92.06 498 PRO A CA 1
ATOM 3710 C C . PRO A 1 498 ? -10.039 29.594 -7.652 1 92.06 498 PRO A C 1
ATOM 3712 O O . PRO A 1 498 ? -10.891 28.766 -7.289 1 92.06 498 PRO A O 1
ATOM 3715 N N . ARG A 1 499 ? -9.039 29.344 -8.398 1 92.38 499 ARG A N 1
ATOM 3716 C CA . ARG A 1 499 ? -8.812 27.953 -8.789 1 92.38 499 ARG A CA 1
ATOM 3717 C C . ARG A 1 499 ? -8.5 27.078 -7.574 1 92.38 499 ARG A C 1
ATOM 3719 O O . ARG A 1 499 ? -8.938 25.938 -7.496 1 92.38 499 ARG A O 1
ATOM 3726 N N . ALA A 1 500 ? -7.691 27.531 -6.664 1 94.62 500 ALA A N 1
ATOM 3727 C CA . ALA A 1 500 ? -7.398 26.812 -5.426 1 94.62 500 ALA A CA 1
ATOM 3728 C C . ALA A 1 500 ? -8.672 26.531 -4.645 1 94.62 500 ALA A C 1
ATOM 3730 O O . ALA A 1 500 ? -8.859 25.422 -4.141 1 94.62 500 ALA A O 1
ATOM 3731 N N . ILE A 1 501 ? -9.531 27.516 -4.598 1 93.75 501 ILE A N 1
ATOM 3732 C CA . ILE A 1 501 ? -10.797 27.375 -3.896 1 93.75 501 ILE A CA 1
ATOM 3733 C C . ILE A 1 501 ? -11.648 26.312 -4.574 1 93.75 501 ILE A C 1
ATOM 3735 O O . ILE A 1 501 ? -12.227 25.453 -3.904 1 93.75 501 ILE A O 1
ATOM 3739 N N . LYS A 1 502 ? -11.664 26.359 -5.832 1 92.5 502 LYS A N 1
ATOM 3740 C CA . LYS A 1 502 ? -12.414 25.359 -6.602 1 92.5 502 LYS A CA 1
ATOM 3741 C C . LYS A 1 502 ? -11.922 23.953 -6.305 1 92.5 502 LYS A C 1
ATOM 3743 O O . LYS A 1 502 ? -12.727 23.031 -6.164 1 92.5 502 LYS A O 1
ATOM 3748 N N . ASN A 1 503 ? -10.648 23.781 -6.285 1 93 503 ASN A N 1
ATOM 3749 C CA . ASN A 1 503 ? -10.062 22.484 -5.969 1 93 503 ASN A CA 1
ATOM 3750 C C . ASN A 1 503 ? -10.531 21.984 -4.605 1 93 503 ASN A C 1
ATOM 3752 O O . ASN A 1 503 ? -10.82 20.797 -4.445 1 93 503 ASN A O 1
ATOM 3756 N N . VAL A 1 504 ? -10.57 22.828 -3.625 1 93.19 504 VAL A N 1
ATOM 3757 C CA . VAL A 1 504 ? -11 22.484 -2.277 1 93.19 504 VAL A CA 1
ATOM 3758 C C . VAL A 1 504 ? -12.469 22.047 -2.301 1 93.19 504 VAL A C 1
ATOM 3760 O O . VAL A 1 504 ? -12.828 21.047 -1.696 1 93.19 504 VAL A O 1
ATOM 3763 N N . GLN A 1 505 ? -13.258 22.781 -3.02 1 90.88 505 GLN A N 1
ATOM 3764 C CA . GLN A 1 505 ? -14.68 22.5 -3.096 1 90.88 505 GLN A CA 1
ATOM 3765 C C . GLN A 1 505 ? -14.938 21.156 -3.789 1 90.88 505 GLN A C 1
ATOM 3767 O O . GLN A 1 505 ? -15.797 20.375 -3.359 1 90.88 505 GLN A O 1
ATOM 3772 N N . LEU A 1 506 ? -14.172 20.969 -4.824 1 88.62 506 LEU A N 1
ATOM 3773 C CA . LEU A 1 506 ? -14.281 19.703 -5.531 1 88.62 506 LEU A CA 1
ATOM 3774 C C . LEU A 1 506 ? -13.883 18.531 -4.629 1 88.62 506 LEU A C 1
ATOM 3776 O O . LEU A 1 506 ? -14.531 17.484 -4.633 1 88.62 506 LEU A O 1
ATOM 3780 N N . PHE A 1 507 ? -12.852 18.672 -3.918 1 87.81 507 PHE A N 1
ATOM 3781 C CA . PHE A 1 507 ? -12.414 17.641 -2.977 1 87.81 507 PHE A CA 1
ATOM 3782 C C . PHE A 1 507 ? -13.477 17.391 -1.915 1 87.81 507 PHE A C 1
ATOM 3784 O O . PHE A 1 507 ? -13.742 16.25 -1.547 1 87.81 507 PHE A O 1
ATOM 3791 N N . GLN A 1 508 ? -14.047 18.406 -1.486 1 85.5 508 GLN A N 1
ATOM 3792 C CA . GLN A 1 508 ? -15.109 18.328 -0.486 1 85.5 508 GLN A CA 1
ATOM 3793 C C . GLN A 1 508 ? -16.297 17.547 -1.009 1 85.5 508 GLN A C 1
ATOM 3795 O O . GLN A 1 508 ? -16.859 16.703 -0.295 1 85.5 508 GLN A O 1
ATOM 3800 N N . GLU A 1 509 ? -16.688 17.734 -2.234 1 80.25 509 GLU A N 1
ATOM 3801 C CA . GLU A 1 509 ? -17.797 17.047 -2.865 1 80.25 509 GLU A CA 1
ATOM 3802 C C . GLU A 1 509 ? -17.5 15.555 -3.039 1 80.25 509 GLU A C 1
ATOM 3804 O O . GLU A 1 509 ? -18.391 14.719 -2.848 1 80.25 509 GLU A O 1
ATOM 3809 N N . ASN A 1 510 ? -16.375 15.242 -3.369 1 75.62 510 ASN A N 1
ATOM 3810 C CA . ASN A 1 510 ? -15.984 13.852 -3.6 1 75.62 510 ASN A CA 1
ATOM 3811 C C . ASN A 1 510 ? -15.961 13.055 -2.301 1 75.62 510 ASN A C 1
ATOM 3813 O O . ASN A 1 510 ? -16.188 11.844 -2.311 1 75.62 510 ASN A O 1
ATOM 3817 N N . ARG A 1 511 ? -15.664 13.664 -1.254 1 73.88 511 ARG A N 1
ATOM 3818 C CA . ARG A 1 511 ? -15.648 13 0.045 1 73.88 511 ARG A CA 1
ATOM 3819 C C . ARG A 1 511 ? -17.062 12.75 0.553 1 73.88 511 ARG A C 1
ATOM 3821 O O . ARG A 1 511 ? -17.297 11.844 1.358 1 73.88 511 ARG A O 1
ATOM 3828 N N . ARG A 1 512 ? -18.062 13.477 0.101 1 64.38 512 ARG A N 1
ATOM 3829 C CA . ARG A 1 512 ? -19.469 13.297 0.492 1 64.38 512 ARG A CA 1
ATOM 3830 C C . ARG A 1 512 ? -20.125 12.203 -0.34 1 64.38 512 ARG A C 1
ATOM 3832 O O . ARG A 1 512 ? -21.094 11.578 0.104 1 64.38 512 ARG A O 1
ATOM 3839 N N . ARG A 1 513 ? -19.594 11.836 -1.497 1 55.22 513 ARG A N 1
ATOM 3840 C CA . ARG A 1 513 ? -20.141 10.766 -2.334 1 55.22 513 ARG A CA 1
ATOM 3841 C C . ARG A 1 513 ? -19.594 9.406 -1.915 1 55.22 513 ARG A C 1
ATOM 3843 O O . ARG A 1 513 ? -20.328 8.414 -1.925 1 55.22 513 ARG A O 1
ATOM 3850 N N . MET B 1 1 ? 3.646 -17.391 -5.605 1 86.81 1 MET B N 1
ATOM 3851 C CA . MET B 1 1 ? 2.756 -17.453 -4.449 1 86.81 1 MET B CA 1
ATOM 3852 C C . MET B 1 1 ? 2.357 -18.891 -4.148 1 86.81 1 MET B C 1
ATOM 3854 O O . MET B 1 1 ? 2.084 -19.672 -5.066 1 86.81 1 MET B O 1
ATOM 3858 N N . ARG B 1 2 ? 2.34 -19.312 -2.928 1 92.56 2 ARG B N 1
ATOM 3859 C CA . ARG B 1 2 ? 2.02 -20.672 -2.514 1 92.56 2 ARG B CA 1
ATOM 3860 C C . ARG B 1 2 ? 0.513 -20.859 -2.359 1 92.56 2 ARG B C 1
ATOM 3862 O O . ARG B 1 2 ? -0.185 -19.953 -1.896 1 92.56 2 ARG B O 1
ATOM 3869 N N . VAL B 1 3 ? 0.039 -21.984 -2.822 1 95.31 3 VAL B N 1
ATOM 3870 C CA . VAL B 1 3 ? -1.336 -22.422 -2.605 1 95.31 3 VAL B CA 1
ATOM 3871 C C . VAL B 1 3 ? -1.359 -23.562 -1.586 1 95.31 3 VAL B C 1
ATOM 3873 O O . VAL B 1 3 ? -0.647 -24.547 -1.741 1 95.31 3 VAL B O 1
ATOM 3876 N N . VAL B 1 4 ? -2.193 -23.422 -0.555 1 95.19 4 VAL B N 1
ATOM 3877 C CA . VAL B 1 4 ? -2.021 -24.328 0.566 1 95.19 4 VAL B CA 1
ATOM 3878 C C . VAL B 1 4 ? -3.379 -24.891 0.985 1 95.19 4 VAL B C 1
ATOM 3880 O O . VAL B 1 4 ? -4.422 -24.312 0.682 1 95.19 4 VAL B O 1
ATOM 3883 N N . THR B 1 5 ? -3.342 -26.062 1.628 1 92.38 5 THR B N 1
ATOM 3884 C CA . THR B 1 5 ? -4.508 -26.594 2.326 1 92.38 5 THR B CA 1
ATOM 3885 C C . THR B 1 5 ? -4.668 -25.922 3.691 1 92.38 5 THR B C 1
ATOM 3887 O O . THR B 1 5 ? -3.756 -25.25 4.168 1 92.38 5 THR B O 1
ATOM 3890 N N . ALA B 1 6 ? -5.867 -26.094 4.277 1 93.12 6 ALA B N 1
ATOM 3891 C CA . ALA B 1 6 ? -6.078 -25.578 5.633 1 93.12 6 ALA B CA 1
ATOM 3892 C C . ALA B 1 6 ? -5.07 -26.188 6.605 1 93.12 6 ALA B C 1
ATOM 3894 O O . ALA B 1 6 ? -4.574 -25.484 7.5 1 93.12 6 ALA B O 1
ATOM 3895 N N . GLU B 1 7 ? -4.777 -27.422 6.406 1 92.38 7 GLU B N 1
ATOM 3896 C CA . GLU B 1 7 ? -3.84 -28.141 7.273 1 92.38 7 GLU B CA 1
ATOM 3897 C C . GLU B 1 7 ? -2.43 -27.562 7.141 1 92.38 7 GLU B C 1
ATOM 3899 O O . GLU B 1 7 ? -1.741 -27.359 8.141 1 92.38 7 GLU B O 1
ATOM 3904 N N . GLN B 1 8 ? -2.002 -27.328 5.941 1 92.62 8 GLN B N 1
ATOM 3905 C CA . GLN B 1 8 ? -0.677 -26.766 5.703 1 92.62 8 GLN B CA 1
ATOM 3906 C C . GLN B 1 8 ? -0.561 -25.359 6.289 1 92.62 8 GLN B C 1
ATOM 3908 O O . GLN B 1 8 ? 0.48 -25 6.844 1 92.62 8 GLN B O 1
ATOM 3913 N N . MET B 1 9 ? -1.608 -24.594 6.129 1 93.81 9 MET B N 1
ATOM 3914 C CA . MET B 1 9 ? -1.618 -23.25 6.699 1 93.81 9 MET B CA 1
ATOM 3915 C C . MET B 1 9 ? -1.516 -23.312 8.219 1 93.81 9 MET B C 1
ATOM 3917 O O . MET B 1 9 ? -0.774 -22.531 8.82 1 93.81 9 MET B O 1
ATOM 3921 N N . ARG B 1 10 ? -2.244 -24.219 8.852 1 93.38 10 ARG B N 1
ATOM 3922 C CA . ARG B 1 10 ? -2.197 -24.406 10.297 1 93.38 10 ARG B CA 1
ATOM 3923 C C . ARG B 1 10 ? -0.8 -24.797 10.758 1 93.38 10 ARG B C 1
ATOM 3925 O O . ARG B 1 10 ? -0.318 -24.328 11.789 1 93.38 10 ARG B O 1
ATOM 3932 N N . GLU B 1 11 ? -0.247 -25.641 9.961 1 94.94 11 GLU B N 1
ATOM 3933 C CA . GLU B 1 11 ? 1.11 -26.078 10.281 1 94.94 11 GLU B CA 1
ATOM 3934 C C . GLU B 1 11 ? 2.098 -24.922 10.18 1 94.94 11 GLU B C 1
ATOM 3936 O O . GLU B 1 11 ? 2.971 -24.766 11.031 1 94.94 11 GLU B O 1
ATOM 3941 N N . ALA B 1 12 ? 1.986 -24.141 9.141 1 94.31 12 ALA B N 1
ATOM 3942 C CA . ALA B 1 12 ? 2.83 -22.953 8.992 1 94.31 12 ALA B CA 1
ATOM 3943 C C . ALA B 1 12 ? 2.672 -22.016 10.188 1 94.31 12 ALA B C 1
ATOM 3945 O O . ALA B 1 12 ? 3.662 -21.5 10.711 1 94.31 12 ALA B O 1
ATOM 3946 N N . ASP B 1 13 ? 1.416 -21.844 10.664 1 94.88 13 ASP B N 1
ATOM 3947 C CA . ASP B 1 13 ? 1.133 -21.016 11.836 1 94.88 13 ASP B CA 1
ATOM 3948 C C . ASP B 1 13 ? 1.809 -21.578 13.086 1 94.88 13 ASP B C 1
ATOM 3950 O O . ASP B 1 13 ? 2.438 -20.828 13.836 1 94.88 13 ASP B O 1
ATOM 3954 N N . ARG B 1 14 ? 1.622 -22.828 13.227 1 95.56 14 ARG B N 1
ATOM 3955 C CA . ARG B 1 14 ? 2.209 -23.484 14.391 1 95.56 14 ARG B CA 1
ATOM 3956 C C . ARG B 1 14 ? 3.725 -23.312 14.414 1 95.56 14 ARG B C 1
ATOM 3958 O O . ARG B 1 14 ? 4.301 -22.953 15.445 1 95.56 14 ARG B O 1
ATOM 3965 N N . LEU B 1 15 ? 4.344 -23.547 13.273 1 96.12 15 LEU B N 1
ATOM 3966 C CA . LEU B 1 15 ? 5.793 -23.422 13.164 1 96.12 15 LEU B CA 1
ATOM 3967 C C . LEU B 1 15 ? 6.238 -21.984 13.438 1 96.12 15 LEU B C 1
ATOM 3969 O O . LEU B 1 15 ? 7.234 -21.766 14.125 1 96.12 15 LEU B O 1
ATOM 3973 N N . ALA B 1 16 ? 5.527 -21 12.93 1 95.94 16 ALA B N 1
ATOM 3974 C CA . ALA B 1 16 ? 5.844 -19.594 13.148 1 95.94 16 ALA B CA 1
ATOM 3975 C C . ALA B 1 16 ? 5.773 -19.234 14.633 1 95.94 16 ALA B C 1
ATOM 3977 O O . ALA B 1 16 ? 6.625 -18.516 15.141 1 95.94 16 ALA B O 1
ATOM 3978 N N . ILE B 1 17 ? 4.793 -19.797 15.32 1 96.19 17 ILE B N 1
ATOM 3979 C CA . ILE B 1 17 ? 4.539 -19.469 16.719 1 96.19 17 ILE B CA 1
ATOM 3980 C C . ILE B 1 17 ? 5.504 -20.234 17.625 1 96.19 17 ILE B C 1
ATOM 3982 O O . ILE B 1 17 ? 6.199 -19.641 18.453 1 96.19 17 ILE B O 1
ATOM 3986 N N . GLU B 1 18 ? 5.582 -21.5 17.391 1 96.38 18 GLU B N 1
ATOM 3987 C CA . GLU B 1 18 ? 6.285 -22.359 18.328 1 96.38 18 GLU B CA 1
ATOM 3988 C C . GLU B 1 18 ? 7.777 -22.406 18.031 1 96.38 18 GLU B C 1
ATOM 3990 O O . GLU B 1 18 ? 8.602 -22.438 18.953 1 96.38 18 GLU B O 1
ATOM 3995 N N . GLU B 1 19 ? 8.141 -22.422 16.797 1 95.31 19 GLU B N 1
ATOM 3996 C CA . GLU B 1 19 ? 9.547 -22.594 16.438 1 95.31 19 GLU B CA 1
ATOM 3997 C C . GLU B 1 19 ? 10.227 -21.234 16.234 1 95.31 19 GLU B C 1
ATOM 3999 O O . GLU B 1 19 ? 11.32 -21 16.766 1 95.31 19 GLU B O 1
ATOM 4004 N N . ILE B 1 20 ? 9.594 -20.391 15.539 1 95.31 20 ILE B N 1
ATOM 4005 C CA . ILE B 1 20 ? 10.188 -19.078 15.273 1 95.31 20 ILE B CA 1
ATOM 4006 C C . ILE B 1 20 ? 9.977 -18.156 16.469 1 95.31 20 ILE B C 1
ATOM 4008 O O . ILE B 1 20 ? 10.812 -17.297 16.75 1 95.31 20 ILE B O 1
ATOM 4012 N N . GLY B 1 21 ? 8.828 -18.328 17.125 1 96.94 21 GLY B N 1
ATOM 4013 C CA . GLY B 1 21 ? 8.562 -17.547 18.328 1 96.94 21 GLY B CA 1
ATOM 4014 C C . GLY B 1 21 ? 7.684 -16.328 18.062 1 96.94 21 GLY B C 1
ATOM 4015 O O . GLY B 1 21 ? 7.613 -15.422 18.891 1 96.94 21 GLY B O 1
ATOM 4016 N N . MET B 1 22 ? 7.051 -16.219 16.953 1 96.75 22 MET B N 1
ATOM 4017 C CA . MET B 1 22 ? 6.117 -15.133 16.688 1 96.75 22 MET B CA 1
ATOM 4018 C C . MET B 1 22 ? 4.867 -15.266 17.547 1 96.75 22 MET B C 1
ATOM 4020 O O . MET B 1 22 ? 4.262 -16.344 17.609 1 96.75 22 MET B O 1
ATOM 4024 N N . LYS B 1 23 ? 4.516 -14.234 18.234 1 97.12 23 LYS B N 1
ATOM 4025 C CA . LYS B 1 23 ? 3.295 -14.25 19.031 1 97.12 23 LYS B CA 1
ATOM 4026 C C . LYS B 1 23 ? 2.059 -14.359 18.141 1 97.12 23 LYS B C 1
ATOM 4028 O O . LYS B 1 23 ? 2.002 -13.75 17.078 1 97.12 23 LYS B O 1
ATOM 4033 N N . GLU B 1 24 ? 1.104 -15.164 18.594 1 96.75 24 GLU B N 1
ATOM 4034 C CA . GLU B 1 24 ? -0.135 -15.336 17.844 1 96.75 24 GLU B CA 1
ATOM 4035 C C . GLU B 1 24 ? -0.838 -14 17.625 1 96.75 24 GLU B C 1
ATOM 4037 O O . GLU B 1 24 ? -1.392 -13.75 16.547 1 96.75 24 GLU B O 1
ATOM 4042 N N . GLU B 1 25 ? -0.803 -13.141 18.688 1 97.69 25 GLU B N 1
ATOM 4043 C CA . GLU B 1 25 ? -1.421 -11.82 18.609 1 97.69 25 GLU B CA 1
ATOM 4044 C C . GLU B 1 25 ? -0.776 -10.977 17.516 1 97.69 25 GLU B C 1
ATOM 4046 O O . GLU B 1 25 ? -1.448 -10.164 16.875 1 97.69 25 GLU B O 1
ATOM 4051 N N . LEU B 1 26 ? 0.534 -11.227 17.359 1 97.56 26 LEU B N 1
ATOM 4052 C CA . LEU B 1 26 ? 1.286 -10.492 16.344 1 97.56 26 LEU B CA 1
ATOM 4053 C C . LEU B 1 26 ? 0.851 -10.898 14.938 1 97.56 26 LEU B C 1
ATOM 4055 O O . LEU B 1 26 ? 0.61 -10.039 14.086 1 97.56 26 LEU B O 1
ATOM 4059 N N . LEU B 1 27 ? 0.683 -12.156 14.68 1 97.06 27 LEU B N 1
ATOM 4060 C CA . LEU B 1 27 ? 0.257 -12.664 13.383 1 97.06 27 LEU B CA 1
ATOM 4061 C C . LEU B 1 27 ? -1.145 -12.172 13.039 1 97.06 27 LEU B C 1
ATOM 4063 O O . LEU B 1 27 ? -1.407 -11.773 11.898 1 97.06 27 LEU B O 1
ATOM 4067 N N . MET B 1 28 ? -2.012 -12.211 14.047 1 97.94 28 MET B N 1
ATOM 4068 C CA . MET B 1 28 ? -3.383 -11.75 13.836 1 97.94 28 MET B CA 1
ATOM 4069 C C . MET B 1 28 ? -3.418 -10.25 13.578 1 97.94 28 MET B C 1
ATOM 4071 O O . MET B 1 28 ? -4.191 -9.781 12.742 1 97.94 28 MET B O 1
ATOM 4075 N N . GLU B 1 29 ? -2.566 -9.477 14.273 1 98.25 29 GLU B N 1
ATOM 4076 C CA . GLU B 1 29 ? -2.426 -8.047 14.031 1 98.25 29 GLU B CA 1
ATOM 4077 C C . GLU B 1 29 ? -1.974 -7.777 12.594 1 98.25 29 GLU B C 1
ATOM 4079 O O . GLU B 1 29 ? -2.557 -6.941 11.906 1 98.25 29 GLU B O 1
ATOM 4084 N N . ASN B 1 30 ? -0.946 -8.484 12.156 1 98.06 30 ASN B N 1
ATOM 4085 C CA . ASN B 1 30 ? -0.454 -8.352 10.789 1 98.06 30 ASN B CA 1
ATOM 4086 C C . ASN B 1 30 ? -1.553 -8.625 9.766 1 98.06 30 ASN B C 1
ATOM 4088 O O . ASN B 1 30 ? -1.711 -7.883 8.797 1 98.06 30 ASN B O 1
ATOM 4092 N N . ALA B 1 31 ? -2.291 -9.688 10.023 1 98.06 31 ALA B N 1
ATOM 4093 C CA . ALA B 1 31 ? -3.363 -10.102 9.125 1 98.06 31 ALA B CA 1
ATOM 4094 C C . ALA B 1 31 ? -4.445 -9.031 9.031 1 98.06 31 ALA B C 1
ATOM 4096 O O . ALA B 1 31 ? -4.82 -8.617 7.93 1 98.06 31 ALA B O 1
ATOM 4097 N N . GLY B 1 32 ? -4.902 -8.586 10.18 1 98.31 32 GLY B N 1
ATOM 4098 C CA . GLY B 1 32 ? -5.961 -7.586 10.211 1 98.31 32 GLY B CA 1
ATOM 4099 C C . GLY B 1 32 ? -5.559 -6.27 9.57 1 98.31 32 GLY B C 1
ATOM 4100 O O . GLY B 1 32 ? -6.332 -5.672 8.82 1 98.31 32 GLY B O 1
ATOM 4101 N N . ARG B 1 33 ? -4.379 -5.805 9.82 1 98.06 33 ARG B N 1
ATOM 4102 C CA . ARG B 1 33 ? -3.916 -4.531 9.273 1 98.06 33 ARG B CA 1
ATOM 4103 C C . ARG B 1 33 ? -3.713 -4.621 7.766 1 98.06 33 ARG B C 1
ATOM 4105 O O . ARG B 1 33 ? -4.055 -3.691 7.031 1 98.06 33 ARG B O 1
ATOM 4112 N N . ALA B 1 34 ? -3.094 -5.75 7.355 1 97.81 34 ALA B N 1
ATOM 4113 C CA . ALA B 1 34 ? -2.92 -5.949 5.918 1 97.81 34 ALA B CA 1
ATOM 4114 C C . ALA B 1 34 ? -4.266 -5.977 5.203 1 97.81 34 ALA B C 1
ATOM 4116 O O . ALA B 1 34 ? -4.422 -5.371 4.141 1 97.81 34 ALA B O 1
ATOM 4117 N N . ALA B 1 35 ? -5.203 -6.641 5.789 1 98.56 35 ALA B N 1
ATOM 4118 C CA . ALA B 1 35 ? -6.543 -6.727 5.207 1 98.56 35 ALA B CA 1
ATOM 4119 C C . ALA B 1 35 ? -7.211 -5.352 5.172 1 98.56 35 ALA B C 1
ATOM 4121 O O . ALA B 1 35 ? -7.812 -4.977 4.168 1 98.56 35 ALA B O 1
ATOM 4122 N N . ALA B 1 36 ? -7.137 -4.621 6.25 1 98.5 36 ALA B N 1
ATOM 4123 C CA . ALA B 1 36 ? -7.723 -3.285 6.32 1 98.5 36 ALA B CA 1
ATOM 4124 C C . ALA B 1 36 ? -7.145 -2.377 5.238 1 98.5 36 ALA B C 1
ATOM 4126 O O . ALA B 1 36 ? -7.883 -1.654 4.566 1 98.5 36 ALA B O 1
ATOM 4127 N N . ALA B 1 37 ? -5.836 -2.41 5.105 1 97.44 37 ALA B N 1
ATOM 4128 C CA . ALA B 1 37 ? -5.18 -1.598 4.086 1 97.44 37 ALA B CA 1
ATOM 4129 C C . ALA B 1 37 ? -5.703 -1.938 2.693 1 97.44 37 ALA B C 1
ATOM 4131 O O . ALA B 1 37 ? -5.961 -1.044 1.885 1 97.44 37 ALA B O 1
ATOM 4132 N N . LYS B 1 38 ? -5.852 -3.225 2.424 1 98.12 38 LYS B N 1
ATOM 4133 C CA . LYS B 1 38 ? -6.352 -3.654 1.121 1 98.12 38 LYS B CA 1
ATOM 4134 C C . LYS B 1 38 ? -7.793 -3.203 0.909 1 98.12 38 LYS B C 1
ATOM 4136 O O . LYS B 1 38 ? -8.164 -2.793 -0.192 1 98.12 38 LYS B O 1
ATOM 4141 N N . ILE B 1 39 ? -8.625 -3.285 1.925 1 98.5 39 ILE B N 1
ATOM 4142 C CA . ILE B 1 39 ? -10.016 -2.863 1.845 1 98.5 39 ILE B CA 1
ATOM 4143 C C . ILE B 1 39 ? -10.086 -1.375 1.511 1 98.5 39 ILE B C 1
ATOM 4145 O O . ILE B 1 39 ? -10.883 -0.96 0.664 1 98.5 39 ILE B O 1
ATOM 4149 N N . ILE B 1 40 ? -9.273 -0.557 2.125 1 96.94 40 ILE B N 1
ATOM 4150 C CA . ILE B 1 40 ? -9.234 0.876 1.857 1 96.94 40 ILE B CA 1
ATOM 4151 C C . ILE B 1 40 ? -8.867 1.119 0.396 1 96.94 40 ILE B C 1
ATOM 4153 O O . ILE B 1 40 ? -9.422 2.008 -0.253 1 96.94 40 ILE B O 1
ATOM 4157 N N . GLU B 1 41 ? -7.898 0.323 -0.089 1 96.19 41 GLU B N 1
ATOM 4158 C CA . GLU B 1 41 ? -7.48 0.431 -1.483 1 96.19 41 GLU B CA 1
ATOM 4159 C C . GLU B 1 41 ? -8.633 0.095 -2.432 1 96.19 41 GLU B C 1
ATOM 4161 O O . GLU B 1 41 ? -8.812 0.761 -3.453 1 96.19 41 GLU B O 1
ATOM 4166 N N . LEU B 1 42 ? -9.398 -0.94 -2.137 1 96.69 42 LEU B N 1
ATOM 4167 C CA . LEU B 1 42 ? -10.469 -1.431 -2.998 1 96.69 42 LEU B CA 1
ATOM 4168 C C . LEU B 1 42 ? -11.648 -0.465 -3.004 1 96.69 42 LEU B C 1
ATOM 4170 O O . LEU B 1 42 ? -12.367 -0.367 -3.998 1 96.69 42 LEU B O 1
ATOM 4174 N N . TYR B 1 43 ? -11.812 0.157 -1.911 1 96.31 43 TYR B N 1
ATOM 4175 C CA . TYR B 1 43 ? -12.961 1.051 -1.771 1 96.31 43 TYR B CA 1
ATOM 4176 C C . TYR B 1 43 ? -12.516 2.445 -1.35 1 96.31 43 TYR B C 1
ATOM 4178 O O . TYR B 1 43 ? -12.781 2.879 -0.226 1 96.31 43 TYR B O 1
ATOM 4186 N N . PRO B 1 44 ? -11.938 3.154 -2.344 1 91.62 44 PRO B N 1
ATOM 4187 C CA . PRO B 1 44 ? -11.484 4.512 -2.031 1 91.62 44 PRO B CA 1
ATOM 4188 C C . PRO B 1 44 ? -12.617 5.422 -1.572 1 91.62 44 PRO B C 1
ATOM 4190 O O . PRO B 1 44 ? -13.703 5.406 -2.156 1 91.62 44 PRO B O 1
ATOM 4193 N N . GLY B 1 45 ? -12.422 6.152 -0.467 1 88 45 GLY B N 1
ATOM 4194 C CA . GLY B 1 45 ? -13.422 7.082 0.039 1 88 45 GLY B CA 1
ATOM 4195 C C . GLY B 1 45 ? -14.406 6.438 1.002 1 88 45 GLY B C 1
ATOM 4196 O O . GLY B 1 45 ? -15.383 7.066 1.412 1 88 45 GLY B O 1
ATOM 4197 N N . LEU B 1 46 ? -14.156 5.145 1.298 1 93.62 46 LEU B N 1
ATOM 4198 C CA . LEU B 1 46 ? -15 4.438 2.252 1 93.62 46 LEU B CA 1
ATOM 4199 C C . LEU B 1 46 ? -15.172 5.25 3.531 1 93.62 46 LEU B C 1
ATOM 4201 O O . LEU B 1 46 ? -14.188 5.723 4.105 1 93.62 46 LEU B O 1
ATOM 4205 N N . GLN B 1 47 ? -16.422 5.398 3.973 1 92.81 47 GLN B N 1
ATOM 4206 C CA . GLN B 1 47 ? -16.703 6.203 5.16 1 92.81 47 GLN B CA 1
ATOM 4207 C C . GLN B 1 47 ? -17.25 5.344 6.293 1 92.81 47 GLN B C 1
ATOM 4209 O O . GLN B 1 47 ? -16.953 5.59 7.465 1 92.81 47 GLN B O 1
ATOM 4214 N N . TYR B 1 48 ? -18.062 4.34 5.887 1 96.62 48 TYR B N 1
ATOM 4215 C CA . TYR B 1 48 ? -18.734 3.496 6.871 1 96.62 48 TYR B CA 1
ATOM 4216 C C . TYR B 1 48 ? -18.594 2.021 6.508 1 96.62 48 TYR B C 1
ATOM 4218 O O . TYR B 1 48 ? -18.812 1.632 5.363 1 96.62 48 TYR B O 1
ATOM 4226 N N . ALA B 1 49 ? -18.203 1.226 7.43 1 98.44 49 ALA B N 1
ATOM 4227 C CA . ALA B 1 49 ? -18.062 -0.213 7.223 1 98.44 49 ALA B CA 1
ATOM 4228 C C . ALA B 1 49 ? -18.688 -1 8.367 1 98.44 49 ALA B C 1
ATOM 4230 O O . ALA B 1 49 ? -18.875 -0.469 9.469 1 98.44 49 ALA B O 1
ATOM 4231 N N . ALA B 1 50 ? -19.109 -2.152 8.109 1 98.75 50 ALA B N 1
ATOM 4232 C CA . ALA B 1 50 ? -19.547 -3.102 9.125 1 98.75 50 ALA B CA 1
ATOM 4233 C C . ALA B 1 50 ? -18.703 -4.379 9.086 1 98.75 50 ALA B C 1
ATOM 4235 O O . ALA B 1 50 ? -18.359 -4.867 8.008 1 98.75 50 ALA B O 1
ATOM 4236 N N . VAL B 1 51 ? -18.344 -4.855 10.234 1 98.75 51 VAL B N 1
ATOM 4237 C CA . VAL B 1 51 ? -17.656 -6.137 10.352 1 98.75 51 VAL B CA 1
ATOM 4238 C C . VAL B 1 51 ? -18.562 -7.148 11.055 1 98.75 51 VAL B C 1
ATOM 4240 O O . VAL B 1 51 ? -19.094 -6.875 12.133 1 98.75 51 VAL B O 1
ATOM 4243 N N . LEU B 1 52 ? -18.828 -8.234 10.398 1 98.62 52 LEU B N 1
ATOM 4244 C CA . LEU B 1 52 ? -19.453 -9.367 11.07 1 98.62 52 LEU B CA 1
ATOM 4245 C C . LEU B 1 52 ? -18.391 -10.344 11.57 1 98.62 52 LEU B C 1
ATOM 4247 O O . LEU B 1 52 ? -17.703 -10.984 10.766 1 98.62 52 LEU B O 1
ATOM 4251 N N . ALA B 1 53 ? -18.312 -10.477 12.883 1 97.81 53 ALA B N 1
ATOM 4252 C CA . ALA B 1 53 ? -17.203 -11.211 13.484 1 97.81 53 ALA B CA 1
ATOM 4253 C C . ALA B 1 53 ? -17.688 -12.516 14.117 1 97.81 53 ALA B C 1
ATOM 4255 O O . ALA B 1 53 ? -18.734 -12.547 14.766 1 97.81 53 ALA B O 1
ATOM 4256 N N . GLY B 1 54 ? -16.969 -13.594 13.859 1 96.19 54 GLY B N 1
ATOM 4257 C CA . GLY B 1 54 ? -17.234 -14.867 14.516 1 96.19 54 GLY B CA 1
ATOM 4258 C C . GLY B 1 54 ? -16.469 -15.047 15.805 1 96.19 54 GLY B C 1
ATOM 4259 O O . GLY B 1 54 ? -15.969 -14.07 16.375 1 96.19 54 GLY B O 1
ATOM 4260 N N . LYS B 1 55 ? -16.375 -16.281 16.297 1 92.81 55 LYS B N 1
ATOM 4261 C CA . LYS B 1 55 ? -15.82 -16.562 17.625 1 92.81 55 LYS B CA 1
ATOM 4262 C C . LYS B 1 55 ? -14.383 -17.062 17.516 1 92.81 55 LYS B C 1
ATOM 4264 O O . LYS B 1 55 ? -13.742 -17.344 18.531 1 92.81 55 LYS B O 1
ATOM 4269 N N . GLY B 1 56 ? -13.922 -17.234 16.328 1 93.25 56 GLY B N 1
ATOM 4270 C CA . GLY B 1 56 ? -12.586 -17.781 16.141 1 93.25 56 GLY B CA 1
ATOM 4271 C C . GLY B 1 56 ? -11.594 -16.75 15.633 1 93.25 56 GLY B C 1
ATOM 4272 O O . GLY B 1 56 ? -11.727 -15.555 15.906 1 93.25 56 GLY B O 1
ATOM 4273 N N . ASN B 1 57 ? -10.555 -17.25 14.953 1 93.56 57 ASN B N 1
ATOM 4274 C CA . ASN B 1 57 ? -9.469 -16.406 14.484 1 93.56 57 ASN B CA 1
ATOM 4275 C C . ASN B 1 57 ? -9.961 -15.375 13.469 1 93.56 57 ASN B C 1
ATOM 4277 O O . ASN B 1 57 ? -9.492 -14.234 13.461 1 93.56 57 ASN B O 1
ATOM 4281 N N . ASN B 1 58 ? -10.906 -15.797 12.641 1 95.81 58 ASN B N 1
ATOM 4282 C CA . ASN B 1 58 ? -11.445 -14.828 11.695 1 95.81 58 ASN B CA 1
ATOM 4283 C C . ASN B 1 58 ? -12.117 -13.656 12.406 1 95.81 58 ASN B C 1
ATOM 4285 O O . ASN B 1 58 ? -12.023 -12.516 11.953 1 95.81 58 ASN B O 1
ATOM 4289 N N . GLY B 1 59 ? -12.836 -14.062 13.492 1 96.69 59 GLY B N 1
ATOM 4290 C CA . GLY B 1 59 ? -13.391 -12.992 14.305 1 96.69 59 GLY B CA 1
ATOM 4291 C C . GLY B 1 59 ? -12.336 -12.039 14.844 1 96.69 59 GLY B C 1
ATOM 4292 O O . GLY B 1 59 ? -12.523 -10.82 14.828 1 96.69 59 GLY B O 1
ATOM 4293 N N . GLY B 1 60 ? -11.266 -12.617 15.344 1 97.69 60 GLY B N 1
ATOM 4294 C CA . GLY B 1 60 ? -10.141 -11.812 15.797 1 97.69 60 GLY B CA 1
ATOM 4295 C C . GLY B 1 60 ? -9.609 -10.875 14.727 1 97.69 60 GLY B C 1
ATOM 4296 O O . GLY B 1 60 ? -9.352 -9.703 14.992 1 97.69 60 GLY B O 1
ATOM 4297 N N . ASP B 1 61 ? -9.461 -11.422 13.508 1 98.25 61 ASP B N 1
ATOM 4298 C CA . ASP B 1 61 ? -9.07 -10.578 12.375 1 98.25 61 ASP B CA 1
ATOM 4299 C C . ASP B 1 61 ? -10.055 -9.43 12.188 1 98.25 61 ASP B C 1
ATOM 4301 O O . ASP B 1 61 ? -9.648 -8.297 11.914 1 98.25 61 ASP B O 1
ATOM 4305 N N . GLY B 1 62 ? -11.297 -9.766 12.367 1 98.56 62 GLY B N 1
ATOM 4306 C CA . GLY B 1 62 ? -12.336 -8.758 12.211 1 98.56 62 GLY B CA 1
ATOM 4307 C C . GLY B 1 62 ? -12.18 -7.586 13.172 1 98.56 62 GLY B C 1
ATOM 4308 O O . GLY B 1 62 ? -12.32 -6.43 12.773 1 98.56 62 GLY B O 1
ATOM 4309 N N . TYR B 1 63 ? -11.883 -7.875 14.453 1 98.38 63 TYR B N 1
ATOM 4310 C CA . TYR B 1 63 ? -11.688 -6.828 15.445 1 98.38 63 TYR B CA 1
ATOM 4311 C C . TYR B 1 63 ? -10.477 -5.969 15.094 1 98.38 63 TYR B C 1
ATOM 4313 O O . TYR B 1 63 ? -10.508 -4.746 15.25 1 98.38 63 TYR B O 1
ATOM 4321 N N . THR B 1 64 ? -9.406 -6.613 14.633 1 98.38 64 THR B N 1
ATOM 4322 C CA . THR B 1 64 ? -8.219 -5.887 14.219 1 98.38 64 THR B CA 1
ATOM 4323 C C . THR B 1 64 ? -8.523 -4.98 13.031 1 98.38 64 THR B C 1
ATOM 4325 O O . THR B 1 64 ? -8.109 -3.818 13.008 1 98.38 64 THR B O 1
ATOM 4328 N N . ILE B 1 65 ? -9.25 -5.535 12.055 1 98.75 65 ILE B N 1
ATOM 4329 C CA . ILE B 1 65 ? -9.625 -4.77 10.867 1 98.75 65 ILE B CA 1
ATOM 4330 C C . ILE B 1 65 ? -10.43 -3.535 11.281 1 98.75 65 ILE B C 1
ATOM 4332 O O . ILE B 1 65 ? -10.125 -2.42 10.852 1 98.75 65 ILE B O 1
ATOM 4336 N N . ALA B 1 66 ? -11.406 -3.711 12.148 1 98.62 66 ALA B N 1
ATOM 4337 C CA . ALA B 1 66 ? -12.266 -2.615 12.594 1 98.62 66 ALA B CA 1
ATOM 4338 C C . ALA B 1 66 ? -11.453 -1.53 13.289 1 98.62 66 ALA B C 1
ATOM 4340 O O . ALA B 1 66 ? -11.602 -0.343 12.984 1 98.62 66 ALA B O 1
ATOM 4341 N N . ARG B 1 67 ? -10.609 -1.938 14.203 1 97.62 67 ARG B N 1
ATOM 4342 C CA . ARG B 1 67 ? -9.773 -0.995 14.938 1 97.62 67 ARG B CA 1
ATOM 4343 C C . ARG B 1 67 ? -8.883 -0.204 13.984 1 97.62 67 ARG B C 1
ATOM 4345 O O . ARG B 1 67 ? -8.727 1.01 14.133 1 97.62 67 ARG B O 1
ATOM 4352 N N . THR B 1 68 ? -8.305 -0.886 13.031 1 97.38 68 THR B N 1
ATOM 4353 C CA . THR B 1 68 ? -7.41 -0.265 12.062 1 97.38 68 THR B CA 1
ATOM 4354 C C . THR B 1 68 ? -8.164 0.734 11.195 1 97.38 68 THR B C 1
ATOM 4356 O O . THR B 1 68 ? -7.707 1.859 10.984 1 97.38 68 THR B O 1
ATOM 4359 N N . LEU B 1 69 ? -9.328 0.318 10.703 1 97.5 69 LEU B N 1
ATOM 4360 C CA . LEU B 1 69 ? -10.148 1.216 9.891 1 97.5 69 LEU B CA 1
ATOM 4361 C C . LEU B 1 69 ? -10.523 2.467 10.68 1 97.5 69 LEU B C 1
ATOM 4363 O O . LEU B 1 69 ? -10.461 3.58 10.148 1 97.5 69 LEU B O 1
ATOM 4367 N N . GLU B 1 70 ? -10.883 2.32 11.953 1 95.69 70 GLU B N 1
ATOM 4368 C CA . GLU B 1 70 ? -11.219 3.449 12.812 1 95.69 70 GLU B CA 1
ATOM 4369 C C . GLU B 1 70 ? -10.047 4.41 12.961 1 95.69 70 GLU B C 1
ATOM 4371 O O . GLU B 1 70 ? -10.227 5.629 12.922 1 95.69 70 GLU B O 1
ATOM 4376 N N . SER B 1 71 ? -8.898 3.818 13.086 1 91.94 71 SER B N 1
ATOM 4377 C CA . SER B 1 71 ? -7.707 4.645 13.227 1 91.94 71 SER B CA 1
ATOM 4378 C C . SER B 1 71 ? -7.43 5.441 11.953 1 91.94 71 SER B C 1
ATOM 4380 O O . SER B 1 71 ? -6.766 6.477 12 1 91.94 71 SER B O 1
ATOM 4382 N N . GLU B 1 72 ? -7.949 4.961 10.852 1 91.19 72 GLU B N 1
ATOM 4383 C CA . GLU B 1 72 ? -7.77 5.633 9.57 1 91.19 72 GLU B CA 1
ATOM 4384 C C . GLU B 1 72 ? -8.938 6.566 9.266 1 91.19 72 GLU B C 1
ATOM 4386 O O . GLU B 1 72 ? -9.047 7.094 8.156 1 91.19 72 GLU B O 1
ATOM 4391 N N . GLY B 1 73 ? -9.836 6.711 10.195 1 89.38 73 GLY B N 1
ATOM 4392 C CA . GLY B 1 73 ? -10.914 7.68 10.078 1 89.38 73 GLY B CA 1
ATOM 4393 C C . GLY B 1 73 ? -12.164 7.105 9.445 1 89.38 73 GLY B C 1
ATOM 4394 O O . GLY B 1 73 ? -13.078 7.848 9.07 1 89.38 73 GLY B O 1
ATOM 4395 N N . ILE B 1 74 ? -12.227 5.812 9.25 1 94.38 74 ILE B N 1
ATOM 4396 C CA . ILE B 1 74 ? -13.406 5.145 8.703 1 94.38 74 ILE B CA 1
ATOM 4397 C C . ILE B 1 74 ? -14.266 4.598 9.844 1 94.38 74 ILE B C 1
ATOM 4399 O O . ILE B 1 74 ? -13.82 3.734 10.602 1 94.38 74 ILE B O 1
ATOM 4403 N N . ARG B 1 75 ? -15.43 5.066 9.945 1 96.31 75 ARG B N 1
ATOM 4404 C CA . ARG B 1 75 ? -16.328 4.59 10.992 1 96.31 75 ARG B CA 1
ATOM 4405 C C . ARG B 1 75 ? -16.703 3.131 10.766 1 96.31 75 ARG B C 1
ATOM 4407 O O . ARG B 1 75 ? -17.203 2.771 9.688 1 96.31 75 ARG B O 1
ATOM 4414 N N . THR B 1 76 ? -16.469 2.277 11.758 1 98.19 76 THR B N 1
ATOM 4415 C CA . THR B 1 76 ? -16.656 0.844 11.57 1 98.19 76 THR B CA 1
ATOM 4416 C C . THR B 1 76 ? -17.422 0.24 12.75 1 98.19 76 THR B C 1
ATOM 4418 O O . THR B 1 76 ? -16.984 0.359 13.891 1 98.19 76 THR B O 1
ATOM 4421 N N . ASP B 1 77 ? -18.547 -0.361 12.461 1 98.25 77 ASP B N 1
ATOM 4422 C CA . ASP B 1 77 ? -19.297 -1.082 13.477 1 98.25 77 ASP B CA 1
ATOM 4423 C C . ASP B 1 77 ? -18.984 -2.576 13.438 1 98.25 77 ASP B C 1
ATOM 4425 O O . ASP B 1 77 ? -18.953 -3.184 12.367 1 98.25 77 ASP B O 1
ATOM 4429 N N . VAL B 1 78 ? -18.75 -3.125 14.617 1 98.44 78 VAL B N 1
ATOM 4430 C CA . VAL B 1 78 ? -18.531 -4.566 14.703 1 98.44 78 VAL B CA 1
ATOM 4431 C C . VAL B 1 78 ? -19.781 -5.242 15.281 1 98.44 78 VAL B C 1
ATOM 4433 O O . VAL B 1 78 ? -20.281 -4.84 16.328 1 98.44 78 VAL B O 1
ATOM 4436 N N . TYR B 1 79 ? -20.281 -6.188 14.523 1 98.31 79 TYR B N 1
ATOM 4437 C CA . TYR B 1 79 ? -21.344 -7.07 14.992 1 98.31 79 TYR B CA 1
ATOM 4438 C C . TYR B 1 79 ? -20.812 -8.477 15.242 1 98.31 79 TYR B C 1
ATOM 4440 O O . TYR B 1 79 ? -20.359 -9.148 14.32 1 98.31 79 TYR B O 1
ATOM 4448 N N . PHE B 1 80 ? -20.828 -8.945 16.484 1 97.06 80 PHE B N 1
ATOM 4449 C CA . PHE B 1 80 ? -20.438 -10.328 16.734 1 97.06 80 PHE B CA 1
ATOM 4450 C C . PHE B 1 80 ? -21.625 -11.266 16.578 1 97.06 80 PHE B C 1
ATOM 4452 O O . PHE B 1 80 ? -22.672 -11.055 17.188 1 97.06 80 PHE B O 1
ATOM 4459 N N . VAL B 1 81 ? -21.516 -12.234 15.695 1 94.88 81 VAL B N 1
ATOM 4460 C CA . VAL B 1 81 ? -22.578 -13.211 15.438 1 94.88 81 VAL B CA 1
ATOM 4461 C C . VAL B 1 81 ? -22.578 -14.273 16.531 1 94.88 81 VAL B C 1
ATOM 4463 O O . VAL B 1 81 ? -23.641 -14.727 16.953 1 94.88 81 VAL B O 1
ATOM 4466 N N . SER B 1 82 ? -21.422 -14.633 16.953 1 86.56 82 SER B N 1
ATOM 4467 C CA . SER B 1 82 ? -21.219 -15.461 18.141 1 86.56 82 SER B CA 1
ATOM 4468 C C . SER B 1 82 ? -19.922 -15.078 18.859 1 86.56 82 SER B C 1
ATOM 4470 O O . SER B 1 82 ? -18.906 -14.797 18.219 1 86.56 82 SER B O 1
ATOM 4472 N N . SER B 1 83 ? -20.047 -14.836 20.109 1 75.25 83 SER B N 1
ATOM 4473 C CA . SER B 1 83 ? -18.844 -14.523 20.875 1 75.25 83 SER B CA 1
ATOM 4474 C C . SER B 1 83 ? -18.562 -15.586 21.922 1 75.25 83 SER B C 1
ATOM 4476 O O . SER B 1 83 ? -17.656 -15.438 22.734 1 75.25 83 SER B O 1
ATOM 4478 N N . ASP B 1 84 ? -19.328 -16.625 21.891 1 80 84 ASP B N 1
ATOM 4479 C CA . ASP B 1 84 ? -19.172 -17.688 22.875 1 80 84 ASP B CA 1
ATOM 4480 C C . ASP B 1 84 ? -17.844 -18.406 22.703 1 80 84 ASP B C 1
ATOM 4482 O O . ASP B 1 84 ? -17.547 -18.938 21.641 1 80 84 ASP B O 1
ATOM 4486 N N . GLY B 1 85 ? -16.969 -18.234 23.719 1 83.44 85 GLY B N 1
ATOM 4487 C CA . GLY B 1 85 ? -15.734 -19.016 23.703 1 83.44 85 GLY B CA 1
ATOM 4488 C C . GLY B 1 85 ? -14.562 -18.266 23.078 1 83.44 85 GLY B C 1
ATOM 4489 O O . GLY B 1 85 ? -13.531 -18.875 22.781 1 83.44 85 GLY B O 1
ATOM 4490 N N . LEU B 1 86 ? -14.758 -17.047 22.859 1 88.94 86 LEU B N 1
ATOM 4491 C CA . LEU B 1 86 ? -13.648 -16.25 22.328 1 88.94 86 LEU B CA 1
ATOM 4492 C C . LEU B 1 86 ? -12.438 -16.344 23.25 1 88.94 86 LEU B C 1
ATOM 4494 O O . LEU B 1 86 ? -12.555 -16.094 24.453 1 88.94 86 LEU B O 1
ATOM 4498 N N . LYS B 1 87 ? -11.281 -16.766 22.75 1 93.56 87 LYS B N 1
ATOM 4499 C CA . LYS B 1 87 ? -10.078 -16.922 23.562 1 93.56 87 LYS B CA 1
ATOM 4500 C C . LYS B 1 87 ? -8.828 -16.578 22.75 1 93.56 87 LYS B C 1
ATOM 4502 O O . LYS B 1 87 ? -8.914 -16.281 21.562 1 93.56 87 LYS B O 1
ATOM 4507 N N . GLY B 1 88 ? -7.766 -16.547 23.453 1 95.75 88 GLY B N 1
ATOM 4508 C CA . GLY B 1 88 ? -6.477 -16.375 22.797 1 95.75 88 GLY B CA 1
ATOM 4509 C C . GLY B 1 88 ? -6.328 -15.023 22.109 1 95.75 88 GLY B C 1
ATOM 4510 O O . GLY B 1 88 ? -6.691 -13.992 22.688 1 95.75 88 GLY B O 1
ATOM 4511 N N . ALA B 1 89 ? -5.734 -15.086 20.938 1 96.94 89 ALA B N 1
ATOM 4512 C CA . ALA B 1 89 ? -5.445 -13.867 20.188 1 96.94 89 ALA B CA 1
ATOM 4513 C C . ALA B 1 89 ? -6.73 -13.133 19.812 1 96.94 89 ALA B C 1
ATOM 4515 O O . ALA B 1 89 ? -6.77 -11.906 19.797 1 96.94 89 ALA B O 1
ATOM 4516 N N . ALA B 1 90 ? -7.789 -13.891 19.516 1 96.81 90 ALA B N 1
ATOM 4517 C CA . ALA B 1 90 ? -9.062 -13.273 19.156 1 96.81 90 ALA B CA 1
ATOM 4518 C C . ALA B 1 90 ? -9.609 -12.438 20.312 1 96.81 90 ALA B C 1
ATOM 4520 O O . ALA B 1 90 ? -10.07 -11.312 20.109 1 96.81 90 ALA B O 1
ATOM 4521 N N . LEU B 1 91 ? -9.562 -13.008 21.516 1 97.5 91 LEU B N 1
ATOM 4522 C CA . LEU B 1 91 ? -10.008 -12.273 22.703 1 97.5 91 LEU B CA 1
ATOM 4523 C C . LEU B 1 91 ? -9.133 -11.047 22.938 1 97.5 91 LEU B C 1
ATOM 4525 O O . LEU B 1 91 ? -9.633 -9.977 23.297 1 97.5 91 LEU B O 1
ATOM 4529 N N . TYR B 1 92 ? -7.871 -11.219 22.812 1 97.88 92 TYR B N 1
ATOM 4530 C CA . TYR B 1 92 ? -6.922 -10.117 22.953 1 97.88 92 TYR B CA 1
ATOM 4531 C C . TYR B 1 92 ? -7.309 -8.953 22.047 1 97.88 92 TYR B C 1
ATOM 4533 O O . TYR B 1 92 ? -7.398 -7.812 22.516 1 97.88 92 TYR B O 1
ATOM 4541 N N . HIS B 1 93 ? -7.582 -9.188 20.781 1 97.94 93 HIS B N 1
ATOM 4542 C CA . HIS B 1 93 ? -7.859 -8.117 19.828 1 97.94 93 HIS B CA 1
ATOM 4543 C C . HIS B 1 93 ? -9.258 -7.543 20.031 1 97.94 93 HIS B C 1
ATOM 4545 O O . HIS B 1 93 ? -9.484 -6.355 19.797 1 97.94 93 HIS B O 1
ATOM 4551 N N . ARG B 1 94 ? -10.234 -8.367 20.484 1 97.44 94 ARG B N 1
ATOM 4552 C CA . ARG B 1 94 ? -11.516 -7.812 20.906 1 97.44 94 ARG B CA 1
ATOM 4553 C C . ARG B 1 94 ? -11.336 -6.816 22.047 1 97.44 94 ARG B C 1
ATOM 4555 O O . ARG B 1 94 ? -11.922 -5.73 22.031 1 97.44 94 ARG B O 1
ATOM 4562 N N . THR B 1 95 ? -10.523 -7.211 23 1 97.44 95 THR B N 1
ATOM 4563 C CA . THR B 1 95 ? -10.25 -6.348 24.156 1 97.44 95 THR B CA 1
ATOM 4564 C C . THR B 1 95 ? -9.609 -5.039 23.703 1 97.44 95 THR B C 1
ATOM 4566 O O . THR B 1 95 ? -9.969 -3.965 24.188 1 97.44 95 THR B O 1
ATOM 4569 N N . LEU B 1 96 ? -8.641 -5.102 22.797 1 97.56 96 LEU B N 1
ATOM 4570 C CA . LEU B 1 96 ? -8.008 -3.902 22.266 1 97.56 96 LEU B CA 1
ATOM 4571 C C . LEU B 1 96 ? -9.039 -2.996 21.609 1 97.56 96 LEU B C 1
ATOM 4573 O O . LEU B 1 96 ? -9 -1.774 21.766 1 97.56 96 LEU B O 1
ATOM 4577 N N . TYR B 1 97 ? -9.922 -3.631 20.828 1 97.31 97 TYR B N 1
ATOM 4578 C CA . TYR B 1 97 ? -10.984 -2.887 20.172 1 97.31 97 TYR B CA 1
ATOM 4579 C C . TYR B 1 97 ? -11.828 -2.125 21.188 1 97.31 97 TYR B C 1
ATOM 4581 O O . TYR B 1 97 ? -12.078 -0.928 21.016 1 97.31 97 TYR B O 1
ATOM 4589 N N . GLU B 1 98 ? -12.195 -2.785 22.219 1 97.19 98 GLU B N 1
ATOM 4590 C CA . GLU B 1 98 ? -13.023 -2.191 23.266 1 97.19 98 GLU B CA 1
ATOM 4591 C C . GLU B 1 98 ? -12.266 -1.102 24.016 1 97.19 98 GLU B C 1
ATOM 4593 O O . GLU B 1 98 ? -12.812 -0.024 24.266 1 97.19 98 GLU B O 1
ATOM 4598 N N . LYS B 1 99 ? -11.07 -1.367 24.328 1 96.5 99 LYS B N 1
ATOM 4599 C CA . LYS B 1 99 ? -10.258 -0.415 25.078 1 96.5 99 LYS B CA 1
ATOM 4600 C C . LYS B 1 99 ? -9.914 0.803 24.219 1 96.5 99 LYS B C 1
ATOM 4602 O O . LYS B 1 99 ? -9.492 1.837 24.734 1 96.5 99 LYS B O 1
ATOM 4607 N N . SER B 1 100 ? -10 0.674 22.938 1 95.5 100 SER B N 1
ATOM 4608 C CA . SER B 1 100 ? -9.789 1.795 22.031 1 95.5 100 SER B CA 1
ATOM 4609 C C . SER B 1 100 ? -11.008 2.705 21.969 1 95.5 100 SER B C 1
ATOM 4611 O O . SER B 1 100 ? -11.016 3.693 21.234 1 95.5 100 SER B O 1
ATOM 4613 N N . GLY B 1 101 ? -12.055 2.379 22.641 1 94.19 101 GLY B N 1
ATOM 4614 C CA . GLY B 1 101 ? -13.203 3.262 22.781 1 94.19 101 GLY B CA 1
ATOM 4615 C C . GLY B 1 101 ? -14.414 2.799 22 1 94.19 101 GLY B C 1
ATOM 4616 O O . GLY B 1 101 ? -15.375 3.551 21.828 1 94.19 101 GLY B O 1
ATOM 4617 N N . PHE B 1 102 ? -14.375 1.554 21.531 1 96.56 102 PHE B N 1
ATOM 4618 C CA . PHE B 1 102 ? -15.461 1.068 20.688 1 96.56 102 PHE B CA 1
ATOM 4619 C C . PHE B 1 102 ? -16.188 -0.09 21.359 1 96.56 102 PHE B C 1
ATOM 4621 O O . PHE B 1 102 ? -15.656 -0.727 22.266 1 96.56 102 PHE B O 1
ATOM 4628 N N . THR B 1 103 ? -17.422 -0.324 20.969 1 97 103 THR B N 1
ATOM 4629 C CA . THR B 1 103 ? -18.234 -1.381 21.578 1 97 103 THR B CA 1
ATOM 4630 C C . THR B 1 103 ? -18.844 -2.268 20.484 1 97 103 THR B C 1
ATOM 4632 O O . THR B 1 103 ? -19.641 -1.805 19.688 1 97 103 THR B O 1
ATOM 4635 N N . PRO B 1 104 ? -18.453 -3.514 20.516 1 96.94 104 PRO B N 1
ATOM 4636 C CA . PRO B 1 104 ? -19.109 -4.426 19.578 1 96.94 104 PRO B CA 1
ATOM 4637 C C . PRO B 1 104 ? -20.578 -4.68 19.938 1 96.94 104 PRO B C 1
ATOM 4639 O O . PRO B 1 104 ? -20.938 -4.648 21.109 1 96.94 104 PRO B O 1
ATOM 4642 N N . ARG B 1 105 ? -21.391 -4.922 18.938 1 96.56 105 ARG B N 1
ATOM 4643 C CA . ARG B 1 105 ? -22.812 -5.203 19.109 1 96.56 105 ARG B CA 1
ATOM 4644 C C . ARG B 1 105 ? -23.141 -6.629 18.688 1 96.56 105 ARG B C 1
ATOM 4646 O O . ARG B 1 105 ? -22.484 -7.188 17.812 1 96.56 105 ARG B O 1
ATOM 4653 N N . GLN B 1 106 ? -24.094 -7.203 19.375 1 96.56 106 GLN B N 1
ATOM 4654 C CA . GLN B 1 106 ? -24.562 -8.508 18.922 1 96.56 106 GLN B CA 1
ATOM 4655 C C . GLN B 1 106 ? -25.344 -8.398 17.609 1 96.56 106 GLN B C 1
ATOM 4657 O O . GLN B 1 106 ? -26.188 -7.516 17.469 1 96.56 106 GLN B O 1
ATOM 4662 N N . PHE B 1 107 ? -25.047 -9.305 16.734 1 97.44 107 PHE B N 1
ATOM 4663 C CA . PHE B 1 107 ? -25.734 -9.312 15.453 1 97.44 107 PHE B CA 1
ATOM 4664 C C . PHE B 1 107 ? -27.188 -9.711 15.617 1 97.44 107 PHE B C 1
ATOM 4666 O O . PHE B 1 107 ? -27.5 -10.703 16.266 1 97.44 107 PHE B O 1
ATOM 4673 N N . ASP B 1 108 ? -28.031 -8.867 15.07 1 96.25 108 ASP B N 1
ATOM 4674 C CA . ASP B 1 108 ? -29.469 -9.117 14.984 1 96.25 108 ASP B CA 1
ATOM 4675 C C . ASP B 1 108 ? -29.969 -8.945 13.555 1 96.25 108 ASP B C 1
ATOM 4677 O O . ASP B 1 108 ? -30.031 -7.82 13.039 1 96.25 108 ASP B O 1
ATOM 4681 N N . PRO B 1 109 ? -30.375 -10.094 12.969 1 95 109 PRO B N 1
ATOM 4682 C CA . PRO B 1 109 ? -30.797 -10.023 11.57 1 95 109 PRO B CA 1
ATOM 4683 C C . PRO B 1 109 ? -31.938 -9.039 11.336 1 95 109 PRO B C 1
ATOM 4685 O O . PRO B 1 109 ? -32.062 -8.469 10.25 1 95 109 PRO B O 1
ATOM 4688 N N . SER B 1 110 ? -32.719 -8.766 12.266 1 93.94 110 SER B N 1
ATOM 4689 C CA . SER B 1 110 ? -33.906 -7.914 12.117 1 93.94 110 SER B CA 1
ATOM 4690 C C . SER B 1 110 ? -33.531 -6.438 12.172 1 93.94 110 SER B C 1
ATOM 4692 O O . SER B 1 110 ? -34.219 -5.59 11.602 1 93.94 110 SER B O 1
ATOM 4694 N N . SER B 1 111 ? -32.406 -6.125 12.75 1 94.38 111 SER B N 1
ATOM 4695 C CA . SER B 1 111 ? -32.062 -4.723 12.953 1 94.38 111 SER B CA 1
ATOM 4696 C C . SER B 1 111 ? -30.859 -4.324 12.102 1 94.38 111 SER B C 1
ATOM 4698 O O . SER B 1 111 ? -30.578 -3.137 11.93 1 94.38 111 SER B O 1
ATOM 4700 N N . PHE B 1 112 ? -30.203 -5.316 11.547 1 96.12 112 PHE B N 1
ATOM 4701 C CA . PHE B 1 112 ? -29.016 -5.016 10.766 1 96.12 112 PHE B CA 1
ATOM 4702 C C . PHE B 1 112 ? -29.375 -4.309 9.469 1 96.12 112 PHE B C 1
ATOM 4704 O O . PHE B 1 112 ? -30.109 -4.859 8.641 1 96.12 112 PHE B O 1
ATOM 4711 N N . GLN B 1 113 ? -28.906 -3.045 9.297 1 95.06 113 GLN B N 1
ATOM 4712 C CA . GLN B 1 113 ? -29.172 -2.254 8.102 1 95.06 113 GLN B CA 1
ATOM 4713 C C . GLN B 1 113 ? -27.984 -2.271 7.152 1 95.06 113 GLN B C 1
ATOM 4715 O O . GLN B 1 113 ? -27.219 -1.307 7.094 1 95.06 113 GLN B O 1
ATOM 4720 N N . ALA B 1 114 ? -27.938 -3.223 6.328 1 95.12 114 ALA B N 1
ATOM 4721 C CA . ALA B 1 114 ? -26.812 -3.461 5.441 1 95.12 114 ALA B CA 1
ATOM 4722 C C . ALA B 1 114 ? -26.578 -2.279 4.504 1 95.12 114 ALA B C 1
ATOM 4724 O O . ALA B 1 114 ? -25.438 -1.939 4.18 1 95.12 114 ALA B O 1
ATOM 4725 N N . ASP B 1 115 ? -27.594 -1.573 4.137 1 93.69 115 ASP B N 1
ATOM 4726 C CA . ASP B 1 115 ? -27.531 -0.532 3.117 1 93.69 115 ASP B CA 1
ATOM 4727 C C . ASP B 1 115 ? -26.953 0.766 3.689 1 93.69 115 ASP B C 1
ATOM 4729 O O . ASP B 1 115 ? -26.656 1.701 2.945 1 93.69 115 ASP B O 1
ATOM 4733 N N . SER B 1 116 ? -26.75 0.772 4.988 1 94.94 116 SER B N 1
ATOM 4734 C CA . SER B 1 116 ? -26.188 1.954 5.641 1 94.94 116 SER B CA 1
ATOM 4735 C C . SER B 1 116 ? -24.672 1.962 5.566 1 94.94 116 SER B C 1
ATOM 4737 O O . SER B 1 116 ? -24.031 2.949 5.934 1 94.94 116 SER B O 1
ATOM 4739 N N . TYR B 1 117 ? -24.125 0.892 5.102 1 97.38 117 TYR B N 1
ATOM 4740 C CA . TYR B 1 117 ? -22.672 0.763 5.066 1 97.38 117 TYR B CA 1
ATOM 4741 C C . TYR B 1 117 ? -22.156 0.781 3.631 1 97.38 117 TYR B C 1
ATOM 4743 O O . TYR B 1 117 ? -22.875 0.433 2.699 1 97.38 117 TYR B O 1
ATOM 4751 N N . GLY B 1 118 ? -20.938 1.237 3.488 1 97.38 118 GLY B N 1
ATOM 4752 C CA . GLY B 1 118 ? -20.297 1.188 2.184 1 97.38 118 GLY B CA 1
ATOM 4753 C C . GLY B 1 118 ? -19.734 -0.182 1.849 1 97.38 118 GLY B C 1
ATOM 4754 O O . GLY B 1 118 ? -19.609 -0.534 0.674 1 97.38 118 GLY B O 1
ATOM 4755 N N . VAL B 1 119 ? -19.359 -0.933 2.865 1 98.5 119 VAL B N 1
ATOM 4756 C CA . VAL B 1 119 ? -18.828 -2.283 2.719 1 98.5 119 VAL B CA 1
ATOM 4757 C C . VAL B 1 119 ? -19.172 -3.113 3.951 1 98.5 119 VAL B C 1
ATOM 4759 O O . VAL B 1 119 ? -19.203 -2.594 5.07 1 98.5 119 VAL B O 1
ATOM 4762 N N . ILE B 1 120 ? -19.484 -4.34 3.746 1 98.88 120 ILE B N 1
ATOM 4763 C CA . ILE B 1 120 ? -19.656 -5.309 4.824 1 98.88 120 ILE B CA 1
ATOM 4764 C C . ILE B 1 120 ? -18.516 -6.32 4.793 1 98.88 120 ILE B C 1
ATOM 4766 O O . ILE B 1 120 ? -18.219 -6.914 3.75 1 98.88 120 ILE B O 1
ATOM 4770 N N . ILE B 1 121 ? -17.844 -6.512 5.922 1 98.88 121 ILE B N 1
ATOM 4771 C CA . ILE B 1 121 ? -16.688 -7.391 6.027 1 98.88 121 ILE B CA 1
ATOM 4772 C C . ILE B 1 121 ? -17.094 -8.695 6.711 1 98.88 121 ILE B C 1
ATOM 4774 O O . ILE B 1 121 ? -17.531 -8.688 7.867 1 98.88 121 ILE B O 1
ATOM 4778 N N . ASP B 1 122 ? -16.984 -9.758 5.965 1 98.75 122 ASP B N 1
ATOM 4779 C CA . ASP B 1 122 ? -17.25 -11.102 6.473 1 98.75 122 ASP B CA 1
ATOM 4780 C C . ASP B 1 122 ? -16.031 -11.672 7.195 1 98.75 122 ASP B C 1
ATOM 4782 O O . ASP B 1 122 ? -15.133 -12.211 6.559 1 98.75 122 ASP B O 1
ATOM 4786 N N . ALA B 1 123 ? -16.031 -11.586 8.461 1 98.38 123 ALA B N 1
ATOM 4787 C CA . ALA B 1 123 ? -15.016 -12.172 9.32 1 98.38 123 ALA B CA 1
ATOM 4788 C C . ALA B 1 123 ? -15.625 -13.195 10.273 1 98.38 123 ALA B C 1
ATOM 4790 O O . ALA B 1 123 ? -15.242 -13.273 11.438 1 98.38 123 ALA B O 1
ATOM 4791 N N . MET B 1 124 ? -16.547 -13.953 9.789 1 97.25 124 MET B N 1
ATOM 4792 C CA . MET B 1 124 ? -17.328 -14.828 10.664 1 97.25 124 MET B CA 1
ATOM 4793 C C . MET B 1 124 ? -16.625 -16.172 10.828 1 97.25 124 MET B C 1
ATOM 4795 O O . MET B 1 124 ? -16.219 -16.547 11.93 1 97.25 124 MET B O 1
ATOM 4799 N N . LEU B 1 125 ? -16.531 -16.875 9.648 1 95.38 125 LEU B N 1
ATOM 4800 C CA . LEU B 1 125 ? -16 -18.219 9.703 1 95.38 125 LEU B CA 1
ATOM 4801 C C . LEU B 1 125 ? -14.789 -18.375 8.789 1 95.38 125 LEU B C 1
ATOM 4803 O O . LEU B 1 125 ? -14.719 -17.734 7.734 1 95.38 125 LEU B O 1
ATOM 4807 N N . GLY B 1 126 ? -13.852 -19.203 9.234 1 92.88 126 GLY B N 1
ATOM 4808 C CA . GLY B 1 126 ? -12.633 -19.438 8.461 1 92.88 126 GLY B CA 1
ATOM 4809 C C . GLY B 1 126 ? -12.547 -20.828 7.871 1 92.88 126 GLY B C 1
ATOM 4810 O O . GLY B 1 126 ? -13.547 -21.375 7.402 1 92.88 126 GLY B O 1
ATOM 4811 N N . THR B 1 127 ? -11.336 -21.406 7.855 1 89 127 THR B N 1
ATOM 4812 C CA . THR B 1 127 ? -11.039 -22.641 7.137 1 89 127 THR B CA 1
ATOM 4813 C C . THR B 1 127 ? -11.461 -23.859 7.957 1 89 127 THR B C 1
ATOM 4815 O O . THR B 1 127 ? -11.352 -25 7.496 1 89 127 THR B O 1
ATOM 4818 N N . GLY B 1 128 ? -12.031 -23.672 9.109 1 81.88 128 GLY B N 1
ATOM 4819 C CA . GLY B 1 128 ? -12.344 -24.797 9.984 1 81.88 128 GLY B CA 1
ATOM 4820 C C . GLY B 1 128 ? -13.719 -25.375 9.75 1 81.88 128 GLY B C 1
ATOM 4821 O O . GLY B 1 128 ? -14.07 -26.406 10.328 1 81.88 128 GLY B O 1
ATOM 4822 N N . ILE B 1 129 ? -14.445 -24.875 8.875 1 79.88 129 ILE B N 1
ATOM 4823 C CA . ILE B 1 129 ? -15.844 -25.266 8.758 1 79.88 129 ILE B CA 1
ATOM 4824 C C . ILE B 1 129 ? -15.992 -26.391 7.742 1 79.88 129 ILE B C 1
ATOM 4826 O O . ILE B 1 129 ? -15.273 -26.438 6.742 1 79.88 129 ILE B O 1
ATOM 4830 N N . LYS B 1 130 ? -16.859 -27.312 8.188 1 82.56 130 LYS B N 1
ATOM 4831 C CA . LYS B 1 130 ? -17.234 -28.391 7.293 1 82.56 130 LYS B CA 1
ATOM 4832 C C . LYS B 1 130 ? -18.75 -28.484 7.141 1 82.56 130 LYS B C 1
ATOM 4834 O O . LYS B 1 130 ? -19.5 -28.375 8.125 1 82.56 130 LYS B O 1
ATOM 4839 N N . GLY B 1 131 ? -19.203 -28.547 5.941 1 88.06 131 GLY B N 1
ATOM 4840 C CA . GLY B 1 131 ? -20.625 -28.734 5.684 1 88.06 131 GLY B CA 1
ATOM 4841 C C . GLY B 1 131 ? -21.406 -27.422 5.703 1 88.06 131 GLY B C 1
ATOM 4842 O O . GLY B 1 131 ? -20.828 -26.359 5.449 1 88.06 131 GLY B O 1
ATOM 4843 N N . GLU B 1 132 ? -22.719 -27.531 5.953 1 93.38 132 GLU B N 1
ATOM 4844 C CA . GLU B 1 132 ? -23.578 -26.359 5.926 1 93.38 132 GLU B CA 1
ATOM 4845 C C . GLU B 1 132 ? -23.312 -25.438 7.117 1 93.38 132 GLU B C 1
ATOM 4847 O O . GLU B 1 132 ? -22.984 -25.922 8.211 1 93.38 132 GLU B O 1
ATOM 4852 N N . VAL B 1 133 ? -23.469 -24.156 6.848 1 94.38 133 VAL B N 1
ATOM 4853 C CA . VAL B 1 133 ? -23.312 -23.172 7.91 1 94.38 133 VAL B CA 1
ATOM 4854 C C . VAL B 1 133 ? -24.453 -23.312 8.906 1 94.38 133 VAL B C 1
ATOM 4856 O O . VAL B 1 133 ? -25.625 -23.406 8.516 1 94.38 133 VAL B O 1
ATOM 4859 N N . LYS B 1 134 ? -24.125 -23.344 10.172 1 92.94 134 LYS B N 1
ATOM 4860 C CA . LYS B 1 134 ? -25.094 -23.578 11.227 1 92.94 134 LYS B CA 1
ATOM 4861 C C . LYS B 1 134 ? -25.5 -22.266 11.898 1 92.94 134 LYS B C 1
ATOM 4863 O O . LYS B 1 134 ? -24.812 -21.25 11.75 1 92.94 134 LYS B O 1
ATOM 4868 N N . PRO B 1 135 ? -26.688 -22.25 12.617 1 92.06 135 PRO B N 1
ATOM 4869 C CA . PRO B 1 135 ? -27.031 -21.062 13.406 1 92.06 135 PRO B CA 1
ATOM 4870 C C . PRO B 1 135 ? -25.969 -20.703 14.438 1 92.06 135 PRO B C 1
ATOM 4872 O O . PRO B 1 135 ? -25.344 -21.594 15.016 1 92.06 135 PRO B O 1
ATOM 4875 N N . PRO B 1 136 ? -25.859 -19.484 14.711 1 93.69 136 PRO B N 1
ATOM 4876 C CA . PRO B 1 136 ? -26.594 -18.328 14.195 1 93.69 136 PRO B CA 1
ATOM 4877 C C . PRO B 1 136 ? -26 -17.766 12.906 1 93.69 136 PRO B C 1
ATOM 4879 O O . PRO B 1 136 ? -26.484 -16.781 12.375 1 93.69 136 PRO B O 1
ATOM 4882 N N . PHE B 1 137 ? -24.984 -18.391 12.367 1 95.81 137 PHE B N 1
ATOM 4883 C CA . PHE B 1 137 ? -24.25 -17.859 11.227 1 95.81 137 PHE B CA 1
ATOM 4884 C C . PHE B 1 137 ? -25.078 -17.969 9.953 1 95.81 137 PHE B C 1
ATOM 4886 O O . PHE B 1 137 ? -24.953 -17.125 9.055 1 95.81 137 PHE B O 1
ATOM 4893 N N . ASP B 1 138 ? -25.938 -18.969 9.875 1 95.25 138 ASP B N 1
ATOM 4894 C CA . ASP B 1 138 ? -26.781 -19.156 8.703 1 95.25 138 ASP B CA 1
ATOM 4895 C C . ASP B 1 138 ? -27.703 -17.953 8.5 1 95.25 138 ASP B C 1
ATOM 4897 O O . ASP B 1 138 ? -27.969 -17.562 7.359 1 95.25 138 ASP B O 1
ATOM 4901 N N . LYS B 1 139 ? -28.203 -17.328 9.594 1 95.5 139 LYS B N 1
ATOM 4902 C CA . LYS B 1 139 ? -29.062 -16.141 9.508 1 95.5 139 LYS B CA 1
ATOM 4903 C C . LYS B 1 139 ? -28.297 -14.945 8.953 1 95.5 139 LYS B C 1
ATOM 4905 O O . LYS B 1 139 ? -28.828 -14.156 8.18 1 95.5 139 LYS B O 1
ATOM 4910 N N . ALA B 1 140 ? -27.062 -14.852 9.391 1 96.88 140 ALA B N 1
ATOM 4911 C CA . ALA B 1 140 ? -26.219 -13.781 8.867 1 96.88 140 ALA B CA 1
ATOM 4912 C C . ALA B 1 140 ? -26 -13.945 7.367 1 96.88 140 ALA B C 1
ATOM 4914 O O . ALA B 1 140 ? -26.078 -12.969 6.617 1 96.88 140 ALA B O 1
ATOM 4915 N N . VAL B 1 141 ? -25.766 -15.164 6.945 1 97.06 141 VAL B N 1
ATOM 4916 C CA . VAL B 1 141 ? -25.547 -15.453 5.531 1 97.06 141 VAL B CA 1
ATOM 4917 C C . VAL B 1 141 ? -26.797 -15.062 4.73 1 97.06 141 VAL B C 1
ATOM 4919 O O . VAL B 1 141 ? -26.688 -14.484 3.648 1 97.06 141 VAL B O 1
ATOM 4922 N N . GLN B 1 142 ? -27.922 -15.328 5.277 1 95.94 142 GLN B N 1
ATOM 4923 C CA . GLN B 1 142 ? -29.172 -15.008 4.613 1 95.94 142 GLN B CA 1
ATOM 4924 C C . GLN B 1 142 ? -29.328 -13.5 4.441 1 95.94 142 GLN B C 1
ATOM 4926 O O . GLN B 1 142 ? -29.734 -13.031 3.375 1 95.94 142 GLN B O 1
ATOM 4931 N N . VAL B 1 143 ? -29.016 -12.789 5.434 1 96.12 143 VAL B N 1
ATOM 4932 C CA . VAL B 1 143 ? -29.109 -11.336 5.395 1 96.12 143 VAL B CA 1
ATOM 4933 C C . VAL B 1 143 ? -28.156 -10.781 4.34 1 96.12 143 VAL B C 1
ATOM 4935 O O . VAL B 1 143 ? -28.531 -9.914 3.549 1 96.12 143 VAL B O 1
ATOM 4938 N N . LEU B 1 144 ? -26.922 -11.297 4.316 1 97.06 144 LEU B N 1
ATOM 4939 C CA . LEU B 1 144 ? -25.906 -10.836 3.379 1 97.06 144 LEU B CA 1
ATOM 4940 C C . LEU B 1 144 ? -26.312 -11.148 1.942 1 97.06 144 LEU B C 1
ATOM 4942 O O . LEU B 1 144 ? -25.953 -10.422 1.018 1 97.06 144 LEU B O 1
ATOM 4946 N N . GLY B 1 145 ? -27.062 -12.227 1.782 1 95.69 145 GLY B N 1
ATOM 4947 C CA . GLY B 1 145 ? -27.5 -12.633 0.457 1 95.69 145 GLY B CA 1
ATOM 4948 C C . GLY B 1 145 ? -28.531 -11.703 -0.149 1 95.69 145 GLY B C 1
ATOM 4949 O O . GLY B 1 145 ? -28.781 -11.734 -1.357 1 95.69 145 GLY B O 1
ATOM 4950 N N . LYS B 1 146 ? -29.094 -10.758 0.601 1 94.75 146 LYS B N 1
ATOM 4951 C CA . LYS B 1 146 ? -30.188 -9.914 0.158 1 94.75 146 LYS B CA 1
ATOM 4952 C C . LYS B 1 146 ? -29.734 -8.477 -0.044 1 94.75 146 LYS B C 1
ATOM 4954 O O . LYS B 1 146 ? -30.531 -7.625 -0.467 1 94.75 146 LYS B O 1
ATOM 4959 N N . THR B 1 147 ? -28.562 -8.172 0.216 1 95.94 147 THR B N 1
ATOM 4960 C CA . THR B 1 147 ? -28.125 -6.785 0.15 1 95.94 147 THR B CA 1
ATOM 4961 C C . THR B 1 147 ? -27.344 -6.523 -1.138 1 95.94 147 THR B C 1
ATOM 4963 O O . THR B 1 147 ? -26.75 -7.441 -1.706 1 95.94 147 THR B O 1
ATOM 4966 N N . ASP B 1 148 ? -27.344 -5.281 -1.528 1 95.88 148 ASP B N 1
ATOM 4967 C CA . ASP B 1 148 ? -26.516 -4.852 -2.656 1 95.88 148 ASP B CA 1
ATOM 4968 C C . ASP B 1 148 ? -25.219 -4.223 -2.176 1 95.88 148 ASP B C 1
ATOM 4970 O O . ASP B 1 148 ? -24.344 -3.881 -2.984 1 95.88 148 ASP B O 1
ATOM 4974 N N . THR B 1 149 ? -25.094 -4.078 -0.836 1 97.62 149 THR B N 1
ATOM 4975 C CA . THR B 1 149 ? -23.844 -3.564 -0.288 1 97.62 149 THR B CA 1
ATOM 4976 C C . THR B 1 149 ? -22.688 -4.527 -0.57 1 97.62 149 THR B C 1
ATOM 4978 O O . THR B 1 149 ? -22.828 -5.738 -0.39 1 97.62 149 THR B O 1
ATOM 4981 N N . PRO B 1 150 ? -21.578 -4.039 -1.072 1 98.5 150 PRO B N 1
ATOM 4982 C CA . PRO B 1 150 ? -20.438 -4.926 -1.344 1 98.5 150 PRO B CA 1
ATOM 4983 C C . PRO B 1 150 ? -20 -5.707 -0.111 1 98.5 150 PRO B C 1
ATOM 4985 O O . PRO B 1 150 ? -20 -5.172 1 1 98.5 150 PRO B O 1
ATOM 4988 N N . ILE B 1 151 ? -19.703 -6.977 -0.317 1 98.81 151 ILE B N 1
ATOM 4989 C CA . ILE B 1 151 ? -19.25 -7.859 0.751 1 98.81 151 ILE B CA 1
ATOM 4990 C C . ILE B 1 151 ? -17.781 -8.25 0.504 1 98.81 151 ILE B C 1
ATOM 4992 O O . ILE B 1 151 ? -17.438 -8.719 -0.581 1 98.81 151 ILE B O 1
ATOM 4996 N N . VAL B 1 152 ? -16.906 -8.031 1.471 1 98.88 152 VAL B N 1
ATOM 4997 C CA . VAL B 1 152 ? -15.516 -8.461 1.417 1 98.88 152 VAL B CA 1
ATOM 4998 C C . VAL B 1 152 ? -15.273 -9.555 2.453 1 98.88 152 VAL B C 1
ATOM 5000 O O . VAL B 1 152 ? -15.469 -9.336 3.652 1 98.88 152 VAL B O 1
ATOM 5003 N N . ALA B 1 153 ? -14.883 -10.695 2.006 1 98.88 153 ALA B N 1
ATOM 5004 C CA . ALA B 1 153 ? -14.555 -11.781 2.922 1 98.88 153 ALA B CA 1
ATOM 5005 C C . ALA B 1 153 ? -13.094 -11.727 3.342 1 98.88 153 ALA B C 1
ATOM 5007 O O . ALA B 1 153 ? -12.227 -11.359 2.543 1 98.88 153 ALA B O 1
ATOM 5008 N N . VAL B 1 154 ? -12.875 -12.117 4.617 1 98.56 154 VAL B N 1
ATOM 5009 C CA . VAL B 1 154 ? -11.516 -12.172 5.141 1 98.56 154 VAL B CA 1
ATOM 5010 C C . VAL B 1 154 ? -10.992 -13.609 5.09 1 98.56 154 VAL B C 1
ATOM 5012 O O . VAL B 1 154 ? -11.578 -14.508 5.691 1 98.56 154 VAL B O 1
ATOM 5015 N N . ASP B 1 155 ? -9.914 -13.805 4.375 1 98 155 ASP B N 1
ATOM 5016 C CA . ASP B 1 155 ? -9.188 -15.055 4.184 1 98 155 ASP B CA 1
ATOM 5017 C C . ASP B 1 155 ? -9.969 -16 3.273 1 98 155 ASP B C 1
ATOM 5019 O O . ASP B 1 155 ? -9.445 -16.469 2.26 1 98 155 ASP B O 1
ATOM 5023 N N . ILE B 1 156 ? -11.156 -16.344 3.611 1 97.81 156 ILE B N 1
ATOM 5024 C CA . ILE B 1 156 ? -12.047 -17.234 2.887 1 97.81 156 ILE B CA 1
ATOM 5025 C C . ILE B 1 156 ? -13.5 -16.859 3.186 1 97.81 156 ILE B C 1
ATOM 5027 O O . ILE B 1 156 ? -13.844 -16.547 4.328 1 97.81 156 ILE B O 1
ATOM 5031 N N . PRO B 1 157 ? -14.383 -16.797 2.193 1 98.19 157 PRO B N 1
ATOM 5032 C CA . PRO B 1 157 ? -15.789 -16.531 2.506 1 98.19 157 PRO B CA 1
ATOM 5033 C C . PRO B 1 157 ? -16.375 -17.547 3.484 1 98.19 157 PRO B C 1
ATOM 5035 O O . PRO B 1 157 ? -16.156 -18.75 3.344 1 98.19 157 PRO B O 1
ATOM 5038 N N . SER B 1 158 ? -17.172 -17.031 4.445 1 97.94 158 SER B N 1
ATOM 5039 C CA . SER B 1 158 ? -17.75 -17.906 5.465 1 97.94 158 SER B CA 1
ATOM 5040 C C . SER B 1 158 ? -18.594 -19 4.836 1 97.94 158 SER B C 1
ATOM 5042 O O . SER B 1 158 ? -19.484 -18.734 4.02 1 97.94 158 SER B O 1
ATOM 5044 N N . GLY B 1 159 ? -18.25 -20.25 5.184 1 96.62 159 GLY B N 1
ATOM 5045 C CA . GLY B 1 159 ? -19 -21.406 4.691 1 96.62 159 GLY B CA 1
ATOM 5046 C C . GLY B 1 159 ? -18.281 -22.141 3.572 1 96.62 159 GLY B C 1
ATOM 5047 O O . GLY B 1 159 ? -18.594 -23.281 3.273 1 96.62 159 GLY B O 1
ATOM 5048 N N . ILE B 1 160 ? -17.344 -21.531 2.891 1 96.88 160 ILE B N 1
ATOM 5049 C CA . ILE B 1 160 ? -16.609 -22.141 1.784 1 96.88 160 ILE B CA 1
ATOM 5050 C C . ILE B 1 160 ? -15.508 -23.047 2.326 1 96.88 160 ILE B C 1
ATOM 5052 O O . ILE B 1 160 ? -14.75 -22.641 3.209 1 96.88 160 ILE B O 1
ATOM 5056 N N . PRO B 1 161 ? -15.477 -24.266 1.863 1 95.38 161 PRO B N 1
ATOM 5057 C CA . PRO B 1 161 ? -14.383 -25.141 2.295 1 95.38 161 PRO B CA 1
ATOM 5058 C C . PRO B 1 161 ? -13.031 -24.719 1.735 1 95.38 161 PRO B C 1
ATOM 5060 O O . PRO B 1 161 ? -12.961 -24.094 0.673 1 95.38 161 PRO B O 1
ATOM 5063 N N . SER B 1 162 ? -11.984 -25.078 2.482 1 95.31 162 SER B N 1
ATOM 5064 C CA . SER B 1 162 ? -10.641 -24.703 2.064 1 95.31 162 SER B CA 1
ATOM 5065 C C . SER B 1 162 ? -10.117 -25.641 0.978 1 95.31 162 SER B C 1
ATOM 5067 O O . SER B 1 162 ? -9.234 -25.266 0.201 1 95.31 162 SER B O 1
ATOM 5069 N N . GLY B 1 163 ? -10.594 -26.859 0.97 1 94.56 163 GLY B N 1
ATOM 5070 C CA . GLY B 1 163 ? -10.094 -27.859 0.04 1 94.56 163 GLY B CA 1
ATOM 5071 C C . GLY B 1 163 ? -11.07 -28.172 -1.085 1 94.56 163 GLY B C 1
ATOM 5072 O O . GLY B 1 163 ? -11.641 -27.25 -1.683 1 94.56 163 GLY B O 1
ATOM 5073 N N . GLU B 1 164 ? -11.141 -29.422 -1.384 1 94.88 164 GLU B N 1
ATOM 5074 C CA . GLU B 1 164 ? -11.898 -29.875 -2.545 1 94.88 164 GLU B CA 1
ATOM 5075 C C . GLU B 1 164 ? -13.273 -30.406 -2.137 1 94.88 164 GLU B C 1
ATOM 5077 O O . GLU B 1 164 ? -13.93 -31.109 -2.906 1 94.88 164 GLU B O 1
ATOM 5082 N N . GLU B 1 165 ? -13.773 -29.984 -0.971 1 93.5 165 GLU B N 1
ATOM 5083 C CA . GLU B 1 165 ? -15.086 -30.406 -0.494 1 93.5 165 GLU B CA 1
ATOM 5084 C C . GLU B 1 165 ? -16.203 -29.672 -1.223 1 93.5 165 GLU B C 1
ATOM 5086 O O . GLU B 1 165 ? -15.969 -28.656 -1.876 1 93.5 165 GLU B O 1
ATOM 5091 N N . ASP B 1 166 ? -17.422 -30.219 -1.056 1 93.62 166 ASP B N 1
ATOM 5092 C CA . ASP B 1 166 ? -18.594 -29.609 -1.671 1 93.62 166 ASP B CA 1
ATOM 5093 C C . ASP B 1 166 ? -18.875 -28.234 -1.068 1 93.62 166 ASP B C 1
ATOM 5095 O O . ASP B 1 166 ? -18.734 -28.031 0.139 1 93.62 166 ASP B O 1
ATOM 5099 N N . VAL B 1 167 ? -19.312 -27.344 -1.899 1 93.69 167 VAL B N 1
ATOM 5100 C CA . VAL B 1 167 ? -19.672 -26 -1.464 1 93.69 167 VAL B CA 1
ATOM 5101 C C . VAL B 1 167 ? -21.109 -25.984 -0.951 1 93.69 167 VAL B C 1
ATOM 5103 O O . VAL B 1 167 ? -22.031 -26.359 -1.676 1 93.69 167 VAL B O 1
ATOM 5106 N N . PRO B 1 168 ? -21.266 -25.594 0.26 1 94.44 168 PRO B N 1
ATOM 5107 C CA . PRO B 1 168 ? -22.625 -25.531 0.774 1 94.44 168 PRO B CA 1
ATOM 5108 C C . PRO B 1 168 ? -23.438 -24.375 0.183 1 94.44 168 PRO B C 1
ATOM 5110 O O . PRO B 1 168 ? -22.844 -23.391 -0.278 1 94.44 168 PRO B O 1
ATOM 5113 N N . SER B 1 169 ? -24.781 -24.484 0.127 1 90.38 169 SER B N 1
ATOM 5114 C CA . SER B 1 169 ? -25.656 -23.438 -0.366 1 90.38 169 SER B CA 1
ATOM 5115 C C . SER B 1 169 ? -25.703 -22.25 0.592 1 90.38 169 SER B C 1
ATOM 5117 O O . SER B 1 169 ? -26.016 -21.125 0.19 1 90.38 169 SER B O 1
ATOM 5119 N N . SER B 1 170 ? -25.344 -22.438 1.816 1 93.44 170 SER B N 1
ATOM 5120 C CA . SER B 1 170 ? -25.438 -21.438 2.869 1 93.44 170 SER B CA 1
ATOM 5121 C C . SER B 1 170 ? -24.109 -20.688 3.041 1 93.44 170 SER B C 1
ATOM 5123 O O . SER B 1 170 ? -23.812 -20.188 4.129 1 93.44 170 SER B O 1
ATOM 5125 N N . ALA B 1 171 ? -23.328 -20.609 2.014 1 96.5 171 ALA B N 1
ATOM 5126 C CA . ALA B 1 171 ? -22.062 -19.906 2.107 1 96.5 171 ALA B CA 1
ATOM 5127 C C . ALA B 1 171 ? -22.203 -18.453 1.685 1 96.5 171 ALA B C 1
ATOM 5129 O O . ALA B 1 171 ? -23.125 -18.109 0.941 1 96.5 171 ALA B O 1
ATOM 5130 N N . VAL B 1 172 ? -21.406 -17.625 2.197 1 98 172 VAL B N 1
ATOM 5131 C CA . VAL B 1 172 ? -21.391 -16.203 1.83 1 98 172 VAL B CA 1
ATOM 5132 C C . VAL B 1 172 ? -20.828 -16.047 0.42 1 98 172 VAL B C 1
ATOM 5134 O O . VAL B 1 172 ? -19.781 -16.625 0.092 1 98 172 VAL B O 1
ATOM 5137 N N . LYS B 1 173 ? -21.562 -15.422 -0.45 1 97.94 173 LYS B N 1
ATOM 5138 C CA . LYS B 1 173 ? -21.031 -15 -1.744 1 97.94 173 LYS B CA 1
ATOM 5139 C C . LYS B 1 173 ? -20.438 -13.594 -1.666 1 97.94 173 LYS B C 1
ATOM 5141 O O . LYS B 1 173 ? -21.172 -12.609 -1.621 1 97.94 173 LYS B O 1
ATOM 5146 N N . ALA B 1 174 ? -19.125 -13.5 -1.647 1 98.56 174 ALA B N 1
ATOM 5147 C CA . ALA B 1 174 ? -18.438 -12.219 -1.488 1 98.56 174 ALA B CA 1
ATOM 5148 C C . ALA B 1 174 ? -18.219 -11.539 -2.838 1 98.56 174 ALA B C 1
ATOM 5150 O O . ALA B 1 174 ? -18.219 -12.203 -3.879 1 98.56 174 ALA B O 1
ATOM 5151 N N . ASP B 1 175 ? -18.141 -10.25 -2.84 1 98.5 175 ASP B N 1
ATOM 5152 C CA . ASP B 1 175 ? -17.734 -9.492 -4.02 1 98.5 175 ASP B CA 1
ATOM 5153 C C . ASP B 1 175 ? -16.219 -9.5 -4.184 1 98.5 175 ASP B C 1
ATOM 5155 O O . ASP B 1 175 ? -15.711 -9.453 -5.305 1 98.5 175 ASP B O 1
ATOM 5159 N N . ALA B 1 176 ? -15.547 -9.57 -3.1 1 98.56 176 ALA B N 1
ATOM 5160 C CA . ALA B 1 176 ? -14.086 -9.695 -3.053 1 98.56 176 ALA B CA 1
ATOM 5161 C C . ALA B 1 176 ? -13.648 -10.477 -1.823 1 98.56 176 ALA B C 1
ATOM 5163 O O . ALA B 1 176 ? -14.367 -10.539 -0.824 1 98.56 176 ALA B O 1
ATOM 5164 N N . THR B 1 177 ? -12.523 -11.086 -1.896 1 98.75 177 THR B N 1
ATOM 5165 C CA . THR B 1 177 ? -11.922 -11.781 -0.768 1 98.75 177 THR B CA 1
ATOM 5166 C C . THR B 1 177 ? -10.469 -11.359 -0.581 1 98.75 177 THR B C 1
ATOM 5168 O O . THR B 1 177 ? -9.68 -11.391 -1.527 1 98.75 177 THR B O 1
ATOM 5171 N N . VAL B 1 178 ? -10.141 -10.852 0.605 1 98.69 178 VAL B N 1
ATOM 5172 C CA . VAL B 1 178 ? -8.758 -10.609 0.981 1 98.69 178 VAL B CA 1
ATOM 5173 C C . VAL B 1 178 ? -8.164 -11.859 1.623 1 98.69 178 VAL B C 1
ATOM 5175 O O . VAL B 1 178 ? -8.453 -12.164 2.781 1 98.69 178 VAL B O 1
ATOM 5178 N N . ILE B 1 179 ? -7.379 -12.508 0.854 1 98.25 179 ILE B N 1
ATOM 5179 C CA . ILE B 1 179 ? -6.766 -13.758 1.293 1 98.25 179 ILE B CA 1
ATOM 5180 C C . ILE B 1 179 ? -5.508 -13.461 2.107 1 98.25 179 ILE B C 1
ATOM 5182 O O . ILE B 1 179 ? -4.691 -12.625 1.713 1 98.25 179 ILE B O 1
ATOM 5186 N N . LEU B 1 180 ? -5.41 -14.156 3.268 1 97.44 180 LEU B N 1
ATOM 5187 C CA . LEU B 1 180 ? -4.305 -13.883 4.18 1 97.44 180 LEU B CA 1
ATOM 5188 C C . LEU B 1 180 ? -3.135 -14.828 3.912 1 97.44 180 LEU B C 1
ATOM 5190 O O . LEU B 1 180 ? -3.262 -16.047 4.082 1 97.44 180 LEU B O 1
ATOM 5194 N N . GLU B 1 181 ? -2.012 -14.266 3.463 1 95.31 181 GLU B N 1
ATOM 5195 C CA . GLU B 1 181 ? -0.708 -14.906 3.287 1 95.31 181 GLU B CA 1
ATOM 5196 C C . GLU B 1 181 ? -0.704 -15.828 2.072 1 95.31 181 GLU B C 1
ATOM 5198 O O . GLU B 1 181 ? 0.174 -15.727 1.213 1 95.31 181 GLU B O 1
ATOM 5203 N N . SER B 1 182 ? -1.685 -16.828 2.004 1 95.5 182 SER B N 1
ATOM 5204 C CA . SER B 1 182 ? -1.691 -17.812 0.921 1 95.5 182 SER B CA 1
ATOM 5205 C C . SER B 1 182 ? -3.113 -18.234 0.578 1 95.5 182 SER B C 1
ATOM 5207 O O . SER B 1 182 ? -3.916 -18.516 1.471 1 95.5 182 SER B O 1
ATOM 5209 N N . PRO B 1 183 ? -3.379 -18.312 -0.681 1 96.38 183 PRO B N 1
ATOM 5210 C CA . PRO B 1 183 ? -4.695 -18.828 -1.064 1 96.38 183 PRO B CA 1
ATOM 5211 C C . PRO B 1 183 ? -4.855 -20.312 -0.759 1 96.38 183 PRO B C 1
ATOM 5213 O O . PRO B 1 183 ? -3.865 -21.047 -0.705 1 96.38 183 PRO B O 1
ATOM 5216 N N . LYS B 1 184 ? -6.113 -20.688 -0.505 1 96.5 184 LYS B N 1
ATOM 5217 C CA . LYS B 1 184 ? -6.469 -22.094 -0.341 1 96.5 184 LYS B CA 1
ATOM 5218 C C . LYS B 1 184 ? -6.832 -22.719 -1.68 1 96.5 184 LYS B C 1
ATOM 5220 O O . LYS B 1 184 ? -7.145 -22.016 -2.643 1 96.5 184 LYS B O 1
ATOM 5225 N N . LEU B 1 185 ? -6.867 -24.047 -1.705 1 96.19 185 LEU B N 1
ATOM 5226 C CA . LEU B 1 185 ? -7.152 -24.766 -2.936 1 96.19 185 LEU B CA 1
ATOM 5227 C C . LEU B 1 185 ? -8.484 -24.344 -3.531 1 96.19 185 LEU B C 1
ATOM 5229 O O . LEU B 1 185 ? -8.602 -24.156 -4.746 1 96.19 185 LEU B O 1
ATOM 5233 N N . SER B 1 186 ? -9.445 -24.078 -2.725 1 96.19 186 SER B N 1
ATOM 5234 C CA . SER B 1 186 ? -10.812 -23.812 -3.162 1 96.19 186 SER B CA 1
ATOM 5235 C C . SER B 1 186 ? -10.898 -22.5 -3.938 1 96.19 186 SER B C 1
ATOM 5237 O O . SER B 1 186 ? -11.828 -22.312 -4.723 1 96.19 186 SER B O 1
ATOM 5239 N N . ALA B 1 187 ? -9.922 -21.641 -3.727 1 96.81 187 ALA B N 1
ATOM 5240 C CA . ALA B 1 187 ? -9.906 -20.359 -4.434 1 96.81 187 ALA B CA 1
ATOM 5241 C C . ALA B 1 187 ? -9.75 -20.562 -5.938 1 96.81 187 ALA B C 1
ATOM 5243 O O . ALA B 1 187 ? -9.984 -19.641 -6.727 1 96.81 187 ALA B O 1
ATOM 5244 N N . TYR B 1 188 ? -9.352 -21.797 -6.34 1 95.62 188 TYR B N 1
ATOM 5245 C CA . TYR B 1 188 ? -9.062 -22.062 -7.742 1 95.62 188 TYR B CA 1
ATOM 5246 C C . TYR B 1 188 ? -10.016 -23.125 -8.305 1 95.62 188 TYR B C 1
ATOM 5248 O O . TYR B 1 188 ? -9.82 -23.609 -9.422 1 95.62 188 TYR B O 1
ATOM 5256 N N . LEU B 1 189 ? -11.016 -23.5 -7.523 1 94.94 189 LEU B N 1
ATOM 5257 C CA . LEU B 1 189 ? -11.945 -24.562 -7.898 1 94.94 189 LEU B CA 1
ATOM 5258 C C . LEU B 1 189 ? -13.352 -24.016 -8.078 1 94.94 189 LEU B C 1
ATOM 5260 O O . LEU B 1 189 ? -13.781 -23.141 -7.328 1 94.94 189 LEU B O 1
ATOM 5264 N N . PHE B 1 190 ? -14.039 -24.562 -9.047 1 93.31 190 PHE B N 1
ATOM 5265 C CA . PHE B 1 190 ? -15.453 -24.234 -9.203 1 93.31 190 PHE B CA 1
ATOM 5266 C C . PHE B 1 190 ? -16.328 -25.266 -8.516 1 93.31 190 PHE B C 1
ATOM 5268 O O . PHE B 1 190 ? -16.031 -26.469 -8.547 1 93.31 190 PHE B O 1
ATOM 5275 N N . PRO B 1 191 ? -17.438 -24.844 -7.898 1 94.5 191 PRO B N 1
ATOM 5276 C CA . PRO B 1 191 ? -18.031 -23.5 -7.941 1 94.5 191 PRO B CA 1
ATOM 5277 C C . PRO B 1 191 ? -17.484 -22.578 -6.852 1 94.5 191 PRO B C 1
ATOM 5279 O O . PRO B 1 191 ? -17.875 -21.422 -6.758 1 94.5 191 PRO B O 1
ATOM 5282 N N . ALA B 1 192 ? -16.594 -23.016 -5.961 1 95.12 192 ALA B N 1
ATOM 5283 C CA . ALA B 1 192 ? -16.094 -22.266 -4.816 1 95.12 192 ALA B CA 1
ATOM 5284 C C . ALA B 1 192 ? -15.547 -20.906 -5.254 1 95.12 192 ALA B C 1
ATOM 5286 O O . ALA B 1 192 ? -15.789 -19.891 -4.602 1 95.12 192 ALA B O 1
ATOM 5287 N N . LYS B 1 193 ? -14.82 -20.875 -6.316 1 95.44 193 LYS B N 1
ATOM 5288 C CA . LYS B 1 193 ? -14.18 -19.672 -6.832 1 95.44 193 LYS B CA 1
ATOM 5289 C C . LYS B 1 193 ? -15.195 -18.547 -7.012 1 95.44 193 LYS B C 1
ATOM 5291 O O . LYS B 1 193 ? -14.875 -17.375 -6.789 1 95.44 193 LYS B O 1
ATOM 5296 N N . GLU B 1 194 ? -16.422 -18.875 -7.402 1 95.56 194 GLU B N 1
ATOM 5297 C CA . GLU B 1 194 ? -17.469 -17.891 -7.633 1 95.56 194 GLU B CA 1
ATOM 5298 C C . GLU B 1 194 ? -17.844 -17.172 -6.336 1 95.56 194 GLU B C 1
ATOM 5300 O O . GLU B 1 194 ? -18.312 -16.031 -6.359 1 95.56 194 GLU B O 1
ATOM 5305 N N . TYR B 1 195 ? -17.656 -17.812 -5.266 1 97.56 195 TYR B N 1
ATOM 5306 C CA . TYR B 1 195 ? -18.016 -17.266 -3.967 1 97.56 195 TYR B CA 1
ATOM 5307 C C . TYR B 1 195 ? -16.938 -16.328 -3.449 1 97.56 195 TYR B C 1
ATOM 5309 O O . TYR B 1 195 ? -17.203 -15.484 -2.586 1 97.56 195 TYR B O 1
ATOM 5317 N N . TYR B 1 196 ? -15.734 -16.438 -3.979 1 97.88 196 TYR B N 1
ATOM 5318 C CA . TYR B 1 196 ? -14.625 -15.594 -3.547 1 97.88 196 TYR B CA 1
ATOM 5319 C C . TYR B 1 196 ? -14.75 -14.195 -4.129 1 97.88 196 TYR B C 1
ATOM 5321 O O . TYR B 1 196 ? -14.25 -13.227 -3.555 1 97.88 196 TYR B O 1
ATOM 5329 N N . GLY B 1 197 ? -15.422 -14.031 -5.273 1 97.38 197 GLY B N 1
ATOM 5330 C CA . GLY B 1 197 ? -15.336 -12.773 -5.992 1 97.38 197 GLY B CA 1
ATOM 5331 C C . GLY B 1 197 ? -13.93 -12.438 -6.453 1 97.38 197 GLY B C 1
ATOM 5332 O O . GLY B 1 197 ? -13.18 -13.32 -6.875 1 97.38 197 GLY B O 1
ATOM 5333 N N . GLN B 1 198 ? -13.594 -11.211 -6.512 1 96.94 198 GLN B N 1
ATOM 5334 C CA . GLN B 1 198 ? -12.227 -10.812 -6.82 1 96.94 198 GLN B CA 1
ATOM 5335 C C . GLN B 1 198 ? -11.281 -11.164 -5.672 1 96.94 198 GLN B C 1
ATOM 5337 O O . GLN B 1 198 ? -11.516 -10.773 -4.527 1 96.94 198 GLN B O 1
ATOM 5342 N N . THR B 1 199 ? -10.242 -11.859 -6.004 1 97.25 199 THR B N 1
ATOM 5343 C CA . THR B 1 199 ? -9.352 -12.305 -4.934 1 97.25 199 THR B CA 1
ATOM 5344 C C . THR B 1 199 ? -8.109 -11.422 -4.867 1 97.25 199 THR B C 1
ATOM 5346 O O . THR B 1 199 ? -7.57 -11.023 -5.902 1 97.25 199 THR B O 1
ATOM 5349 N N . HIS B 1 200 ? -7.711 -11.07 -3.641 1 97.44 200 HIS B N 1
ATOM 5350 C CA . HIS B 1 200 ? -6.492 -10.32 -3.35 1 97.44 200 HIS B CA 1
ATOM 5351 C C . HIS B 1 200 ? -5.719 -10.953 -2.201 1 97.44 200 HIS B C 1
ATOM 5353 O O . HIS B 1 200 ? -6.227 -11.055 -1.082 1 97.44 200 HIS B O 1
ATOM 5359 N N . THR B 1 201 ? -4.488 -11.305 -2.486 1 96.88 201 THR B N 1
ATOM 5360 C CA . THR B 1 201 ? -3.676 -11.906 -1.438 1 96.88 201 THR B CA 1
ATOM 5361 C C . THR B 1 201 ? -2.768 -10.859 -0.791 1 96.88 201 THR B C 1
ATOM 5363 O O . THR B 1 201 ? -2.162 -10.047 -1.485 1 96.88 201 THR B O 1
ATOM 5366 N N . VAL B 1 202 ? -2.742 -10.867 0.548 1 96.5 202 VAL B N 1
ATOM 5367 C CA . VAL B 1 202 ? -1.877 -9.945 1.277 1 96.5 202 VAL B CA 1
ATOM 5368 C C . VAL B 1 202 ? -0.915 -10.734 2.164 1 96.5 202 VAL B C 1
ATOM 5370 O O . VAL B 1 202 ? -1.275 -11.781 2.701 1 96.5 202 VAL B O 1
ATOM 5373 N N . SER B 1 203 ? 0.287 -10.203 2.336 1 95.25 203 SER B N 1
ATOM 5374 C CA . SER B 1 203 ? 1.283 -10.844 3.189 1 95.25 203 SER B CA 1
ATOM 5375 C C . SER B 1 203 ? 1.063 -10.484 4.656 1 95.25 203 SER B C 1
ATOM 5377 O O . SER B 1 203 ? 0.784 -9.336 4.988 1 95.25 203 SER B O 1
ATOM 5379 N N . ILE B 1 204 ? 1.17 -11.461 5.504 1 94.81 204 ILE B N 1
ATOM 5380 C CA . ILE B 1 204 ? 1.009 -11.188 6.926 1 94.81 204 ILE B CA 1
ATOM 5381 C C . ILE B 1 204 ? 2.352 -11.344 7.637 1 94.81 204 ILE B C 1
ATOM 5383 O O . ILE B 1 204 ? 2.404 -11.398 8.867 1 94.81 204 ILE B O 1
ATOM 5387 N N . GLY B 1 205 ? 3.439 -11.516 6.844 1 91.88 205 GLY B N 1
ATOM 5388 C CA . GLY B 1 205 ? 4.781 -11.508 7.398 1 91.88 205 GLY B CA 1
ATOM 5389 C C . GLY B 1 205 ? 5.262 -12.883 7.828 1 91.88 205 GLY B C 1
ATOM 5390 O O . GLY B 1 205 ? 6.117 -13 8.703 1 91.88 205 GLY B O 1
ATOM 5391 N N . MET B 1 206 ? 4.672 -13.922 7.285 1 92.56 206 MET B N 1
ATOM 5392 C CA . MET B 1 206 ? 5.137 -15.273 7.574 1 92.56 206 MET B CA 1
ATOM 5393 C C . MET B 1 206 ? 6.562 -15.477 7.066 1 92.56 206 MET B C 1
ATOM 5395 O O . MET B 1 206 ? 6.848 -15.227 5.895 1 92.56 206 MET B O 1
ATOM 5399 N N . PRO B 1 207 ? 7.441 -15.875 7.969 1 91.94 207 PRO B N 1
ATOM 5400 C CA . PRO B 1 207 ? 8.812 -16.125 7.52 1 91.94 207 PRO B CA 1
ATOM 5401 C C . PRO B 1 207 ? 8.898 -17.266 6.504 1 91.94 207 PRO B C 1
ATOM 5403 O O . PRO B 1 207 ? 8.211 -18.281 6.648 1 91.94 207 PRO B O 1
ATOM 5406 N N . ASN B 1 208 ? 9.75 -17.109 5.52 1 89.69 208 ASN B N 1
ATOM 5407 C CA . ASN B 1 208 ? 9.914 -18.109 4.473 1 89.69 208 ASN B CA 1
ATOM 5408 C C . ASN B 1 208 ? 10.352 -19.453 5.047 1 89.69 208 ASN B C 1
ATOM 5410 O O . ASN B 1 208 ? 9.984 -20.5 4.52 1 89.69 208 ASN B O 1
ATOM 5414 N N . ALA B 1 209 ? 11.016 -19.375 6.168 1 89.62 209 ALA B N 1
ATOM 5415 C CA . ALA B 1 209 ? 11.594 -20.562 6.785 1 89.62 209 ALA B CA 1
ATOM 5416 C C . ALA B 1 209 ? 10.5 -21.562 7.199 1 89.62 209 ALA B C 1
ATOM 5418 O O . ALA B 1 209 ? 10.734 -22.766 7.238 1 89.62 209 ALA B O 1
ATOM 5419 N N . VAL B 1 210 ? 9.336 -21.078 7.441 1 92.56 210 VAL B N 1
ATOM 5420 C CA . VAL B 1 210 ? 8.273 -21.953 7.945 1 92.56 210 VAL B CA 1
ATOM 5421 C C . VAL B 1 210 ? 7.734 -22.828 6.812 1 92.56 210 VAL B C 1
ATOM 5423 O O . VAL B 1 210 ? 7.273 -23.938 7.047 1 92.56 210 VAL B O 1
ATOM 5426 N N . TRP B 1 211 ? 7.785 -22.328 5.602 1 89 211 TRP B N 1
ATOM 5427 C CA . TRP B 1 211 ? 7.156 -23 4.473 1 89 211 TRP B CA 1
ATOM 5428 C C . TRP B 1 211 ? 7.984 -24.203 4.02 1 89 211 TRP B C 1
ATOM 5430 O O . TRP B 1 211 ? 7.457 -25.141 3.438 1 89 211 TRP B O 1
ATOM 5440 N N . HIS B 1 212 ? 9.281 -24.172 4.301 1 83.94 212 HIS B N 1
ATOM 5441 C CA . HIS B 1 212 ? 10.117 -25.312 3.98 1 83.94 212 HIS B CA 1
ATOM 5442 C C . HIS B 1 212 ? 9.688 -26.547 4.754 1 83.94 212 HIS B C 1
ATOM 5444 O O . HIS B 1 212 ? 9.742 -27.672 4.23 1 83.94 212 HIS B O 1
ATOM 5450 N N . LYS B 1 213 ? 9.125 -26.328 5.871 1 85.38 213 LYS B N 1
ATOM 5451 C CA . LYS B 1 213 ? 8.719 -27.422 6.746 1 85.38 213 LYS B CA 1
ATOM 5452 C C . LYS B 1 213 ? 7.238 -27.75 6.582 1 85.38 213 LYS B C 1
ATOM 5454 O O . LYS B 1 213 ? 6.848 -28.906 6.59 1 85.38 213 LYS B O 1
ATOM 5459 N N . ALA B 1 214 ? 6.441 -26.75 6.477 1 86.88 214 ALA B N 1
ATOM 5460 C CA . ALA B 1 214 ? 4.992 -26.922 6.398 1 86.88 214 ALA B CA 1
ATOM 5461 C C . ALA B 1 214 ? 4.586 -27.531 5.062 1 86.88 214 ALA B C 1
ATOM 5463 O O . ALA B 1 214 ? 3.535 -28.172 4.961 1 86.88 214 ALA B O 1
ATOM 5464 N N . GLY B 1 215 ? 5.492 -27.406 4.02 1 80.06 215 GLY B N 1
ATOM 5465 C CA . GLY B 1 215 ? 5.145 -27.859 2.682 1 80.06 215 GLY B CA 1
ATOM 5466 C C . GLY B 1 215 ? 4.094 -27 2.014 1 80.06 215 GLY B C 1
ATOM 5467 O O . GLY B 1 215 ? 3.506 -26.125 2.652 1 80.06 215 GLY B O 1
ATOM 5468 N N . ASN B 1 216 ? 4.023 -27.078 0.75 1 75.25 216 ASN B N 1
ATOM 5469 C CA . ASN B 1 216 ? 2.967 -26.469 -0.044 1 75.25 216 ASN B CA 1
ATOM 5470 C C . ASN B 1 216 ? 2.299 -27.469 -0.97 1 75.25 216 ASN B C 1
ATOM 5472 O O . ASN B 1 216 ? 2.904 -28.484 -1.336 1 75.25 216 ASN B O 1
ATOM 5476 N N . GLU B 1 217 ? 1.006 -27.078 -1.199 1 77.25 217 GLU B N 1
ATOM 5477 C CA . GLU B 1 217 ? 0.264 -27.969 -2.098 1 77.25 217 GLU B CA 1
ATOM 5478 C C . GLU B 1 217 ? 0.562 -27.641 -3.559 1 77.25 217 GLU B C 1
ATOM 5480 O O . GLU B 1 217 ? 0.651 -28.547 -4.395 1 77.25 217 GLU B O 1
ATOM 5485 N N . ALA B 1 218 ? 0.661 -26.406 -3.801 1 93.62 218 ALA B N 1
ATOM 5486 C CA . ALA B 1 218 ? 0.866 -25.938 -5.168 1 93.62 218 ALA B CA 1
ATOM 5487 C C . ALA B 1 218 ? 1.443 -24.516 -5.18 1 93.62 218 ALA B C 1
ATOM 5489 O O . ALA B 1 218 ? 1.646 -23.922 -4.125 1 93.62 218 ALA B O 1
ATOM 5490 N N . VAL B 1 219 ? 1.871 -24.109 -6.293 1 94.5 219 VAL B N 1
ATOM 5491 C CA . VAL B 1 219 ? 2.348 -22.734 -6.492 1 94.5 219 VAL B CA 1
ATOM 5492 C C . VAL B 1 219 ? 1.576 -22.078 -7.633 1 94.5 219 VAL B C 1
ATOM 5494 O O . VAL B 1 219 ? 1.26 -22.734 -8.633 1 94.5 219 VAL B O 1
ATOM 5497 N N . GLU B 1 220 ? 1.165 -20.859 -7.398 1 94.81 220 GLU B N 1
ATOM 5498 C CA . GLU B 1 220 ? 0.651 -20.109 -8.547 1 94.81 220 GLU B CA 1
ATOM 5499 C C . GLU B 1 220 ? 1.771 -19.75 -9.516 1 94.81 220 GLU B C 1
ATOM 5501 O O . GLU B 1 220 ? 2.832 -19.281 -9.102 1 94.81 220 GLU B O 1
ATOM 5506 N N . TRP B 1 221 ? 1.57 -20.062 -10.766 1 95 221 TRP B N 1
ATOM 5507 C CA . TRP B 1 221 ? 2.576 -19.812 -11.797 1 95 221 TRP B CA 1
ATOM 5508 C C . TRP B 1 221 ? 2.164 -18.656 -12.695 1 95 221 TRP B C 1
ATOM 5510 O O . TRP B 1 221 ? 1.208 -18.766 -13.469 1 95 221 TRP B O 1
ATOM 5520 N N . GLY B 1 222 ? 2.818 -17.516 -12.539 1 93.88 222 GLY B N 1
ATOM 5521 C CA . GLY B 1 222 ? 2.535 -16.328 -13.312 1 93.88 222 GLY B CA 1
ATOM 5522 C C . GLY B 1 222 ? 3.76 -15.758 -14.008 1 93.88 222 GLY B C 1
ATOM 5523 O O . GLY B 1 222 ? 4.676 -16.5 -14.367 1 93.88 222 GLY B O 1
ATOM 5524 N N . MET B 1 223 ? 3.689 -14.461 -14.25 1 92.81 223 MET B N 1
ATOM 5525 C CA . MET B 1 223 ? 4.746 -13.75 -14.969 1 92.81 223 MET B CA 1
ATOM 5526 C C . MET B 1 223 ? 6.078 -13.875 -14.227 1 92.81 223 MET B C 1
ATOM 5528 O O . MET B 1 223 ? 7.113 -14.117 -14.844 1 92.81 223 MET B O 1
ATOM 5532 N N . THR B 1 224 ? 6.008 -13.812 -12.93 1 88.38 224 THR B N 1
ATOM 5533 C CA . THR B 1 224 ? 7.223 -13.836 -12.125 1 88.38 224 THR B CA 1
ATOM 5534 C C . THR B 1 224 ? 7.922 -15.188 -12.234 1 88.38 224 THR B C 1
ATOM 5536 O O . THR B 1 224 ? 9.125 -15.258 -12.484 1 88.38 224 THR B O 1
ATOM 5539 N N . GLU B 1 225 ? 7.207 -16.234 -12.055 1 91.69 225 GLU B N 1
ATOM 5540 C CA . GLU B 1 225 ? 7.762 -17.594 -12.125 1 91.69 225 GLU B CA 1
ATOM 5541 C C . GLU B 1 225 ? 8.258 -17.906 -13.531 1 91.69 225 GLU B C 1
ATOM 5543 O O . GLU B 1 225 ? 9.328 -18.5 -13.695 1 91.69 225 GLU B O 1
ATOM 5548 N N . THR B 1 226 ? 7.445 -17.469 -14.469 1 95.06 226 THR B N 1
ATOM 5549 C CA . THR B 1 226 ? 7.801 -17.734 -15.859 1 95.06 226 THR B CA 1
ATOM 5550 C C . THR B 1 226 ? 9.086 -17 -16.234 1 95.06 226 THR B C 1
ATOM 5552 O O . THR B 1 226 ? 10 -17.594 -16.812 1 95.06 226 THR B O 1
ATOM 5555 N N . SER B 1 227 ? 9.18 -15.758 -15.891 1 93 227 SER B N 1
ATOM 5556 C CA . SER B 1 227 ? 10.359 -14.977 -16.219 1 93 227 SER B CA 1
ATOM 5557 C C . SER B 1 227 ? 11.609 -15.539 -15.547 1 93 227 SER B C 1
ATOM 5559 O O . SER B 1 227 ? 12.688 -15.539 -16.141 1 93 227 SER B O 1
ATOM 5561 N N . ALA B 1 228 ? 11.461 -16.031 -14.383 1 89.69 228 ALA B N 1
ATOM 5562 C CA . ALA B 1 228 ? 12.586 -16.562 -13.617 1 89.69 228 ALA B CA 1
ATOM 5563 C C . ALA B 1 228 ? 13.109 -17.859 -14.219 1 89.69 228 ALA B C 1
ATOM 5565 O O . ALA B 1 228 ? 14.297 -18.172 -14.109 1 89.69 228 ALA B O 1
ATOM 5566 N N . SER B 1 229 ? 12.227 -18.578 -14.82 1 93.06 229 SER B N 1
ATOM 5567 C CA . SER B 1 229 ? 12.586 -19.906 -15.328 1 93.06 229 SER B CA 1
ATOM 5568 C C . SER B 1 229 ? 12.781 -19.875 -16.844 1 93.06 229 SER B C 1
ATOM 5570 O O . SER B 1 229 ? 13.148 -20.891 -17.438 1 93.06 229 SER B O 1
ATOM 5572 N N . PHE B 1 230 ? 12.547 -18.734 -17.375 1 92.75 230 PHE B N 1
ATOM 5573 C CA . PHE B 1 230 ? 12.633 -18.641 -18.828 1 92.75 230 PHE B CA 1
ATOM 5574 C C . PHE B 1 230 ? 14.086 -18.672 -19.281 1 92.75 230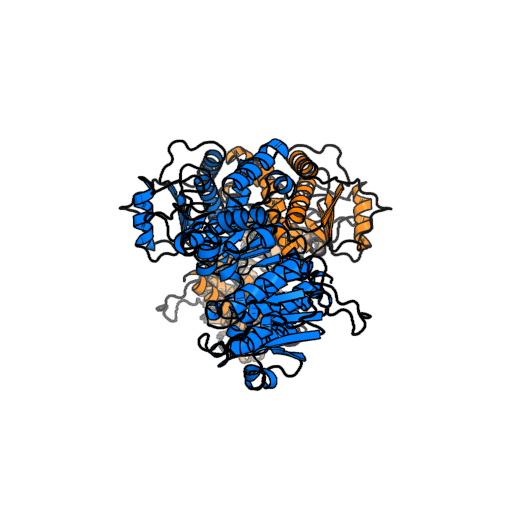 PHE B C 1
ATOM 5576 O O . PHE B 1 230 ? 14.938 -17.984 -18.703 1 92.75 230 PHE B O 1
ATOM 5583 N N . PRO B 1 231 ? 14.43 -19.484 -20.234 1 87.62 231 PRO B N 1
ATOM 5584 C CA . PRO B 1 231 ? 15.82 -19.578 -20.672 1 87.62 231 PRO B CA 1
ATOM 5585 C C . PRO B 1 231 ? 16.359 -18.266 -21.219 1 87.62 231 PRO B C 1
ATOM 5587 O O . PRO B 1 231 ? 15.625 -17.516 -21.875 1 87.62 231 PRO B O 1
ATOM 5590 N N . VAL B 1 232 ? 17.609 -17.797 -20.719 1 77.69 232 VAL B N 1
ATOM 5591 C CA . VAL B 1 232 ? 18.25 -16.562 -21.172 1 77.69 232 VAL B CA 1
ATOM 5592 C C . VAL B 1 232 ? 18.969 -16.812 -22.5 1 77.69 232 VAL B C 1
ATOM 5594 O O . VAL B 1 232 ? 19.703 -17.797 -22.641 1 77.69 232 VAL B O 1
ATOM 5597 N N . ARG B 1 233 ? 18.484 -16.297 -23.562 1 60.31 233 ARG B N 1
ATOM 5598 C CA . ARG B 1 233 ? 19.172 -16.469 -24.828 1 60.31 233 ARG B CA 1
ATOM 5599 C C . ARG B 1 233 ? 20.547 -15.812 -24.797 1 60.31 233 ARG B C 1
ATOM 5601 O O . ARG B 1 233 ? 20.672 -14.633 -24.438 1 60.31 233 ARG B O 1
ATOM 5608 N N . LYS B 1 234 ? 21.562 -16.594 -24.562 1 53.56 234 LYS B N 1
ATOM 5609 C CA . LYS B 1 234 ? 22.906 -16.062 -24.75 1 53.56 234 LYS B CA 1
ATOM 5610 C C . LYS B 1 234 ? 23.109 -15.562 -26.172 1 53.56 234 LYS B C 1
ATOM 5612 O O . LYS B 1 234 ? 22.5 -16.078 -27.109 1 53.56 234 LYS B O 1
ATOM 5617 N N . GLU B 1 235 ? 23.578 -14.375 -26.359 1 50.34 235 GLU B N 1
ATOM 5618 C CA . GLU B 1 235 ? 23.938 -13.742 -27.625 1 50.34 235 GLU B CA 1
ATOM 5619 C C . GLU B 1 235 ? 24.406 -14.781 -28.656 1 50.34 235 GLU B C 1
ATOM 5621 O O . GLU B 1 235 ? 24.125 -14.648 -29.844 1 50.34 235 GLU B O 1
ATOM 5626 N N . ASN B 1 236 ? 25.391 -15.578 -28.266 1 43 236 ASN B N 1
ATOM 5627 C CA . ASN B 1 236 ? 26.062 -16.453 -29.219 1 43 236 ASN B CA 1
ATOM 5628 C C . ASN B 1 236 ? 25.266 -17.719 -29.5 1 43 236 ASN B C 1
ATOM 5630 O O . ASN B 1 236 ? 25.828 -18.734 -29.891 1 43 236 ASN B O 1
ATOM 5634 N N . ALA B 1 237 ? 24.188 -17.844 -29.156 1 46.19 237 ALA B N 1
ATOM 5635 C CA . ALA B 1 237 ? 23.531 -19.125 -29.406 1 46.19 237 ALA B CA 1
ATOM 5636 C C . ALA B 1 237 ? 23.406 -19.406 -30.906 1 46.19 237 ALA B C 1
ATOM 5638 O O . ALA B 1 237 ? 22.766 -18.625 -31.625 1 46.19 237 ALA B O 1
ATOM 5639 N N . HIS B 1 238 ? 24.344 -20.016 -31.594 1 42.78 238 HIS B N 1
ATOM 5640 C CA . HIS B 1 238 ? 24.266 -20.562 -32.938 1 42.78 238 HIS B CA 1
ATOM 5641 C C . HIS B 1 238 ? 22.875 -21.125 -33.219 1 42.78 238 HIS B C 1
ATOM 5643 O O . HIS B 1 238 ? 22.172 -21.531 -32.312 1 42.78 238 HIS B O 1
ATOM 5649 N N . LYS B 1 239 ? 22.375 -21.172 -34.531 1 46.41 239 LYS B N 1
ATOM 5650 C CA . LYS B 1 239 ? 21.188 -21.656 -35.219 1 46.41 239 LYS B CA 1
ATOM 5651 C C . LYS B 1 239 ? 20.75 -23.016 -34.656 1 46.41 239 LYS B C 1
ATOM 5653 O O . LYS B 1 239 ? 19.594 -23.422 -34.875 1 46.41 239 LYS B O 1
ATOM 5658 N N . GLY B 1 240 ? 21.5 -23.844 -34.125 1 45.38 240 GLY B N 1
ATOM 5659 C CA . GLY B 1 240 ? 21.266 -25.281 -34 1 45.38 240 GLY B CA 1
ATOM 5660 C C . GLY B 1 240 ? 20.531 -25.641 -32.719 1 45.38 240 GLY B C 1
ATOM 5661 O O . GLY B 1 240 ? 20.188 -26.812 -32.5 1 45.38 240 GLY B O 1
ATOM 5662 N N . ARG B 1 241 ? 20.344 -24.781 -31.656 1 55.72 241 ARG B N 1
ATOM 5663 C CA . ARG B 1 241 ? 19.938 -25.359 -30.391 1 55.72 241 ARG B CA 1
ATOM 5664 C C . ARG B 1 241 ? 18.422 -25.234 -30.188 1 55.72 241 ARG B C 1
ATOM 5666 O O . ARG B 1 241 ? 17.922 -25.375 -29.078 1 55.72 241 ARG B O 1
ATOM 5673 N N . HIS B 1 242 ? 17.703 -25.094 -31.172 1 74.56 242 HIS B N 1
ATOM 5674 C CA . HIS B 1 242 ? 16.281 -24.875 -30.969 1 74.56 242 HIS B CA 1
ATOM 5675 C C . HIS B 1 242 ? 15.508 -26.188 -31 1 74.56 242 HIS B C 1
ATOM 5677 O O . HIS B 1 242 ? 14.289 -26.203 -30.812 1 74.56 242 HIS B O 1
ATOM 5683 N N . GLY B 1 243 ? 16.047 -27.25 -30.938 1 87.56 243 GLY B N 1
ATOM 5684 C CA . GLY B 1 243 ? 15.516 -28.594 -30.781 1 87.56 243 GLY B CA 1
ATOM 5685 C C . GLY B 1 243 ? 14.781 -29.078 -32 1 87.56 243 GLY B C 1
ATOM 5686 O O . GLY B 1 243 ? 14.352 -28.281 -32.844 1 87.56 243 GLY B O 1
ATOM 5687 N N . ARG B 1 244 ? 14.688 -30.328 -32.312 1 92.75 244 ARG B N 1
ATOM 5688 C CA . ARG B 1 244 ? 13.953 -31 -33.375 1 92.75 244 ARG B CA 1
ATOM 5689 C C . ARG B 1 244 ? 12.68 -31.656 -32.844 1 92.75 244 ARG B C 1
ATOM 5691 O O . ARG B 1 244 ? 12.742 -32.562 -32 1 92.75 244 ARG B O 1
ATOM 5698 N N . GLY B 1 245 ? 11.508 -31.156 -33.438 1 96.5 245 GLY B N 1
ATOM 5699 C CA . GLY B 1 245 ? 10.227 -31.672 -32.969 1 96.5 245 GLY B CA 1
ATOM 5700 C C . GLY B 1 245 ? 9.484 -32.469 -34.031 1 96.5 245 GLY B C 1
ATOM 5701 O O . GLY B 1 245 ? 9.633 -32.188 -35.219 1 96.5 245 GLY B O 1
ATO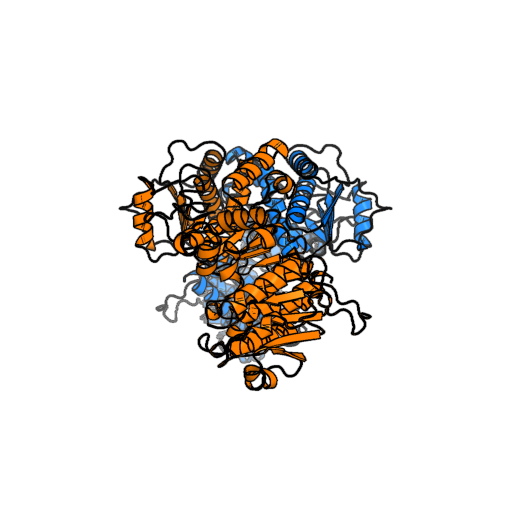M 5702 N N . LEU B 1 246 ? 8.727 -33.406 -33.594 1 97.19 246 LEU B N 1
ATOM 5703 C CA . LEU B 1 246 ? 7.82 -34.188 -34.438 1 97.19 246 LEU B CA 1
ATOM 5704 C C . LEU B 1 246 ? 6.379 -34.062 -33.938 1 97.19 246 LEU B C 1
ATOM 5706 O O . LEU B 1 246 ? 6.105 -34.219 -32.75 1 97.19 246 LEU B O 1
ATOM 5710 N N . LEU B 1 247 ? 5.527 -33.656 -34.844 1 96.69 247 LEU B N 1
ATOM 5711 C CA . LEU B 1 247 ? 4.098 -33.594 -34.562 1 96.69 247 LEU B CA 1
ATOM 5712 C C . LEU B 1 247 ? 3.318 -34.594 -35.375 1 96.69 247 LEU B C 1
ATOM 5714 O O . LEU B 1 247 ? 3.426 -34.625 -36.625 1 96.69 247 LEU B O 1
ATOM 5718 N N . ILE B 1 248 ? 2.631 -35.469 -34.688 1 95.75 248 ILE B N 1
ATOM 5719 C CA . ILE B 1 248 ? 1.835 -36.469 -35.375 1 95.75 248 ILE B CA 1
ATOM 5720 C C . ILE B 1 248 ? 0.352 -36.219 -35.094 1 95.75 248 ILE B C 1
ATOM 5722 O O . ILE B 1 248 ? -0.078 -36.219 -33.938 1 95.75 248 ILE B O 1
ATOM 5726 N N . GLY B 1 249 ? -0.405 -36.031 -36.125 1 93.19 249 GLY B N 1
ATOM 5727 C CA . GLY B 1 249 ? -1.832 -35.812 -35.938 1 93.19 249 GLY B CA 1
ATOM 5728 C C . GLY B 1 249 ? -2.588 -35.719 -37.25 1 93.19 249 GLY B C 1
ATOM 5729 O O . GLY B 1 249 ? -2.062 -36.094 -38.312 1 93.19 249 GLY B O 1
ATOM 5730 N N . GLY B 1 250 ? -3.855 -35.406 -37.094 1 90.12 250 GLY B N 1
ATOM 5731 C CA . GLY B 1 250 ? -4.688 -35.156 -38.25 1 90.12 250 GLY B CA 1
ATOM 5732 C C . GLY B 1 250 ? -5.527 -36.344 -38.656 1 90.12 250 GLY B C 1
ATOM 5733 O O . GLY B 1 250 ? -5.082 -37.5 -38.531 1 90.12 250 GLY B O 1
ATOM 5734 N N . SER B 1 251 ? -6.695 -36.062 -39.031 1 85.31 251 SER B N 1
ATOM 5735 C CA . SER B 1 251 ? -7.645 -36.969 -39.656 1 85.31 251 SER B CA 1
ATOM 5736 C C . SER B 1 251 ? -8.562 -36.25 -40.625 1 85.31 251 SER B C 1
ATOM 5738 O O . SER B 1 251 ? -8.555 -35.031 -40.688 1 85.31 251 SER B O 1
ATOM 5740 N N . LYS B 1 252 ? -9.203 -37 -41.406 1 76.94 252 LYS B N 1
ATOM 5741 C CA . LYS B 1 252 ? -10.016 -36.469 -42.5 1 76.94 252 LYS B CA 1
ATOM 5742 C C . LYS B 1 252 ? -10.891 -35.312 -42 1 76.94 252 LYS B C 1
ATOM 5744 O O . LYS B 1 252 ? -11.008 -34.281 -42.656 1 76.94 252 LYS B O 1
ATOM 5749 N N . ASN B 1 253 ? -11.391 -35.375 -40.906 1 77.19 253 ASN B N 1
ATOM 5750 C CA . ASN B 1 253 ? -12.336 -34.375 -40.406 1 77.19 253 ASN B CA 1
ATOM 5751 C C . ASN B 1 253 ? -11.664 -33.375 -39.5 1 77.19 253 ASN B C 1
ATOM 5753 O O . ASN B 1 253 ? -12.312 -32.469 -38.969 1 77.19 253 ASN B O 1
ATOM 5757 N N . MET B 1 254 ? -10.391 -33.469 -39.281 1 84.88 254 MET B N 1
ATOM 5758 C CA . MET B 1 254 ? -9.695 -32.625 -38.344 1 84.88 254 MET B CA 1
ATOM 5759 C C . MET B 1 254 ? -8.344 -32.188 -38.906 1 84.88 254 MET B C 1
ATOM 5761 O O . MET B 1 254 ? -7.324 -32.281 -38.219 1 84.88 254 MET B O 1
ATOM 5765 N N . ALA B 1 255 ? -8.336 -31.688 -40.062 1 78.25 255 ALA B N 1
ATOM 5766 C CA . ALA B 1 255 ? -7.109 -31.266 -40.75 1 78.25 255 ALA B CA 1
ATOM 5767 C C . ALA B 1 255 ? -6.547 -30 -40.125 1 78.25 255 ALA B C 1
ATOM 5769 O O . ALA B 1 255 ? -5.34 -29.75 -40.219 1 78.25 255 ALA B O 1
ATOM 5770 N N . GLY B 1 256 ? -7.406 -29.281 -39.562 1 84 256 GLY B N 1
ATOM 5771 C CA . GLY B 1 256 ? -6.992 -28.016 -38.969 1 84 256 GLY B CA 1
ATOM 5772 C C . GLY B 1 256 ? -6.184 -28.156 -37.719 1 84 256 GLY B C 1
ATOM 5773 O O . GLY B 1 256 ? -5.328 -27.328 -37.406 1 84 256 GLY B O 1
ATOM 5774 N N . ALA B 1 257 ? -6.359 -29.25 -37 1 90.12 257 ALA B N 1
ATOM 5775 C CA . ALA B 1 257 ? -5.773 -29.453 -35.656 1 90.12 257 ALA B CA 1
ATOM 5776 C C . ALA B 1 257 ? -4.25 -29.531 -35.75 1 90.12 257 ALA B C 1
ATOM 5778 O O . ALA B 1 257 ? -3.547 -28.766 -35.094 1 90.12 257 ALA B O 1
ATOM 5779 N N . PRO B 1 258 ? -3.691 -30.344 -36.562 1 91.19 258 PRO B N 1
ATOM 5780 C CA . PRO B 1 258 ? -2.229 -30.391 -36.656 1 91.19 258 PRO B CA 1
ATOM 5781 C C . PRO B 1 258 ? -1.628 -29.094 -37.188 1 91.19 258 PRO B C 1
ATOM 5783 O O . PRO B 1 258 ? -0.514 -28.734 -36.812 1 91.19 258 PRO B O 1
ATOM 5786 N N . ALA B 1 259 ? -2.359 -28.391 -38.062 1 89 259 ALA B N 1
ATOM 5787 C CA . ALA B 1 259 ? -1.873 -27.109 -38.562 1 89 259 ALA B CA 1
ATOM 5788 C C . ALA B 1 259 ? -1.745 -26.078 -37.438 1 89 259 ALA B C 1
ATOM 5790 O O . ALA B 1 259 ? -0.738 -25.375 -37.375 1 89 259 ALA B O 1
ATOM 5791 N N . ILE B 1 260 ? -2.76 -26.016 -36.656 1 91.69 260 ILE B N 1
ATOM 5792 C CA . ILE B 1 260 ? -2.779 -25.078 -35.562 1 91.69 260 ILE B CA 1
ATOM 5793 C C . ILE B 1 260 ? -1.645 -25.406 -34.594 1 91.69 260 ILE B C 1
ATOM 5795 O O . ILE B 1 260 ? -0.906 -24.516 -34.156 1 91.69 260 ILE B O 1
ATOM 5799 N N . ALA B 1 261 ? -1.466 -26.656 -34.281 1 95.19 261 ALA B N 1
ATOM 5800 C CA . ALA B 1 261 ? -0.418 -27.094 -33.344 1 95.19 261 ALA B CA 1
ATOM 5801 C C . ALA B 1 261 ? 0.967 -26.812 -33.938 1 95.19 261 ALA B C 1
ATOM 5803 O O . ALA B 1 261 ? 1.865 -26.375 -33.219 1 95.19 261 ALA B O 1
ATOM 5804 N N . ALA B 1 262 ? 1.102 -27.047 -35.188 1 93.19 262 ALA B N 1
ATOM 5805 C CA . ALA B 1 262 ? 2.383 -26.812 -35.844 1 93.19 262 ALA B CA 1
ATOM 5806 C C . ALA B 1 262 ? 2.754 -25.344 -35.812 1 93.19 262 ALA B C 1
ATOM 5808 O O . ALA B 1 262 ? 3.891 -24.984 -35.5 1 93.19 262 ALA B O 1
ATOM 5809 N N . LEU B 1 263 ? 1.797 -24.562 -36.156 1 91.38 263 LEU B N 1
ATOM 5810 C CA . LEU B 1 263 ? 2.021 -23.109 -36.125 1 91.38 263 LEU B CA 1
ATOM 5811 C C . LEU B 1 263 ? 2.434 -22.656 -34.75 1 91.38 263 LEU B C 1
ATOM 5813 O O . LEU B 1 263 ? 3.387 -21.891 -34.594 1 91.38 263 LEU B O 1
ATOM 5817 N N . ALA B 1 264 ? 1.714 -23.125 -33.75 1 94.81 264 ALA B N 1
ATOM 5818 C CA . ALA B 1 264 ? 1.989 -22.75 -32.375 1 94.81 264 ALA B CA 1
ATOM 5819 C C . ALA B 1 264 ? 3.387 -23.203 -31.953 1 94.81 264 ALA B C 1
ATOM 5821 O O . ALA B 1 264 ? 4.082 -22.484 -31.234 1 94.81 264 ALA B O 1
ATOM 5822 N N . ALA B 1 265 ? 3.799 -24.375 -32.375 1 95.5 265 ALA B N 1
ATOM 5823 C CA . ALA B 1 265 ? 5.125 -24.891 -32.031 1 95.5 265 ALA B CA 1
ATOM 5824 C C . ALA B 1 265 ? 6.219 -23.984 -32.625 1 95.5 265 ALA B C 1
ATOM 5826 O O . ALA B 1 265 ? 7.18 -23.641 -31.922 1 95.5 265 ALA B O 1
ATOM 5827 N N . LEU B 1 266 ? 6.035 -23.594 -33.781 1 91.19 266 LEU B N 1
ATOM 5828 C CA . LEU B 1 266 ? 7.012 -22.75 -34.469 1 91.19 266 LEU B CA 1
ATOM 5829 C C . LEU B 1 266 ? 7.059 -21.359 -33.844 1 91.19 266 LEU B C 1
ATOM 5831 O O . LEU B 1 266 ? 8.141 -20.812 -33.625 1 91.19 266 LEU B O 1
ATOM 5835 N N . GLU B 1 267 ? 5.945 -20.906 -33.5 1 92.19 267 GLU B N 1
ATOM 5836 C CA . GLU B 1 267 ? 5.848 -19.578 -32.906 1 92.19 267 GLU B CA 1
ATOM 5837 C C . GLU B 1 267 ? 6.395 -19.578 -31.469 1 92.19 267 GLU B C 1
ATOM 5839 O O . GLU B 1 267 ? 6.656 -18.531 -30.891 1 92.19 267 GLU B O 1
ATOM 5844 N N . SER B 1 268 ? 6.504 -20.75 -30.906 1 93.06 268 SER B N 1
ATOM 5845 C CA . SER B 1 268 ? 6.875 -20.828 -29.5 1 93.06 268 SER B CA 1
ATOM 5846 C C . SER B 1 268 ? 8.344 -21.203 -29.344 1 93.06 268 SER B C 1
ATOM 5848 O O . SER B 1 268 ? 8.828 -21.391 -28.219 1 93.06 268 SER B O 1
ATOM 5850 N N . GLY B 1 269 ? 9.062 -21.438 -30.469 1 86.88 269 GLY B N 1
ATOM 5851 C CA . GLY B 1 269 ? 10.508 -21.562 -30.312 1 86.88 269 GLY B CA 1
ATOM 5852 C C . GLY B 1 269 ? 11.062 -22.812 -30.969 1 86.88 269 GLY B C 1
ATOM 5853 O O . GLY B 1 269 ? 12.273 -23.062 -30.922 1 86.88 269 GLY B O 1
ATOM 5854 N N . ALA B 1 270 ? 10.203 -23.594 -31.578 1 89.31 270 ALA B N 1
ATOM 5855 C CA . ALA B 1 270 ? 10.719 -24.797 -32.219 1 89.31 270 ALA B CA 1
ATOM 5856 C C . ALA B 1 270 ? 11.656 -24.438 -33.375 1 89.31 270 ALA B C 1
ATOM 5858 O O . ALA B 1 270 ? 11.328 -23.609 -34.219 1 89.31 270 ALA B O 1
ATOM 5859 N N . GLY B 1 271 ? 12.82 -25 -33.375 1 86.81 271 GLY B N 1
ATOM 5860 C CA . GLY B 1 271 ? 13.789 -24.766 -34.438 1 86.81 271 GLY B CA 1
ATOM 5861 C C . GLY B 1 271 ? 13.43 -25.484 -35.719 1 86.81 271 GLY B C 1
ATOM 5862 O O . GLY B 1 271 ? 13.336 -24.859 -36.781 1 86.81 271 GLY B O 1
ATOM 5863 N N . LEU B 1 272 ? 13.32 -26.828 -35.594 1 91.56 272 LEU B N 1
ATOM 5864 C CA . LEU B 1 272 ? 12.891 -27.688 -36.688 1 91.56 272 LEU B CA 1
ATOM 5865 C C . LEU B 1 272 ? 11.641 -28.469 -36.312 1 91.56 272 LEU B C 1
ATOM 5867 O O . LEU B 1 272 ? 11.531 -28.969 -35.188 1 91.56 272 LEU B O 1
ATOM 5871 N N . LEU B 1 273 ? 10.734 -28.484 -37.25 1 94.56 273 LEU B N 1
ATOM 5872 C CA . LEU B 1 273 ? 9.484 -29.188 -36.969 1 94.56 273 LEU B CA 1
ATOM 5873 C C . LEU B 1 273 ? 9.117 -30.094 -38.156 1 94.56 273 LEU B C 1
ATOM 5875 O O . LEU B 1 273 ? 9.219 -29.688 -39.312 1 94.56 273 LEU B O 1
ATOM 5879 N N . THR B 1 274 ? 8.867 -31.312 -37.844 1 95.19 274 THR B N 1
ATOM 5880 C CA . THR B 1 274 ? 8.266 -32.25 -38.781 1 95.19 274 THR B CA 1
ATOM 5881 C C . THR B 1 274 ? 6.824 -32.562 -38.406 1 95.19 274 THR B C 1
ATOM 5883 O O . THR B 1 274 ? 6.535 -32.875 -37.25 1 95.19 274 THR B O 1
ATOM 5886 N N . THR B 1 275 ? 5.961 -32.375 -39.375 1 93.94 275 THR B N 1
ATOM 5887 C CA . THR B 1 275 ? 4.555 -32.688 -39.156 1 93.94 275 THR B CA 1
ATOM 5888 C C . THR B 1 275 ? 4.145 -33.938 -39.938 1 93.94 275 THR B C 1
ATOM 5890 O O . THR B 1 275 ? 4.203 -33.969 -41.156 1 93.94 275 THR B O 1
ATOM 5893 N N . ALA B 1 276 ? 3.807 -34.969 -39.188 1 94.06 276 ALA B N 1
ATOM 5894 C CA . ALA B 1 276 ? 3.354 -36.219 -39.781 1 94.06 276 ALA B CA 1
ATOM 5895 C C . ALA B 1 276 ? 1.831 -36.281 -39.812 1 94.06 276 ALA B C 1
ATOM 5897 O O . ALA B 1 276 ? 1.172 -36.219 -38.781 1 94.06 276 ALA B O 1
ATOM 5898 N N . LEU B 1 277 ? 1.275 -36.406 -40.969 1 91.69 277 LEU B N 1
ATOM 5899 C CA . LEU B 1 277 ? -0.172 -36.406 -41.125 1 91.69 277 LEU B CA 1
ATOM 5900 C C . LEU B 1 277 ? -0.559 -37.25 -42.344 1 91.69 277 LEU B C 1
ATOM 5902 O O . LEU B 1 277 ? 0.283 -37.531 -43.219 1 91.69 277 LEU B O 1
ATOM 5906 N N . PRO B 1 278 ? -1.82 -37.688 -42.375 1 88.88 278 PRO B N 1
ATOM 5907 C CA . PRO B 1 278 ? -2.277 -38.344 -43.594 1 88.88 278 PRO B CA 1
ATOM 5908 C C . PRO B 1 278 ? -2.012 -37.531 -44.844 1 88.88 278 PRO B C 1
ATOM 5910 O O . PRO B 1 278 ? -2.174 -36.312 -44.844 1 88.88 278 PRO B O 1
ATOM 5913 N N . GLU B 1 279 ? -1.674 -38.188 -45.875 1 88.19 279 GLU B N 1
ATOM 5914 C CA . GLU B 1 279 ? -1.14 -37.594 -47.094 1 88.19 279 GLU B CA 1
ATOM 5915 C C . GLU B 1 279 ? -2.088 -36.531 -47.625 1 88.19 279 GLU B C 1
ATOM 5917 O O . GLU B 1 279 ? -1.65 -35.438 -48.031 1 88.19 279 GLU B O 1
ATOM 5922 N N . SER B 1 280 ? -3.34 -36.75 -47.625 1 86.06 280 SER B N 1
ATOM 5923 C CA . SER B 1 280 ? -4.305 -35.844 -48.219 1 86.06 280 SER B CA 1
ATOM 5924 C C . SER B 1 280 ? -4.398 -34.531 -47.438 1 86.06 280 SER B C 1
ATOM 5926 O O . SER B 1 280 ? -4.77 -33.5 -47.969 1 86.06 280 SER B O 1
ATOM 5928 N N . LEU B 1 281 ? -3.994 -34.594 -46.219 1 86.69 281 LEU B N 1
ATOM 5929 C CA . LEU B 1 281 ? -4.133 -33.438 -45.344 1 86.69 281 LEU B CA 1
ATOM 5930 C C . LEU B 1 281 ? -3.008 -32.438 -45.594 1 86.69 281 LEU B C 1
ATOM 5932 O O . LEU B 1 281 ? -3.098 -31.281 -45.188 1 86.69 281 LEU B O 1
ATOM 5936 N N . MET B 1 282 ? -1.974 -32.875 -46.25 1 84.56 282 MET B N 1
ATOM 5937 C CA . MET B 1 282 ? -0.838 -31.984 -46.531 1 84.56 282 MET B CA 1
ATOM 5938 C C . MET B 1 282 ? -1.267 -30.797 -47.344 1 84.56 282 MET B C 1
ATOM 5940 O O . MET B 1 282 ? -0.773 -29.688 -47.156 1 84.56 282 MET B O 1
ATOM 5944 N N . TYR B 1 283 ? -2.201 -30.969 -48.125 1 80.44 283 TYR B N 1
ATOM 5945 C CA . TYR B 1 283 ? -2.631 -29.922 -49.031 1 80.44 283 TYR B CA 1
ATOM 5946 C C . TYR B 1 283 ? -3.352 -28.797 -48.312 1 80.44 283 TYR B C 1
ATOM 5948 O O . TYR B 1 283 ? -3.32 -27.641 -48.719 1 80.44 283 TYR B O 1
ATOM 5956 N N . THR B 1 284 ? -3.879 -29.172 -47.281 1 79.19 284 THR B N 1
ATOM 5957 C CA . THR B 1 284 ? -4.605 -28.172 -46.5 1 79.19 284 THR B CA 1
ATOM 5958 C C . THR B 1 284 ? -3.709 -27.562 -45.406 1 79.19 284 THR B C 1
ATOM 5960 O O . THR B 1 284 ? -3.871 -26.406 -45.062 1 79.19 284 THR B O 1
ATOM 5963 N N . THR B 1 285 ? -2.797 -28.312 -44.938 1 84.69 285 THR B N 1
ATOM 5964 C CA . THR B 1 285 ? -1.965 -27.906 -43.812 1 84.69 285 THR B CA 1
ATOM 5965 C C . THR B 1 285 ? -0.756 -27.109 -44.281 1 84.69 285 THR B C 1
ATOM 5967 O O . THR B 1 285 ? -0.376 -26.109 -43.656 1 84.69 285 THR B O 1
ATOM 5970 N N . ALA B 1 286 ? -0.237 -27.406 -45.375 1 84 286 ALA B N 1
ATOM 5971 C CA . ALA B 1 286 ? 1.021 -26.859 -45.875 1 84 286 ALA B CA 1
ATOM 5972 C C . ALA B 1 286 ? 0.917 -25.344 -46.094 1 84 286 ALA B C 1
ATOM 5974 O O . ALA B 1 286 ? 1.834 -24.594 -45.75 1 84 286 ALA B O 1
ATOM 5975 N N . PRO B 1 287 ? -0.196 -24.906 -46.562 1 78.81 287 PRO B N 1
ATOM 5976 C CA . PRO B 1 287 ? -0.29 -23.453 -46.75 1 78.81 287 PRO B CA 1
ATOM 5977 C C . PRO B 1 287 ? -0.33 -22.688 -45.438 1 78.81 287 PRO B C 1
ATOM 5979 O O . PRO B 1 287 ? 0.03 -21.5 -45.406 1 78.81 287 PRO B O 1
ATOM 5982 N N . LEU B 1 288 ? -0.749 -23.312 -44.531 1 79 288 LEU B N 1
ATOM 5983 C CA . LEU B 1 288 ? -0.932 -22.641 -43.25 1 79 288 LEU B CA 1
ATOM 5984 C C . LEU B 1 288 ? 0.371 -22.609 -42.469 1 79 288 LEU B C 1
ATOM 5986 O O . LEU B 1 288 ? 0.583 -21.719 -41.656 1 79 288 LEU B O 1
ATOM 5990 N N . VAL B 1 289 ? 1.237 -23.609 -42.688 1 87.88 289 VAL B N 1
ATOM 5991 C CA . VAL B 1 289 ? 2.496 -23.688 -41.938 1 87.88 289 VAL B CA 1
ATOM 5992 C C . VAL B 1 289 ? 3.604 -24.188 -42.875 1 87.88 289 VAL B C 1
ATOM 5994 O O . VAL B 1 289 ? 4.145 -25.281 -42.688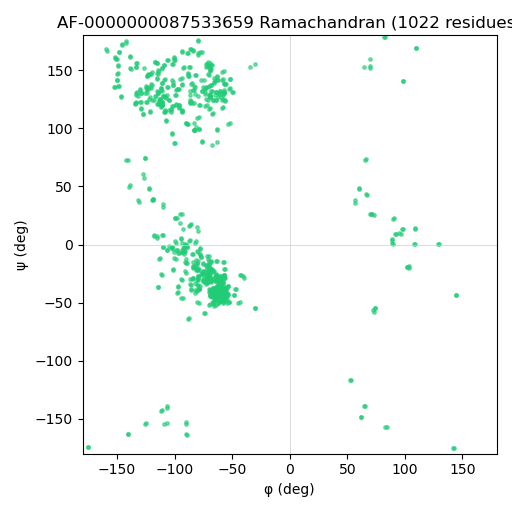 1 87.88 289 VAL B O 1
ATOM 5997 N N . PRO B 1 290 ? 3.975 -23.344 -43.719 1 79.25 290 PRO B N 1
ATOM 5998 C CA . PRO B 1 290 ? 4.934 -23.766 -44.719 1 79.25 290 PRO B CA 1
ATOM 5999 C C . PRO B 1 290 ? 6.316 -24.062 -44.156 1 79.25 290 PRO B C 1
ATOM 6001 O O . PRO B 1 290 ? 7.129 -24.719 -44.812 1 79.25 290 PRO B O 1
ATOM 6004 N N . GLU B 1 291 ? 6.578 -23.688 -43.062 1 81 291 GLU B N 1
ATOM 6005 C CA . GLU B 1 291 ? 7.906 -23.797 -42.469 1 81 291 GLU B CA 1
ATOM 6006 C C . GLU B 1 291 ? 8.172 -25.203 -41.938 1 81 291 GLU B C 1
ATOM 6008 O O . GLU B 1 291 ? 9.32 -25.578 -41.688 1 81 291 GLU B O 1
ATOM 6013 N N . THR B 1 292 ? 7.141 -26.016 -41.812 1 84.81 292 THR B N 1
ATOM 6014 C CA . THR B 1 292 ? 7.324 -27.359 -41.281 1 84.81 292 THR B CA 1
ATOM 6015 C C . THR B 1 292 ? 7.652 -28.344 -42.406 1 84.81 292 THR B C 1
ATOM 6017 O O . THR B 1 292 ? 7.219 -28.156 -43.531 1 84.81 292 THR B O 1
ATOM 6020 N N . THR B 1 293 ? 8.461 -29.328 -42.062 1 87.62 293 THR B N 1
ATOM 6021 C CA . THR B 1 293 ? 8.617 -30.484 -42.938 1 87.62 293 THR B CA 1
ATOM 6022 C C . THR B 1 293 ? 7.473 -31.469 -42.75 1 87.62 293 THR B C 1
ATOM 6024 O O . THR B 1 293 ? 6.961 -31.641 -41.625 1 87.62 293 THR B O 1
ATOM 6027 N N . PHE B 1 294 ? 7.137 -32.094 -43.875 1 89.81 294 PHE B N 1
ATOM 6028 C CA . PHE B 1 294 ? 5.988 -33 -43.781 1 89.81 294 PHE B CA 1
ATOM 6029 C C . PHE B 1 294 ? 6.418 -34.438 -43.938 1 89.81 294 PHE B C 1
ATOM 6031 O O . PHE B 1 294 ? 7.281 -34.75 -44.781 1 89.81 294 PHE B O 1
ATOM 6038 N N . LEU B 1 295 ? 5.941 -35.188 -43.094 1 88.81 295 LEU B N 1
ATOM 6039 C CA . LEU B 1 295 ? 5.961 -36.656 -43.281 1 88.81 295 LEU B CA 1
ATOM 6040 C C . LEU B 1 295 ? 4.586 -37.156 -43.656 1 88.81 295 LEU B C 1
ATOM 6042 O O . LEU B 1 295 ? 3.646 -37.125 -42.875 1 88.81 295 LEU B O 1
ATOM 6046 N N . ARG B 1 296 ? 4.496 -37.688 -44.875 1 90.19 296 ARG B N 1
ATOM 6047 C CA . ARG B 1 296 ? 3.217 -38.125 -45.406 1 90.19 296 ARG B CA 1
ATOM 6048 C C . ARG B 1 296 ? 2.922 -39.562 -44.969 1 90.19 296 ARG B C 1
ATOM 6050 O O . ARG B 1 296 ? 3.695 -40.469 -45.281 1 90.19 296 ARG B O 1
ATOM 6057 N N . LEU B 1 297 ? 1.828 -39.688 -44.375 1 90.12 297 LEU B N 1
ATOM 6058 C CA . LEU B 1 297 ? 1.438 -41 -43.906 1 90.12 297 LEU B CA 1
ATOM 6059 C C . LEU B 1 297 ? 0.4 -41.625 -44.844 1 90.12 297 LEU B C 1
ATOM 6061 O O . LEU B 1 297 ? -0.509 -40.938 -45.312 1 90.12 297 LEU B O 1
ATOM 6065 N N . PRO B 1 298 ? 0.606 -42.906 -45 1 89.12 298 PRO B N 1
ATOM 6066 C CA . PRO B 1 298 ? -0.409 -43.594 -45.812 1 89.12 298 PRO B CA 1
ATOM 6067 C C . PRO B 1 298 ? -1.812 -43.469 -45.219 1 89.12 298 PRO B C 1
ATOM 6069 O O . PRO B 1 298 ? -1.972 -43.469 -44 1 89.12 298 PRO B O 1
ATOM 6072 N N . GLU B 1 299 ? -2.775 -43.312 -46.156 1 85.88 299 GLU B N 1
ATOM 6073 C CA . GLU B 1 299 ? -4.137 -43.094 -45.688 1 85.88 299 GLU B CA 1
ATOM 6074 C C . GLU B 1 299 ? -5.145 -43.875 -46.5 1 85.88 299 GLU B C 1
ATOM 6076 O O . GLU B 1 299 ? -4.828 -44.344 -47.625 1 85.88 299 GLU B O 1
ATOM 6081 N N . LYS B 1 300 ? -6.199 -44.219 -45.875 1 80.5 300 LYS B N 1
ATOM 6082 C CA . LYS B 1 300 ? -7.391 -44.719 -46.531 1 80.5 300 LYS B CA 1
ATOM 6083 C C . LYS B 1 300 ? -8.602 -43.844 -46.219 1 80.5 300 LYS B C 1
ATOM 6085 O O . LYS B 1 300 ? -9.07 -43.812 -45.094 1 80.5 300 LYS B O 1
ATOM 6090 N N . GLU B 1 301 ? -9.18 -43.156 -47.219 1 74.75 301 GLU B N 1
ATOM 6091 C CA . GLU B 1 301 ? -10.344 -42.281 -47.094 1 74.75 301 GLU B CA 1
ATOM 6092 C C . GLU B 1 301 ? -10.125 -41.188 -46.062 1 74.75 301 GLU B C 1
ATOM 6094 O O . GLU B 1 301 ? -10.984 -40.969 -45.188 1 74.75 301 GLU B O 1
ATOM 6099 N N . GLY B 1 302 ? -8.93 -40.75 -46.031 1 69.06 302 GLY B N 1
ATOM 6100 C CA . GLY B 1 302 ? -8.633 -39.594 -45.156 1 69.06 302 GLY B CA 1
ATOM 6101 C C . GLY B 1 302 ? -8.227 -40 -43.75 1 69.06 302 GLY B C 1
ATOM 6102 O O . GLY B 1 302 ? -7.953 -39.125 -42.906 1 69.06 302 GLY B O 1
ATOM 6103 N N . GLU B 1 303 ? -8.188 -41.281 -43.5 1 78.25 303 GLU B N 1
ATOM 6104 C CA . GLU B 1 303 ? -7.781 -41.812 -42.219 1 78.25 303 GLU B CA 1
ATOM 6105 C C . GLU B 1 303 ? -6.484 -42.625 -42.344 1 78.25 303 GLU B C 1
ATOM 6107 O O . GLU B 1 303 ? -6.129 -43.094 -43.406 1 78.25 303 GLU B O 1
ATOM 6112 N N . LEU B 1 304 ? -5.855 -42.688 -41.219 1 81.38 304 LEU B N 1
ATOM 6113 C CA . LEU B 1 304 ? -4.602 -43.438 -41.219 1 81.38 304 LEU B CA 1
ATOM 6114 C C . LEU B 1 304 ? -4.809 -44.875 -41.688 1 81.38 304 LEU B C 1
ATOM 6116 O O . LEU B 1 304 ? -5.734 -45.562 -41.219 1 81.38 304 LEU B O 1
ATOM 6120 N N . ALA B 1 305 ? -3.99 -45.25 -42.562 1 80.62 305 ALA B N 1
ATOM 6121 C CA . ALA B 1 305 ? -4.039 -46.594 -43.062 1 80.62 305 ALA B CA 1
ATOM 6122 C C . ALA B 1 305 ? -3.092 -47.5 -42.281 1 80.62 305 ALA B C 1
ATOM 6124 O O . ALA B 1 305 ? -2.232 -47.031 -41.531 1 80.62 305 ALA B O 1
ATOM 6125 N N . GLU B 1 306 ? -3.291 -48.781 -42.469 1 80.69 306 GLU B N 1
ATOM 6126 C CA . GLU B 1 306 ? -2.486 -49.781 -41.75 1 80.69 306 GLU B CA 1
ATOM 6127 C C . GLU B 1 306 ? -0.998 -49.562 -42 1 80.69 306 GLU B C 1
ATOM 6129 O O . GLU B 1 306 ? -0.174 -49.719 -41.094 1 80.69 306 GLU B O 1
ATOM 6134 N N . ASP B 1 307 ? -0.682 -49.219 -43.156 1 81.88 307 ASP B N 1
ATOM 6135 C CA . ASP B 1 307 ? 0.712 -49.031 -43.562 1 81.88 307 ASP B CA 1
ATOM 6136 C C . ASP B 1 307 ? 1.331 -47.812 -42.844 1 81.88 307 ASP B C 1
ATOM 6138 O O . ASP B 1 307 ? 2.555 -47.688 -42.812 1 81.88 307 ASP B O 1
ATOM 6142 N N . SER B 1 308 ? 0.432 -47 -42.469 1 81.69 308 SER B N 1
ATOM 6143 C CA . SER B 1 308 ? 0.909 -45.844 -41.75 1 81.69 308 SER B CA 1
ATOM 6144 C C . SER B 1 308 ? 1.632 -46.219 -40.469 1 81.69 308 SER B C 1
ATOM 6146 O O . SER B 1 308 ? 2.564 -45.531 -40.031 1 81.69 308 SER B O 1
ATOM 6148 N N . VAL B 1 309 ? 1.299 -47.281 -39.906 1 82.56 309 VAL B N 1
ATOM 6149 C CA . VAL B 1 309 ? 1.86 -47.781 -38.656 1 82.56 309 VAL B CA 1
ATOM 6150 C C . VAL B 1 309 ? 3.316 -48.188 -38.875 1 82.56 309 VAL B C 1
ATOM 6152 O O . VAL B 1 309 ? 4.152 -48 -37.969 1 82.56 309 VAL B O 1
ATOM 6155 N N . SER B 1 310 ? 3.59 -48.594 -40.031 1 83.62 310 SER B N 1
ATOM 6156 C CA . SER B 1 310 ? 4.926 -49.125 -40.312 1 83.62 310 SER B CA 1
ATOM 6157 C C . SER B 1 310 ? 5.844 -48.031 -40.844 1 83.62 310 SER B C 1
ATOM 6159 O O . SER B 1 310 ? 7.027 -48.25 -41.062 1 83.62 310 SER B O 1
ATOM 6161 N N . SER B 1 311 ? 5.277 -46.906 -40.906 1 87 311 SER B N 1
ATOM 6162 C CA . SER B 1 311 ? 6.098 -45.781 -41.406 1 87 311 SER B CA 1
ATOM 6163 C C . SER B 1 311 ? 7.27 -45.531 -40.469 1 87 311 SER B C 1
ATOM 6165 O O . SER B 1 311 ? 7.16 -45.688 -39.25 1 87 311 SER B O 1
ATOM 6167 N N . ASP B 1 312 ? 8.359 -45.156 -41.031 1 88.19 312 ASP B N 1
ATOM 6168 C CA . ASP B 1 312 ? 9.516 -44.781 -40.219 1 88.19 312 ASP B CA 1
ATOM 6169 C C . ASP B 1 312 ? 9.398 -43.312 -39.75 1 88.19 312 ASP B C 1
ATOM 6171 O O . ASP B 1 312 ? 9.781 -42.406 -40.469 1 88.19 312 ASP B O 1
ATOM 6175 N N . PHE B 1 313 ? 8.969 -43.156 -38.594 1 88.56 313 PHE B N 1
ATOM 6176 C CA . PHE B 1 313 ? 8.828 -41.844 -38 1 88.56 313 PHE B CA 1
ATOM 6177 C C . PHE B 1 313 ? 10.172 -41.312 -37.531 1 88.56 313 PHE B C 1
ATOM 6179 O O . PHE B 1 313 ? 10.328 -40.094 -37.312 1 88.56 313 PHE B O 1
ATOM 6186 N N . GLY B 1 314 ? 11.172 -42.219 -37.281 1 89.94 314 GLY B N 1
ATOM 6187 C CA . GLY B 1 314 ? 12.453 -41.781 -36.719 1 89.94 314 GLY B CA 1
ATOM 6188 C C . GLY B 1 314 ? 12.328 -41.125 -35.375 1 89.94 314 GLY B C 1
ATOM 6189 O O . GLY B 1 314 ? 12.875 -40.062 -35.125 1 89.94 314 GLY B O 1
ATOM 6190 N N . PHE B 1 315 ? 11.617 -41.75 -34.531 1 92.56 315 PHE B N 1
ATOM 6191 C CA . PHE B 1 315 ? 11.297 -41.156 -33.25 1 92.56 315 PHE B CA 1
ATOM 6192 C C . PHE B 1 315 ? 12.562 -40.781 -32.5 1 92.56 315 PHE B C 1
ATOM 6194 O O . PHE B 1 315 ? 12.562 -39.812 -31.734 1 92.56 315 PHE B O 1
ATOM 6201 N N . ASP B 1 316 ? 13.656 -41.406 -32.656 1 90.19 316 ASP B N 1
ATOM 6202 C CA . ASP B 1 316 ? 14.906 -41.219 -31.922 1 90.19 316 ASP B CA 1
ATOM 6203 C C . ASP B 1 316 ? 15.633 -39.969 -32.406 1 90.19 316 ASP B C 1
ATOM 6205 O O . ASP B 1 316 ? 16.562 -39.5 -31.734 1 90.19 316 ASP B O 1
ATOM 6209 N N . ARG B 1 317 ? 15.172 -39.438 -33.469 1 91.94 317 ARG B N 1
ATOM 6210 C CA . ARG B 1 317 ? 15.852 -38.281 -34.062 1 91.94 317 ARG B CA 1
ATOM 6211 C C . ARG B 1 317 ? 15.281 -36.969 -33.531 1 91.94 317 ARG B C 1
ATOM 6213 O O . ARG B 1 317 ? 15.828 -35.906 -33.781 1 91.94 317 ARG B O 1
ATOM 6220 N N . TYR B 1 318 ? 14.281 -37.125 -32.812 1 94.81 318 TYR B N 1
ATOM 6221 C CA . TYR B 1 318 ? 13.602 -35.938 -32.344 1 94.81 318 TYR B CA 1
ATOM 6222 C C . TYR B 1 318 ? 13.812 -35.719 -30.859 1 94.81 318 TYR B C 1
ATOM 6224 O O . TYR B 1 318 ? 13.867 -36.656 -30.094 1 94.81 318 TYR B O 1
ATOM 6232 N N . ASP B 1 319 ? 13.977 -34.438 -30.5 1 95.56 319 ASP B N 1
ATOM 6233 C CA . ASP B 1 319 ? 14.117 -34.062 -29.094 1 95.56 319 ASP B CA 1
ATOM 6234 C C . ASP B 1 319 ? 12.781 -34.188 -28.359 1 95.56 319 ASP B C 1
ATOM 6236 O O . ASP B 1 319 ? 12.75 -34.469 -27.156 1 95.56 319 ASP B O 1
ATOM 6240 N N . ALA B 1 320 ? 11.719 -33.938 -29.094 1 97.25 320 ALA B N 1
ATOM 6241 C CA . ALA B 1 320 ? 10.375 -34.062 -28.547 1 97.25 320 ALA B CA 1
ATOM 6242 C C . ALA B 1 320 ? 9.375 -34.469 -29.625 1 97.25 320 ALA B C 1
ATOM 6244 O O . ALA B 1 320 ? 9.516 -34.094 -30.781 1 97.25 320 ALA B O 1
ATOM 6245 N N . VAL B 1 321 ? 8.383 -35.219 -29.234 1 98.19 321 VAL B N 1
ATOM 6246 C CA . VAL B 1 321 ? 7.336 -35.719 -30.109 1 98.19 321 VAL B CA 1
ATOM 6247 C C . VAL B 1 321 ? 5.965 -35.406 -29.516 1 98.19 321 VAL B C 1
ATOM 6249 O O . VAL B 1 321 ? 5.746 -35.625 -28.312 1 98.19 321 VAL B O 1
ATOM 6252 N N . ALA B 1 322 ? 5.094 -34.844 -30.281 1 98.38 322 ALA B N 1
ATOM 6253 C CA . ALA B 1 322 ? 3.707 -34.656 -29.875 1 98.38 322 ALA B CA 1
ATOM 6254 C C . ALA B 1 322 ? 2.756 -35.469 -30.75 1 98.38 322 ALA B C 1
ATOM 6256 O O . ALA B 1 322 ? 2.869 -35.469 -31.969 1 98.38 322 ALA B O 1
ATOM 6257 N N . VAL B 1 323 ? 1.863 -36.156 -30.094 1 97.5 323 VAL B N 1
ATOM 6258 C CA . VAL B 1 323 ? 0.906 -37 -30.812 1 97.5 323 VAL B CA 1
ATOM 6259 C C . VAL B 1 323 ? -0.509 -36.688 -30.312 1 97.5 323 VAL B C 1
ATOM 6261 O O . VAL B 1 323 ? -0.752 -36.625 -29.109 1 97.5 323 VAL B O 1
ATOM 6264 N N . GLY B 1 324 ? -1.433 -36.531 -31.328 1 94.81 324 GLY B N 1
ATOM 6265 C CA . GLY B 1 324 ? -2.793 -36.562 -30.812 1 94.81 324 GLY B CA 1
ATOM 6266 C C . GLY B 1 324 ? -3.723 -35.625 -31.547 1 94.81 324 GLY B C 1
ATOM 6267 O O . GLY B 1 324 ? -4.848 -36 -31.906 1 94.81 324 GLY B O 1
ATOM 6268 N N . PRO B 1 325 ? -3.301 -34.344 -31.859 1 93.69 325 PRO B N 1
ATOM 6269 C CA . PRO B 1 325 ? -4.207 -33.375 -32.469 1 93.69 325 PRO B CA 1
ATOM 6270 C C . PRO B 1 325 ? -4.887 -33.906 -33.75 1 93.69 325 PRO B C 1
ATOM 6272 O O . PRO B 1 325 ? -4.238 -34.062 -34.781 1 93.69 325 PRO B O 1
ATOM 6275 N N . GLY B 1 326 ? -6.117 -34.25 -33.531 1 89.56 326 GLY B N 1
ATOM 6276 C CA . GLY B 1 326 ? -6.914 -34.688 -34.656 1 89.56 326 GLY B CA 1
ATOM 6277 C C . GLY B 1 326 ? -6.523 -36.094 -35.156 1 89.56 326 GLY B C 1
ATOM 6278 O O . GLY B 1 326 ? -6.73 -36.406 -36.312 1 89.56 326 GLY B O 1
ATOM 6279 N N . LEU B 1 327 ? -5.988 -36.875 -34.344 1 90.44 327 LEU B N 1
ATOM 6280 C CA . LEU B 1 327 ? -5.426 -38.156 -34.719 1 90.44 327 LEU B CA 1
ATOM 6281 C C . LEU B 1 327 ? -6.527 -39.156 -35.062 1 90.44 327 LEU B C 1
ATOM 6283 O O . LEU B 1 327 ? -6.324 -40.031 -35.906 1 90.44 327 LEU B O 1
ATOM 6287 N N . GLY B 1 328 ? -7.652 -38.938 -34.469 1 86.88 328 GLY B N 1
ATOM 6288 C CA . GLY B 1 328 ? -8.719 -39.938 -34.625 1 86.88 328 GLY B CA 1
ATOM 6289 C C . GLY B 1 328 ? -8.586 -41.094 -33.688 1 86.88 328 GLY B C 1
ATOM 6290 O O . GLY B 1 328 ? -7.633 -41.156 -32.906 1 86.88 328 GLY B O 1
ATOM 6291 N N . ARG B 1 329 ? -9.578 -42.094 -33.75 1 87.62 329 ARG B N 1
ATOM 6292 C CA . ARG B 1 329 ? -9.609 -43.156 -32.75 1 87.62 329 ARG B CA 1
ATOM 6293 C C . ARG B 1 329 ? -9.75 -44.5 -33.438 1 87.62 329 ARG B C 1
ATOM 6295 O O . ARG B 1 329 ? -10.422 -45.406 -32.906 1 87.62 329 ARG B O 1
ATOM 6302 N N . LEU B 1 330 ? -9.078 -44.562 -34.531 1 86.69 330 LEU B N 1
ATOM 6303 C CA . LEU B 1 330 ? -9.016 -45.844 -35.219 1 86.69 330 LEU B CA 1
ATOM 6304 C C . LEU B 1 330 ? -7.855 -46.688 -34.656 1 86.69 330 LEU B C 1
ATOM 6306 O O . LEU B 1 330 ? -7.004 -46.188 -33.938 1 86.69 330 LEU B O 1
ATOM 6310 N N . LYS B 1 331 ? -7.879 -47.969 -35.062 1 89.06 331 LYS B N 1
ATOM 6311 C CA . LYS B 1 331 ? -6.883 -48.875 -34.562 1 89.06 331 LYS B CA 1
ATOM 6312 C C . LYS B 1 331 ? -5.473 -48.438 -34.906 1 89.06 331 LYS B C 1
ATOM 6314 O O . LYS B 1 331 ? -4.527 -48.656 -34.156 1 89.06 331 LYS B O 1
ATOM 6319 N N . GLU B 1 332 ? -5.34 -47.875 -36.062 1 89.25 332 GLU B N 1
ATOM 6320 C CA . GLU B 1 332 ? -4.039 -47.375 -36.531 1 89.25 332 GLU B CA 1
ATOM 6321 C C . GLU B 1 332 ? -3.502 -46.281 -35.594 1 89.25 332 GLU B C 1
ATOM 6323 O O . GLU B 1 332 ? -2.297 -46.219 -35.375 1 89.25 332 GLU B O 1
ATOM 6328 N N . ALA B 1 333 ? -4.426 -45.531 -35.156 1 90.81 333 ALA B N 1
ATOM 6329 C CA . ALA B 1 333 ? -4.051 -44.469 -34.25 1 90.81 333 ALA B CA 1
ATOM 6330 C C . ALA B 1 333 ? -3.482 -45.031 -32.938 1 90.81 333 ALA B C 1
ATOM 6332 O O . ALA B 1 333 ? -2.498 -44.531 -32.406 1 90.81 333 ALA B O 1
ATOM 6333 N N . LYS B 1 334 ? -4.102 -46.062 -32.406 1 93.94 334 LYS B N 1
ATOM 6334 C CA . LYS B 1 334 ? -3.615 -46.75 -31.219 1 93.94 334 LYS B CA 1
ATOM 6335 C C . LYS B 1 334 ? -2.178 -47.219 -31.391 1 93.94 334 LYS B C 1
ATOM 6337 O O . LYS B 1 334 ? -1.344 -47.031 -30.5 1 93.94 334 LYS B O 1
ATOM 6342 N N . GLU B 1 335 ? -1.938 -47.812 -32.5 1 94.25 335 GLU B N 1
ATOM 6343 C CA . GLU B 1 335 ? -0.61 -48.344 -32.781 1 94.25 335 GLU B CA 1
ATOM 6344 C C . GLU B 1 335 ? 0.434 -47.25 -32.844 1 94.25 335 GLU B C 1
ATOM 6346 O O . GLU B 1 335 ? 1.581 -47.438 -32.438 1 94.25 335 GLU B O 1
ATOM 6351 N N . ILE B 1 336 ? 0.07 -46.156 -33.406 1 93.94 336 ILE B N 1
ATOM 6352 C CA . ILE B 1 336 ? 0.975 -45.031 -33.5 1 93.94 336 ILE B CA 1
ATOM 6353 C C . ILE B 1 336 ? 1.312 -44.531 -32.094 1 93.94 336 ILE B C 1
ATOM 6355 O O . ILE B 1 336 ? 2.475 -44.281 -31.766 1 93.94 336 ILE B O 1
ATOM 6359 N N . VAL B 1 337 ? 0.273 -44.438 -31.25 1 96.19 337 VAL B N 1
ATOM 6360 C CA . VAL B 1 337 ? 0.471 -44 -29.875 1 96.19 337 VAL B CA 1
ATOM 6361 C C . VAL B 1 337 ? 1.368 -45 -29.156 1 96.19 337 VAL B C 1
ATOM 6363 O O . VAL B 1 337 ? 2.283 -44.625 -28.422 1 96.19 337 VAL B O 1
ATOM 6366 N N . ARG B 1 338 ? 1.109 -46.25 -29.312 1 96.56 338 ARG B N 1
ATOM 6367 C CA . ARG B 1 338 ? 1.925 -47.312 -28.719 1 96.56 338 ARG B CA 1
ATOM 6368 C C . ARG B 1 338 ? 3.389 -47.156 -29.109 1 96.56 338 ARG B C 1
ATOM 6370 O O . ARG B 1 338 ? 4.281 -47.219 -28.266 1 96.56 338 ARG B O 1
ATOM 6377 N N . ARG B 1 339 ? 3.654 -47 -30.391 1 95.94 339 ARG B N 1
ATOM 6378 C CA . ARG B 1 339 ? 5.016 -46.844 -30.891 1 95.94 339 ARG B CA 1
ATOM 6379 C C . ARG B 1 339 ? 5.676 -45.594 -30.312 1 95.94 339 ARG B C 1
ATOM 6381 O O . ARG B 1 339 ? 6.855 -45.625 -29.969 1 95.94 339 ARG B O 1
ATOM 6388 N N . ALA B 1 340 ? 4.902 -44.562 -30.344 1 96.44 340 ALA B N 1
ATOM 6389 C CA . ALA B 1 340 ? 5.438 -43.312 -29.766 1 96.44 340 ALA B CA 1
ATOM 6390 C C . ALA B 1 340 ? 5.887 -43.531 -28.328 1 96.44 340 ALA B C 1
ATOM 6392 O O . ALA B 1 340 ? 6.945 -43.062 -27.922 1 96.44 340 ALA B O 1
ATOM 6393 N N . LEU B 1 341 ? 5.102 -44.25 -27.5 1 97.19 341 LEU B N 1
ATOM 6394 C CA . LEU B 1 341 ? 5.398 -44.5 -26.109 1 97.19 341 LEU B CA 1
ATOM 6395 C C . LEU B 1 341 ? 6.691 -45.312 -25.969 1 97.19 341 LEU B C 1
ATOM 6397 O O . LEU B 1 341 ? 7.488 -45.062 -25.062 1 97.19 341 LEU B O 1
ATOM 6401 N N . VAL B 1 342 ? 6.93 -46.125 -26.922 1 95.75 342 VAL B N 1
ATOM 6402 C CA . VAL B 1 342 ? 8.008 -47.094 -26.781 1 95.75 342 VAL B CA 1
ATOM 6403 C C . VAL B 1 342 ? 9.266 -46.562 -27.469 1 95.75 342 VAL B C 1
ATOM 6405 O O . VAL B 1 342 ? 10.375 -46.75 -26.969 1 95.75 342 VAL B O 1
ATOM 6408 N N . GLU B 1 343 ? 9.078 -45.875 -28.562 1 95.56 343 GLU B N 1
ATOM 6409 C CA . GLU B 1 343 ? 10.211 -45.625 -29.453 1 95.56 343 GLU B CA 1
ATOM 6410 C C . GLU B 1 343 ? 10.75 -44.188 -29.25 1 95.56 343 GLU B C 1
ATOM 6412 O O . GLU B 1 343 ? 11.867 -43.875 -29.688 1 95.56 343 GLU B O 1
ATOM 6417 N N . THR B 1 344 ? 9.969 -43.344 -28.719 1 96.06 344 THR B N 1
ATOM 6418 C CA . THR B 1 344 ? 10.438 -41.969 -28.531 1 96.06 344 THR B CA 1
ATOM 6419 C C . THR B 1 344 ? 11.453 -41.906 -27.391 1 96.06 344 THR B C 1
ATOM 6421 O O . THR B 1 344 ? 11.109 -42.156 -26.234 1 96.06 344 THR B O 1
ATOM 6424 N N . ALA B 1 345 ? 12.641 -41.5 -27.688 1 94.06 345 ALA B N 1
ATOM 6425 C CA . ALA B 1 345 ? 13.703 -41.406 -26.688 1 94.06 345 ALA B CA 1
ATOM 6426 C C . ALA B 1 345 ? 13.641 -40.094 -25.938 1 94.06 345 ALA B C 1
ATOM 6428 O O . ALA B 1 345 ? 14.078 -40 -24.797 1 94.06 345 ALA B O 1
ATOM 6429 N N . GLY B 1 346 ? 13.156 -39.094 -26.594 1 95.56 346 GLY B N 1
ATOM 6430 C CA . GLY B 1 346 ? 13.031 -37.781 -25.984 1 95.56 346 GLY B CA 1
ATOM 6431 C C . GLY B 1 346 ? 11.695 -37.594 -25.297 1 95.56 346 GLY B C 1
ATOM 6432 O O . GLY B 1 346 ? 11.094 -38.531 -24.781 1 95.56 346 GLY B O 1
ATOM 6433 N N . ILE B 1 347 ? 11.297 -36.344 -25.188 1 97.69 347 ILE B N 1
ATOM 6434 C CA . ILE B 1 347 ? 10.055 -35.969 -24.516 1 97.69 347 ILE B CA 1
ATOM 6435 C C . ILE B 1 347 ? 8.859 -36.344 -25.391 1 97.69 347 ILE B C 1
ATOM 6437 O O . ILE B 1 347 ? 8.883 -36.125 -26.609 1 97.69 347 ILE B O 1
ATOM 6441 N N . LE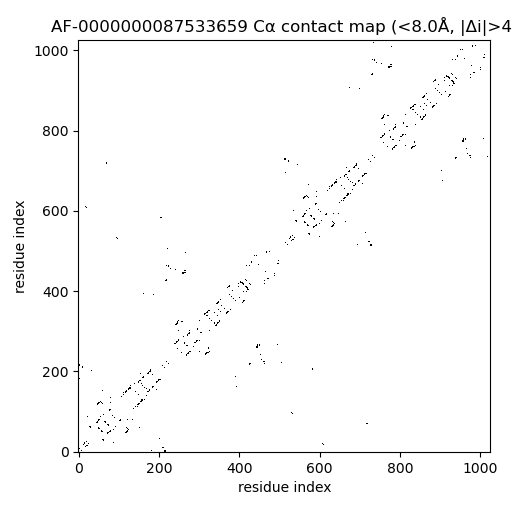U B 1 348 ? 7.871 -36.938 -24.828 1 98.56 348 LEU B N 1
ATOM 6442 C CA . LEU B 1 348 ? 6.648 -37.281 -25.547 1 98.56 348 LEU B CA 1
ATOM 6443 C C . LEU B 1 348 ? 5.453 -36.531 -24.969 1 98.56 348 LEU B C 1
ATOM 6445 O O . LEU B 1 348 ? 5.254 -36.5 -23.75 1 98.56 348 LEU B O 1
ATOM 6449 N N . ILE B 1 349 ? 4.73 -35.875 -25.812 1 98.69 349 ILE B N 1
ATOM 6450 C CA . ILE B 1 349 ? 3.506 -35.156 -25.469 1 98.69 349 ILE B CA 1
ATOM 6451 C C . ILE B 1 349 ? 2.303 -35.875 -26.078 1 98.69 349 ILE B C 1
ATOM 6453 O O . ILE B 1 349 ? 2.258 -36.094 -27.297 1 98.69 349 ILE B O 1
ATOM 6457 N N . LEU B 1 350 ? 1.364 -36.281 -25.281 1 98.44 350 LEU B N 1
ATOM 6458 C CA . LEU B 1 350 ? 0.128 -36.906 -25.766 1 98.44 350 LEU B CA 1
ATOM 6459 C C . LEU B 1 350 ? -1.072 -36 -25.453 1 98.44 350 LEU B C 1
ATOM 6461 O O . LEU B 1 350 ? -1.235 -35.562 -24.312 1 98.44 350 LEU B O 1
ATOM 6465 N N . ASP B 1 351 ? -1.885 -35.75 -26.406 1 96.75 351 ASP B N 1
ATOM 6466 C CA . ASP B 1 351 ? -3.066 -34.906 -26.266 1 96.75 351 ASP B CA 1
ATOM 6467 C C . ASP B 1 351 ? -4.254 -35.5 -27.016 1 96.75 351 ASP B C 1
ATOM 6469 O O . ASP B 1 351 ? -4.098 -36.438 -27.797 1 96.75 351 ASP B O 1
ATOM 6473 N N . ALA B 1 352 ? -5.426 -35.031 -26.656 1 93.56 352 ALA B N 1
ATOM 6474 C CA . ALA B 1 352 ? -6.652 -35.281 -27.406 1 93.56 352 ALA B CA 1
ATOM 6475 C C . ALA B 1 352 ? -6.844 -36.781 -27.641 1 93.56 352 ALA B C 1
ATOM 6477 O O . ALA B 1 352 ? -6.891 -37.562 -26.688 1 93.56 352 ALA B O 1
ATOM 6478 N N . ASP B 1 353 ? -6.828 -37.188 -28.938 1 92.12 353 ASP B N 1
ATOM 6479 C CA . ASP B 1 353 ? -7.188 -38.562 -29.312 1 92.12 353 ASP B CA 1
ATOM 6480 C C . ASP B 1 353 ? -6.117 -39.531 -28.844 1 92.12 353 ASP B C 1
ATOM 6482 O O . ASP B 1 353 ? -6.406 -40.719 -28.625 1 92.12 353 ASP B O 1
ATOM 6486 N N . ALA B 1 354 ? -4.957 -39.094 -28.734 1 95.75 354 ALA B N 1
ATOM 6487 C CA . ALA B 1 354 ? -3.885 -39.969 -28.266 1 95.75 354 ALA B CA 1
ATOM 6488 C C . ALA B 1 354 ? -4.145 -40.438 -26.844 1 95.75 354 ALA B C 1
ATOM 6490 O O . ALA B 1 354 ? -3.74 -41.531 -26.453 1 95.75 354 ALA B O 1
ATOM 6491 N N . LEU B 1 355 ? -4.809 -39.656 -26.047 1 96.94 355 LEU B N 1
ATOM 6492 C CA . LEU B 1 355 ? -5.082 -39.969 -24.656 1 96.94 355 LEU B CA 1
ATOM 6493 C C . LEU B 1 355 ? -6.113 -41.062 -24.531 1 96.94 355 LEU B C 1
ATOM 6495 O O . LEU B 1 355 ? -6.125 -41.812 -23.547 1 96.94 355 LEU B O 1
ATOM 6499 N N . TYR B 1 356 ? -6.91 -41.156 -25.5 1 95.38 356 TYR B N 1
ATOM 6500 C CA . TYR B 1 356 ? -8.023 -42.125 -25.484 1 95.38 356 TYR B CA 1
ATOM 6501 C C . TYR B 1 356 ? -7.531 -43.531 -25.312 1 95.38 356 TYR B C 1
ATOM 6503 O O . TYR B 1 356 ? -8.18 -44.344 -24.641 1 95.38 356 TYR B O 1
ATOM 6511 N N . TRP B 1 357 ? -6.371 -43.875 -25.781 1 94.44 357 TRP B N 1
ATOM 6512 C CA . TRP B 1 357 ? -5.902 -45.25 -25.875 1 94.44 357 TRP B CA 1
ATOM 6513 C C . TRP B 1 357 ? -5.016 -45.594 -24.672 1 94.44 357 TRP B C 1
ATOM 6515 O O . TRP B 1 357 ? -4.664 -46.75 -24.484 1 94.44 357 TRP B O 1
ATOM 6525 N N . LEU B 1 358 ? -4.723 -44.688 -23.922 1 96.19 358 LEU B N 1
ATOM 6526 C CA . LEU B 1 358 ? -3.709 -44.875 -22.891 1 96.19 358 LEU B CA 1
ATOM 6527 C C . LEU B 1 358 ? -4.137 -45.938 -21.891 1 96.19 358 LEU B C 1
ATOM 6529 O O . LEU B 1 358 ? -3.316 -46.75 -21.438 1 96.19 358 LEU B O 1
ATOM 6533 N N . PRO B 1 359 ? -5.402 -45.969 -21.484 1 95.38 359 PRO B N 1
ATOM 6534 C CA . PRO B 1 359 ? -5.812 -47 -20.531 1 95.38 359 PRO B CA 1
ATOM 6535 C C . PRO B 1 359 ? -5.535 -48.438 -21.031 1 95.38 359 PRO B C 1
ATOM 6537 O O . PRO B 1 359 ? -5.371 -49.344 -20.234 1 95.38 359 PRO B O 1
ATOM 6540 N N . GLU B 1 360 ? -5.395 -48.594 -22.359 1 95.56 360 GLU B N 1
ATOM 6541 C CA . GLU B 1 360 ? -5.121 -49.906 -22.953 1 95.56 360 GLU B CA 1
ATOM 6542 C C . GLU B 1 360 ? -3.621 -50.125 -23.141 1 95.56 360 GLU B C 1
ATOM 6544 O O . GLU B 1 360 ? -3.189 -51.188 -23.547 1 95.56 360 GLU B O 1
ATOM 6549 N N . LEU B 1 361 ? -2.855 -49.156 -22.906 1 96.56 361 LEU B N 1
ATOM 6550 C CA . LEU B 1 361 ? -1.413 -49.219 -23.109 1 96.56 361 LEU B CA 1
ATOM 6551 C C . LEU B 1 361 ? -0.662 -49 -21.812 1 96.56 361 LEU B C 1
ATOM 6553 O O . LEU B 1 361 ? 0.331 -48.25 -21.766 1 96.56 361 LEU B O 1
ATOM 6557 N N . GLU B 1 362 ? -1.156 -49.531 -20.766 1 94.25 362 GLU B N 1
ATOM 6558 C CA . GLU B 1 362 ? -0.634 -49.312 -19.406 1 94.25 362 GLU B CA 1
ATOM 6559 C C . GLU B 1 362 ? 0.791 -49.844 -19.281 1 94.25 362 GLU B C 1
ATOM 6561 O O . GLU B 1 362 ? 1.612 -49.281 -18.562 1 94.25 362 GLU B O 1
ATOM 6566 N N . GLN B 1 363 ? 1.07 -50.938 -19.938 1 94.75 363 GLN B N 1
ATOM 6567 C CA . GLN B 1 363 ? 2.402 -51.531 -19.859 1 94.75 363 GLN B CA 1
ATOM 6568 C C . GLN B 1 363 ? 3.447 -50.625 -20.5 1 94.75 363 GLN B C 1
ATOM 6570 O O . GLN B 1 363 ? 4.488 -50.344 -19.891 1 94.75 363 GLN B O 1
ATOM 6575 N N . GLU B 1 364 ? 3.15 -50.188 -21.703 1 95.38 364 GLU B N 1
ATOM 6576 C CA . GLU B 1 364 ? 4.055 -49.25 -22.391 1 95.38 364 GLU B CA 1
ATOM 6577 C C . GLU B 1 364 ? 4.25 -47.969 -21.594 1 95.38 364 GLU B C 1
ATOM 6579 O O . GLU B 1 364 ? 5.363 -47.438 -21.516 1 95.38 364 GLU B O 1
ATOM 6584 N N . LEU B 1 365 ? 3.174 -47.562 -21.016 1 94.44 365 LEU B N 1
ATOM 6585 C CA . LEU B 1 365 ? 3.195 -46.344 -20.203 1 94.44 365 LEU B CA 1
ATOM 6586 C C . LEU B 1 365 ? 4.113 -46.531 -19 1 94.44 365 LEU B C 1
ATOM 6588 O O . LEU B 1 365 ? 4.918 -45.656 -18.688 1 94.44 365 LEU B O 1
ATOM 6592 N N . SER B 1 366 ? 4.02 -47.594 -18.328 1 92.44 366 SER B N 1
ATOM 6593 C CA . SER B 1 366 ? 4.77 -47.844 -17.094 1 92.44 366 SER B CA 1
ATOM 6594 C C . SER B 1 366 ? 6.246 -48.094 -17.391 1 92.44 366 SER B C 1
ATOM 6596 O O . SER B 1 366 ? 7.102 -47.844 -16.547 1 92.44 366 SER B O 1
ATOM 6598 N N . GLU B 1 367 ? 6.562 -48.469 -18.578 1 93.88 367 GLU B N 1
ATOM 6599 C CA . GLU B 1 367 ? 7.934 -48.844 -18.938 1 93.88 367 GLU B CA 1
ATOM 6600 C C . GLU B 1 367 ? 8.703 -47.625 -19.453 1 93.88 367 GLU B C 1
ATOM 6602 O O . GLU B 1 367 ? 9.93 -47.656 -19.531 1 93.88 367 GLU B O 1
ATOM 6607 N N . ARG B 1 368 ? 7.945 -46.625 -19.75 1 95.06 368 ARG B N 1
ATOM 6608 C CA . ARG B 1 368 ? 8.617 -45.469 -20.281 1 95.06 368 ARG B CA 1
ATOM 6609 C C . ARG B 1 368 ? 9.383 -44.719 -19.203 1 95.06 368 ARG B C 1
ATOM 6611 O O . ARG B 1 368 ? 8.859 -44.5 -18.109 1 95.06 368 ARG B O 1
ATOM 6618 N N . THR B 1 369 ? 10.648 -44.344 -19.562 1 93.25 369 THR B N 1
ATOM 6619 C CA . THR B 1 369 ? 11.5 -43.656 -18.594 1 93.25 369 THR B CA 1
ATOM 6620 C C . THR B 1 369 ? 11.727 -42.188 -18.984 1 93.25 369 THR B C 1
ATOM 6622 O O . THR B 1 369 ? 12.016 -41.344 -18.141 1 93.25 369 THR B O 1
ATOM 6625 N N . ALA B 1 370 ? 11.617 -41.938 -20.312 1 95.5 370 ALA B N 1
ATOM 6626 C CA . ALA B 1 370 ? 11.742 -40.562 -20.781 1 95.5 370 ALA B CA 1
ATOM 6627 C C . ALA B 1 370 ? 10.508 -39.75 -20.406 1 95.5 370 ALA B C 1
ATOM 6629 O O . ALA B 1 370 ? 9.438 -40.312 -20.172 1 95.5 370 ALA B O 1
ATOM 6630 N N . PRO B 1 371 ? 10.672 -38.438 -20.312 1 97.62 371 PRO B N 1
ATOM 6631 C CA . PRO B 1 371 ? 9.562 -37.594 -19.875 1 97.62 371 PRO B CA 1
ATOM 6632 C C . PRO B 1 371 ? 8.328 -37.75 -20.75 1 97.62 371 PRO B C 1
ATOM 6634 O O . PRO B 1 371 ? 8.438 -37.75 -21.984 1 97.62 371 PRO B O 1
ATOM 6637 N N . LEU B 1 372 ? 7.203 -37.906 -20.125 1 98.44 372 LEU B N 1
ATOM 6638 C CA . LEU B 1 372 ? 5.891 -38 -20.75 1 98.44 372 LEU B CA 1
ATOM 6639 C C . LEU B 1 372 ? 4.973 -36.875 -20.266 1 98.44 372 LEU B C 1
ATOM 6641 O O . LEU B 1 372 ? 4.824 -36.688 -19.062 1 98.44 372 LEU B O 1
ATOM 6645 N N . ILE B 1 373 ? 4.445 -36.125 -21.172 1 98.75 373 ILE B N 1
ATOM 6646 C CA . ILE B 1 373 ? 3.525 -35.031 -20.859 1 98.75 373 ILE B CA 1
ATOM 6647 C C . ILE B 1 373 ? 2.129 -35.375 -21.375 1 98.75 373 ILE B C 1
ATOM 6649 O O . ILE B 1 373 ? 1.956 -35.656 -22.562 1 98.75 373 ILE B O 1
ATOM 6653 N N . LEU B 1 374 ? 1.144 -35.375 -20.5 1 98.62 374 LEU B N 1
ATOM 6654 C CA . LEU B 1 374 ? -0.256 -35.562 -20.875 1 98.62 374 LEU B CA 1
ATOM 6655 C C . LEU B 1 374 ? -1.054 -34.281 -20.672 1 98.62 374 LEU B C 1
ATOM 6657 O O . LEU B 1 374 ? -0.858 -33.562 -19.688 1 98.62 374 LEU B O 1
ATOM 6661 N N . THR B 1 375 ? -1.948 -33.938 -21.594 1 98.31 375 THR B N 1
ATOM 6662 C CA . THR B 1 375 ? -2.646 -32.656 -21.5 1 98.31 375 THR B CA 1
ATOM 6663 C C . THR B 1 375 ? -4.156 -32.875 -21.578 1 98.31 375 THR B C 1
ATOM 6665 O O . THR B 1 375 ? -4.832 -32.25 -22.406 1 98.31 375 THR B O 1
ATOM 6668 N N . PRO B 1 376 ? -4.73 -33.594 -20.703 1 98 376 PRO B N 1
ATOM 6669 C CA . PRO B 1 376 ? -6.16 -33.906 -20.781 1 98 376 PRO B CA 1
ATOM 6670 C C . PRO B 1 376 ? -7.047 -32.75 -20.344 1 98 376 PRO B C 1
ATOM 6672 O O . PRO B 1 376 ? -6.688 -32 -19.422 1 98 376 PRO B O 1
ATOM 6675 N N . HIS B 1 377 ? -8.156 -32.562 -21.031 1 96.25 377 HIS B N 1
ATOM 6676 C CA . HIS B 1 377 ? -9.273 -31.812 -20.453 1 96.25 377 HIS B CA 1
ATOM 6677 C C . HIS B 1 377 ? -10.078 -32.656 -19.5 1 96.25 377 HIS B C 1
ATOM 6679 O O . HIS B 1 377 ? -9.797 -33.844 -19.328 1 96.25 377 HIS B O 1
ATOM 6685 N N . PRO B 1 378 ? -11.062 -32.125 -18.812 1 96.19 378 PRO B N 1
ATOM 6686 C CA . PRO B 1 378 ? -11.75 -32.875 -17.75 1 96.19 378 PRO B CA 1
ATOM 6687 C C . PRO B 1 378 ? -12.383 -34.156 -18.281 1 96.19 378 PRO B C 1
ATOM 6689 O O . PRO B 1 378 ? -12.328 -35.219 -17.609 1 96.19 378 PRO B O 1
ATOM 6692 N N . GLY B 1 379 ? -12.969 -34.094 -19.422 1 96.56 379 GLY B N 1
ATOM 6693 C CA . GLY B 1 379 ? -13.523 -35.312 -20.016 1 96.56 379 GLY B CA 1
ATOM 6694 C C . GLY B 1 379 ? -12.477 -36.375 -20.297 1 96.56 379 GLY B C 1
ATOM 6695 O O . GLY B 1 379 ? -12.68 -37.562 -19.969 1 96.56 379 GLY B O 1
ATOM 6696 N N . GLU B 1 380 ? -11.391 -36.031 -20.891 1 97.25 380 GLU B N 1
ATOM 6697 C CA . GLU B 1 380 ? -10.289 -36.938 -21.188 1 97.25 380 GLU B CA 1
ATOM 6698 C C . GLU B 1 380 ? -9.68 -37.469 -19.906 1 97.25 380 GLU B C 1
ATOM 6700 O O . GLU B 1 380 ? -9.375 -38.688 -19.812 1 97.25 380 GLU B O 1
ATOM 6705 N N . MET B 1 381 ? -9.578 -36.625 -18.938 1 97.81 381 MET B N 1
ATOM 6706 C CA . MET B 1 381 ? -9.039 -37.031 -17.656 1 97.81 381 MET B CA 1
ATOM 6707 C C . MET B 1 381 ? -9.953 -38.094 -17 1 97.81 381 MET B C 1
ATOM 6709 O O . MET B 1 381 ? -9.469 -39.031 -16.375 1 97.81 381 MET B O 1
ATOM 6713 N N . ALA B 1 382 ? -11.242 -37.812 -17.094 1 97.69 382 ALA B N 1
ATOM 6714 C CA . ALA B 1 382 ? -12.219 -38.75 -16.562 1 97.69 382 ALA B CA 1
ATOM 6715 C C . ALA B 1 382 ? -12.023 -40.156 -17.172 1 97.69 382 ALA B C 1
ATOM 6717 O O . ALA B 1 382 ? -12.031 -41.156 -16.453 1 97.69 382 ALA B O 1
ATOM 6718 N N . HIS B 1 383 ? -11.75 -40.188 -18.453 1 97.25 383 HIS B N 1
ATOM 6719 C CA . HIS B 1 383 ? -11.492 -41.438 -19.156 1 97.25 383 HIS B CA 1
ATOM 6720 C C . HIS B 1 383 ? -10.203 -42.094 -18.672 1 97.25 383 HIS B C 1
ATOM 6722 O O . HIS B 1 383 ? -10.18 -43.312 -18.406 1 97.25 383 HIS B O 1
ATOM 6728 N N . LEU B 1 384 ? -9.188 -41.312 -18.531 1 97.31 384 LEU B N 1
ATOM 6729 C CA . LEU B 1 384 ? -7.879 -41.812 -18.109 1 97.31 384 LEU B CA 1
ATOM 6730 C C . LEU B 1 384 ? -7.949 -42.375 -16.688 1 97.31 384 LEU B C 1
ATOM 6732 O O . LEU B 1 384 ? -7.34 -43.406 -16.391 1 97.31 384 LEU B O 1
ATOM 6736 N N . ALA B 1 385 ? -8.703 -41.688 -15.852 1 96.12 385 ALA B N 1
ATOM 6737 C CA . ALA B 1 385 ? -8.727 -42 -14.43 1 96.12 385 ALA B CA 1
ATOM 6738 C C . ALA B 1 385 ? -9.875 -42.969 -14.102 1 96.12 385 ALA B C 1
ATOM 6740 O O . ALA B 1 385 ? -10.016 -43.406 -12.969 1 96.12 385 ALA B O 1
ATOM 6741 N N . GLY B 1 386 ? -10.664 -43.281 -15.023 1 95.75 386 GLY B N 1
ATOM 6742 C CA . GLY B 1 386 ? -11.797 -44.156 -14.789 1 95.75 386 GLY B CA 1
ATOM 6743 C C . GLY B 1 386 ? -12.844 -43.562 -13.883 1 95.75 386 GLY B C 1
ATOM 6744 O O . GLY B 1 386 ? -13.32 -44.219 -12.945 1 95.75 386 GLY B O 1
ATOM 6745 N N . THR B 1 387 ? -13.164 -42.312 -14.102 1 96.88 387 THR B N 1
ATOM 6746 C CA . THR B 1 387 ? -14.141 -41.594 -13.297 1 96.88 387 THR B CA 1
ATOM 6747 C C . THR B 1 387 ? -15.008 -40.688 -14.172 1 96.88 387 THR B C 1
ATOM 6749 O O . THR B 1 387 ? -15.18 -40.969 -15.359 1 96.88 387 THR B O 1
ATOM 6752 N N . THR B 1 388 ? -15.711 -39.719 -13.625 1 96.88 388 THR B N 1
ATOM 6753 C CA . THR B 1 388 ? -16.578 -38.812 -14.375 1 96.88 388 THR B CA 1
ATOM 6754 C C . THR B 1 388 ? -15.992 -37.406 -14.445 1 96.88 388 THR B C 1
ATOM 6756 O O . THR B 1 388 ? -15.172 -37.031 -13.602 1 96.88 388 THR B O 1
ATOM 6759 N N . PRO B 1 389 ? -16.375 -36.719 -15.461 1 95.75 389 PRO B N 1
ATOM 6760 C CA . PRO B 1 389 ? -15.922 -35.344 -15.531 1 95.75 389 PRO B CA 1
ATOM 6761 C C . PRO B 1 389 ? -16.281 -34.531 -14.289 1 95.75 389 PRO B C 1
ATOM 6763 O O . PRO B 1 389 ? -15.516 -33.656 -13.859 1 95.75 389 PRO B O 1
ATOM 6766 N N . GLY B 1 390 ? -17.406 -34.781 -13.75 1 94 390 GLY B N 1
ATOM 6767 C CA . GLY B 1 390 ? -17.828 -34.125 -12.516 1 94 390 GLY B CA 1
ATOM 6768 C C . GLY B 1 390 ? -16.859 -34.344 -11.367 1 94 390 GLY B C 1
ATOM 6769 O O . GLY B 1 390 ? -16.5 -33.406 -10.648 1 94 390 GLY B O 1
ATOM 6770 N N . GLU B 1 391 ? -16.422 -35.594 -11.219 1 95.19 391 GLU B N 1
ATOM 6771 C CA . GLU B 1 391 ? -15.477 -35.938 -10.18 1 95.19 391 GLU B CA 1
ATOM 6772 C C . GLU B 1 391 ? -14.117 -35.281 -10.422 1 95.19 391 GLU B C 1
ATOM 6774 O O . GLU B 1 391 ? -13.445 -34.875 -9.484 1 95.19 391 GLU B O 1
ATOM 6779 N N . VAL B 1 392 ? -13.734 -35.25 -11.664 1 96.12 392 VAL B N 1
ATOM 6780 C CA . VAL B 1 392 ? -12.477 -34.594 -12.023 1 96.12 392 VAL B CA 1
ATOM 6781 C C . VAL B 1 392 ? -12.516 -33.125 -11.633 1 96.12 392 VAL B C 1
ATOM 6783 O O . VAL B 1 392 ? -11.57 -32.594 -11.023 1 96.12 392 VAL B O 1
ATOM 6786 N N . ASN B 1 393 ? -13.594 -32.5 -11.93 1 94.5 393 ASN B N 1
ATOM 6787 C CA . ASN B 1 393 ? -13.719 -31.078 -11.648 1 94.5 393 ASN B CA 1
ATOM 6788 C C . ASN B 1 393 ? -13.766 -30.797 -10.148 1 94.5 393 ASN B C 1
ATOM 6790 O O . ASN B 1 393 ? -13.273 -29.766 -9.688 1 94.5 393 ASN B O 1
ATOM 6794 N N . LYS B 1 394 ? -14.234 -31.688 -9.406 1 92.56 394 LYS B N 1
ATOM 6795 C CA . LYS B 1 394 ? -14.352 -31.547 -7.953 1 92.56 394 LYS B CA 1
ATOM 6796 C C . LYS B 1 394 ? -13.008 -31.797 -7.273 1 92.56 394 LYS B C 1
ATOM 6798 O O . LYS B 1 394 ? -12.719 -31.203 -6.234 1 92.56 394 LYS B O 1
ATOM 6803 N N . HIS B 1 395 ? -12.25 -32.688 -7.816 1 95.38 395 HIS B N 1
ATOM 6804 C CA . HIS B 1 395 ? -11.008 -33.125 -7.184 1 95.38 395 HIS B CA 1
ATOM 6805 C C . HIS B 1 395 ? -9.812 -32.906 -8.102 1 95.38 395 HIS B C 1
ATOM 6807 O O . HIS B 1 395 ? -9 -33.812 -8.297 1 95.38 395 HIS B O 1
ATOM 6813 N N . ARG B 1 396 ? -9.742 -31.75 -8.617 1 96.94 396 ARG B N 1
ATOM 6814 C CA . ARG B 1 396 ? -8.75 -31.469 -9.648 1 96.94 396 ARG B CA 1
ATOM 6815 C C . ARG B 1 396 ? -7.336 -31.641 -9.109 1 96.94 396 ARG B C 1
ATOM 6817 O O . ARG B 1 396 ? -6.492 -32.281 -9.75 1 96.94 396 ARG B O 1
ATOM 6824 N N . PHE B 1 397 ? -7.043 -31.109 -7.875 1 96.75 397 PHE B N 1
ATOM 6825 C CA . PHE B 1 397 ? -5.699 -31.172 -7.312 1 96.75 397 PHE B CA 1
ATOM 6826 C C . PHE B 1 397 ? -5.328 -32.594 -6.938 1 96.75 397 PHE B C 1
ATOM 6828 O O . PHE B 1 397 ? -4.305 -33.125 -7.387 1 96.75 397 PHE B O 1
ATOM 6835 N N . SER B 1 398 ? -6.207 -33.25 -6.172 1 96.25 398 SER B N 1
ATOM 6836 C CA . SER B 1 398 ? -5.91 -34.594 -5.664 1 96.25 398 SER B CA 1
ATOM 6837 C C . SER B 1 398 ? -5.809 -35.594 -6.797 1 96.25 398 SER B C 1
ATOM 6839 O O . SER B 1 398 ? -4.875 -36.406 -6.836 1 96.25 398 SER B O 1
ATOM 6841 N N . LEU B 1 399 ? -6.75 -35.5 -7.758 1 96.81 399 LEU B N 1
ATOM 6842 C CA . LEU B 1 399 ? -6.77 -36.469 -8.859 1 96.81 399 LEU B CA 1
ATOM 6843 C C . LEU B 1 399 ? -5.555 -36.281 -9.766 1 96.81 399 LEU B C 1
ATOM 6845 O O . LEU B 1 399 ? -4.934 -37.25 -10.18 1 96.81 399 LEU B O 1
ATOM 6849 N N . ALA B 1 400 ? -5.242 -35.062 -10.078 1 97.5 400 ALA B N 1
ATOM 6850 C CA . ALA B 1 400 ? -4.07 -34.781 -10.906 1 97.5 400 ALA B CA 1
ATOM 6851 C C . ALA B 1 400 ? -2.793 -35.281 -10.227 1 97.5 400 ALA B C 1
ATOM 6853 O O . ALA B 1 400 ? -1.944 -35.906 -10.867 1 97.5 400 ALA B O 1
ATOM 6854 N N . GLY B 1 401 ? -2.676 -35 -8.977 1 97.12 401 GLY B N 1
ATOM 6855 C CA . GLY B 1 401 ? -1.513 -35.438 -8.227 1 97.12 401 GLY B CA 1
ATOM 6856 C C . GLY B 1 401 ? -1.37 -36.969 -8.188 1 97.12 401 GLY B C 1
ATOM 6857 O O . GLY B 1 401 ? -0.286 -37.5 -8.43 1 97.12 401 GLY B O 1
ATOM 6858 N N . GLN B 1 402 ? -2.434 -37.625 -7.902 1 96.56 402 GLN B N 1
ATOM 6859 C CA . GLN B 1 402 ? -2.438 -39.062 -7.812 1 96.56 402 GLN B CA 1
ATOM 6860 C C . GLN B 1 402 ? -2.088 -39.719 -9.156 1 96.56 402 GLN B C 1
ATOM 6862 O O . GLN B 1 402 ? -1.26 -40.625 -9.219 1 96.56 402 GLN B O 1
ATOM 6867 N N . TYR B 1 403 ? -2.691 -39.219 -10.18 1 97.12 403 TYR B N 1
ATOM 6868 C CA . TYR B 1 403 ? -2.48 -39.781 -11.5 1 97.12 403 TYR B CA 1
ATOM 6869 C C . TYR B 1 403 ? -1.044 -39.594 -11.961 1 97.12 403 TYR B C 1
ATOM 6871 O O . TYR B 1 403 ? -0.413 -40.5 -12.492 1 97.12 403 TYR B O 1
ATOM 6879 N N . ALA B 1 404 ? -0.529 -38.375 -11.812 1 97.56 404 ALA B N 1
ATOM 6880 C CA . ALA B 1 404 ? 0.836 -38.062 -12.219 1 97.56 404 ALA B CA 1
ATOM 6881 C C . ALA B 1 404 ? 1.849 -38.938 -11.492 1 97.56 404 ALA B C 1
ATOM 6883 O O . ALA B 1 404 ? 2.773 -39.469 -12.109 1 97.56 404 ALA B O 1
ATOM 6884 N N . ARG B 1 405 ? 1.634 -39.094 -10.211 1 96.19 405 ARG B N 1
ATOM 6885 C CA . ARG B 1 405 ? 2.535 -39.938 -9.422 1 96.19 405 ARG B CA 1
ATOM 6886 C C . ARG B 1 405 ? 2.469 -41.375 -9.859 1 96.19 405 ARG B C 1
ATOM 6888 O O . ARG B 1 405 ? 3.5 -42.062 -9.977 1 96.19 405 ARG B O 1
ATOM 6895 N N . LYS B 1 406 ? 1.295 -41.812 -10.07 1 95.25 406 LYS B N 1
ATOM 6896 C CA . LYS B 1 406 ? 1.077 -43.219 -10.445 1 95.25 406 LYS B CA 1
ATOM 6897 C C . LYS B 1 406 ? 1.73 -43.531 -11.789 1 95.25 406 LYS B C 1
ATOM 6899 O O . LYS B 1 406 ? 2.32 -44.594 -11.961 1 95.25 406 LYS B O 1
ATOM 6904 N N . THR B 1 407 ? 1.646 -42.625 -12.773 1 95.62 407 THR B N 1
ATOM 6905 C CA . THR B 1 407 ? 2.074 -42.906 -14.141 1 95.62 407 THR B CA 1
ATOM 6906 C C . THR B 1 407 ? 3.465 -42.312 -14.398 1 95.62 407 THR B C 1
ATOM 6908 O O . THR B 1 407 ? 4.094 -42.625 -15.414 1 95.62 407 THR B O 1
ATOM 6911 N N . GLY B 1 408 ? 3.947 -41.469 -13.477 1 96.38 408 GLY B N 1
ATOM 6912 C CA . GLY B 1 408 ? 5.242 -40.844 -13.656 1 96.38 408 GLY B CA 1
ATOM 6913 C C . GLY B 1 408 ? 5.254 -39.812 -14.781 1 96.38 408 GLY B C 1
ATOM 6914 O O . GLY B 1 408 ? 6.289 -39.594 -15.406 1 96.38 408 GLY B O 1
ATOM 6915 N N . CYS B 1 409 ? 4.172 -39.25 -15.055 1 97.62 409 CYS B N 1
ATOM 6916 C CA . CYS B 1 409 ? 4.074 -38.312 -16.156 1 97.62 409 CYS B CA 1
ATOM 6917 C C . CYS B 1 409 ? 3.971 -36.8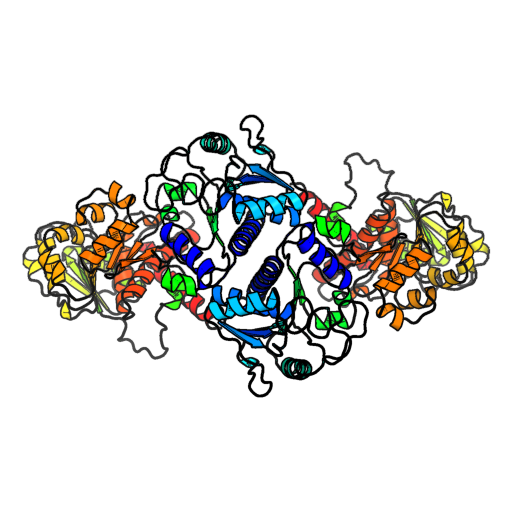75 -15.656 1 97.62 409 CYS B C 1
ATOM 6919 O O . CYS B 1 409 ? 3.74 -36.656 -14.461 1 97.62 409 CYS B O 1
ATOM 6921 N N . TYR B 1 410 ? 4.305 -35.938 -16.484 1 98.5 410 TYR B N 1
ATOM 6922 C CA . TYR B 1 410 ? 3.859 -34.531 -16.328 1 98.5 410 TYR B CA 1
ATOM 6923 C C . TYR B 1 410 ? 2.418 -34.375 -16.797 1 98.5 410 TYR B C 1
ATOM 6925 O O . TYR B 1 410 ? 2.098 -34.656 -17.953 1 98.5 410 TYR B O 1
ATOM 6933 N N . LEU B 1 411 ? 1.597 -33.969 -15.914 1 98.56 411 LEU B N 1
ATOM 6934 C CA . LEU B 1 411 ? 0.176 -33.875 -16.234 1 98.56 411 LEU B CA 1
ATOM 6935 C C . LEU B 1 411 ? -0.279 -32.438 -16.297 1 98.56 411 LEU B C 1
ATOM 6937 O O . LEU B 1 411 ? -0.108 -31.672 -15.336 1 98.56 411 LEU B O 1
ATOM 6941 N N . VAL B 1 412 ? -0.795 -32 -17.453 1 98.62 412 VAL B N 1
ATOM 6942 C CA . VAL B 1 412 ? -1.447 -30.703 -17.625 1 98.62 412 VAL B CA 1
ATOM 6943 C C . VAL B 1 412 ? -2.963 -30.891 -17.641 1 98.62 412 VAL B C 1
ATOM 6945 O O . VAL B 1 412 ? -3.539 -31.219 -18.672 1 98.62 412 VAL B O 1
ATOM 6948 N N . LEU B 1 413 ? -3.588 -30.719 -16.516 1 98.06 413 LEU B N 1
ATOM 6949 C CA . LEU B 1 413 ? -5.043 -30.797 -16.453 1 98.06 413 LEU B CA 1
ATOM 6950 C C . LEU B 1 413 ? -5.684 -29.484 -16.891 1 98.06 413 LEU B C 1
ATOM 6952 O O . LEU B 1 413 ? -5.719 -28.531 -16.109 1 98.06 413 LEU B O 1
ATOM 6956 N N . LYS B 1 414 ? -6.148 -29.5 -18.109 1 95.62 414 LYS B N 1
ATOM 6957 C CA . LYS B 1 414 ? -6.727 -28.297 -18.703 1 95.62 414 LYS B CA 1
ATOM 6958 C C . LYS B 1 414 ? -8.047 -27.938 -18.031 1 95.62 414 LYS B C 1
ATOM 6960 O O . LYS B 1 414 ? -8.711 -28.797 -17.453 1 95.62 414 LYS B O 1
ATOM 6965 N N . GLY B 1 415 ? -8.422 -26.703 -18.109 1 90.06 415 GLY B N 1
ATOM 6966 C CA . GLY B 1 415 ? -9.641 -26.156 -17.531 1 90.06 415 GLY B CA 1
ATOM 6967 C C . GLY B 1 415 ? -9.469 -24.766 -16.953 1 90.06 415 GLY B C 1
ATOM 6968 O O . GLY B 1 415 ? -8.438 -24.125 -17.172 1 90.06 415 GLY B O 1
ATOM 6969 N N . ALA B 1 416 ? -10.703 -24.375 -16.297 1 85.38 416 ALA B N 1
ATOM 6970 C CA . ALA B 1 416 ? -10.539 -23.109 -15.586 1 85.38 416 ALA B CA 1
ATOM 6971 C C . ALA B 1 416 ? -9.43 -23.203 -14.539 1 85.38 416 ALA B C 1
ATOM 6973 O O . ALA B 1 416 ? -9.477 -24.047 -13.648 1 85.38 416 ALA B O 1
ATOM 6974 N N . ASN B 1 417 ? -8.383 -22.484 -14.617 1 93 417 ASN B N 1
ATOM 6975 C CA . ASN B 1 417 ? -7.184 -22.531 -13.789 1 93 417 ASN B CA 1
ATOM 6976 C C . ASN B 1 417 ? -6.418 -23.844 -13.977 1 93 417 ASN B C 1
ATOM 6978 O O . ASN B 1 417 ? -6.395 -24.688 -13.078 1 93 417 ASN B O 1
ATOM 6982 N N . THR B 1 418 ? -5.777 -24 -15.055 1 96.69 418 THR B N 1
ATOM 6983 C CA . THR B 1 418 ? -5.043 -25.203 -15.43 1 96.69 418 THR B CA 1
ATOM 6984 C C . THR B 1 418 ? -4.07 -25.609 -14.328 1 96.69 418 THR B C 1
ATOM 6986 O O . THR B 1 418 ? -3.412 -24.75 -13.727 1 96.69 418 THR B O 1
ATOM 6989 N N . ILE B 1 419 ? -4.051 -26.891 -13.992 1 97.56 419 ILE B N 1
ATOM 6990 C CA . ILE B 1 419 ? -3.156 -27.422 -12.969 1 97.56 419 ILE B CA 1
ATOM 6991 C C . ILE B 1 419 ? -2.098 -28.312 -13.625 1 97.56 419 ILE B C 1
ATOM 6993 O O . ILE B 1 419 ? -2.428 -29.281 -14.328 1 97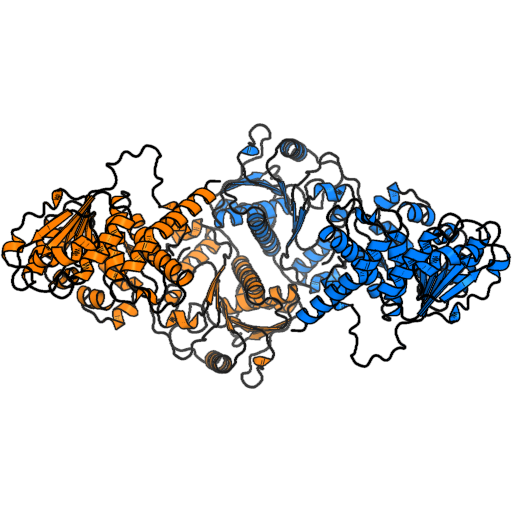.56 419 ILE B O 1
ATOM 6997 N N . CYS B 1 420 ? -0.854 -27.984 -13.484 1 98.44 420 CYS B N 1
ATOM 6998 C CA . CYS B 1 420 ? 0.269 -28.797 -13.922 1 98.44 420 CYS B CA 1
ATOM 6999 C C . CYS B 1 420 ? 0.865 -29.578 -12.758 1 98.44 420 CYS B C 1
ATOM 7001 O O . CYS B 1 420 ? 1.116 -29.016 -11.695 1 98.44 420 CYS B O 1
ATOM 7003 N N . THR B 1 421 ? 1.003 -30.828 -12.961 1 98.25 421 THR B N 1
ATOM 7004 C CA . THR B 1 421 ? 1.548 -31.688 -11.914 1 98.25 421 THR B CA 1
ATOM 7005 C C . THR B 1 421 ? 2.771 -32.438 -12.422 1 98.25 421 THR B C 1
ATOM 7007 O O . THR B 1 421 ? 2.752 -33 -13.523 1 98.25 421 THR B O 1
ATOM 7010 N N . THR B 1 422 ? 3.857 -32.469 -11.641 1 98 422 THR B N 1
ATOM 7011 C CA . THR B 1 422 ? 5.062 -33.219 -11.984 1 98 422 THR B CA 1
ATOM 7012 C C . THR B 1 422 ? 4.934 -34.656 -11.57 1 98 422 THR B C 1
ATOM 7014 O O . THR B 1 422 ? 4.012 -35.031 -10.836 1 98 422 THR B O 1
ATOM 7017 N N . PRO B 1 423 ? 5.883 -35.5 -12.102 1 97.19 423 PRO B N 1
ATOM 7018 C CA . PRO B 1 423 ? 5.863 -36.938 -11.719 1 97.19 423 PRO B CA 1
ATOM 7019 C C . PRO B 1 423 ? 5.977 -37.125 -10.203 1 97.19 423 PRO B C 1
ATOM 7021 O O . PRO B 1 423 ? 5.488 -38.125 -9.672 1 97.19 423 PRO B O 1
ATOM 7024 N N . GLU B 1 424 ? 6.602 -36.156 -9.492 1 95.12 424 GLU B N 1
ATOM 7025 C CA . GLU B 1 424 ? 6.789 -36.219 -8.047 1 95.12 424 GLU B CA 1
ATOM 7026 C C . GLU B 1 424 ? 5.551 -35.75 -7.305 1 95.12 424 GLU B C 1
ATOM 7028 O O . GLU B 1 424 ? 5.41 -35.969 -6.098 1 95.12 424 GLU B O 1
ATOM 7033 N N . GLY B 1 425 ? 4.707 -35.062 -8 1 95.38 425 GLY B N 1
ATOM 7034 C CA . GLY B 1 425 ? 3.471 -34.625 -7.383 1 95.38 425 GLY B CA 1
ATOM 7035 C C . GLY B 1 425 ? 3.438 -33.125 -7.125 1 95.38 425 GLY B C 1
ATOM 7036 O O . GLY B 1 425 ? 2.445 -32.594 -6.609 1 95.38 425 GLY B O 1
ATOM 7037 N N . ASP B 1 426 ? 4.512 -32.375 -7.496 1 95.44 426 ASP B N 1
ATOM 7038 C CA . ASP B 1 426 ? 4.504 -30.922 -7.355 1 95.44 426 ASP B CA 1
ATOM 7039 C C . ASP B 1 426 ? 3.512 -30.281 -8.328 1 95.44 426 ASP B C 1
ATOM 7041 O O . ASP B 1 426 ? 3.406 -30.703 -9.477 1 95.44 426 ASP B O 1
ATOM 7045 N N . GLN B 1 427 ? 2.795 -29.312 -7.801 1 97.25 427 GLN B N 1
ATOM 7046 C CA . GLN B 1 427 ? 1.722 -28.766 -8.633 1 97.25 427 GLN B CA 1
ATOM 7047 C C . GLN B 1 427 ? 1.86 -27.266 -8.805 1 97.25 427 GLN B C 1
ATOM 7049 O O . GLN B 1 427 ? 2.359 -26.578 -7.914 1 97.25 427 GLN B O 1
ATOM 7054 N N . ALA B 1 428 ? 1.499 -26.781 -9.969 1 97.44 428 ALA B N 1
ATOM 7055 C CA . ALA B 1 428 ? 1.372 -25.359 -10.297 1 97.44 428 ALA B CA 1
ATOM 7056 C C . ALA B 1 428 ? -0.024 -25.047 -10.828 1 97.44 428 ALA B C 1
ATOM 7058 O O . ALA B 1 428 ? -0.601 -25.828 -11.586 1 97.44 428 ALA B O 1
ATOM 7059 N N . VAL B 1 429 ? -0.58 -23.984 -10.352 1 96.62 429 VAL B N 1
ATOM 7060 C CA . VAL B 1 429 ? -1.881 -23.531 -10.836 1 96.62 429 VAL B CA 1
ATOM 7061 C C . VAL B 1 429 ? -1.707 -22.297 -11.711 1 96.62 429 VAL B C 1
ATOM 7063 O O . VAL B 1 429 ? -0.937 -21.391 -11.367 1 96.62 429 VAL B O 1
ATOM 7066 N N . HIS B 1 430 ? -2.395 -22.266 -12.836 1 95.94 430 HIS B N 1
ATOM 7067 C CA . HIS B 1 430 ? -2.281 -21.188 -13.797 1 95.94 430 HIS B CA 1
ATOM 7068 C C . HIS B 1 430 ? -3.58 -20.391 -13.883 1 95.94 430 HIS B C 1
ATOM 7070 O O . HIS B 1 430 ? -4.641 -20.953 -14.172 1 95.94 430 HIS B O 1
ATOM 7076 N N . THR B 1 431 ? -3.451 -19.062 -13.656 1 90.81 431 THR B N 1
ATOM 7077 C CA . THR B 1 431 ? -4.656 -18.234 -13.641 1 90.81 431 THR B CA 1
ATOM 7078 C C . THR B 1 431 ? -4.742 -17.391 -14.898 1 90.81 431 THR B C 1
ATOM 7080 O O . THR B 1 431 ? -5.734 -16.688 -15.117 1 90.81 431 THR B O 1
ATOM 7083 N N . SER B 1 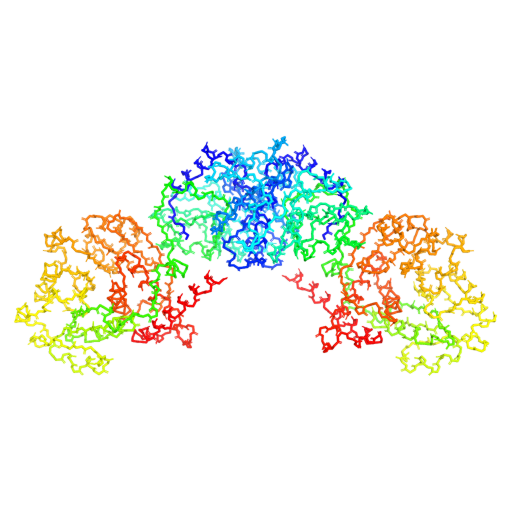432 ? -3.713 -17.453 -15.719 1 88.56 432 SER B N 1
ATOM 7084 C CA . SER B 1 432 ? -3.756 -16.719 -16.984 1 88.56 432 SER B CA 1
ATOM 7085 C C . SER B 1 432 ? -4.797 -17.312 -17.922 1 88.56 432 SER B C 1
ATOM 7087 O O . SER B 1 432 ? -5.145 -18.5 -17.812 1 88.56 432 SER B O 1
ATOM 7089 N N . GLY B 1 433 ? -5.305 -16.469 -18.828 1 85.5 433 GLY B N 1
ATOM 7090 C CA . GLY B 1 433 ? -6.25 -16.922 -19.828 1 85.5 433 GLY B CA 1
ATOM 7091 C C . GLY B 1 433 ? -7.656 -16.406 -19.609 1 85.5 433 GLY B C 1
ATOM 7092 O O . GLY B 1 433 ? -7.926 -15.75 -18.594 1 85.5 433 GLY B O 1
ATOM 7093 N N . ASN B 1 434 ? -8.508 -16.578 -20.562 1 78.75 434 ASN B N 1
ATOM 7094 C CA . ASN B 1 434 ? -9.883 -16.094 -20.562 1 78.75 434 ASN B CA 1
ATOM 7095 C C . ASN B 1 434 ? -10.836 -17.094 -21.203 1 78.75 434 ASN B C 1
ATOM 7097 O O . ASN B 1 434 ? -10.422 -18.188 -21.609 1 78.75 434 ASN B O 1
ATOM 7101 N N . ALA B 1 435 ? -12.078 -16.766 -21.109 1 72.5 435 ALA B N 1
ATOM 7102 C CA . ALA B 1 435 ? -13.141 -17.672 -21.562 1 72.5 435 ALA B CA 1
ATOM 7103 C C . ALA B 1 435 ? -12.953 -18.047 -23.031 1 72.5 435 ALA B C 1
ATOM 7105 O O . ALA B 1 435 ? -13.484 -19.047 -23.5 1 72.5 435 ALA B O 1
ATOM 7106 N N . GLY B 1 436 ? -12.133 -17.312 -23.656 1 71.5 436 GLY B N 1
ATOM 7107 C CA . GLY B 1 436 ? -11.859 -17.594 -25.062 1 71.5 436 GLY B CA 1
ATOM 7108 C C . GLY B 1 436 ? -11.062 -18.859 -25.266 1 71.5 436 GLY B C 1
ATOM 7109 O O . GLY B 1 436 ? -11.07 -19.422 -26.375 1 71.5 436 GLY B O 1
ATOM 7110 N N . LEU B 1 437 ? -10.43 -19.375 -24.281 1 77.88 437 LEU B N 1
ATOM 7111 C CA . LEU B 1 437 ? -9.617 -20.578 -24.375 1 77.88 437 LEU B CA 1
ATOM 7112 C C . LEU B 1 437 ? -10.5 -21.828 -24.391 1 77.88 437 LEU B C 1
ATOM 7114 O O . LEU B 1 437 ? -10.023 -22.938 -24.672 1 77.88 437 LEU B O 1
ATOM 7118 N N . ALA B 1 438 ? -11.781 -21.609 -24.156 1 70.88 438 ALA B N 1
ATOM 7119 C CA . ALA B 1 438 ? -12.711 -22.734 -24.188 1 70.88 438 ALA B CA 1
ATOM 7120 C C . ALA B 1 438 ? -13.219 -22.984 -25.609 1 70.88 438 ALA B C 1
ATOM 7122 O O . ALA B 1 438 ? -14.164 -23.75 -25.797 1 70.88 438 ALA B O 1
ATOM 7123 N N . LYS B 1 439 ? -12.594 -22.484 -26.594 1 71.88 439 LYS B N 1
ATOM 7124 C CA . LYS B 1 439 ? -12.984 -22.641 -27.984 1 71.88 439 LYS B CA 1
ATOM 7125 C C . LYS B 1 439 ? -12.156 -23.734 -28.672 1 71.88 439 LYS B C 1
ATOM 7127 O O . LYS B 1 439 ? -11.07 -24.078 -28.203 1 71.88 439 LYS B O 1
ATOM 7132 N N . GLY B 1 440 ? -12.727 -24.219 -29.75 1 73.75 440 GLY B N 1
ATOM 7133 C CA . GLY B 1 440 ? -12.062 -25.25 -30.531 1 73.75 440 GLY B CA 1
ATOM 7134 C C . GLY B 1 440 ? -10.688 -24.828 -31.016 1 73.75 440 GLY B C 1
ATOM 7135 O O . GLY B 1 440 ? -10.492 -23.688 -31.422 1 73.75 440 GLY B O 1
ATOM 7136 N N . GLY B 1 441 ? -9.688 -25.766 -30.75 1 84.62 441 GLY B N 1
ATOM 7137 C CA . GLY B 1 441 ? -8.352 -25.516 -31.266 1 84.62 441 GLY B CA 1
ATOM 7138 C C . GLY B 1 441 ? -7.395 -24.984 -30.219 1 84.62 441 GLY B C 1
ATOM 7139 O O . GLY B 1 441 ? -6.176 -25.016 -30.406 1 84.62 441 GLY B O 1
ATOM 7140 N N . SER B 1 442 ? -7.977 -24.453 -29.156 1 89.81 442 SER B N 1
ATOM 7141 C CA . SER B 1 442 ? -7.125 -23.922 -28.109 1 89.81 442 SER B CA 1
ATOM 7142 C C . SER B 1 442 ? -6.219 -25.016 -27.531 1 89.81 442 SER B C 1
ATOM 7144 O O . SER B 1 442 ? -5.055 -24.75 -27.219 1 89.81 442 SER B O 1
ATOM 7146 N N . GLY B 1 443 ? -6.793 -26.172 -27.469 1 93.06 443 GLY B N 1
ATOM 7147 C CA . GLY B 1 443 ? -6 -27.297 -27 1 93.06 443 GLY B CA 1
ATOM 7148 C C . GLY B 1 443 ? -4.855 -27.656 -27.938 1 93.06 443 GLY B C 1
ATOM 7149 O O . GLY B 1 443 ? -3.748 -27.953 -27.484 1 93.06 443 GLY B O 1
ATOM 7150 N N . ASP B 1 444 ? -5.105 -27.594 -29.203 1 94.06 444 ASP B N 1
ATOM 7151 C CA . ASP B 1 444 ? -4.066 -27.844 -30.203 1 94.06 444 ASP B CA 1
ATOM 7152 C C . ASP B 1 444 ? -2.951 -26.812 -30.109 1 94.06 444 ASP B C 1
ATOM 7154 O O . ASP B 1 444 ? -1.771 -27.141 -30.234 1 94.06 444 ASP B O 1
ATOM 7158 N N . THR B 1 445 ? -3.396 -25.609 -29.922 1 94.38 445 THR B N 1
ATOM 7159 C CA . THR B 1 445 ? -2.418 -24.531 -29.75 1 94.38 445 THR B CA 1
ATOM 7160 C C . THR B 1 445 ? -1.513 -24.812 -28.562 1 94.38 445 THR B C 1
ATOM 7162 O O . THR B 1 445 ? -0.291 -24.688 -28.656 1 94.38 445 THR B O 1
ATOM 7165 N N . LEU B 1 446 ? -2.129 -25.25 -27.422 1 96.88 446 LEU B N 1
ATOM 7166 C CA . LEU B 1 446 ? -1.349 -25.547 -26.234 1 96.88 446 LEU B CA 1
ATOM 7167 C C . LEU B 1 446 ? -0.357 -26.672 -26.5 1 96.88 446 LEU B C 1
ATOM 7169 O O . LEU B 1 446 ? 0.805 -26.594 -26.094 1 96.88 446 LEU B O 1
ATOM 7173 N N . THR B 1 447 ? -0.808 -27.672 -27.172 1 97.38 447 THR B N 1
ATOM 7174 C CA . THR B 1 447 ? 0.066 -28.797 -27.516 1 97.38 447 THR B CA 1
ATOM 7175 C C . THR B 1 447 ? 1.262 -28.312 -28.328 1 97.38 447 THR B C 1
ATOM 7177 O O . THR B 1 447 ? 2.396 -28.719 -28.078 1 97.38 447 THR B O 1
ATOM 7180 N N . GLY B 1 448 ? 0.989 -27.453 -29.281 1 96.94 448 GLY B N 1
ATOM 7181 C CA . GLY B 1 448 ? 2.057 -26.875 -30.078 1 96.94 448 GLY B CA 1
ATOM 7182 C C . GLY B 1 448 ? 3.041 -26.062 -29.25 1 96.94 448 GLY B C 1
ATOM 7183 O O . GLY B 1 448 ? 4.258 -26.219 -29.406 1 96.94 448 GLY B O 1
ATOM 7184 N N . ILE B 1 449 ? 2.51 -25.219 -28.422 1 97.31 449 ILE B N 1
ATOM 7185 C CA . ILE B 1 449 ? 3.359 -24.391 -27.578 1 97.31 449 ILE B CA 1
ATOM 7186 C C . ILE B 1 449 ? 4.223 -25.281 -26.688 1 97.31 449 ILE B C 1
ATOM 7188 O O . ILE B 1 449 ? 5.422 -25.031 -26.531 1 97.31 449 ILE B O 1
ATOM 7192 N N . LEU B 1 450 ? 3.617 -26.344 -26.109 1 98.12 450 LEU B N 1
ATOM 7193 C CA . LEU B 1 450 ? 4.352 -27.312 -25.297 1 98.12 450 LEU B CA 1
ATOM 7194 C C . LEU B 1 450 ? 5.508 -27.922 -26.078 1 98.12 450 LEU B C 1
ATOM 7196 O O . LEU B 1 450 ? 6.641 -27.953 -25.594 1 98.12 450 LEU B O 1
ATOM 7200 N N . LEU B 1 451 ? 5.203 -28.328 -27.281 1 97.5 451 LEU B N 1
ATOM 7201 C CA . LEU B 1 451 ? 6.215 -28.938 -28.125 1 97.5 451 LEU B CA 1
ATOM 7202 C C . LEU B 1 451 ? 7.375 -27.984 -28.375 1 97.5 451 LEU B C 1
ATOM 7204 O O . LEU B 1 451 ? 8.539 -28.375 -28.297 1 97.5 451 LEU B O 1
ATOM 7208 N N . GLY B 1 452 ? 7.066 -26.781 -28.609 1 95.5 452 GLY B N 1
ATOM 7209 C CA . GLY B 1 452 ? 8.094 -25.781 -28.859 1 95.5 452 GLY B CA 1
ATOM 7210 C C . GLY B 1 452 ? 8.906 -25.453 -27.625 1 95.5 452 GLY B C 1
ATOM 7211 O O . GLY B 1 452 ? 10.125 -25.312 -27.688 1 95.5 452 GLY B O 1
ATOM 7212 N N . GLN B 1 453 ? 8.266 -25.344 -26.5 1 95.81 453 GLN B N 1
ATOM 7213 C CA . GLN B 1 453 ? 8.883 -24.844 -25.281 1 95.81 453 GLN B CA 1
ATOM 7214 C C . GLN B 1 453 ? 9.734 -25.922 -24.609 1 95.81 453 GLN B C 1
ATOM 7216 O O . GLN B 1 453 ? 10.82 -25.641 -24.109 1 95.81 453 GLN B O 1
ATOM 7221 N N . VAL B 1 454 ? 9.305 -27.156 -24.609 1 96.5 454 VAL B N 1
ATOM 7222 C CA . VAL B 1 454 ? 9.953 -28.203 -23.812 1 96.5 454 VAL B CA 1
ATOM 7223 C C . VAL B 1 454 ? 11.32 -28.516 -24.406 1 96.5 454 VAL B C 1
ATOM 7225 O O . VAL B 1 454 ? 12.164 -29.141 -23.75 1 96.5 454 VAL B O 1
ATOM 7228 N N . MET B 1 455 ? 11.578 -28.062 -25.625 1 94 455 MET B N 1
ATOM 7229 C CA . MET B 1 455 ? 12.852 -28.328 -26.281 1 94 455 MET B CA 1
ATOM 7230 C C . MET B 1 455 ? 13.859 -27.219 -25.984 1 94 455 MET B C 1
ATOM 7232 O O . MET B 1 455 ? 15.023 -27.312 -26.391 1 94 455 MET B O 1
ATOM 7236 N N . GLN B 1 456 ? 13.43 -26.219 -25.234 1 91.19 456 GLN B N 1
ATOM 7237 C CA . GLN B 1 456 ? 14.258 -25.031 -25.062 1 91.19 456 GLN B CA 1
ATOM 7238 C C . GLN B 1 456 ? 15.188 -25.172 -23.859 1 91.19 456 GLN B C 1
ATOM 7240 O O . GLN B 1 456 ? 16.172 -24.438 -23.734 1 91.19 456 GLN B O 1
ATOM 7245 N N . ASP B 1 457 ? 14.828 -26 -22.906 1 91.19 457 ASP B N 1
ATOM 7246 C CA . ASP B 1 457 ? 15.594 -26.172 -21.672 1 91.19 457 ASP B CA 1
ATOM 7247 C C . ASP B 1 457 ? 15.414 -27.562 -21.109 1 91.19 457 ASP B C 1
ATOM 7249 O O . ASP B 1 457 ? 14.461 -28.266 -21.453 1 91.19 457 ASP B O 1
ATOM 7253 N N . GLU B 1 458 ? 16.312 -27.938 -20.25 1 92.44 458 GLU B N 1
ATOM 7254 C CA . GLU B 1 458 ? 16.297 -29.281 -19.688 1 92.44 458 GLU B CA 1
ATOM 7255 C C . GLU B 1 458 ? 15.297 -29.406 -18.547 1 92.44 458 GLU B C 1
ATOM 7257 O O . GLU B 1 458 ? 14.898 -30.5 -18.172 1 92.44 458 GLU B O 1
ATOM 7262 N N . ASP B 1 459 ? 14.938 -28.328 -17.953 1 95.81 459 ASP B N 1
ATOM 7263 C CA . ASP B 1 459 ? 13.961 -28.344 -16.875 1 95.81 459 ASP B CA 1
ATOM 7264 C C . ASP B 1 459 ? 12.547 -28.516 -17.422 1 95.81 459 ASP B C 1
ATOM 7266 O O . ASP B 1 459 ? 11.82 -27.531 -17.594 1 95.81 459 ASP B O 1
ATOM 7270 N N . THR B 1 460 ? 12.117 -29.766 -17.578 1 97.12 460 THR B N 1
ATOM 7271 C CA . THR B 1 460 ? 10.844 -30.109 -18.188 1 97.12 460 THR B CA 1
ATOM 7272 C C . THR B 1 460 ? 9.688 -29.484 -17.406 1 97.12 460 THR B C 1
ATOM 7274 O O . THR B 1 460 ? 8.742 -28.953 -18 1 97.12 460 THR B O 1
ATOM 7277 N N . ALA B 1 461 ? 9.805 -29.531 -16.078 1 97.38 461 ALA B N 1
ATOM 7278 C CA . ALA B 1 461 ? 8.742 -28.984 -15.242 1 97.38 461 ALA B CA 1
ATOM 7279 C C . ALA B 1 461 ? 8.539 -27.5 -15.5 1 97.38 461 ALA B C 1
ATOM 7281 O O . ALA B 1 461 ? 7.41 -27.047 -15.719 1 97.38 461 ALA B O 1
ATOM 7282 N N . ALA B 1 462 ? 9.609 -26.75 -15.523 1 97.12 462 ALA B N 1
ATOM 7283 C CA . ALA B 1 462 ? 9.539 -25.312 -15.773 1 97.12 462 ALA B CA 1
ATOM 7284 C C . ALA B 1 462 ? 9 -25.031 -17.172 1 97.12 462 ALA B C 1
ATOM 7286 O O . ALA B 1 462 ? 8.164 -24.125 -17.359 1 97.12 462 ALA B O 1
ATOM 7287 N N . MET B 1 463 ? 9.438 -25.812 -18.109 1 96.94 463 MET B N 1
ATOM 7288 C CA . MET B 1 463 ? 9.047 -25.562 -19.5 1 96.94 463 MET B CA 1
ATOM 7289 C C . MET B 1 463 ? 7.566 -25.859 -19.703 1 96.94 463 MET B C 1
ATOM 7291 O O . MET B 1 463 ? 6.891 -25.188 -20.484 1 96.94 463 MET B O 1
ATOM 7295 N N . VAL B 1 464 ? 7.066 -26.922 -19.078 1 98.25 464 VAL B N 1
ATOM 7296 C CA . VAL B 1 464 ? 5.645 -27.234 -19.141 1 98.25 464 VAL B CA 1
ATOM 7297 C C . VAL B 1 464 ? 4.828 -26.078 -18.562 1 98.25 464 VAL B C 1
ATOM 7299 O O . VAL B 1 464 ? 3.879 -25.609 -19.203 1 98.25 464 VAL B O 1
ATOM 7302 N N . ASN B 1 465 ? 5.246 -25.609 -17.422 1 98.06 465 ASN B N 1
ATOM 7303 C CA . ASN B 1 465 ? 4.551 -24.5 -16.781 1 98.06 465 ASN B CA 1
ATOM 7304 C C . ASN B 1 465 ? 4.629 -23.234 -17.625 1 98.06 465 ASN B C 1
ATOM 7306 O O . ASN B 1 465 ? 3.635 -22.516 -17.766 1 98.06 465 ASN B O 1
ATOM 7310 N N . ASN B 1 466 ? 5.781 -22.953 -18.172 1 97.38 466 ASN B N 1
ATOM 7311 C CA . ASN B 1 466 ? 5.949 -21.781 -19.016 1 97.38 466 ASN B 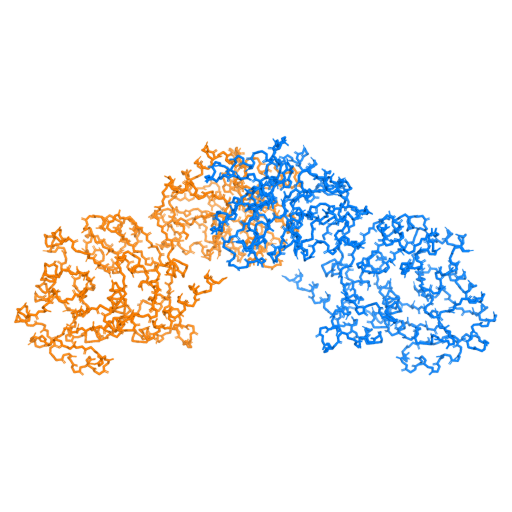CA 1
ATOM 7312 C C . ASN B 1 466 ? 5.031 -21.844 -20.234 1 97.38 466 ASN B C 1
ATOM 7314 O O . ASN B 1 466 ? 4.43 -20.828 -20.625 1 97.38 466 ASN B O 1
ATOM 7318 N N . ALA B 1 467 ? 4.922 -23.016 -20.797 1 97.75 467 ALA B N 1
ATOM 7319 C CA . ALA B 1 467 ? 4.07 -23.188 -21.969 1 97.75 467 ALA B CA 1
ATOM 7320 C C . ALA B 1 467 ? 2.613 -22.875 -21.641 1 97.75 467 ALA B C 1
ATOM 7322 O O . ALA B 1 467 ? 1.935 -22.188 -22.406 1 97.75 467 ALA B O 1
ATOM 7323 N N . VAL B 1 468 ? 2.178 -23.375 -20.531 1 97.62 468 VAL B N 1
ATOM 7324 C CA . VAL B 1 468 ? 0.797 -23.156 -20.109 1 97.62 468 VAL B CA 1
ATOM 7325 C C . VAL B 1 468 ? 0.573 -21.672 -19.844 1 97.62 468 VAL B C 1
ATOM 7327 O O . VAL B 1 468 ? -0.442 -21.094 -20.25 1 97.62 468 VAL B O 1
ATOM 7330 N N . PHE B 1 469 ? 1.492 -21.031 -19.188 1 97.06 469 PHE B N 1
ATOM 7331 C CA . PHE B 1 469 ? 1.393 -19.594 -18.938 1 97.06 469 PHE B CA 1
ATOM 7332 C C . PHE B 1 469 ? 1.335 -18.812 -20.234 1 97.06 469 PHE B C 1
ATOM 7334 O O . PHE B 1 469 ? 0.497 -17.922 -20.391 1 97.06 469 PHE B O 1
ATOM 7341 N N . LEU B 1 470 ? 2.223 -19.125 -21.172 1 96.62 470 LEU B N 1
ATOM 7342 C CA . LEU B 1 470 ? 2.281 -18.422 -22.453 1 96.62 470 LEU B CA 1
ATOM 7343 C C . LEU B 1 470 ? 0.969 -18.578 -23.219 1 96.62 470 LEU B C 1
ATOM 7345 O O . LEU B 1 470 ? 0.499 -17.641 -23.844 1 96.62 470 LEU B O 1
ATOM 7349 N N . HIS B 1 471 ? 0.46 -19.781 -23.141 1 96.25 471 HIS B N 1
ATOM 7350 C CA . HIS B 1 471 ? -0.826 -20.047 -23.781 1 96.25 471 HIS B CA 1
ATOM 7351 C C . HIS B 1 471 ? -1.913 -19.125 -23.234 1 96.25 471 HIS B C 1
ATOM 7353 O O . HIS B 1 471 ? -2.611 -18.469 -24.016 1 96.25 471 HIS B O 1
ATOM 7359 N N . GLY B 1 472 ? -2.002 -19.047 -21.938 1 94.81 472 GLY B N 1
ATOM 7360 C CA . GLY B 1 472 ? -2.984 -18.172 -21.312 1 94.81 472 GLY B CA 1
ATOM 7361 C C . GLY B 1 472 ? -2.727 -16.703 -21.562 1 94.81 472 GLY B C 1
ATOM 7362 O O . GLY B 1 472 ? -3.654 -15.945 -21.844 1 94.81 472 GLY B O 1
ATOM 7363 N N . HIS B 1 473 ? -1.464 -16.297 -21.438 1 94.88 473 HIS B N 1
ATOM 7364 C CA . HIS B 1 473 ? -1.088 -14.891 -21.625 1 94.88 473 HIS B CA 1
ATOM 7365 C C . HIS B 1 473 ? -1.351 -14.445 -23.062 1 94.88 473 HIS B C 1
ATOM 7367 O O . HIS B 1 473 ? -1.799 -13.32 -23.297 1 94.88 473 HIS B O 1
ATOM 7373 N N . ALA B 1 474 ? -1.103 -15.312 -24 1 93 474 ALA B N 1
ATOM 7374 C CA . ALA B 1 474 ? -1.404 -15.016 -25.391 1 93 474 ALA B CA 1
ATOM 7375 C C . ALA B 1 474 ? -2.898 -14.781 -25.594 1 93 474 ALA B C 1
ATOM 7377 O O . ALA B 1 474 ? -3.295 -13.875 -26.328 1 93 474 ALA B O 1
ATOM 7378 N N . ALA B 1 475 ? -3.676 -15.609 -24.984 1 91.56 475 ALA B N 1
ATOM 7379 C CA . ALA B 1 475 ? -5.125 -15.453 -25.062 1 91.56 475 ALA B CA 1
ATOM 7380 C C . ALA B 1 475 ? -5.562 -14.117 -24.484 1 91.56 475 ALA B C 1
ATOM 7382 O O . ALA B 1 475 ? -6.43 -13.438 -25.031 1 91.56 475 ALA B O 1
ATOM 7383 N N . ASP B 1 476 ? -4.977 -13.766 -23.391 1 91.94 476 ASP B N 1
ATOM 7384 C CA . ASP B 1 476 ? -5.281 -12.484 -22.75 1 91.94 476 ASP B CA 1
ATOM 7385 C C . ASP B 1 476 ? -4.938 -11.32 -23.688 1 91.94 476 ASP B C 1
ATOM 7387 O O . ASP B 1 476 ? -5.715 -10.367 -23.812 1 91.94 476 ASP B O 1
ATOM 7391 N N . LEU B 1 477 ? -3.787 -11.359 -24.281 1 89.19 477 LEU B N 1
ATOM 7392 C CA . LEU B 1 477 ? -3.34 -10.336 -25.219 1 89.19 477 LEU B CA 1
ATOM 7393 C C . LEU B 1 477 ? -4.289 -10.234 -26.406 1 89.19 477 LEU B C 1
ATOM 7395 O O . LEU B 1 477 ? -4.578 -9.133 -26.875 1 89.19 477 LEU B O 1
ATOM 7399 N N . ALA B 1 478 ? -4.715 -11.391 -26.844 1 86.5 478 ALA B N 1
ATOM 7400 C CA . ALA B 1 478 ? -5.617 -11.43 -27.984 1 86.5 478 ALA B CA 1
ATOM 7401 C C . ALA B 1 478 ? -6.922 -10.695 -27.688 1 86.5 478 ALA B C 1
ATOM 7403 O O . ALA B 1 478 ? -7.434 -9.953 -28.531 1 86.5 478 ALA B O 1
ATOM 7404 N N . VAL B 1 479 ? -7.457 -10.898 -26.578 1 83 479 VAL B N 1
ATOM 7405 C CA . VAL B 1 479 ? -8.711 -10.273 -26.172 1 83 479 VAL B CA 1
ATOM 7406 C C . VAL B 1 479 ? -8.508 -8.766 -26 1 83 479 VAL B C 1
ATOM 7408 O O . VAL B 1 479 ? -9.383 -7.973 -26.344 1 83 479 VAL B O 1
ATOM 7411 N N . GLU B 1 480 ? -7.449 -8.391 -25.359 1 80.88 480 GLU B N 1
ATOM 7412 C CA . GLU B 1 480 ? -7.145 -6.98 -25.125 1 80.88 480 GLU B CA 1
ATOM 7413 C C . GLU B 1 480 ? -7.047 -6.223 -26.453 1 80.88 480 GLU B C 1
ATOM 7415 O O . GLU B 1 480 ? -7.477 -5.07 -26.547 1 80.88 480 GLU B O 1
ATOM 7420 N N . GLN B 1 481 ? -6.383 -6.719 -27.297 1 73.12 481 GLN B N 1
ATOM 7421 C CA . GLN B 1 481 ? -6.109 -6.023 -28.547 1 73.12 481 GLN B CA 1
ATOM 7422 C C . GLN B 1 481 ? -7.281 -6.152 -29.516 1 73.12 481 GLN B C 1
ATOM 7424 O O . GLN B 1 481 ? -7.484 -5.285 -30.375 1 73.12 481 GLN B O 1
ATOM 7429 N N . GLU B 1 482 ? -7.82 -7.293 -29.516 1 64.44 482 GLU B N 1
ATOM 7430 C CA . GLU B 1 482 ? -8.891 -7.469 -30.5 1 64.44 482 GLU B CA 1
ATOM 7431 C C . GLU B 1 482 ? -10.234 -7.012 -29.938 1 64.44 482 GLU B C 1
ATOM 7433 O O . GLU B 1 482 ? -10.438 -7.035 -28.719 1 64.44 482 GLU B O 1
ATOM 7438 N N . GLU B 1 483 ? -11.008 -6.203 -30.547 1 53.09 483 GLU B N 1
ATOM 7439 C CA . GLU B 1 483 ? -12.281 -5.555 -30.219 1 53.09 483 GLU B CA 1
ATOM 7440 C C . GLU B 1 483 ? -13.242 -6.527 -29.562 1 53.09 483 GLU B C 1
ATOM 7442 O O . GLU B 1 483 ? -14.148 -6.109 -28.828 1 53.09 483 GLU B O 1
ATOM 7447 N N . THR B 1 484 ? -13.539 -7.797 -30.078 1 51.56 484 THR B N 1
ATOM 7448 C CA . THR B 1 484 ? -14.609 -8.586 -29.484 1 51.56 484 THR B CA 1
ATOM 7449 C C . THR B 1 484 ? -14.086 -9.953 -29.047 1 51.56 484 THR B C 1
ATOM 7451 O O . THR B 1 484 ? -13.242 -10.547 -29.719 1 51.56 484 THR B O 1
ATOM 7454 N N . ASP B 1 485 ? -14.18 -10.359 -27.828 1 51.25 485 ASP B N 1
ATOM 7455 C CA . ASP B 1 485 ? -13.859 -11.648 -27.234 1 51.25 485 ASP B CA 1
ATOM 7456 C C . ASP B 1 485 ? -14.352 -12.797 -28.125 1 51.25 485 ASP B C 1
ATOM 7458 O O . ASP B 1 485 ? -13.812 -13.906 -28.062 1 51.25 485 ASP B O 1
ATOM 7462 N N . TYR B 1 486 ? -15.398 -12.609 -28.953 1 48.94 486 TYR B N 1
ATOM 7463 C CA . TYR B 1 486 ? -16.141 -13.664 -29.609 1 48.94 486 TYR B CA 1
ATOM 7464 C C . TYR B 1 486 ? -15.305 -14.305 -30.719 1 48.94 486 TYR B C 1
ATOM 7466 O O . TYR B 1 486 ? -15.523 -15.469 -31.078 1 48.94 486 TYR B O 1
ATOM 7474 N N . SER B 1 487 ? -14.352 -13.562 -31.281 1 51.16 487 SER B N 1
ATOM 7475 C CA . SER B 1 487 ? -13.781 -14.117 -32.5 1 51.16 487 SER B CA 1
ATOM 7476 C C . SER B 1 487 ? -12.344 -14.578 -32.281 1 51.16 487 SER B C 1
ATOM 7478 O O . SER B 1 487 ? -11.516 -14.516 -33.188 1 51.16 487 SER B O 1
ATOM 7480 N N . LEU B 1 488 ? -12.109 -15.086 -31.047 1 59.81 488 LEU B N 1
ATOM 7481 C CA . LEU B 1 488 ? -10.727 -15.531 -30.984 1 59.81 488 LEU B CA 1
ATOM 7482 C C . LEU B 1 488 ? -10.555 -16.875 -31.672 1 59.81 488 LEU B C 1
ATOM 7484 O O . LEU B 1 488 ? -10.992 -17.906 -31.156 1 59.81 488 LEU B O 1
ATOM 7488 N N . ARG B 1 489 ? -10.062 -16.828 -32.938 1 62 489 ARG B N 1
ATOM 7489 C CA . ARG B 1 489 ? -9.688 -18.031 -33.688 1 62 489 ARG B CA 1
ATOM 7490 C C . ARG B 1 489 ? -8.352 -18.578 -33.188 1 62 489 ARG B C 1
ATOM 7492 O O . ARG B 1 489 ? -7.449 -17.828 -32.844 1 62 489 ARG B O 1
ATOM 7499 N N . ALA B 1 490 ? -8.352 -19.969 -32.938 1 68 490 ALA B N 1
ATOM 7500 C CA . ALA B 1 490 ? -7.172 -20.656 -32.406 1 68 490 ALA B CA 1
ATOM 7501 C C . ALA B 1 490 ? -5.922 -20.266 -33.188 1 68 490 ALA B C 1
ATOM 7503 O O . ALA B 1 490 ? -4.848 -20.094 -32.625 1 68 490 ALA B O 1
ATOM 7504 N N . SER B 1 491 ? -6.008 -20.219 -34.5 1 69.88 491 SER B N 1
ATOM 7505 C CA . SER B 1 491 ? -4.879 -19.797 -35.312 1 69.88 491 SER B CA 1
ATOM 7506 C C . SER B 1 491 ? -4.41 -18.391 -34.938 1 69.88 491 SER B C 1
ATOM 7508 O O . SER B 1 491 ? -3.209 -18.109 -34.938 1 69.88 491 SER B O 1
ATOM 7510 N N . LYS B 1 492 ? -5.32 -17.609 -34.562 1 79.5 492 LYS B N 1
ATOM 7511 C CA . LYS B 1 492 ? -4.973 -16.266 -34.125 1 79.5 492 LYS B CA 1
ATOM 7512 C C . LYS B 1 492 ? -4.289 -16.266 -32.781 1 79.5 492 LYS B C 1
ATOM 7514 O O . LYS B 1 492 ? -3.377 -15.477 -32.531 1 79.5 492 LYS B O 1
ATOM 7519 N N . LEU B 1 493 ? -4.715 -17.219 -31.984 1 86.31 493 LEU B N 1
ATOM 7520 C CA . LEU B 1 493 ? -4.09 -17.359 -30.672 1 86.31 493 LEU B CA 1
ATOM 7521 C C . LEU B 1 493 ? -2.594 -17.641 -30.812 1 86.31 493 LEU B C 1
ATOM 7523 O O . LEU B 1 493 ? -1.781 -17.031 -30.109 1 86.31 493 LEU B O 1
ATOM 7527 N N . ALA B 1 494 ? -2.244 -18.484 -31.75 1 89.38 494 ALA B N 1
ATOM 7528 C CA . ALA B 1 494 ? -0.851 -18.859 -31.984 1 89.38 494 ALA B CA 1
ATOM 7529 C C . ALA B 1 494 ? -0.019 -17.641 -32.375 1 89.38 494 ALA B C 1
ATOM 7531 O O . ALA B 1 494 ? 1.157 -17.531 -32 1 89.38 494 ALA B O 1
ATOM 7532 N N . SER B 1 495 ? -0.647 -16.703 -33 1 87.38 495 SER B N 1
ATOM 7533 C CA . SER B 1 495 ? 0.068 -15.539 -33.469 1 87.38 495 SER B CA 1
ATOM 7534 C C . SER B 1 495 ? 0.415 -14.586 -32.344 1 87.38 495 SER B C 1
ATOM 7536 O O . SER B 1 495 ? 1.259 -13.695 -32.5 1 87.38 495 SER B O 1
ATOM 7538 N N . TYR B 1 496 ? -0.221 -14.766 -31.25 1 91.75 496 TYR B N 1
ATOM 7539 C CA . TYR B 1 496 ? 0.033 -13.891 -30.109 1 91.75 496 TYR B CA 1
ATOM 7540 C C . TYR B 1 496 ? 1.122 -14.461 -29.203 1 91.75 496 TYR B C 1
ATOM 7542 O O . TYR B 1 496 ? 1.599 -13.789 -28.281 1 91.75 496 TYR B O 1
ATOM 7550 N N . VAL B 1 497 ? 1.578 -15.633 -29.484 1 93 497 VAL B N 1
ATOM 7551 C CA . VAL B 1 497 ? 2.535 -16.312 -28.625 1 93 497 VAL B CA 1
ATOM 7552 C C . VAL B 1 497 ? 3.867 -15.578 -28.641 1 93 497 VAL B C 1
ATOM 7554 O O . VAL B 1 497 ? 4.469 -15.352 -27.594 1 93 497 VAL B O 1
ATOM 7557 N N . PRO B 1 498 ? 4.324 -15.109 -29.812 1 91.94 498 PRO B N 1
ATOM 7558 C CA . PRO B 1 498 ? 5.578 -14.352 -29.812 1 91.94 498 PRO B CA 1
ATOM 7559 C C . PRO B 1 498 ? 5.512 -13.094 -28.953 1 91.94 498 PRO B C 1
ATOM 7561 O O . PRO B 1 498 ? 6.488 -12.75 -28.281 1 91.94 498 PRO B O 1
ATOM 7564 N N . ARG B 1 499 ? 4.41 -12.477 -29.031 1 92.31 499 ARG B N 1
ATOM 7565 C CA . ARG B 1 499 ? 4.238 -11.289 -28.203 1 92.31 499 ARG B CA 1
ATOM 7566 C C . ARG B 1 499 ? 4.262 -11.648 -26.719 1 92.31 499 ARG B C 1
ATOM 7568 O O . ARG B 1 499 ? 4.82 -10.906 -25.906 1 92.31 499 ARG B O 1
ATOM 7575 N N . ALA B 1 500 ? 3.621 -12.688 -26.312 1 94.5 500 ALA B N 1
ATOM 7576 C CA . ALA B 1 500 ? 3.65 -13.164 -24.938 1 94.5 500 ALA B CA 1
ATOM 7577 C C . ALA B 1 500 ? 5.082 -13.438 -24.484 1 94.5 500 ALA B C 1
ATOM 7579 O O . ALA B 1 500 ? 5.469 -13.062 -23.375 1 94.5 500 ALA B O 1
ATOM 7580 N N . ILE B 1 501 ? 5.832 -14.055 -25.375 1 93.69 501 ILE B N 1
ATOM 7581 C CA . ILE B 1 501 ? 7.223 -14.375 -25.078 1 93.69 501 ILE B CA 1
ATOM 7582 C C . ILE B 1 501 ? 8.016 -13.078 -24.891 1 93.69 501 ILE B C 1
ATOM 7584 O O . ILE B 1 501 ? 8.797 -12.969 -23.938 1 93.69 501 ILE B O 1
ATOM 7588 N N . LYS B 1 502 ? 7.766 -12.164 -25.719 1 92.31 502 LYS B N 1
ATOM 7589 C CA . LYS B 1 502 ? 8.438 -10.875 -25.609 1 92.31 502 LYS B CA 1
ATOM 7590 C C . LYS B 1 502 ? 8.156 -10.203 -24.281 1 92.31 502 LYS B C 1
ATOM 7592 O O . LYS B 1 502 ? 9.055 -9.633 -23.656 1 92.31 502 LYS B O 1
ATOM 7597 N N . ASN B 1 503 ? 6.926 -10.234 -23.875 1 92.81 503 ASN B N 1
ATOM 7598 C CA . ASN B 1 503 ? 6.547 -9.664 -22.594 1 92.81 503 ASN B CA 1
ATOM 7599 C C . ASN B 1 503 ? 7.324 -10.305 -21.453 1 92.81 503 ASN B C 1
ATOM 7601 O O . ASN B 1 503 ? 7.75 -9.617 -20.516 1 92.81 503 ASN B O 1
ATOM 7605 N N . VAL B 1 504 ? 7.484 -11.594 -21.469 1 93.06 504 VAL B N 1
ATOM 7606 C CA . VAL B 1 504 ? 8.211 -12.32 -20.438 1 93.06 504 VAL B CA 1
ATOM 7607 C C . VAL B 1 504 ? 9.672 -11.891 -20.438 1 93.06 504 VAL B C 1
ATOM 7609 O O . VAL B 1 504 ? 10.25 -11.641 -19.375 1 93.06 504 VAL B O 1
ATOM 7612 N N . GLN B 1 505 ? 10.227 -11.758 -21.594 1 90.75 505 GLN B N 1
ATOM 7613 C CA . GLN B 1 505 ? 11.633 -11.383 -21.719 1 90.75 505 GLN B CA 1
ATOM 7614 C C . GLN B 1 505 ? 11.867 -9.961 -21.219 1 90.75 505 GLN B C 1
ATOM 7616 O O . GLN B 1 505 ? 12.859 -9.688 -20.531 1 90.75 505 GLN B O 1
ATOM 7621 N N . LEU B 1 506 ? 10.922 -9.125 -21.562 1 88.38 506 LEU B N 1
ATOM 7622 C CA . LEU B 1 506 ? 11.008 -7.754 -21.094 1 88.38 506 LEU B CA 1
ATOM 7623 C C . LEU B 1 506 ? 10.906 -7.695 -19.562 1 88.38 506 LEU B C 1
ATOM 7625 O O . LEU B 1 506 ? 11.641 -6.941 -18.922 1 88.38 506 LEU B O 1
ATOM 7629 N N . PHE B 1 507 ? 10.039 -8.398 -19.016 1 87.62 507 PHE B N 1
ATOM 7630 C CA . PHE B 1 507 ? 9.898 -8.469 -17.562 1 87.62 507 PHE B CA 1
ATOM 7631 C C . PHE B 1 507 ? 11.18 -8.992 -16.922 1 87.62 507 PHE B C 1
ATOM 7633 O O . PHE B 1 507 ? 11.617 -8.484 -15.891 1 87.62 507 PHE B O 1
ATOM 7640 N N . GLN B 1 508 ? 11.727 -9.945 -17.516 1 85.44 508 GLN B N 1
ATOM 7641 C CA . GLN B 1 508 ? 12.969 -10.547 -17.047 1 85.44 508 GLN B CA 1
ATOM 7642 C C . GLN B 1 508 ? 14.102 -9.516 -17.031 1 85.44 508 GLN B C 1
ATOM 7644 O O . GLN B 1 508 ? 14.867 -9.445 -16.062 1 85.44 508 GLN B O 1
ATOM 7649 N N . GLU B 1 509 ? 14.195 -8.695 -18.031 1 80.19 509 GLU B N 1
ATOM 7650 C CA . GLU B 1 509 ? 15.219 -7.664 -18.141 1 80.19 509 GLU B CA 1
ATOM 7651 C C . GLU B 1 509 ? 15.031 -6.582 -17.078 1 80.19 509 GLU B C 1
ATOM 7653 O O . GLU B 1 509 ? 16.016 -6.094 -16.5 1 80.19 509 GLU B O 1
ATOM 7658 N N . ASN B 1 510 ? 13.898 -6.23 -16.828 1 75.38 510 ASN B N 1
ATOM 7659 C CA . ASN B 1 510 ? 13.594 -5.18 -15.859 1 75.38 510 ASN B CA 1
ATOM 7660 C C . ASN B 1 510 ? 13.922 -5.621 -14.438 1 75.38 510 ASN B C 1
ATOM 7662 O O . ASN B 1 510 ? 14.25 -4.797 -13.586 1 75.38 510 ASN B O 1
ATOM 7666 N N . ARG B 1 511 ? 13.789 -6.832 -14.172 1 73.75 511 ARG B N 1
ATOM 7667 C CA . ARG B 1 511 ? 14.102 -7.367 -12.852 1 73.75 511 ARG B CA 1
ATOM 7668 C C . ARG B 1 511 ? 15.609 -7.453 -12.633 1 73.75 511 ARG B C 1
ATOM 7670 O O . ARG B 1 511 ? 16.078 -7.434 -11.492 1 73.75 511 ARG B O 1
ATOM 7677 N N . ARG B 1 512 ? 16.422 -7.516 -13.68 1 63.78 512 ARG B N 1
ATOM 7678 C CA . ARG B 1 512 ? 17.875 -7.559 -13.586 1 63.78 512 ARG B CA 1
ATOM 7679 C C . ARG B 1 512 ? 18.453 -6.152 -13.445 1 63.78 512 ARG B C 1
ATOM 7681 O O . ARG B 1 512 ? 19.547 -5.98 -12.906 1 63.78 512 ARG B O 1
ATOM 7688 N N . ARG B 1 513 ? 17.734 -5.113 -13.789 1 54.53 513 ARG B N 1
ATOM 7689 C CA . ARG B 1 513 ? 18.203 -3.736 -13.641 1 54.53 513 ARG B CA 1
ATOM 7690 C C . ARG B 1 513 ? 17.891 -3.195 -12.25 1 54.53 513 ARG B C 1
ATOM 7692 O O . ARG B 1 513 ? 18.688 -2.465 -11.672 1 54.53 513 ARG B O 1
#

pLDDT: mean 91.48, std 9.76, range [42.19, 98.88]

Secondary structure (DSSP, 8-state):
-EEB-HHHHHHHHHIIIIII---HHHHHHHHHHHHHHHHHHHSTT--EEEEEE-SSHHHHHHHHHHHHHHHTT-EEEEEES--TT--HHHHHHHHHHHHTT---EE--TTT--GGG-SEEEEES--TT--SSPPTTHHHHHHHHTT--S-EEEESS-TT--SSSSPPPTTS---SEEEEESS-BGGGGSTTHHHHH-EEEEE-----HHHHHHH--SEEE--HHHHHHHS----TT--TTTT-EEEEE---TT-THHHHHHHHHHHHTT-SEEEEEEEGGGHHHHTTT-TTSEEEEEPEETTEE-HHHHTS---GGG-SEEEE-TT--SSHHHHHHHHHHHHH--SEEEE-THHHHTGGG-HHHHHH--S-EEE---HHHHHHHHTS-HHHHHHTHHHHHHHHHHHHT-EEEE-STT-EEE-TT--EEE-----GGGGSTTHHHHHHHHHHHHTTS-S-HHHHHHHHHHHHHHHHHHHHHHSS-GGG--HHHHHHTHHHHHHHHHHHHHHHH-/-EEB-HHHHHHHHHIIIIII---HHHHHHHHHHHHHHHHHHHSTT--EEEEEE-SSHHHHHHHHHHHHHHHTT-EEEEEES--TT--HHHHHHHHHHHHTT---EE--TTT--GGG-SEEEEES--TT--SSPPTTHHHHHHHHTT--S-EEEESS-TT--SSSSPPPTTS---SEEEEESS-BGGGGSTTHHHHH-EEEEE-----HHHHHHH--SEEE--HHHHHHHS----TT--GGGG-EEEEE---TT-THHHHHHHHHHHHTT-SEEEEEEEGGGHHHHTTT-TTSEEEEEPEETTEE-HHHHTS---GGG-SEEEE-TT--SSHHHHHHHHHHHHH--SEEEE-THHHHTGGG-HHHHHH--S-EEE---HHHHHHHHTS-HHHHHHTHHHHHHHHHHHHT-EEEE-STT-EEE-TT--EEE-----GGGGSTTHHHHHHHHHHHHTTS-S-HHHHHHHHHHHHHHHHHHHHHHSS-GGG--HHHHHHTHHHHHHHHHHHHHHHH-

Foldseek 3Di:
DFAAAPQLVVQLLCCCCPVVNDFPLLLLLLQLLQVLVVVCVVDPPFAEEEEEAAQDSLNLSRLSVQQNCVVVNHHYAYEYQDNPPRDGSSVVSNVVSVVVPHDHHHDDLVPDDLVVGQEYEYSHDDQPDDEADDPPVLSVLVSLVPDPRAYEYEQAWAQQHLALDDGYPSTHQGLAYEREQHHGHLCQAPPRVRSHRHYHYGYSDRDPVSCVPSDGLAAADALVLLLVLPDDPDPPPPLPQQWEEEEEAAFQVQLVLQLLLQLLLVLQRRSAYEYEAAQVSCVVNCVSHVRYHYDHAHDDPRAGDPCSLVDCPVLQRGQEYEYARHNDADPSSLSNLLCNLQPHPHEYEYEHNSLQNCVVNLVSLQPRDHEYEYADELCSLCNNQVHHSVVCSSNVLPSQQVVLCVRQYFYFYDDQFIWTAGNNRYIYTYNAADPLCVDPNLRSSLSSSLRSQCSNDVPSSSSNSSSVNLSRNLRVVCCVPDDHSPPDDSSSSSVSSNVSVVVSNVVSVVVVD/DFAAFPQLVVQLLCCCCPVVNDFPLLLLLLQLLQVLVVVCVVDPPFAEEEEEAAQDSLNLSRLSVQQNCVVVNHHYAYEYQDNPPRDGSSVVSNVVSVVSPHDHHHDDLVPDDLVVGQEYEYSHDDQPDDEADDPPVLSVLVSLVPDPRAYEYEQAWAQQHLALDDGYPSTHQGLAYEHEQHHGHLCQAPPRVRSHRHYHYGYSPRDPVSCVPSDGLAAADALVLLLVLPDDPDPPDPLPQQWEEEEEAAFQVQLVLQLLLQLLLVLQRRSAYEYEAAQVSCVVRCVSRVRYHYDHAHDDPRAGDPVSLVDCPVLQRGQEYEYARHNDQDPSSLSNLLCNLQPHPHEYEYEHNSLQNVVVNLVSLQPHDHAYEYADELCSLCNNQVHHSVVCSSRVLPSQQVVLCVRQYFYFHDDQFIWTAGNNRYIYTYNAADPLCVDPNLRSSLSSSLRSQCSNDVPNSSSNSSSVNLSRNLRVVCCVPDPHSPPDDSSNSSVSSNVSVVVSNVVSVVVVD

Organism: NCBI:txid342944

Nearest PDB structures (foldseek):
  3rph-assembly1_A  TM=8.985E-01  e=1.014E-20  Bacillus subtilis
  1kyh-assembly1_A  TM=9.011E-01  e=2.166E-20  Bacillus subtilis
  3rq5-assembly1_A  TM=8.981E-01  e=4.626E-20  Bacillus subtilis
  6efx-assembly1_A  TM=8.142E-01  e=7.626E-14  Cryptococcus neoformans H99
  6efw-assembly1_A  TM=8.214E-01  e=1.548E-13  Cryptococcus neoformans H99

Solvent-accessible surface area (backbone atoms only — not comparable to full-atom values): 50106 Å² total; per-residue (Å²): 96,55,27,28,42,55,67,33,50,51,42,28,50,48,38,37,34,70,70,37,56,47,52,64,50,44,46,41,46,33,38,7,45,41,45,34,53,50,50,48,66,75,38,72,74,60,51,35,34,35,29,38,16,22,39,44,66,33,12,18,26,28,30,31,22,38,46,42,34,42,54,72,70,21,50,52,48,42,26,34,64,37,64,78,76,48,47,70,48,24,36,52,31,44,48,39,30,40,56,48,76,44,75,75,37,74,59,42,80,90,72,62,60,62,79,77,28,64,33,36,34,40,12,38,36,43,63,82,56,73,62,67,48,51,84,66,54,33,54,52,32,55,55,62,70,72,50,87,43,47,30,36,13,46,54,39,28,32,34,43,37,28,46,66,61,79,67,37,89,50,32,37,71,22,56,24,20,42,18,58,61,46,46,36,50,16,68,60,29,72,71,49,29,68,25,31,38,53,74,42,78,37,69,38,68,67,52,64,59,32,46,75,72,36,50,72,58,25,29,51,46,47,71,67,56,36,30,72,64,47,80,76,79,59,89,80,65,65,93,76,66,28,34,36,33,35,37,36,20,25,22,64,90,26,45,61,31,36,34,36,14,48,41,11,13,49,45,44,49,31,59,39,44,34,39,32,28,28,47,78,45,46,74,67,25,40,79,74,35,67,85,46,43,77,41,71,27,46,53,54,93,46,28,70,21,76,64,32,57,71,52,84,78,56,46,69,74,24,52,29,37,35,36,7,35,34,34,46,86,47,72,42,40,46,51,44,47,52,45,48,49,69,50,36,62,31,37,36,33,34,26,66,40,41,48,72,46,42,75,79,39,50,66,50,49,66,67,44,80,48,57,36,36,38,48,34,41,44,64,52,41,9,62,64,68,73,57,44,40,68,56,35,54,43,34,48,68,64,50,45,29,52,50,12,42,74,57,53,21,33,31,35,41,46,61,83,49,28,37,37,20,33,37,89,36,53,32,33,36,29,74,58,46,53,82,56,60,77,40,79,48,33,64,26,25,42,52,10,23,35,56,7,28,42,42,65,49,86,55,50,68,53,24,49,51,38,24,54,40,37,49,14,42,7,43,44,50,48,42,70,72,40,92,57,66,86,69,66,45,34,64,57,40,30,67,29,30,47,58,33,51,48,53,37,53,52,52,40,53,59,65,73,106,96,54,28,27,41,55,65,32,50,49,42,28,49,47,38,36,34,72,70,37,56,46,52,64,51,46,45,42,45,34,37,8,45,40,43,35,53,49,50,47,67,76,39,73,78,60,51,35,36,34,31,38,16,22,38,44,65,34,11,18,26,30,31,30,21,39,45,41,34,42,52,72,71,20,49,53,48,42,26,35,64,39,63,78,77,47,48,69,47,24,35,51,30,42,49,38,31,39,55,49,75,44,75,75,38,74,59,43,81,89,71,62,62,63,79,76,28,63,32,37,34,39,12,36,37,43,64,83,55,74,61,64,47,52,84,67,54,33,56,52,34,54,55,60,72,71,50,86,44,47,30,37,12,44,54,38,28,31,35,42,36,29,48,66,60,78,68,37,90,50,32,38,70,20,56,24,20,40,18,57,62,46,47,37,50,16,68,59,30,70,72,50,28,68,27,31,39,51,75,41,78,37,68,38,69,68,51,64,58,32,46,76,72,36,49,69,58,26,30,52,44,49,70,67,56,36,29,73,63,47,78,78,80,58,88,77,66,64,91,76,67,28,35,35,33,35,38,38,20,24,22,64,90,26,45,61,32,37,35,36,13,50,42,10,12,51,45,42,47,33,59,40,44,35,39,32,30,29,47,79,43,46,73,68,25,41,80,75,36,67,84,46,42,75,42,72,28,44,54,53,95,45,28,70,20,73,66,32,57,71,51,84,77,57,46,70,74,24,52,29,37,36,36,8,35,34,35,46,87,47,72,42,40,45,51,45,47,52,45,49,49,68,51,37,63,28,38,37,36,35,26,66,41,41,47,71,45,42,75,81,38,51,65,50,49,66,68,44,82,48,56,35,36,38,48,33,41,44,62,53,40,9,63,63,69,72,57,44,40,68,55,37,55,42,33,47,67,63,51,46,29,51,51,12,42,73,57,53,20,34,31,35,43,46,61,84,48,29,37,37,20,33,38,88,36,55,32,34,37,28,75,57,46,51,82,55,59,77,40,81,48,33,64,26,24,45,53,10,22,33,57,7,29,43,42,64,50,87,55,50,68,54,24,49,51,38,24,53,39,37,48,14,42,7,42,42,52,48,42,71,72,40,92,56,65,85,69,65,47,36,66,56,39,31,67,29,30,47,57,35,50,48,52,37,52,51,53,38,52,58,64,74,107

Radius of gyration: 36.69 Å; Cα contacts (8 Å, |Δi|>4): 2330; chains: 2; bounding box: 70×116×78 Å

Sequence (1026 aa):
MRVVTAEQMREADRLAIEEIGMKEELLMENAGRAAAAKIIELYPGLQYAAVLAGKGNNGGDGYTIARTLESEGIRTDVYFVSSDGLKGAALYHRTLYEKSGFTPRQFDPSSFQADSYGVIIDAMLGTGIKGEVKPPFDKAVQVLGKTDTPIVAVDIPSGIPSGEEDVPSSAVKADATVILESPKLSAYLFPAKEYYGQTHTVSIGMPNAVWHKAGNEAVEWGMTETSASFPVRKENAHKGRHGRGLLIGGSKNMAGAPAIAALAALESGAGLLTTALPESLMYTTAPLVPETTFLRLPEKEGELAEDSVSSDFGFDRYDAVAVGPGLGRLKEAKEIVRRALVETAGILILDADALYWLPELEQELSERTAPLILTPHPGEMAHLAGTTPGEVNKHRFSLAGQYARKTGCYLVLKGANTICTTPEGDQAVHTSGNAGLAKGGSGDTLTGILLGQVMQDEDTAAMVNNAVFLHGHAADLAVEQEETDYSLRASKLASYVPRAIKNVQLFQENRRRMRVVTAEQMREADRLAIEEIGMKEELLMENAGRAAAAKIIELYPGLQYAAVLAGKGNNGGDGYTIARTLESEGIRTDVYFVSSDGLKGAALYHRTLYEKSGFTPRQFDPSSFQADSYGVIIDAMLGTGIKGEVKPPFDKAVQVLGKTDTPIVAVDIPSGIPSGEEDVPSSAVKADATVILESPKLSAYLFPAKEYYGQTHTVSIGMPNAVWHKAGNEAVEWGMTETSASFPVRKENAHKGRHGRGLLIGGSKNMAGAPAIAALAALESGAGLLTTALPESLMYTTAPLVPETTFLRLPEKEGELAEDSVSSDFGFDRYDAVAVGPGLGRLKEAKEIVRRALVETAGILILDADALYWLPELEQELSERTAPLILTPHPGEMAHLAGTTPGEVNKHRFSLAGQYARKTGCYLVLKGANTICTTPEGDQAVHTSGNAGLAKGGSGDTLTGILLGQVMQDEDTAAMVNNAVFLHGHAADLAVEQEETDYSLRASKLASYVPRAIKNVQLFQENRRR

InterPro domains:
  IPR000631 ATP/ADP-dependent (S)-NAD(P)H-hydrate dehydratase [MF_01965] (222-506)
  IPR000631 ATP/ADP-dependent (S)-NAD(P)H-hydrate dehydratase [PF01256] (246-498)
  IPR000631 ATP/ADP-dependent (S)-NAD(P)H-hydrate dehydratase [PS51383] (222-504)
  IPR000631 ATP/ADP-dependent (S)-NAD(P)H-hydrate dehydratase [TIGR00196] (223-502)
  IPR000631 ATP/ADP-dependent (S)-NAD(P)H-hydrate dehydratase [cd01171] (235-481)
  IPR004443 YjeF N-terminal domain [MF_01966] (5-207)
  IPR004443 YjeF N-terminal domain [PF03853] (26-185)
  IPR004443 YjeF N-terminal domain [PS51385] (9-212)
  IPR004443 YjeF N-terminal domain [TIGR00197] (3-208)
  IPR017953 Carbohydrate kinase, predicted, conserved site [PS01050] (440-450)
  IPR029056 Ribokinase-like [G3DSA:3.40.1190.20] (217-504)
  IPR029056 Ribokinase-like [SSF53613] (226-503)
  IPR030677 Bifunctional NAD(P)H-hydrate repair enzyme Nnr [PIRSF017184] (1-503)
  IPR036652 YjeF N-terminal domain superfamily [G3DSA:3.40.50.10260] (1-213)
  IPR036652 YjeF N-terminal domain superfamily [SSF64153] (1-244)